Protein AF-0000000066930703 (afdb_homodimer)

Sequence (910 aa):
MTAQSYWTRPWAVVPHVNSLFLFLFLFRYLRFVVHLASFFLYRPSPTARFPSLTERDCTVVLPTCAPEDPAFSRCVESVVRASPSAIHIVAVGKAQEKQVWVTIFPLISRFPGVCFRVSSIAQANKRHQIAAALPVVGTPITVLCDDHVIWPSPRILRVAVAPFDADARVGGVGTNKRAIRHPHKGSWAKFWNVLGALYLERHNFEHTSSNAVDGGVAVISGRTCLYRTSILQDPALLARYVDERFLWGLCGPLNTDDDNFLTRAVVRRGFTVKFQNTPDALVLCDVGEYPKFLAQCLRWARTTFRSNMCSLFTDGAVVYRAQPWSVYSLQLSLMVNFALFYDAALVWTLMSGASAPPTMLHLVLLVAWILLSKLPKLLPHFVRHPADLVFLPGYYVFAYAHSLIKLWALLTFWDTRWSGRDLEGVNRVAAEGVTDTDTDTDTDTVPVTATGDTKMTAQSYWTRPWAVVPHVNSLFLFLFLFRYLRFVVHLASFFLYRPSPTARFPSLTERDCTVVLPTCAPEDPAFSRCVESVVRASPSAIHIVAVGKAQEKQVWVTIFPLISRFPGVCFRVSSIAQANKRHQIAAALPVVGTPITVLCDDHVIWPSPRILRVAVAPFDADARVGGVGTNKRAIRHPHKGSWAKFWNVLGALY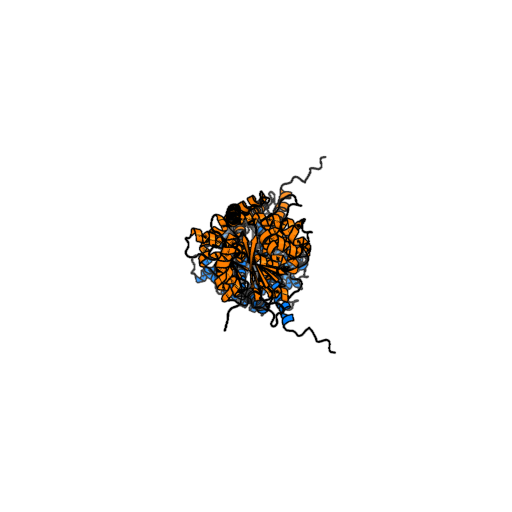LERHNFEHTSSNAVDGGVAVISGRTCLYRTSILQDPALLARYVDERFLWGLCGPLNTDDDNFLTRAVVRRGFTVKFQNTPDALVLCDVGEYPKFLAQCLRWARTTFRSNMCSLFTDGAVVYRAQPWSVYSLQLSLMVNFALFYDAALVWTLMSGASAPPTMLHLVLLVAWILLSKLPKLLPHFVRHPADLVFLPGYYVFAYAHSLIKLWALLTFWDTRWSGRDLEGVNRVAAEGVTDTDTDTDTDTVPVTATGDTK

Secondary structure (DSSP, 8-state):
-----TT--GGGHHHHHHHHHHHHHHHHHHHHHHHHHHHHH--PPPPPSS-S--GGGEEEEEE-S-TTSHHHHHHHHHHHHT--SEEEEEEEHHHHHHHHHHHHHHHHHH-TTSEEEEEEESS--HHHHHHHHGGG--SSEEEEE-TT-B---TTHHHHHTHHHHH-TTEEEEEEEEEEPP-TTS-HHHHHHHHHHHHHHHHHHHHHHHHHHHHS--S---TTEEEEEHHHHT-HHHHHHHHT--BTTTTB---SS-HHHHHHHHHHHTT-EEEEE-SGGGEEEEPPPPTTHHHHHHHHHHHHHHHHHHIIIIISTTTHHHH-HHHIIIIIIHHHH--HHHHHHHHHHHHHHH-SSPPPHHHHHHHHHHHHHTTSGGGHHHHHH-GGGGGGHHHHHHHHHHHHHHHHHHHHTTT----TT--HHHHHHHHHHHHHHHTT----------------/-----GGG-GGGHHHHHHHHHHHHHHHHHHHHHHHHHHHHH--PPPPPSS-S--GGGEEEEEE-S-TTSHHHHHHHHHHHTT--SEEEEEEEHHHHHHHHHHHHHHHHHH-TTSEEEEEEESS--HHHHHHHHGGG--SSEEEEE-TT-B---TTHHHHHTHHHHH-TTEEEEEEEEEEPP-TTS-HHHHHHHHHHHHHHHHHHHHHHHHHHHHS--S---TTEEEEEHHHHT-HHHHHHHHT--BTTTTB---SS-HHHHHHHHHHHTT-EEEEE--GGGEEEEPPPPTTHHHHHHHHHHHHHHHHHHIIIIISTTTHHHH-HHHIIIIIIHHHH--HHHHHHHHHHHHHHH-SSPPPHHHHHHHHHHHHHTTSGGGHHHHHH-GGGGGGHHHHHHHHHHHHHHHHHHHHTTT----TT--HHHHHHHHHHHHHHHTS----------------

InterPro domains:
  IPR029044 Nucleotide-diphospho-sugar transferases [SSF53448] (59-341)
  IPR052427 Glycosyltransferase family GT2 and GT47 [PTHR47844] (19-422)

Solvent-accessible surface area (backbone atoms only — not comparable to full-atom values): 48039 Å² total; per-residue (Å²): 137,81,85,76,73,81,80,72,52,74,71,67,49,27,61,47,28,42,47,47,29,49,48,56,51,47,63,55,48,50,47,50,52,52,35,53,53,25,45,71,67,43,74,58,57,65,68,59,93,77,59,88,54,48,25,64,34,25,31,37,39,32,43,39,88,49,64,82,41,69,50,27,55,51,15,52,54,28,51,57,59,27,46,28,36,26,40,39,36,26,24,34,16,69,65,40,35,52,44,40,51,64,69,44,50,72,52,50,74,75,37,71,78,42,43,79,41,78,44,58,40,73,60,70,40,66,50,56,36,51,59,67,51,46,79,74,60,81,40,62,28,34,30,40,32,43,42,56,31,35,40,81,35,49,48,20,42,45,50,55,40,16,45,48,61,74,34,83,54,40,35,34,32,21,52,29,57,42,50,59,80,57,84,86,52,54,71,70,56,36,49,34,40,48,52,40,32,48,53,40,35,38,48,43,45,51,31,41,9,36,26,50,70,51,31,27,62,87,52,37,47,52,59,43,28,37,30,40,28,73,64,64,53,31,66,71,52,45,58,41,56,63,49,31,53,42,80,92,63,76,41,69,64,42,68,56,59,60,32,46,53,52,41,50,49,36,48,58,72,71,29,41,43,43,58,35,67,46,86,42,25,34,34,35,31,74,52,49,41,85,63,48,34,58,40,42,50,34,49,52,39,16,43,50,56,51,53,35,46,34,45,64,62,69,51,75,34,43,43,62,75,65,18,48,62,32,40,52,63,40,46,47,40,65,72,62,66,30,51,44,61,50,53,47,48,45,52,48,25,50,53,64,24,39,93,60,68,59,51,72,61,53,52,52,51,51,51,49,48,59,58,56,70,59,42,68,52,46,41,68,56,39,71,78,38,56,79,58,57,79,46,47,67,57,47,55,54,45,51,36,52,46,26,56,44,43,51,52,16,70,77,44,44,82,63,54,73,63,63,88,58,70,51,68,61,51,32,51,53,29,56,55,55,56,61,62,60,70,66,71,74,68,82,76,77,75,79,82,75,83,67,92,78,87,128,136,81,83,74,74,80,83,77,52,72,72,69,51,25,62,48,27,43,47,48,29,50,49,55,51,47,63,53,49,49,47,49,53,51,36,53,54,25,45,70,67,42,74,56,58,66,67,59,94,77,57,90,52,48,25,64,33,26,29,37,39,32,44,39,88,48,63,81,40,67,49,26,55,52,15,52,55,27,50,56,59,28,46,29,35,27,40,38,37,24,24,35,15,69,64,40,36,52,45,40,49,65,70,45,50,72,50,50,73,74,38,72,78,40,44,79,43,79,44,58,40,72,59,69,41,65,47,56,37,49,58,66,51,44,79,74,61,83,41,63,27,34,30,41,32,42,42,57,32,35,40,81,36,48,49,22,41,45,52,55,39,15,44,48,61,75,33,83,54,39,34,35,33,21,51,29,58,40,50,58,80,59,85,87,52,54,71,68,55,37,49,34,39,48,51,40,30,48,53,37,35,37,49,44,44,52,30,43,9,34,26,52,70,51,32,25,62,88,52,37,47,52,59,45,27,36,32,39,30,72,65,64,53,32,66,71,52,46,57,42,55,64,48,30,53,43,79,93,63,75,39,71,63,43,68,55,60,59,31,47,52,50,41,50,49,36,48,58,71,72,28,41,46,42,61,36,66,46,85,41,25,34,33,35,33,74,54,49,39,85,63,47,34,59,41,43,50,34,49,50,38,16,43,48,57,51,51,36,48,33,44,62,63,70,51,74,35,43,43,63,76,66,17,48,63,33,41,51,62,40,46,47,39,65,70,63,66,30,52,44,60,50,52,48,47,47,53,48,24,50,54,62,24,39,94,59,68,61,49,72,61,54,51,51,52,50,52,49,47,58,58,57,71,59,42,68,51,45,40,68,58,39,72,77,38,57,80,58,56,78,47,47,68,58,48,53,53,44,51,37,52,45,28,56,44,42,50,52,15,69,77,44,45,83,64,54,72,63,63,89,58,70,50,68,62,52,32,51,54,28,56,56,56,58,64,66,65,71,70,72,83,74,86,80,83,78,83,83,78,90,76,81,81,80,137

Organism: NCBI:txid1442368

pLDDT: mean 87.96, std 18.01, range [16.72, 98.94]

Structure (mmCIF, N/CA/C/O backbone):
data_AF-0000000066930703-model_v1
#
loop_
_entity.id
_entity.type
_entity.pdbx_description
1 polymer 'Glycosyltransferase 2-like domain-containing protein'
#
loop_
_atom_site.group_PDB
_atom_site.id
_atom_site.type_symbol
_atom_site.label_atom_id
_atom_site.label_alt_id
_atom_site.label_comp_id
_atom_site.label_asym_id
_atom_site.label_entity_id
_atom_site.label_seq_id
_atom_site.pdbx_PDB_ins_code
_atom_site.Cartn_x
_atom_site.Cartn_y
_atom_site.Cartn_z
_atom_site.occupancy
_atom_site.B_iso_or_equiv
_atom_site.auth_seq_id
_atom_site.auth_comp_id
_atom_site.auth_asym_id
_atom_site.auth_atom_id
_atom_site.pdbx_PDB_model_num
ATOM 1 N N . MET A 1 1 ? 27.109 -0.921 -47.312 1 24.94 1 MET A N 1
ATOM 2 C CA . MET A 1 1 ? 26.125 -1.758 -46.625 1 24.94 1 MET A CA 1
ATOM 3 C C . MET A 1 1 ? 25.672 -1.121 -45.312 1 24.94 1 MET A C 1
ATOM 5 O O . MET A 1 1 ? 26.469 -0.93 -44.406 1 24.94 1 MET A O 1
ATO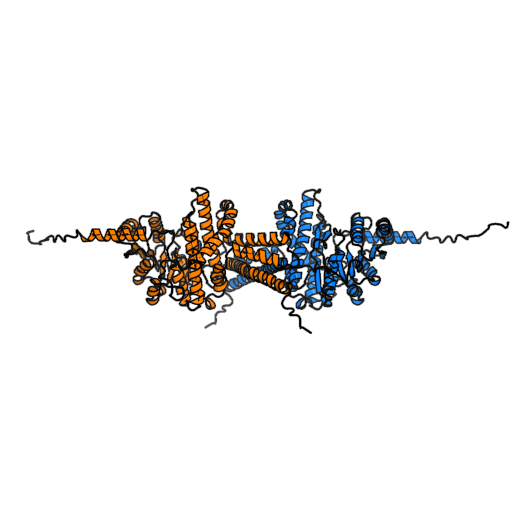M 9 N N . THR A 1 2 ? 24.531 -0.267 -45.25 1 25.11 2 THR A N 1
ATOM 10 C CA . THR A 1 2 ? 24.172 0.891 -44.438 1 25.11 2 THR A CA 1
ATOM 11 C C . THR A 1 2 ? 23.672 0.454 -43.062 1 25.11 2 THR A C 1
ATOM 13 O O . THR A 1 2 ? 22.891 -0.49 -42.969 1 25.11 2 THR A O 1
ATOM 16 N N . ALA A 1 3 ? 24.391 0.673 -41.969 1 29.72 3 ALA A N 1
ATOM 17 C CA . ALA A 1 3 ? 24.234 0.442 -40.531 1 29.72 3 ALA A CA 1
ATOM 18 C C . ALA A 1 3 ? 22.891 0.955 -40.031 1 29.72 3 ALA A C 1
ATOM 20 O O . ALA A 1 3 ? 22.672 2.166 -39.969 1 29.72 3 ALA A O 1
ATOM 21 N N . GLN A 1 4 ? 21.703 0.239 -40.406 1 29.05 4 GLN A N 1
ATOM 22 C CA . GLN A 1 4 ? 20.297 0.58 -40.281 1 29.05 4 GLN A CA 1
ATOM 23 C C . GLN A 1 4 ? 19.969 1.013 -38.844 1 29.05 4 GLN A C 1
ATOM 25 O O . GLN A 1 4 ? 20.375 0.355 -37.906 1 29.05 4 GLN A O 1
ATOM 30 N N . SER A 1 5 ? 19.609 2.248 -38.594 1 29.61 5 SER A N 1
ATOM 31 C CA . SER A 1 5 ? 19.391 3.148 -37.469 1 29.61 5 SER A CA 1
ATOM 32 C C . SER A 1 5 ? 18.375 2.576 -36.5 1 29.61 5 SER A C 1
ATOM 34 O O . SER A 1 5 ? 17.219 2.352 -36.844 1 29.61 5 SER A O 1
ATOM 36 N N . TYR A 1 6 ? 18.703 1.592 -35.688 1 3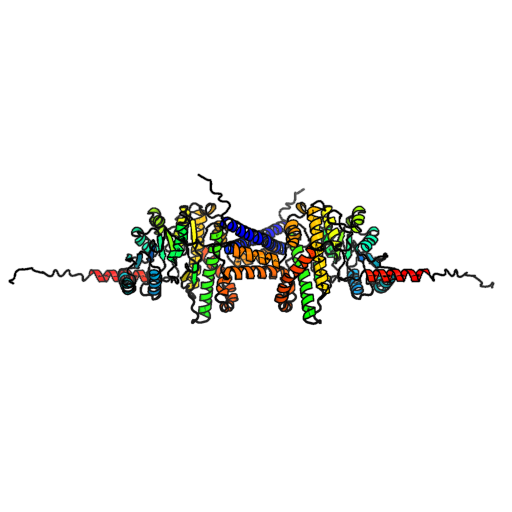0.62 6 TYR A N 1
ATOM 37 C CA . TYR A 1 6 ? 18.016 0.849 -34.656 1 30.62 6 TYR A CA 1
ATOM 38 C C . TYR A 1 6 ? 17.172 1.779 -33.781 1 30.62 6 TYR A C 1
ATOM 40 O O . TYR A 1 6 ? 16.547 1.342 -32.812 1 30.62 6 TYR A O 1
ATOM 48 N N . TRP A 1 7 ? 17.25 3.105 -33.844 1 30.81 7 TRP A N 1
ATOM 49 C CA . TRP A 1 7 ? 16.547 4.164 -33.125 1 30.81 7 TRP A CA 1
ATOM 50 C C . TRP A 1 7 ? 15.07 4.168 -33.469 1 30.81 7 TRP A C 1
ATOM 52 O O . TRP A 1 7 ? 14.289 4.926 -32.875 1 30.81 7 TRP A O 1
ATOM 62 N N . THR A 1 8 ? 14.648 3.828 -34.75 1 32 8 THR A N 1
ATOM 63 C CA . THR A 1 8 ? 13.367 4.254 -35.281 1 32 8 THR A CA 1
ATOM 64 C C . THR A 1 8 ? 12.227 3.406 -34.75 1 32 8 THR A C 1
ATOM 66 O O . THR A 1 8 ? 11.109 3.457 -35.25 1 32 8 THR A O 1
ATOM 69 N N . ARG A 1 9 ? 12.469 2.125 -34.25 1 33 9 ARG A N 1
ATOM 70 C CA . ARG A 1 9 ? 11.328 1.218 -34.188 1 33 9 ARG A CA 1
ATOM 71 C C . ARG A 1 9 ? 10.422 1.585 -33 1 33 9 ARG A C 1
ATOM 73 O O . ARG A 1 9 ? 10.898 1.784 -31.891 1 33 9 ARG A O 1
ATOM 80 N N . PRO A 1 10 ? 9.117 1.781 -33.156 1 36.62 10 PRO A N 1
ATOM 81 C CA . PRO A 1 10 ? 8.07 2.09 -32.188 1 36.62 10 PRO A CA 1
ATOM 82 C C . PRO A 1 10 ? 8.195 1.266 -30.906 1 36.62 10 PRO A C 1
ATOM 84 O O . PRO A 1 10 ? 7.656 1.654 -29.859 1 36.62 10 PRO A O 1
ATOM 87 N N . TRP A 1 11 ? 8.664 0.086 -30.938 1 39.59 11 TRP A N 1
ATOM 88 C CA . TRP A 1 11 ? 8.805 -0.854 -29.828 1 39.59 11 TRP A CA 1
ATOM 89 C C . TRP A 1 11 ? 9.797 -0.335 -28.797 1 39.59 11 TRP A C 1
ATOM 91 O O . TRP A 1 11 ? 9.906 -0.883 -27.688 1 39.59 11 TRP A O 1
ATOM 101 N N . ALA A 1 12 ? 10.758 0.551 -29.25 1 41.78 12 ALA A N 1
ATOM 102 C CA . ALA A 1 12 ? 11.719 1.253 -28.406 1 41.78 12 ALA A CA 1
ATOM 103 C C . ALA A 1 12 ? 11.016 2.186 -27.422 1 41.78 12 ALA A C 1
ATOM 105 O O . ALA A 1 12 ? 11.586 2.576 -26.406 1 41.78 12 ALA A O 1
ATOM 106 N N . VAL A 1 13 ? 9.719 2.561 -27.797 1 43.97 13 VAL A N 1
ATOM 107 C CA . VAL A 1 13 ? 8.875 3.451 -27.016 1 43.97 13 VAL A CA 1
ATOM 108 C C . VAL A 1 13 ? 8.289 2.686 -25.828 1 43.97 13 VAL A C 1
ATOM 110 O O . VAL A 1 13 ? 8.133 3.242 -24.734 1 43.97 13 VAL A O 1
ATOM 113 N N . VAL A 1 14 ? 8.102 1.37 -25.891 1 50.72 14 VAL A N 1
ATOM 114 C CA . VAL A 1 14 ? 7.441 0.541 -24.891 1 50.72 14 VAL A CA 1
ATOM 115 C C . VAL A 1 14 ? 8.297 0.472 -23.625 1 50.72 14 VAL A C 1
ATOM 117 O O . VAL A 1 14 ? 7.797 0.661 -22.516 1 50.72 14 VAL A O 1
ATOM 120 N N . PRO A 1 15 ? 9.57 0.274 -23.891 1 59.78 15 PRO A N 1
ATOM 121 C CA . PRO A 1 15 ? 10.383 0.275 -22.672 1 59.78 15 PRO A CA 1
ATOM 122 C C . PRO A 1 15 ? 10.336 1.612 -21.938 1 59.78 15 PRO A C 1
ATOM 124 O O . PRO A 1 15 ? 10.352 1.643 -20.703 1 59.78 15 PRO A O 1
ATOM 127 N N . HIS A 1 16 ? 9.945 2.494 -22.906 1 78.31 16 HIS A N 1
ATOM 128 C CA . HIS A 1 16 ? 9.961 3.818 -22.297 1 78.31 16 HIS A CA 1
ATOM 129 C C . HIS A 1 16 ? 8.672 4.09 -21.531 1 78.31 16 HIS A C 1
ATOM 131 O O . HIS A 1 16 ? 8.695 4.648 -20.438 1 78.31 16 HIS A O 1
ATOM 137 N N . VAL A 1 17 ? 7.574 3.461 -22.078 1 85 17 VAL A N 1
ATOM 138 C CA . VAL A 1 17 ? 6.293 3.732 -21.438 1 85 17 VAL A CA 1
ATOM 139 C C . VAL A 1 17 ? 6.176 2.918 -20.141 1 85 17 VAL A C 1
ATOM 141 O O . VAL A 1 17 ? 5.629 3.396 -19.141 1 85 17 VAL A O 1
ATOM 144 N N . ASN A 1 18 ? 6.711 1.806 -20.188 1 86.62 18 ASN A N 1
ATOM 145 C CA . ASN A 1 18 ? 6.73 0.99 -18.969 1 86.62 18 ASN A CA 1
ATOM 146 C C . ASN A 1 18 ? 7.602 1.616 -17.891 1 86.62 18 ASN A C 1
ATOM 148 O O . ASN A 1 18 ? 7.273 1.543 -16.703 1 86.62 18 ASN A O 1
ATOM 152 N N . SER A 1 19 ? 8.648 2.166 -18.469 1 89.62 19 SER A N 1
ATOM 153 C CA . SER A 1 19 ? 9.516 2.857 -17.516 1 89.62 19 SER A CA 1
ATOM 154 C C . SER A 1 19 ? 8.82 4.074 -16.922 1 89.62 19 SER A C 1
ATOM 156 O O . SER A 1 19 ? 9.008 4.379 -15.734 1 89.62 19 SER A O 1
ATOM 158 N N . LEU A 1 20 ? 8.047 4.691 -17.781 1 92.62 20 LEU A N 1
ATOM 159 C CA . LEU A 1 20 ? 7.285 5.832 -17.281 1 92.62 20 LEU A CA 1
ATOM 160 C C . LEU A 1 20 ? 6.242 5.391 -16.266 1 92.62 20 LEU A C 1
ATOM 162 O O . LEU A 1 20 ? 6.047 6.047 -15.234 1 92.62 20 LEU A O 1
ATOM 166 N N . PHE A 1 21 ? 5.539 4.293 -16.516 1 93.38 21 PHE A N 1
ATOM 167 C CA . PHE A 1 21 ? 4.586 3.742 -15.555 1 93.38 21 PHE A CA 1
ATOM 168 C C . PHE A 1 21 ? 5.27 3.439 -14.227 1 93.38 21 PHE A C 1
ATOM 170 O O . PHE A 1 21 ? 4.77 3.814 -13.164 1 93.38 21 PHE A O 1
ATOM 177 N N . LEU A 1 22 ? 6.418 2.807 -14.383 1 92.06 22 LEU A N 1
ATOM 178 C CA . LEU A 1 22 ? 7.152 2.436 -13.18 1 92.06 22 LEU A CA 1
ATOM 179 C C . LEU A 1 22 ? 7.574 3.674 -12.398 1 92.06 22 LEU A C 1
ATOM 181 O O . LEU A 1 22 ? 7.477 3.699 -11.172 1 92.06 22 LEU A O 1
ATOM 185 N N . PHE A 1 23 ? 8.023 4.668 -13.062 1 94 23 PHE A N 1
ATOM 186 C CA . PHE A 1 23 ? 8.43 5.91 -12.414 1 94 23 PHE A CA 1
ATOM 187 C C . PHE A 1 23 ? 7.254 6.555 -11.688 1 94 23 PHE A C 1
ATOM 189 O O . PHE A 1 23 ? 7.363 6.918 -10.516 1 94 23 PHE A O 1
ATOM 196 N N . LEU A 1 24 ? 6.133 6.672 -12.383 1 95.12 24 LEU A N 1
ATOM 197 C CA . LEU A 1 24 ? 4.949 7.301 -11.797 1 95.12 24 LEU A CA 1
ATOM 198 C C . LEU A 1 24 ? 4.465 6.512 -10.586 1 95.12 24 LEU A C 1
ATOM 200 O O . LEU A 1 24 ? 4.125 7.098 -9.555 1 95.12 24 LEU A O 1
ATOM 204 N N . PHE A 1 25 ? 4.488 5.199 -10.758 1 94.81 25 PHE A N 1
ATOM 205 C CA . PHE A 1 25 ? 4.016 4.32 -9.703 1 94.81 25 PHE A CA 1
ATOM 206 C C . PHE A 1 25 ? 4.902 4.43 -8.469 1 94.81 25 PHE A C 1
ATOM 208 O O . PHE A 1 25 ? 4.406 4.648 -7.359 1 94.81 25 PHE A O 1
ATOM 215 N N . LEU A 1 26 ? 6.18 4.391 -8.641 1 90.94 26 LEU A N 1
ATOM 216 C CA . LEU A 1 26 ? 7.117 4.426 -7.523 1 90.94 26 LEU A CA 1
ATOM 217 C C . LEU A 1 26 ? 7.164 5.816 -6.895 1 90.94 26 LEU A C 1
ATOM 219 O O . LEU A 1 26 ? 7.277 5.945 -5.676 1 90.94 26 LEU A O 1
ATOM 223 N N . PHE A 1 27 ? 7.113 6.836 -7.734 1 94.38 27 PHE A N 1
ATOM 224 C CA . PHE A 1 27 ? 7.152 8.203 -7.227 1 94.38 27 PHE A CA 1
ATOM 225 C C . PHE A 1 27 ? 6.008 8.453 -6.254 1 94.38 27 PHE A C 1
ATOM 227 O O . PHE A 1 27 ? 6.203 9.047 -5.191 1 94.38 27 PHE A O 1
ATOM 234 N N . ARG A 1 28 ? 4.914 7.969 -6.539 1 94.44 28 ARG A N 1
ATOM 235 C CA . ARG A 1 28 ? 3.732 8.219 -5.719 1 94.44 28 ARG A CA 1
ATOM 236 C C . ARG A 1 28 ? 3.67 7.258 -4.539 1 94.44 28 ARG A C 1
ATOM 238 O O . ARG A 1 28 ? 3.426 7.672 -3.404 1 94.44 28 ARG A O 1
ATOM 245 N N . TYR A 1 29 ? 3.916 6.062 -4.73 1 92.5 29 TYR A N 1
ATOM 246 C CA . TYR A 1 29 ? 3.539 5.086 -3.713 1 92.5 29 TYR A CA 1
ATOM 247 C C . TYR A 1 29 ? 4.715 4.766 -2.799 1 92.5 29 TYR A C 1
ATOM 249 O O . TYR A 1 29 ? 4.535 4.203 -1.718 1 92.5 29 TYR A O 1
ATOM 257 N N . LEU A 1 30 ? 5.957 5.168 -3.201 1 90.56 30 LEU A N 1
ATOM 258 C CA . LEU A 1 30 ? 7.039 5.188 -2.225 1 90.56 30 LEU A CA 1
ATOM 259 C C . LEU A 1 30 ? 6.734 6.164 -1.095 1 90.56 30 LEU A C 1
ATOM 261 O O . LEU A 1 30 ? 6.898 5.832 0.081 1 90.56 30 LEU A O 1
ATOM 265 N N . ARG A 1 31 ? 6.289 7.293 -1.496 1 94.38 31 ARG A N 1
ATOM 266 C CA . ARG A 1 31 ? 5.887 8.289 -0.506 1 94.38 31 ARG A CA 1
ATOM 267 C C . ARG A 1 31 ? 4.77 7.75 0.386 1 94.38 31 ARG A C 1
ATOM 269 O O . ARG A 1 31 ? 4.797 7.941 1.604 1 94.38 31 ARG A O 1
ATOM 2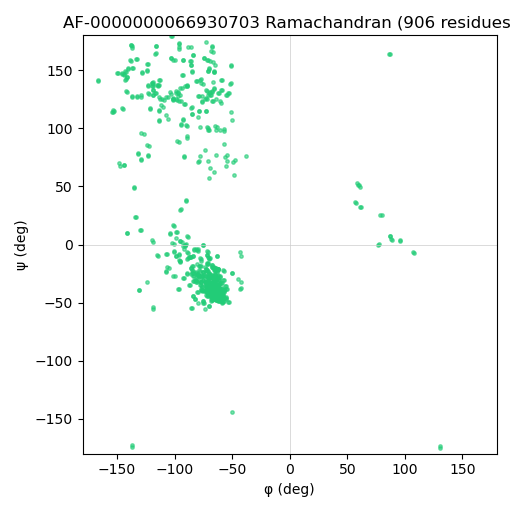76 N N . PHE A 1 32 ? 3.879 7.109 -0.22 1 92.38 32 PHE A N 1
ATOM 277 C CA . PHE A 1 32 ? 2.732 6.566 0.496 1 92.38 32 PHE A CA 1
ATOM 278 C C . PHE A 1 32 ? 3.178 5.566 1.556 1 92.38 32 PHE A C 1
ATOM 280 O O . PHE A 1 32 ? 2.787 5.672 2.721 1 92.38 32 PHE A O 1
ATOM 287 N N . VAL A 1 33 ? 4.02 4.68 1.28 1 88.88 33 VAL A N 1
ATOM 288 C CA . VAL A 1 33 ? 4.441 3.605 2.174 1 88.88 33 VAL A CA 1
ATOM 289 C C . VAL A 1 33 ? 5.305 4.176 3.295 1 88.88 33 VAL A C 1
ATOM 291 O O . VAL A 1 33 ? 5.141 3.812 4.461 1 88.88 33 VAL A O 1
ATOM 294 N N . VAL A 1 34 ? 6.207 5.035 2.939 1 92.94 34 VAL A N 1
ATOM 295 C CA . VAL A 1 34 ? 7.086 5.629 3.941 1 92.94 34 VAL A CA 1
ATOM 296 C C . VAL A 1 34 ? 6.266 6.453 4.926 1 92.94 34 VAL A C 1
ATOM 298 O O . VAL A 1 34 ? 6.488 6.387 6.137 1 92.94 34 VAL A O 1
ATOM 301 N N . HIS A 1 35 ? 5.293 7.16 4.391 1 95.12 35 HIS A N 1
ATOM 302 C CA . HIS A 1 35 ? 4.473 7.988 5.27 1 95.12 35 HIS A CA 1
ATOM 303 C C . HIS A 1 35 ? 3.576 7.129 6.156 1 95.12 35 HIS A C 1
ATOM 305 O O . HIS A 1 35 ? 3.283 7.5 7.297 1 95.12 35 HIS A O 1
ATOM 311 N N . LEU A 1 36 ? 3.182 6.039 5.629 1 91.75 36 LEU A N 1
ATOM 312 C CA . LEU A 1 36 ? 2.424 5.125 6.473 1 91.75 36 LEU A CA 1
ATOM 313 C C . LEU A 1 36 ? 3.287 4.605 7.621 1 91.75 36 LEU A C 1
ATOM 315 O O . LEU A 1 36 ? 2.873 4.641 8.781 1 91.75 36 LEU A O 1
ATOM 319 N N . ALA A 1 37 ? 4.488 4.195 7.312 1 90.25 37 ALA A N 1
ATOM 320 C CA . ALA A 1 37 ? 5.402 3.678 8.328 1 90.25 37 ALA A CA 1
ATOM 321 C C . ALA A 1 37 ? 5.758 4.758 9.344 1 90.25 37 ALA A C 1
ATOM 323 O O . ALA A 1 37 ? 5.73 4.516 10.555 1 90.25 37 ALA A O 1
ATOM 324 N N . SER A 1 38 ? 6.082 5.891 8.82 1 94.25 38 SER A N 1
ATOM 325 C CA . SER A 1 38 ? 6.539 6.965 9.703 1 94.25 38 SER A CA 1
ATOM 326 C C . SER A 1 38 ? 5.395 7.512 10.547 1 94.25 38 SER A C 1
ATOM 328 O O . SER A 1 38 ? 5.609 7.984 11.664 1 94.25 38 SER A O 1
ATOM 330 N N . PHE A 1 39 ? 4.207 7.441 10.023 1 93.62 39 PHE A N 1
ATOM 331 C CA . PHE A 1 39 ? 3.053 7.84 10.82 1 93.62 39 PHE A CA 1
ATOM 332 C C . PHE A 1 39 ? 2.959 7.004 12.094 1 93.62 39 PHE A C 1
ATOM 334 O O . PHE A 1 39 ? 2.709 7.539 13.172 1 93.62 39 PHE A O 1
ATOM 341 N N . PHE A 1 40 ? 3.229 5.746 11.992 1 89.06 40 PHE A N 1
ATOM 342 C CA . PHE A 1 40 ? 3.143 4.84 13.125 1 89.06 40 PHE A CA 1
ATOM 343 C C . PHE A 1 40 ? 4.324 5.039 14.07 1 89.06 40 PHE A C 1
ATOM 345 O O . PHE A 1 40 ? 4.207 4.812 15.273 1 89.06 40 PHE A O 1
ATOM 352 N N . LEU A 1 41 ? 5.391 5.551 13.57 1 88.88 41 LEU A N 1
ATOM 353 C CA . LEU A 1 41 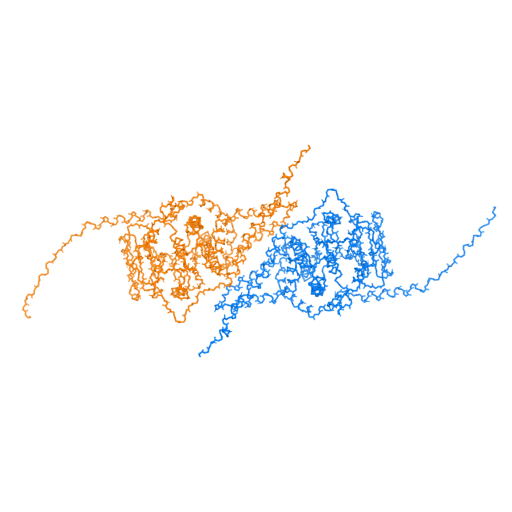? 6.609 5.668 14.359 1 88.88 41 LEU A CA 1
ATOM 354 C C . LEU A 1 41 ? 6.73 7.055 14.977 1 88.88 41 LEU A C 1
ATOM 356 O O . LEU A 1 41 ? 7.59 7.289 15.828 1 88.88 41 LEU A O 1
ATOM 360 N N . TYR A 1 42 ? 5.844 7.922 14.539 1 93 42 TYR A N 1
ATOM 361 C CA . TYR A 1 42 ? 5.859 9.289 15.055 1 93 42 TYR A CA 1
ATOM 362 C C . TYR A 1 42 ? 5.684 9.305 16.562 1 93 42 TYR A C 1
ATOM 364 O O . TYR A 1 42 ? 4.918 8.508 17.125 1 93 42 TYR A O 1
ATOM 372 N N . ARG A 1 43 ? 6.461 10.258 17.141 1 88.88 43 ARG A N 1
ATOM 373 C CA . ARG A 1 43 ? 6.297 10.531 18.562 1 88.88 43 ARG A CA 1
ATOM 374 C C . ARG A 1 43 ? 6.32 12.031 18.844 1 88.88 43 ARG A C 1
ATOM 376 O O . ARG A 1 43 ? 7.215 12.734 18.375 1 88.88 43 ARG A O 1
ATOM 383 N N . PRO A 1 44 ? 5.285 12.484 19.562 1 93.19 44 PRO A N 1
ATOM 384 C CA . PRO A 1 44 ? 5.352 13.883 19.984 1 93.19 44 PRO A CA 1
ATOM 385 C C . PRO A 1 44 ? 6.438 14.125 21.031 1 93.19 44 PRO A C 1
ATOM 387 O O . PRO A 1 44 ? 6.941 13.18 21.641 1 93.19 44 PRO A O 1
ATOM 390 N N . SER A 1 45 ? 6.875 15.375 21.125 1 94.12 45 SER A N 1
ATOM 391 C CA . SER A 1 45 ? 7.812 15.719 22.188 1 94.12 45 SER A CA 1
ATOM 392 C C . SER A 1 45 ? 7.156 15.625 23.562 1 94.12 45 SER A C 1
ATOM 394 O O . SER A 1 45 ? 6.102 16.219 23.797 1 94.12 45 SER A O 1
ATOM 396 N N . PRO A 1 46 ? 7.73 14.852 24.406 1 90.75 46 PRO A N 1
ATOM 397 C CA . PRO A 1 46 ? 7.137 14.719 25.734 1 90.75 46 PRO A CA 1
ATOM 398 C C . PRO A 1 46 ? 7.297 15.977 26.594 1 90.75 46 PRO A C 1
ATOM 400 O O . PRO A 1 46 ? 8.281 16.703 26.438 1 90.75 46 PRO A O 1
ATOM 403 N N . THR A 1 47 ? 6.344 16.141 27.422 1 91.5 47 THR A N 1
ATOM 404 C CA . THR A 1 47 ? 6.469 17.203 28.406 1 91.5 47 THR A CA 1
ATOM 405 C C . THR A 1 47 ? 7.363 16.766 29.562 1 91.5 47 THR A C 1
ATOM 407 O O . THR A 1 47 ? 7.105 15.742 30.203 1 91.5 47 THR A O 1
ATOM 410 N N . ALA A 1 48 ? 8.328 17.547 29.859 1 90.94 48 ALA A N 1
ATOM 411 C CA . ALA A 1 48 ? 9.266 17.219 30.922 1 90.94 48 ALA A CA 1
ATOM 412 C C . ALA A 1 48 ? 8.594 17.312 32.281 1 90.94 48 ALA A C 1
ATOM 414 O O . ALA A 1 48 ? 7.641 18.062 32.469 1 90.94 48 ALA A O 1
ATOM 415 N N . ARG A 1 49 ? 9.102 16.5 33.219 1 90.44 49 ARG A N 1
ATOM 416 C CA . ARG A 1 49 ? 8.617 16.547 34.594 1 90.44 49 ARG A CA 1
ATOM 417 C C . ARG A 1 49 ? 8.891 17.906 35.219 1 90.44 49 ARG A C 1
ATOM 419 O O . ARG A 1 49 ? 8.047 18.438 35.938 1 90.44 49 ARG A O 1
ATOM 426 N N . PHE A 1 50 ? 10.031 18.391 34.875 1 92.94 50 PHE A N 1
ATOM 427 C CA . PHE A 1 50 ? 10.422 19.734 35.312 1 92.94 50 PHE A CA 1
ATOM 428 C C . PHE A 1 50 ? 10.766 20.609 34.125 1 92.94 50 PHE A C 1
ATOM 430 O O . PHE A 1 50 ? 11.945 20.844 33.812 1 92.94 50 PHE A O 1
ATOM 437 N N . PRO A 1 51 ? 9.75 21.203 33.562 1 94.56 51 PRO A N 1
ATOM 438 C CA . PRO A 1 51 ? 9.961 21.938 32.312 1 94.56 51 PRO A CA 1
ATOM 439 C C . PRO A 1 51 ? 10.609 23.312 32.531 1 94.56 51 PRO A C 1
ATOM 441 O O . PRO A 1 51 ? 10.297 23.984 33.531 1 94.56 51 PRO A O 1
ATOM 444 N N . SER A 1 52 ? 11.484 23.672 31.641 1 95.81 52 SER A N 1
ATOM 445 C CA . SER A 1 52 ? 12.094 24.984 31.672 1 95.81 52 SER A CA 1
ATOM 446 C C . SER A 1 52 ? 11.211 26.016 30.984 1 95.81 52 SER A C 1
ATOM 448 O O . SER A 1 52 ? 11.344 27.219 31.219 1 95.81 52 SER A O 1
ATOM 450 N N . LEU A 1 53 ? 10.367 25.594 30.141 1 97.19 53 LEU A N 1
ATOM 451 C CA . LEU A 1 53 ? 9.391 26.438 29.469 1 97.19 53 LEU A CA 1
ATOM 452 C C . LEU A 1 53 ? 7.969 25.984 29.781 1 97.19 53 LEU A C 1
ATOM 454 O O . LEU A 1 53 ? 7.691 24.797 29.875 1 97.19 53 LEU A O 1
ATOM 458 N N . THR A 1 54 ? 7.145 26.938 30 1 97.25 54 THR A N 1
ATOM 459 C CA . THR A 1 54 ? 5.742 26.688 30.312 1 97.25 54 THR A CA 1
ATOM 460 C C . THR A 1 54 ? 4.844 27.656 29.547 1 97.25 54 THR A C 1
ATOM 462 O O . THR A 1 54 ? 5.32 28.422 28.703 1 97.25 54 THR A O 1
ATOM 465 N N . GLU A 1 55 ? 3.535 27.625 29.828 1 97.75 55 GLU A N 1
ATOM 466 C CA . GLU A 1 55 ? 2.582 28.531 29.203 1 97.75 55 GLU A CA 1
ATOM 467 C C . GLU A 1 55 ? 2.869 29.984 29.578 1 97.75 55 GLU A C 1
ATOM 469 O O . GLU A 1 55 ? 2.58 30.891 28.812 1 97.75 55 GLU A O 1
ATOM 474 N N . ARG A 1 56 ? 3.592 30.172 30.672 1 97.56 56 ARG A N 1
ATOM 475 C CA . ARG A 1 56 ? 3.893 31.516 31.156 1 97.56 56 ARG A CA 1
ATOM 476 C C . ARG A 1 56 ? 5.066 32.125 30.391 1 97.56 56 ARG A C 1
ATOM 478 O O . ARG A 1 56 ? 5.387 33.312 30.578 1 97.56 56 ARG A O 1
ATOM 485 N N . ASP A 1 57 ? 5.586 31.375 29.578 1 98.56 57 ASP A N 1
ATOM 486 C CA . ASP A 1 57 ? 6.68 31.859 28.75 1 98.56 57 ASP A CA 1
ATOM 487 C C . ASP A 1 57 ? 6.188 32.219 27.344 1 98.56 57 ASP A C 1
ATOM 489 O O . ASP A 1 57 ? 6.992 32.375 26.422 1 98.56 57 ASP A O 1
ATOM 493 N N . CYS A 1 58 ? 4.898 32.344 27.234 1 98.81 58 CYS A N 1
ATOM 494 C CA . CYS A 1 58 ? 4.312 32.562 25.922 1 98.81 58 CYS A CA 1
ATOM 495 C C . CYS A 1 58 ? 3.578 33.906 25.875 1 98.81 58 CYS A C 1
ATOM 497 O O . CYS A 1 58 ? 2.926 34.281 26.844 1 98.81 58 CYS A O 1
ATOM 499 N N . THR A 1 59 ? 3.709 34.594 24.797 1 98.88 59 THR A N 1
ATOM 500 C CA . THR A 1 59 ? 2.848 35.688 24.406 1 98.88 59 THR A CA 1
ATOM 501 C C . THR A 1 59 ? 2.049 35.344 23.156 1 98.88 59 THR A C 1
ATOM 503 O O . THR A 1 59 ? 2.621 34.969 22.141 1 98.88 59 THR A O 1
ATOM 506 N N . VAL A 1 60 ? 0.764 35.5 23.266 1 98.88 60 VAL A N 1
ATOM 507 C CA . VAL A 1 60 ? -0.098 35.219 22.125 1 98.88 60 VAL A CA 1
ATOM 508 C C . VAL A 1 60 ? -0.41 36.5 21.375 1 98.88 60 VAL A C 1
ATOM 510 O O . VAL A 1 60 ? -0.874 37.469 21.969 1 98.88 60 VAL A O 1
ATOM 513 N N . VAL A 1 61 ? -0.112 36.531 20.125 1 98.81 61 VAL A N 1
ATOM 514 C CA . VAL A 1 61 ? -0.459 37.656 19.25 1 98.81 61 VAL A CA 1
ATOM 515 C C . VAL A 1 61 ? -1.684 37.312 18.406 1 98.81 61 VAL A C 1
ATOM 517 O O . VAL A 1 61 ? -1.679 36.312 17.688 1 98.81 61 VAL A O 1
ATOM 520 N N . LEU A 1 62 ? -2.695 38.125 18.453 1 98.56 62 LEU A N 1
ATOM 521 C CA . LEU A 1 62 ? -3.98 37.875 17.812 1 98.56 62 LEU A CA 1
ATOM 522 C C . LEU A 1 62 ? -4.395 39.031 16.922 1 98.56 62 LEU A C 1
ATOM 524 O O . LEU A 1 62 ? -5.102 39.938 17.375 1 98.56 62 LEU A O 1
ATOM 528 N N . PRO A 1 63 ? -4.098 38.938 15.648 1 97.75 63 PRO A N 1
ATOM 529 C CA . PRO A 1 63 ? -4.625 39.969 14.727 1 97.75 63 PRO A CA 1
ATOM 530 C C . PRO A 1 63 ? -6.105 39.75 14.414 1 97.75 63 PRO A C 1
ATOM 532 O O . PRO A 1 63 ? -6.559 38.625 14.242 1 97.75 63 PRO A O 1
ATOM 535 N N . THR A 1 64 ? -6.859 40.844 14.375 1 97 64 THR A N 1
ATOM 536 C CA . THR A 1 64 ? -8.281 40.688 14.086 1 97 64 THR A CA 1
ATOM 537 C C . THR A 1 64 ? -8.766 41.812 13.188 1 97 64 THR A C 1
ATOM 539 O O . THR A 1 64 ? -8.266 42.938 13.281 1 97 64 THR A O 1
ATOM 542 N N . CYS A 1 65 ? -9.664 41.469 12.32 1 93.44 65 CYS A N 1
ATOM 543 C CA . CYS A 1 65 ? -10.336 42.438 11.477 1 93.44 65 CYS A CA 1
ATOM 544 C C . CYS A 1 65 ? -11.844 42.438 11.719 1 93.44 65 CYS A C 1
ATOM 546 O O . CYS A 1 65 ? -12.594 43.125 11.039 1 93.44 65 CYS A O 1
ATOM 548 N N . ALA A 1 66 ? -12.227 41.594 12.672 1 92.56 66 ALA A N 1
ATOM 549 C CA . ALA A 1 66 ? -13.656 41.5 12.961 1 92.56 66 ALA A CA 1
ATOM 550 C C . ALA A 1 66 ? -13.891 41.188 14.438 1 92.56 66 ALA A C 1
ATOM 552 O O . ALA A 1 66 ? -14.453 40.156 14.789 1 92.56 66 ALA A O 1
ATOM 553 N N . PRO A 1 67 ? -13.625 42.125 15.25 1 94.81 67 PRO A N 1
ATOM 554 C CA . PRO A 1 67 ? -13.75 41.875 16.688 1 94.81 67 PRO A CA 1
ATOM 555 C C . PRO A 1 67 ? -15.203 41.75 17.141 1 94.81 67 PRO A C 1
ATOM 557 O O . PRO A 1 67 ? -15.469 41.312 18.266 1 94.81 67 PRO A O 1
ATOM 560 N N . GLU A 1 68 ? -16.125 42.094 16.234 1 92.81 68 GLU A N 1
ATOM 561 C CA . GLU A 1 68 ? -17.547 42 16.578 1 92.81 68 GLU A CA 1
ATOM 562 C C . GLU A 1 68 ? -18.047 40.562 16.344 1 92.81 68 GLU A C 1
ATOM 564 O O . GLU A 1 68 ? -19.125 40.188 16.828 1 92.81 68 GLU A O 1
ATOM 569 N N . ASP A 1 69 ? -17.359 39.844 15.617 1 93.12 69 ASP A N 1
ATOM 570 C CA . ASP A 1 69 ? -17.766 38.469 15.289 1 93.12 69 ASP A CA 1
ATOM 571 C C . ASP A 1 69 ? -17.75 37.594 16.531 1 93.12 69 ASP A C 1
ATOM 573 O O . ASP A 1 69 ? -16.797 37.594 17.297 1 93.12 69 ASP A O 1
ATOM 577 N N . PRO A 1 70 ? -18.781 36.812 16.703 1 93.69 70 PRO A N 1
ATOM 578 C CA . PRO A 1 70 ? -18.828 35.906 17.844 1 93.69 70 PRO A CA 1
ATOM 579 C C . PRO A 1 70 ? -17.641 34.938 17.875 1 93.69 70 PRO A C 1
ATOM 581 O O . PRO A 1 70 ? -17.219 34.5 18.938 1 93.69 70 PRO A O 1
ATOM 584 N N . ALA A 1 71 ? -17.172 34.625 16.75 1 93.88 71 ALA A N 1
ATOM 585 C CA . ALA A 1 71 ? -16.031 33.719 16.672 1 93.88 71 ALA A CA 1
ATOM 586 C C . ALA A 1 71 ? -14.812 34.312 17.375 1 93.88 71 ALA A C 1
ATOM 588 O O . ALA A 1 71 ? -14.008 33.594 17.969 1 93.88 71 ALA A O 1
ATOM 589 N N . PHE A 1 72 ? -14.742 35.625 17.344 1 96.62 72 PHE A N 1
ATOM 590 C CA . PHE A 1 72 ? -13.633 36.312 17.984 1 96.62 72 PHE A CA 1
ATOM 591 C C . PHE A 1 72 ? -13.711 36.156 19.5 1 96.62 72 PHE A C 1
ATOM 593 O O . PHE A 1 72 ? -12.719 35.781 20.141 1 96.62 72 PHE A O 1
ATOM 600 N N . SER A 1 73 ? -14.836 36.375 20.031 1 96.5 73 SER A N 1
ATOM 601 C CA . SER A 1 73 ? -15.008 36.25 21.484 1 96.5 73 SER A CA 1
ATOM 602 C C . SER A 1 73 ? -14.711 34.844 21.969 1 96.5 73 SER A C 1
ATOM 604 O O . SER A 1 73 ? -14.055 34.656 22.984 1 96.5 73 SER A O 1
ATOM 606 N N . ARG A 1 74 ? -15.172 33.875 21.203 1 96.12 74 ARG A N 1
ATOM 607 C CA . ARG A 1 74 ? -14.922 32.469 21.562 1 96.12 74 ARG A CA 1
ATOM 608 C C . ARG A 1 74 ? -13.438 32.156 21.5 1 96.12 74 ARG A C 1
ATOM 610 O O . ARG A 1 74 ? -12.914 31.422 22.328 1 96.12 74 ARG A O 1
ATOM 617 N N . CYS A 1 75 ? -12.844 32.688 20.5 1 97.81 75 CYS A N 1
ATOM 618 C CA . CYS A 1 75 ? -11.414 32.5 20.328 1 97.81 75 CYS A CA 1
ATOM 619 C C . CYS A 1 75 ? -10.633 33.062 21.5 1 97.81 75 CYS A C 1
ATOM 621 O O . CYS A 1 75 ? -9.852 32.344 22.141 1 97.81 75 CYS A O 1
ATOM 623 N N . VAL A 1 76 ? -10.93 34.281 21.906 1 98.12 76 VAL A N 1
ATOM 624 C CA . VAL A 1 76 ? -10.203 34.969 22.969 1 98.12 76 VAL A CA 1
ATOM 625 C C . VAL A 1 76 ? -10.422 34.219 24.297 1 98.12 76 VAL A C 1
ATOM 627 O O . VAL A 1 76 ? -9.484 34.031 25.078 1 98.12 76 VAL A O 1
ATOM 630 N N . GLU A 1 77 ? -11.594 33.781 24.453 1 97.5 77 GLU A N 1
ATOM 631 C CA . GLU A 1 77 ? -11.906 33.031 25.672 1 97.5 77 GLU A CA 1
ATOM 632 C C . GLU A 1 77 ? -11.102 31.734 25.75 1 97.5 77 GLU A C 1
ATOM 634 O O . GLU A 1 77 ? -10.594 31.375 26.812 1 97.5 77 GLU A O 1
ATOM 639 N N . SER A 1 78 ? -11.023 31.031 24.656 1 98.12 78 SER A N 1
ATOM 640 C CA . SER A 1 78 ? -10.273 29.781 24.641 1 98.12 78 SER A CA 1
ATOM 641 C C . SER A 1 78 ? -8.781 30.031 24.844 1 98.12 78 SER A C 1
ATOM 643 O O . SER A 1 78 ? -8.102 29.234 25.516 1 98.12 78 SER A O 1
ATOM 645 N N . VAL A 1 79 ? -8.273 31.141 24.344 1 98.5 79 VAL A N 1
ATOM 646 C CA . VAL A 1 79 ? -6.855 31.484 24.438 1 98.5 79 VAL A CA 1
ATOM 647 C C . VAL A 1 79 ? -6.496 31.859 25.875 1 98.5 79 VAL A C 1
ATOM 649 O O . VAL A 1 79 ? -5.465 31.422 26.391 1 98.5 79 VAL A O 1
ATOM 652 N N . VAL A 1 80 ? -7.328 32.594 26.5 1 98.06 80 VAL A N 1
ATOM 653 C CA . VAL A 1 80 ? -7.039 33.062 27.859 1 98.06 80 VAL A CA 1
ATOM 654 C C . VAL A 1 80 ? -7.012 31.875 28.828 1 98.06 80 VAL A C 1
ATOM 656 O O . VAL A 1 80 ? -6.227 31.859 29.781 1 98.06 80 VAL A O 1
ATOM 659 N N . ARG A 1 81 ? -7.797 30.875 28.531 1 97.81 81 ARG A N 1
ATOM 660 C CA . ARG A 1 81 ? -7.875 29.688 29.391 1 97.81 81 ARG A CA 1
ATOM 661 C C . ARG A 1 81 ? -6.555 28.922 29.391 1 97.81 81 ARG A C 1
ATOM 663 O O . ARG A 1 81 ? -6.266 28.188 30.328 1 97.81 81 ARG A O 1
ATOM 670 N N . ALA A 1 82 ? -5.762 29.172 28.359 1 98.25 82 ALA A N 1
ATOM 671 C CA . ALA A 1 82 ? -4.465 28.5 28.281 1 98.25 82 ALA A CA 1
ATOM 672 C C . ALA A 1 82 ? -3.418 29.234 29.109 1 98.25 82 ALA A C 1
ATOM 674 O O . ALA A 1 82 ? -2.27 28.781 29.203 1 98.25 82 ALA A O 1
ATOM 675 N N . SER A 1 83 ? -3.717 30.359 29.703 1 97.31 83 SER A N 1
ATOM 676 C CA . SER A 1 83 ? -2.984 31.125 30.703 1 97.31 83 SER A CA 1
ATOM 677 C C . SER A 1 83 ? -1.609 31.547 30.188 1 97.31 83 SER A C 1
ATOM 679 O O . SER A 1 83 ? -0.598 31.328 30.859 1 97.31 83 SER A O 1
ATOM 681 N N . PRO A 1 84 ? -1.573 32.125 29.062 1 98.62 84 PRO A N 1
ATOM 682 C CA . PRO A 1 84 ? -0.298 32.719 28.656 1 98.62 84 PRO A CA 1
ATOM 683 C C . PRO A 1 84 ? 0.113 33.906 29.531 1 98.62 84 PRO A C 1
ATOM 685 O O . PRO A 1 84 ? -0.682 34.375 30.344 1 98.62 84 PRO A O 1
ATOM 688 N N . SER A 1 85 ? 1.384 34.281 29.391 1 98.44 85 SER A N 1
ATOM 689 C CA . SER A 1 85 ? 1.84 35.469 30.109 1 98.44 85 SER A CA 1
ATOM 690 C C . SER A 1 85 ? 1.15 36.719 29.609 1 98.44 85 SER A C 1
ATOM 692 O O . SER A 1 85 ? 0.791 37.594 30.391 1 98.44 85 SER A O 1
ATOM 694 N N . ALA A 1 86 ? 0.996 36.75 28.281 1 98.5 86 ALA A N 1
ATOM 695 C CA . ALA A 1 86 ? 0.401 37.938 27.688 1 98.5 86 ALA A CA 1
ATOM 696 C C . ALA A 1 86 ? -0.38 37.594 26.422 1 98.5 86 ALA A C 1
ATOM 698 O O . ALA A 1 86 ? -0.063 36.625 25.734 1 98.5 86 ALA A O 1
ATOM 699 N N . ILE A 1 87 ? -1.428 38.375 26.219 1 98.69 87 ILE A N 1
ATOM 700 C CA . ILE A 1 87 ? -2.188 38.344 24.969 1 98.69 87 ILE A CA 1
ATOM 701 C C . ILE A 1 87 ? -2.188 39.719 24.328 1 98.69 87 ILE A C 1
ATOM 703 O O . ILE A 1 87 ? -2.637 40.688 24.953 1 98.69 87 ILE A O 1
ATOM 707 N N . HIS A 1 88 ? -1.621 39.781 23.188 1 98.75 88 HIS A N 1
ATOM 708 C CA . HIS A 1 88 ? -1.602 41.062 22.453 1 98.75 88 HIS A CA 1
ATOM 709 C C . HIS A 1 88 ? -2.557 41 21.266 1 98.75 88 HIS A C 1
ATOM 711 O O . HIS A 1 88 ? -2.297 40.312 20.281 1 98.75 88 HIS A O 1
ATOM 717 N N . ILE A 1 89 ? -3.664 41.75 21.297 1 98.62 89 ILE A N 1
ATOM 718 C CA . ILE A 1 89 ? -4.656 41.812 20.234 1 98.62 89 ILE A CA 1
ATOM 719 C C . ILE A 1 89 ? -4.426 43.031 19.375 1 98.62 89 ILE A C 1
ATOM 721 O O . ILE A 1 89 ? -4.328 44.156 19.906 1 98.62 89 ILE A O 1
ATOM 725 N N . VAL A 1 90 ? -4.281 42.844 18.094 1 98.31 90 VAL A N 1
ATOM 726 C CA . VAL A 1 90 ? -4.027 43.938 17.188 1 98.31 90 VAL A CA 1
ATOM 727 C C . VAL A 1 90 ? -5.215 44.125 16.25 1 98.31 90 VAL A C 1
ATOM 729 O O . VAL A 1 90 ? -5.449 43.312 15.359 1 98.31 90 VAL A O 1
ATOM 732 N N . ALA A 1 91 ? -5.898 45.25 16.344 1 97.44 91 ALA A N 1
ATOM 733 C CA . ALA A 1 91 ? -7.094 45.531 15.562 1 97.44 91 ALA A CA 1
ATOM 734 C C . ALA A 1 91 ? -6.773 46.5 14.414 1 97.44 91 ALA A C 1
ATOM 736 O O . ALA A 1 91 ? -5.605 46.812 14.172 1 97.44 91 ALA A O 1
ATOM 737 N N . VAL A 1 92 ? -7.84 46.75 13.688 1 95.56 92 VAL A N 1
ATOM 738 C CA . VAL A 1 92 ? -7.707 47.688 12.578 1 95.56 92 VAL A CA 1
ATOM 739 C C . VAL A 1 92 ? -8.523 48.938 12.859 1 95.56 92 VAL A C 1
ATOM 741 O O . VAL A 1 92 ? -9.758 48.906 12.828 1 95.56 92 VAL A O 1
ATOM 744 N N . GLY A 1 93 ? -7.824 50 13.164 1 92.75 93 GLY A N 1
ATOM 745 C CA . GLY A 1 93 ? -8.5 51.25 13.445 1 92.75 93 GLY A CA 1
ATOM 746 C C . GLY A 1 93 ? -8.922 51.375 14.898 1 92.75 93 GLY A C 1
ATOM 747 O O . GLY A 1 93 ? -9.039 50.375 15.609 1 92.75 93 GLY A O 1
ATOM 748 N N . LYS A 1 94 ? -9.227 52.594 15.266 1 92.12 94 LYS A N 1
ATOM 749 C CA . LYS A 1 94 ? -9.539 52.906 16.656 1 92.12 94 LYS A CA 1
ATOM 750 C C . LYS A 1 94 ? -10.906 52.344 17.047 1 92.12 94 LYS A C 1
ATOM 752 O O . LYS A 1 94 ? -11.109 51.969 18.203 1 92.12 94 LYS A O 1
ATOM 757 N N . ALA A 1 95 ? -11.734 52.344 16.109 1 92.81 95 ALA A N 1
ATOM 758 C CA . ALA A 1 95 ? -13.07 51.844 16.391 1 92.81 95 ALA A CA 1
ATOM 759 C C . ALA A 1 95 ? -13.023 50.375 16.766 1 92.81 95 ALA A C 1
ATOM 761 O O . ALA A 1 95 ? -13.68 49.938 17.734 1 92.81 95 ALA A O 1
ATOM 762 N N . GLN A 1 96 ? -12.266 49.625 16.031 1 95.25 96 GLN A N 1
ATOM 763 C CA . GLN A 1 96 ? -12.133 48.188 16.344 1 95.25 96 GLN A CA 1
ATOM 764 C C . GLN A 1 96 ? -11.359 48 17.641 1 95.25 96 GLN A C 1
ATOM 766 O O . GLN A 1 96 ? -11.641 47.062 18.391 1 95.25 96 GLN A O 1
ATOM 771 N N . GLU A 1 97 ? -10.43 48.844 17.828 1 96.06 97 GLU A N 1
ATOM 772 C CA . GLU A 1 97 ? -9.695 48.781 19.094 1 96.06 97 GLU A CA 1
ATOM 773 C C . GLU A 1 97 ? -10.633 48.875 20.281 1 96.06 97 GLU A C 1
ATOM 775 O O . GLU A 1 97 ? -10.531 48.125 21.25 1 96.06 97 GLU A O 1
ATOM 780 N N . LYS A 1 98 ? -11.539 49.812 20.172 1 95.56 98 LYS A N 1
ATOM 781 C CA . LYS A 1 98 ? -12.516 50 21.234 1 95.56 98 LYS A CA 1
ATOM 782 C C . LYS A 1 98 ? -13.391 48.75 21.406 1 95.56 98 LYS A C 1
ATOM 784 O O . LYS A 1 98 ? -13.703 48.344 22.531 1 95.56 98 LYS A O 1
ATOM 789 N N . GLN A 1 99 ? -13.766 48.312 20.281 1 95.5 99 GLN A N 1
ATOM 790 C CA . GLN A 1 99 ? -14.602 47.125 20.312 1 95.5 99 GLN A CA 1
ATOM 791 C C . GLN A 1 99 ? -13.883 45.969 20.984 1 95.5 99 GLN A C 1
ATOM 793 O O . GLN A 1 99 ? -14.5 45.188 21.703 1 95.5 99 GLN A O 1
ATOM 798 N N . VAL A 1 100 ? -12.641 45.781 20.734 1 97.56 100 VAL A N 1
ATOM 799 C CA . VAL A 1 100 ? -11.844 44.719 21.344 1 97.56 100 VAL A CA 1
ATOM 800 C C . VAL A 1 100 ? -11.852 44.875 22.859 1 97.56 100 VAL A C 1
ATOM 802 O O . VAL A 1 100 ? -12.047 43.906 23.578 1 97.56 100 VAL A O 1
ATOM 805 N N . TRP A 1 101 ? -11.68 46.062 23.328 1 96.12 101 TRP A N 1
ATOM 806 C CA . TRP A 1 101 ? -11.68 46.281 24.766 1 96.12 101 TRP A CA 1
ATOM 807 C C . TRP A 1 101 ? -13.008 45.875 25.391 1 96.12 101 TRP A C 1
ATOM 809 O O . TRP A 1 101 ? -13.031 45.312 26.469 1 96.12 101 TRP A O 1
ATOM 819 N N . VAL A 1 102 ? -14.031 46.219 24.656 1 95.38 102 VAL A N 1
ATOM 820 C CA . VAL A 1 102 ? -15.352 45.844 25.156 1 95.38 102 VAL A CA 1
ATOM 821 C C . VAL A 1 102 ? -15.469 44.312 25.266 1 95.38 102 VAL A C 1
ATOM 823 O O . VAL A 1 102 ? -16.016 43.812 26.25 1 95.38 102 VAL A O 1
ATOM 826 N N . THR A 1 103 ? -14.969 43.656 24.297 1 95 103 THR A N 1
ATOM 827 C CA . THR A 1 103 ? -15.078 42.188 24.219 1 95 103 THR A CA 1
ATOM 828 C C . THR A 1 103 ? -14.242 41.531 25.312 1 95 103 THR A C 1
ATOM 830 O O . THR A 1 103 ? -14.664 40.562 25.906 1 95 103 THR A O 1
ATOM 833 N N . ILE A 1 104 ? -13.094 42.094 25.688 1 95.94 104 ILE A N 1
ATOM 834 C CA . ILE A 1 104 ? -12.172 41.375 26.562 1 95.94 104 ILE A CA 1
ATOM 835 C C . ILE A 1 104 ? -12.344 41.844 28 1 95.94 104 ILE A C 1
ATOM 837 O O . ILE A 1 104 ? -11.82 41.219 28.922 1 95.94 104 ILE A O 1
ATOM 841 N N . PHE A 1 105 ? -13.055 42.844 28.25 1 94.5 105 PHE A N 1
ATOM 842 C CA . PHE A 1 105 ? -13.172 43.469 29.562 1 94.5 105 PHE A CA 1
ATOM 843 C C . PHE A 1 105 ? -13.57 42.438 30.609 1 94.5 105 PHE A C 1
ATOM 845 O O . PHE A 1 105 ? -12.93 42.344 31.656 1 94.5 105 PHE A O 1
ATOM 852 N N . PRO A 1 106 ? -14.547 41.688 30.359 1 94.25 106 PRO A N 1
ATOM 853 C CA . PRO A 1 106 ? -14.93 40.688 31.359 1 94.25 106 PRO A CA 1
ATOM 854 C C . PRO A 1 106 ? -13.836 39.656 31.641 1 94.25 106 PRO A C 1
ATOM 856 O O . PRO A 1 106 ? -13.773 39.094 32.719 1 94.25 106 PRO A O 1
ATOM 859 N N . LEU A 1 107 ? -12.977 39.375 30.719 1 95.31 107 LEU A N 1
ATOM 860 C CA . LEU A 1 107 ? -11.945 38.344 30.828 1 95.31 107 LEU A CA 1
ATOM 861 C C . LEU A 1 107 ? -10.766 38.844 31.656 1 95.31 107 LEU A C 1
ATOM 863 O O . LEU A 1 107 ? -10.078 38.062 32.312 1 95.31 107 LEU A O 1
ATOM 867 N N . ILE A 1 108 ? -10.531 40.125 31.688 1 94.44 108 ILE A N 1
ATOM 868 C CA . ILE A 1 108 ? -9.406 40.719 32.406 1 94.44 108 ILE A CA 1
ATOM 869 C C . ILE A 1 108 ? -9.539 40.438 33.906 1 94.44 108 ILE A C 1
ATOM 871 O O . ILE A 1 108 ? -8.562 40.062 34.531 1 94.44 108 ILE A O 1
ATOM 875 N N . SER A 1 109 ? -10.719 40.562 34.344 1 93.25 109 SER A N 1
ATOM 876 C CA . SER A 1 109 ? -10.945 40.344 35.781 1 93.25 109 SER A CA 1
ATOM 877 C C . SER A 1 109 ? -10.914 38.844 36.125 1 93.25 109 SER A C 1
ATOM 879 O O . SER A 1 109 ? -10.469 38.469 37.188 1 93.25 109 SER A O 1
ATOM 881 N N . ARG A 1 110 ? -11.281 38.094 35.25 1 95.12 110 ARG A N 1
ATOM 882 C CA . ARG A 1 110 ? -11.398 36.688 35.469 1 95.12 110 ARG A CA 1
ATOM 883 C C . ARG A 1 110 ? -10.031 36 35.406 1 95.12 110 ARG A C 1
ATOM 885 O O . ARG A 1 110 ? -9.82 34.969 36.062 1 95.12 110 ARG A O 1
ATOM 892 N N . PHE A 1 111 ? -9.117 36.594 34.688 1 95.75 111 PHE A N 1
ATOM 893 C CA . PHE A 1 111 ? -7.797 36 34.531 1 95.75 111 PHE A CA 1
ATOM 894 C C . PHE A 1 111 ? -6.707 37.031 34.844 1 95.75 111 PHE A C 1
ATOM 896 O O . PHE A 1 111 ? -5.941 37.406 33.969 1 95.75 111 PHE A O 1
ATOM 903 N N . PRO A 1 112 ? -6.559 37.312 36.062 1 92.75 112 PRO A N 1
ATOM 904 C CA . PRO A 1 112 ? -5.633 38.375 36.438 1 92.75 112 PRO A CA 1
ATOM 905 C C . PRO A 1 112 ? -4.176 38.031 36.156 1 92.75 112 PRO A C 1
ATOM 907 O O . PRO A 1 112 ? -3.322 38.906 36.094 1 92.75 112 PRO A O 1
ATOM 910 N N . GLY A 1 113 ? -3.881 36.844 35.969 1 94 113 GLY A N 1
ATOM 911 C CA . GLY A 1 113 ? -2.512 36.438 35.688 1 94 113 GLY A CA 1
ATOM 912 C C . GLY A 1 113 ? -2.1 36.656 34.25 1 94 113 GLY A C 1
ATOM 913 O O . GLY A 1 113 ? -0.921 36.531 33.906 1 94 113 GLY A O 1
ATOM 914 N N . VAL A 1 114 ? -3.004 37.062 33.406 1 97.38 114 VAL A N 1
ATOM 915 C CA . VAL A 1 114 ? -2.73 37.281 31.969 1 97.38 114 VAL A CA 1
ATOM 916 C C . VAL A 1 114 ? -2.664 38.781 31.672 1 97.38 114 VAL A C 1
ATOM 918 O O . VAL A 1 114 ? -3.564 39.531 32.062 1 97.38 114 VAL A O 1
ATOM 921 N N . CYS A 1 115 ? -1.606 39.188 31.062 1 97.56 115 CYS A N 1
ATOM 922 C CA . CYS A 1 115 ? -1.467 40.594 30.656 1 97.56 115 CYS A CA 1
ATOM 923 C C . CYS A 1 115 ? -2.109 40.844 29.297 1 97.56 115 CYS A C 1
ATOM 925 O O . CYS A 1 115 ? -1.696 40.25 28.297 1 97.56 115 CYS A O 1
ATOM 927 N N . PHE A 1 116 ? -3.113 41.688 29.234 1 97.62 116 PHE A N 1
ATOM 928 C CA . PHE A 1 116 ? -3.771 42.031 27.969 1 97.62 116 PHE A CA 1
ATOM 929 C C . PHE A 1 116 ? -3.203 43.312 27.375 1 97.62 116 PHE A C 1
ATOM 931 O O . PHE A 1 116 ? -3.035 44.312 28.078 1 97.62 116 PHE A O 1
ATOM 938 N N . ARG A 1 117 ? -2.857 43.188 26.156 1 97.56 117 ARG A N 1
ATOM 939 C CA . ARG A 1 117 ? -2.461 44.344 25.375 1 97.56 117 ARG A CA 1
ATOM 940 C C . ARG A 1 117 ? -3.318 44.5 24.125 1 97.56 117 ARG A C 1
ATOM 942 O O . ARG A 1 117 ? -3.648 43.5 23.484 1 97.56 117 ARG A O 1
ATOM 949 N N . VAL A 1 118 ? -3.74 45.75 23.828 1 98 118 VAL A N 1
ATOM 950 C CA . VAL A 1 118 ? -4.527 46.031 22.625 1 98 118 VAL A CA 1
ATOM 951 C C . VAL A 1 118 ? -3.912 47.188 21.844 1 98 118 VAL A C 1
ATOM 953 O O . VAL A 1 118 ? -3.547 48.188 22.422 1 98 118 VAL A O 1
ATOM 956 N N . SER A 1 119 ? -3.684 46.938 20.594 1 97.19 119 SER A N 1
ATOM 957 C CA . SER A 1 119 ? -3.221 48 19.672 1 97.19 119 SER A CA 1
ATOM 958 C C . SER A 1 119 ? -3.949 47.938 18.344 1 97.19 119 SER A C 1
ATOM 960 O O . SER A 1 119 ? -4.785 47.031 18.125 1 97.19 119 SER A O 1
ATOM 962 N N . SER A 1 120 ? -3.764 48.938 17.516 1 95.62 120 SER A N 1
ATOM 963 C CA . SER A 1 120 ? -4.387 48.938 16.203 1 95.62 120 SER A CA 1
ATOM 964 C C . SER A 1 120 ? -3.461 49.562 15.156 1 95.62 120 SER A C 1
ATOM 966 O O . SER A 1 120 ? -2.549 50.312 15.492 1 95.62 120 SER A O 1
ATOM 968 N N . ILE A 1 121 ? -3.613 49.062 13.977 1 94.44 121 ILE A N 1
ATOM 969 C CA . ILE A 1 121 ? -2.963 49.688 12.828 1 94.44 121 ILE A CA 1
ATOM 970 C C . ILE A 1 121 ? -4.02 50.219 11.852 1 94.44 121 ILE A C 1
ATOM 972 O O . ILE A 1 121 ? -5.203 49.906 11.984 1 94.44 121 ILE A O 1
ATOM 976 N N . ALA A 1 122 ? -3.553 51 10.844 1 89.62 122 ALA A N 1
ATOM 977 C CA . ALA A 1 122 ? -4.484 51.688 9.969 1 89.62 122 ALA A CA 1
ATOM 978 C C . ALA A 1 122 ? -5.031 50.75 8.891 1 89.62 122 ALA A C 1
ATOM 980 O O . ALA A 1 122 ? -6.176 50.906 8.445 1 89.62 122 ALA A O 1
ATOM 981 N N . GLN A 1 123 ? -4.23 49.844 8.5 1 88.94 123 GLN A N 1
ATOM 982 C CA . GLN A 1 123 ? -4.605 49 7.355 1 88.94 123 GLN A CA 1
ATOM 983 C C . GLN A 1 123 ? -4.812 47.562 7.773 1 88.94 123 GLN A C 1
ATOM 985 O O . GLN A 1 123 ? -4.051 47.031 8.578 1 88.94 123 GLN A O 1
ATOM 990 N N . ALA A 1 124 ? -5.914 47.062 7.16 1 89.75 124 ALA A N 1
ATOM 991 C CA . ALA A 1 124 ? -6.18 45.656 7.402 1 89.75 124 ALA A CA 1
ATOM 992 C C . ALA A 1 124 ? -5.16 44.75 6.684 1 89.75 124 ALA A C 1
ATOM 994 O O . ALA A 1 124 ? -5.273 44.531 5.48 1 89.75 124 ALA A O 1
ATOM 995 N N . ASN A 1 125 ? -4.207 44.312 7.352 1 91.94 125 ASN A N 1
ATOM 996 C CA . ASN A 1 125 ? -3.137 43.469 6.871 1 91.94 125 ASN A CA 1
ATOM 997 C C . ASN A 1 125 ? -2.539 42.625 8 1 91.94 125 ASN A C 1
ATOM 999 O O . ASN A 1 125 ? -1.882 43.156 8.891 1 91.94 125 ASN A O 1
ATOM 1003 N N . LYS A 1 126 ? -2.734 41.375 7.871 1 93.81 126 LYS A N 1
ATOM 1004 C CA . LYS A 1 126 ? -2.316 40.469 8.938 1 93.81 126 LYS A CA 1
ATOM 1005 C C . LYS A 1 126 ? -0.817 40.594 9.195 1 93.81 126 LYS A C 1
ATOM 1007 O O . LYS A 1 126 ? -0.379 40.594 10.352 1 93.81 126 LYS A O 1
ATOM 1012 N N . ARG A 1 127 ? 0.003 40.625 8.188 1 95.5 127 ARG A N 1
ATOM 1013 C CA . ARG A 1 127 ? 1.452 40.719 8.328 1 95.5 127 ARG A CA 1
ATOM 1014 C C . ARG A 1 127 ? 1.848 42 9.094 1 95.5 127 ARG A C 1
ATOM 1016 O O . ARG A 1 127 ? 2.697 41.938 9.992 1 95.5 127 ARG A O 1
ATOM 1023 N N . HIS A 1 128 ? 1.193 43.062 8.766 1 95.19 128 HIS A N 1
ATOM 1024 C CA . HIS A 1 128 ? 1.519 44.312 9.414 1 95.19 128 HIS A CA 1
ATOM 1025 C C . HIS A 1 128 ? 1.033 44.344 10.859 1 95.19 128 HIS A C 1
ATOM 1027 O O . HIS A 1 128 ? 1.68 44.938 11.727 1 95.19 128 HIS A O 1
ATOM 1033 N N . GLN A 1 129 ? -0.08 43.781 11.047 1 96.5 129 GLN A N 1
ATOM 1034 C CA . GLN A 1 129 ? -0.585 43.656 12.414 1 96.5 129 GLN A CA 1
ATOM 1035 C C . GLN A 1 129 ? 0.375 42.875 13.297 1 96.5 129 GLN A C 1
ATOM 1037 O O . GLN A 1 129 ? 0.691 43.281 14.414 1 96.5 129 GLN A O 1
ATOM 1042 N N . ILE A 1 130 ? 0.84 41.781 12.797 1 97.69 130 ILE A N 1
ATOM 1043 C CA . ILE A 1 130 ? 1.756 40.906 13.539 1 97.69 130 ILE A CA 1
ATOM 1044 C C . ILE A 1 130 ? 3.088 41.625 13.742 1 97.69 130 ILE A C 1
ATOM 1046 O O . ILE A 1 130 ? 3.635 41.625 14.852 1 97.69 130 ILE A O 1
ATOM 1050 N N . ALA A 1 131 ? 3.559 42.25 12.695 1 97.19 131 ALA A N 1
ATOM 1051 C CA . ALA A 1 131 ? 4.836 42.969 12.758 1 97.19 131 ALA A CA 1
ATOM 1052 C C . ALA A 1 131 ? 4.797 44.062 13.797 1 97.19 131 ALA A C 1
ATOM 1054 O O . ALA A 1 131 ? 5.805 44.375 14.453 1 97.19 131 ALA A O 1
ATOM 1055 N N . ALA A 1 132 ? 3.68 44.656 13.992 1 96.5 132 ALA A N 1
ATOM 1056 C CA . ALA A 1 132 ? 3.531 45.75 14.945 1 96.5 132 ALA A CA 1
ATOM 1057 C C . ALA A 1 132 ? 3.598 45.25 16.375 1 96.5 132 ALA A C 1
ATOM 1059 O O . ALA A 1 132 ? 4.023 45.969 17.281 1 96.5 132 ALA A O 1
ATOM 1060 N N . ALA A 1 133 ? 3.23 44.062 16.562 1 97.94 133 ALA A N 1
ATOM 1061 C CA . ALA A 1 133 ? 3.154 43.5 17.922 1 97.94 133 ALA A CA 1
ATOM 1062 C C . ALA A 1 133 ? 4.48 42.875 18.328 1 97.94 133 ALA A C 1
ATOM 1064 O O . ALA A 1 133 ? 4.816 42.812 19.516 1 97.94 133 ALA A O 1
ATOM 1065 N N . LEU A 1 134 ? 5.305 42.438 17.438 1 97.94 134 LEU A N 1
ATOM 1066 C CA . LEU A 1 134 ? 6.449 41.562 17.688 1 97.94 134 LEU A CA 1
ATOM 1067 C C . LEU A 1 134 ? 7.523 42.281 18.484 1 97.94 134 LEU A C 1
ATOM 1069 O O . LEU A 1 134 ? 8.094 41.75 19.422 1 97.94 134 LEU A O 1
ATOM 1073 N N . PRO A 1 135 ? 7.773 43.594 18.25 1 95.75 135 PRO A N 1
ATOM 1074 C CA . PRO A 1 135 ? 8.859 44.281 18.953 1 95.75 135 PRO A CA 1
ATOM 1075 C C . PRO A 1 135 ? 8.609 44.375 20.453 1 95.75 135 PRO A C 1
ATOM 1077 O O . PRO A 1 135 ? 9.555 44.531 21.234 1 95.75 135 PRO A O 1
ATOM 1080 N N . VAL A 1 136 ? 7.395 44.281 20.891 1 96 136 VAL A N 1
ATOM 1081 C CA . VAL A 1 136 ? 7.09 44.5 22.297 1 96 136 VAL A CA 1
ATOM 1082 C C . VAL A 1 136 ? 6.918 43.188 23.031 1 96 136 VAL A C 1
ATOM 1084 O O . VAL A 1 136 ? 6.73 43.156 24.25 1 96 136 VAL A O 1
ATOM 1087 N N . VAL A 1 137 ? 7.082 42.125 22.312 1 98.19 137 VAL A N 1
ATOM 1088 C CA . VAL A 1 137 ? 6.977 40.812 22.953 1 98.19 137 VAL A CA 1
ATOM 1089 C C . VAL A 1 137 ? 8.195 40.562 23.844 1 98.19 137 VAL A C 1
ATOM 1091 O O . VAL A 1 137 ? 9.336 40.688 23.375 1 98.19 137 VAL A O 1
ATOM 1094 N N . GLY A 1 138 ? 7.953 40.125 25.078 1 97.56 138 GLY A N 1
ATOM 1095 C CA . GLY A 1 138 ? 9.055 39.969 26.016 1 97.56 138 GLY A CA 1
ATOM 1096 C C . GLY A 1 138 ? 9.281 38.531 26.422 1 97.56 138 GLY A C 1
ATOM 1097 O O . GLY A 1 138 ? 10.289 38.219 27.078 1 97.56 138 GLY A O 1
ATOM 1098 N N . THR A 1 139 ? 8.406 37.625 26.062 1 98.5 139 THR A N 1
ATOM 1099 C CA . THR A 1 139 ? 8.539 36.219 26.438 1 98.5 139 THR A CA 1
ATOM 1100 C C . THR A 1 139 ? 9.398 35.5 25.406 1 98.5 139 THR A C 1
ATOM 1102 O O . THR A 1 139 ? 9.523 35.906 24.266 1 98.5 139 THR A O 1
ATOM 1105 N N . PRO A 1 140 ? 9.984 34.406 25.766 1 98.44 140 PRO A N 1
ATOM 1106 C CA . PRO A 1 140 ? 10.867 33.656 24.859 1 98.44 140 PRO A CA 1
ATOM 1107 C C . PRO A 1 140 ? 10.117 33.031 23.688 1 98.44 140 PRO A C 1
ATOM 1109 O O . PRO A 1 140 ? 10.703 32.781 22.641 1 98.44 140 PRO A O 1
ATOM 1112 N N . ILE A 1 141 ? 8.805 32.75 23.906 1 98.81 141 ILE A N 1
ATOM 1113 C CA . ILE A 1 141 ? 8.023 32.094 22.859 1 98.81 141 ILE A CA 1
ATOM 1114 C C . ILE A 1 141 ? 6.875 33 22.438 1 98.81 141 ILE A C 1
ATOM 1116 O O . ILE A 1 141 ? 6.133 33.5 23.281 1 98.81 141 ILE A O 1
ATOM 1120 N N . THR A 1 142 ? 6.754 33.219 21.172 1 98.88 142 THR A N 1
ATOM 1121 C CA . THR A 1 142 ? 5.637 33.938 20.578 1 98.88 142 THR A CA 1
ATOM 1122 C C . THR A 1 142 ? 4.656 32.969 19.922 1 98.88 142 THR A C 1
ATOM 1124 O O . THR A 1 142 ? 5.059 32.094 19.156 1 98.88 142 THR A O 1
ATOM 1127 N N . VAL A 1 143 ? 3.43 33.094 20.219 1 98.94 143 VAL A N 1
ATOM 1128 C CA . VAL A 1 143 ? 2.365 32.312 19.625 1 98.94 143 VAL A CA 1
ATOM 1129 C C . VAL A 1 143 ? 1.499 33.188 18.719 1 98.94 143 VAL A C 1
ATOM 1131 O O . VAL A 1 143 ? 0.972 34.219 19.172 1 98.94 143 VAL A O 1
ATOM 1134 N N . LEU A 1 144 ? 1.449 32.875 17.5 1 98.75 144 LEU A N 1
ATOM 1135 C CA . LEU A 1 144 ? 0.533 33.531 16.578 1 98.75 144 LEU A CA 1
ATOM 1136 C C . LEU A 1 144 ? -0.77 32.75 16.453 1 98.75 144 LEU A C 1
ATOM 1138 O O . LEU A 1 144 ? -0.752 31.516 16.297 1 98.75 144 LEU A O 1
ATOM 1142 N N . CYS A 1 145 ? -1.868 33.438 16.5 1 98.31 145 CYS A N 1
ATOM 1143 C CA . CYS A 1 145 ? -3.174 32.781 16.531 1 98.31 145 CYS A CA 1
ATOM 1144 C C . CYS A 1 145 ? -4.188 33.562 15.695 1 98.31 145 CYS A C 1
ATOM 1146 O O . CYS A 1 145 ? -4.328 34.781 15.859 1 98.31 145 CYS A O 1
ATOM 1148 N N . ASP A 1 146 ? -4.891 32.875 14.867 1 96.56 146 ASP A N 1
ATOM 1149 C CA . ASP A 1 146 ? -5.977 33.5 14.133 1 96.56 146 ASP A CA 1
ATOM 1150 C C . ASP A 1 146 ? -7.148 33.812 15.055 1 96.56 146 ASP A C 1
ATOM 1152 O O . ASP A 1 146 ? -7.367 33.125 16.047 1 96.56 146 ASP A O 1
ATOM 1156 N N . ASP A 1 147 ? -7.973 34.719 14.656 1 96.5 147 ASP A N 1
ATOM 1157 C CA . ASP A 1 147 ? -8.977 35.281 15.562 1 96.5 147 ASP A CA 1
ATOM 1158 C C . ASP A 1 147 ? -10.258 34.469 15.539 1 96.5 147 ASP A C 1
ATOM 1160 O O . ASP A 1 147 ? -11.266 34.844 16.141 1 96.5 147 ASP A O 1
ATOM 1164 N N . HIS A 1 148 ? -10.227 33.344 14.828 1 94 148 HIS A N 1
ATOM 1165 C CA . HIS A 1 148 ? -11.461 32.562 14.742 1 94 148 HIS A CA 1
ATOM 1166 C C . HIS A 1 148 ? -11.219 31.094 15.094 1 94 148 HIS A C 1
ATOM 1168 O O . HIS A 1 148 ? -12.055 30.234 14.82 1 94 148 HIS A O 1
ATOM 1174 N N . VAL A 1 149 ? -10.062 30.797 15.648 1 97.25 149 VAL A N 1
ATOM 1175 C CA . VAL A 1 149 ? -9.758 29.422 16.031 1 97.25 149 VAL A CA 1
ATOM 1176 C C . VAL A 1 149 ? -10.156 29.188 17.484 1 97.25 149 VAL A C 1
ATOM 1178 O O . VAL A 1 149 ? -10.336 30.141 18.25 1 97.25 149 VAL A O 1
ATOM 1181 N N . ILE A 1 150 ? -10.344 27.953 17.844 1 97.94 150 ILE A N 1
ATOM 1182 C CA . ILE A 1 150 ? -10.672 27.578 19.219 1 97.94 150 ILE A CA 1
ATOM 1183 C C . ILE A 1 150 ? -9.633 26.594 19.734 1 97.94 150 ILE A C 1
ATOM 1185 O O . ILE A 1 150 ? -9.258 25.656 19.047 1 97.94 150 ILE A O 1
ATOM 1189 N N . TRP A 1 151 ? -9.156 26.922 20.906 1 98.5 151 TRP A N 1
ATOM 1190 C CA . TRP A 1 151 ? -8.297 25.984 21.641 1 98.5 151 TRP A CA 1
ATOM 1191 C C . TRP A 1 151 ? -9.117 25.156 22.625 1 98.5 151 TRP A C 1
ATOM 1193 O O . TRP A 1 151 ? -9.414 25.609 23.734 1 98.5 151 TRP A O 1
ATOM 1203 N N . PRO A 1 152 ? -9.391 23.922 22.297 1 97.5 152 PRO A N 1
ATOM 1204 C CA . PRO A 1 152 ? -10.25 23.141 23.188 1 97.5 152 PRO A CA 1
ATOM 1205 C C . PRO A 1 152 ? -9.586 22.828 24.531 1 97.5 152 PRO A C 1
ATOM 1207 O O . PRO A 1 152 ? -10.258 22.766 25.562 1 97.5 152 PRO A O 1
ATOM 1210 N N . SER A 1 153 ? -8.328 22.594 24.531 1 98.12 153 SER A N 1
ATOM 1211 C CA . SER A 1 153 ? -7.621 22.234 25.75 1 98.12 153 SER A CA 1
ATOM 1212 C C . SER A 1 153 ? -6.91 23.438 26.375 1 98.12 153 SER A C 1
ATOM 1214 O O . SER A 1 153 ? -6.148 24.125 25.688 1 98.12 153 SER A O 1
ATOM 1216 N N . PRO A 1 154 ? -7.098 23.609 27.656 1 97.88 154 PRO A N 1
ATOM 1217 C CA . PRO A 1 154 ? -6.344 24.672 28.312 1 97.88 154 PRO A CA 1
ATOM 1218 C C . PRO A 1 154 ? -4.859 24.344 28.453 1 97.88 154 PRO A C 1
ATOM 1220 O O . PRO A 1 154 ? -4.062 25.203 28.828 1 97.88 154 PRO A O 1
ATOM 1223 N N . ARG A 1 155 ? -4.488 23.109 28.078 1 97.69 155 ARG A N 1
ATOM 1224 C CA . ARG A 1 155 ? -3.1 22.688 28.219 1 97.69 155 ARG A CA 1
ATOM 1225 C C . ARG A 1 155 ? -2.342 22.812 26.906 1 97.69 155 ARG A C 1
ATOM 1227 O O . ARG A 1 155 ? -1.195 22.375 26.797 1 97.69 155 ARG A O 1
ATOM 1234 N N . ILE A 1 156 ? -2.924 23.438 25.953 1 98.38 156 ILE A N 1
ATOM 1235 C CA . ILE A 1 156 ? -2.363 23.469 24.609 1 98.38 156 ILE A CA 1
ATOM 1236 C C . ILE A 1 156 ? -0.976 24.109 24.641 1 98.38 156 ILE A C 1
ATOM 1238 O O . ILE A 1 156 ? -0.031 23.578 24.047 1 98.38 156 ILE A O 1
ATOM 1242 N N . LEU A 1 157 ? -0.802 25.203 25.359 1 98.56 157 LEU A N 1
ATOM 1243 C CA . LEU A 1 157 ? 0.493 25.875 25.375 1 98.56 157 LEU A CA 1
ATOM 1244 C C . LEU A 1 157 ? 1.525 25.031 26.125 1 98.56 157 LEU A C 1
ATOM 1246 O O . LEU A 1 157 ? 2.686 24.969 25.719 1 98.56 157 LEU A O 1
ATOM 1250 N N . ARG A 1 158 ? 1.078 24.391 27.172 1 97.12 158 ARG A N 1
ATOM 1251 C CA . ARG A 1 158 ? 1.973 23.562 27.969 1 97.12 158 ARG A CA 1
ATOM 1252 C C . ARG A 1 158 ? 2.58 22.453 27.109 1 97.12 158 ARG A C 1
ATOM 1254 O O . ARG A 1 158 ? 3.779 22.172 27.188 1 97.12 158 ARG A O 1
ATOM 1261 N N . VAL A 1 159 ? 1.754 21.859 26.297 1 97.25 159 VAL A N 1
ATOM 1262 C CA . VAL A 1 159 ? 2.221 20.734 25.5 1 97.25 159 VAL A CA 1
ATOM 1263 C C . VAL A 1 159 ? 2.953 21.25 24.266 1 97.25 159 VAL A C 1
ATOM 1265 O O . VAL A 1 159 ? 3.914 20.625 23.797 1 97.25 159 VAL A O 1
ATOM 1268 N N . ALA A 1 160 ? 2.551 22.422 23.766 1 98.25 160 ALA A N 1
ATOM 1269 C CA . ALA A 1 160 ? 3.104 22.922 22.5 1 98.25 160 ALA A CA 1
ATOM 1270 C C . ALA A 1 160 ? 4.496 23.516 22.719 1 98.25 160 ALA A C 1
ATOM 1272 O O . ALA A 1 160 ? 5.277 23.625 21.766 1 98.25 160 ALA A O 1
ATOM 1273 N N . VAL A 1 161 ? 4.883 23.859 23.938 1 98.38 161 VAL A N 1
ATOM 1274 C CA . VAL A 1 161 ? 6.195 24.422 24.188 1 98.38 161 VAL A CA 1
ATOM 1275 C C . VAL A 1 161 ? 7.207 23.312 24.453 1 98.38 161 VAL A C 1
ATOM 1277 O O . VAL A 1 161 ? 8.414 23.547 24.469 1 98.38 161 VAL A O 1
ATOM 1280 N N . ALA A 1 162 ? 6.762 22.094 24.656 1 97.75 162 ALA A N 1
ATOM 1281 C CA . ALA A 1 162 ? 7.598 20.969 25.047 1 97.75 162 ALA A CA 1
ATOM 1282 C C . ALA A 1 162 ? 8.727 20.75 24.031 1 97.75 162 ALA A C 1
ATOM 1284 O O . ALA A 1 162 ? 9.867 20.484 24.422 1 97.75 162 ALA A O 1
ATOM 1285 N N . PRO A 1 163 ? 8.461 20.875 22.703 1 98.06 163 PRO A N 1
ATOM 1286 C CA . PRO A 1 163 ? 9.555 20.656 21.75 1 98.06 163 PRO A CA 1
ATOM 1287 C C . PRO A 1 163 ? 10.688 21.656 21.922 1 98.06 163 PRO A C 1
ATOM 1289 O O . PRO A 1 163 ? 11.859 21.312 21.75 1 98.06 163 PRO A O 1
ATOM 1292 N N . PHE A 1 164 ? 10.344 22.875 22.281 1 98.44 164 PHE A N 1
ATOM 1293 C CA . PHE A 1 164 ? 11.367 23.891 22.5 1 98.44 164 PHE A CA 1
ATOM 1294 C C . PHE A 1 164 ? 12.242 23.516 23.688 1 98.44 164 PHE A C 1
ATOM 1296 O O . PHE A 1 164 ? 13.445 23.781 23.688 1 98.44 164 PHE A O 1
ATOM 1303 N N . ASP A 1 165 ? 11.602 22.953 24.641 1 96.5 165 ASP A N 1
ATOM 1304 C CA . ASP A 1 165 ? 12.273 22.562 25.875 1 96.5 165 ASP A CA 1
ATOM 1305 C C . ASP A 1 165 ? 13.18 21.359 25.641 1 96.5 165 ASP A C 1
ATOM 1307 O O . ASP A 1 165 ? 14.273 21.281 26.188 1 96.5 165 ASP A O 1
ATOM 1311 N N . ALA A 1 166 ? 12.773 20.5 24.844 1 94.75 166 ALA A N 1
ATOM 1312 C CA . ALA A 1 166 ? 13.453 19.219 24.625 1 94.75 166 ALA A CA 1
ATOM 1313 C C . ALA A 1 166 ? 14.664 19.406 23.703 1 94.75 166 ALA A C 1
ATOM 1315 O O . ALA A 1 166 ? 15.641 18.656 23.812 1 94.75 166 ALA A O 1
ATOM 1316 N N . ASP A 1 167 ? 14.578 20.328 22.812 1 95.94 167 ASP A N 1
ATOM 1317 C CA . ASP A 1 167 ? 15.625 20.516 21.812 1 95.94 167 ASP A CA 1
ATOM 1318 C C . ASP A 1 167 ? 15.805 21.984 21.469 1 95.94 167 ASP A C 1
ATOM 1320 O O . ASP A 1 167 ? 14.914 22.609 20.891 1 95.94 167 ASP A O 1
ATOM 1324 N N . ALA A 1 168 ? 16.938 22.547 21.734 1 95.81 168 ALA A N 1
ATOM 1325 C CA . ALA A 1 168 ? 17.234 23.953 21.516 1 95.81 168 ALA A CA 1
ATOM 1326 C C . ALA A 1 168 ? 17.219 24.297 20.031 1 95.81 168 ALA A C 1
ATOM 1328 O O . ALA A 1 168 ? 17.109 25.469 19.656 1 95.81 168 ALA A O 1
ATOM 1329 N N . ARG A 1 169 ? 17.344 23.297 19.172 1 96.5 169 ARG A N 1
ATOM 1330 C CA . ARG A 1 169 ? 17.391 23.516 17.719 1 96.5 169 ARG A CA 1
ATOM 1331 C C . ARG A 1 169 ? 15.992 23.797 17.172 1 96.5 169 ARG A C 1
ATOM 1333 O O . ARG A 1 169 ? 15.844 24.281 16.047 1 96.5 169 ARG A O 1
ATOM 1340 N N . VAL A 1 170 ? 14.992 23.562 17.953 1 98.69 170 VAL A N 1
ATOM 1341 C CA . VAL A 1 170 ? 13.625 23.781 17.484 1 98.69 170 VAL A CA 1
ATOM 1342 C C . VAL A 1 170 ? 13.305 25.266 17.484 1 98.69 170 VAL A C 1
ATOM 1344 O O . VAL A 1 170 ? 13.375 25.922 18.531 1 98.69 170 VAL A O 1
ATOM 1347 N N . GLY A 1 171 ? 12.922 25.766 16.312 1 98.75 171 GLY A N 1
ATOM 1348 C CA . GLY A 1 171 ? 12.617 27.172 16.156 1 98.75 171 GLY A CA 1
ATOM 1349 C C . GLY A 1 171 ? 11.133 27.453 15.992 1 98.75 171 GLY A C 1
ATOM 1350 O O . GLY A 1 171 ? 10.672 28.562 16.219 1 98.75 171 GLY A O 1
ATOM 1351 N N . GLY A 1 172 ? 10.414 26.453 15.555 1 98.81 172 GLY A N 1
ATOM 1352 C CA . GLY A 1 172 ? 8.984 26.562 15.336 1 98.81 172 GLY A CA 1
ATOM 1353 C C . GLY A 1 172 ? 8.227 25.297 15.633 1 98.81 172 GLY A C 1
ATOM 1354 O O . GLY A 1 172 ? 8.742 24.188 15.43 1 98.81 172 GLY A O 1
ATOM 1355 N N . VAL A 1 173 ? 7.027 25.438 16.109 1 98.88 173 VAL A N 1
ATOM 1356 C CA . VAL A 1 173 ? 6.191 24.297 16.453 1 98.88 173 VAL A CA 1
ATOM 1357 C C . VAL A 1 173 ? 4.793 24.484 15.867 1 98.88 173 VAL A C 1
ATOM 1359 O O . VAL A 1 173 ? 4.207 25.562 15.977 1 98.88 173 VAL A O 1
ATOM 1362 N N . GLY A 1 174 ? 4.359 23.469 15.125 1 98.56 174 GLY A N 1
ATOM 1363 C CA . GLY A 1 174 ? 2.992 23.422 14.633 1 98.56 174 GLY A CA 1
ATOM 1364 C C . GLY A 1 174 ? 2.086 22.531 15.453 1 98.56 174 GLY A C 1
ATOM 1365 O O . GLY A 1 174 ? 2.561 21.625 16.141 1 98.56 174 GLY A O 1
ATOM 1366 N N . THR A 1 175 ? 0.779 22.797 15.336 1 97.62 175 THR A N 1
ATOM 1367 C CA . THR A 1 175 ? -0.23 22.031 16.062 1 97.62 175 THR A CA 1
ATOM 1368 C C . THR A 1 175 ? -1.142 21.281 15.094 1 97.62 175 THR A C 1
ATOM 1370 O O . THR A 1 175 ? -1.104 21.516 13.883 1 97.62 175 THR A O 1
ATOM 1373 N N . ASN A 1 176 ? -1.861 20.328 15.641 1 95.81 176 ASN A N 1
ATOM 1374 C CA . ASN A 1 176 ? -2.818 19.625 14.781 1 95.81 176 ASN A CA 1
ATOM 1375 C C . ASN A 1 176 ? -4.152 20.359 14.719 1 95.81 176 ASN A C 1
ATOM 1377 O O . ASN A 1 176 ? -4.477 21.141 15.609 1 95.81 176 ASN A O 1
ATOM 1381 N N . LYS A 1 177 ? -4.887 20.156 13.641 1 96.81 177 LYS A N 1
ATOM 1382 C CA . LYS A 1 177 ? -6.086 20.938 13.344 1 96.81 177 LYS A CA 1
ATOM 1383 C C . LYS A 1 177 ? -7.273 20.016 13.055 1 96.81 177 LYS A C 1
ATOM 1385 O O . LYS A 1 177 ? -7.105 18.938 12.484 1 96.81 177 LYS A O 1
ATOM 1390 N N . ARG A 1 178 ? -8.383 20.516 13.422 1 96.94 178 ARG A N 1
ATOM 1391 C CA . ARG A 1 178 ? -9.641 19.828 13.133 1 96.94 178 ARG A CA 1
ATOM 1392 C C . ARG A 1 178 ? -10.742 20.844 12.812 1 96.94 178 ARG A C 1
ATOM 1394 O O . ARG A 1 178 ? -10.797 21.922 13.414 1 96.94 178 ARG A O 1
ATOM 1401 N N . ALA A 1 179 ? -11.625 20.453 11.938 1 95.69 179 ALA A N 1
ATOM 1402 C CA . ALA A 1 179 ? -12.711 21.359 11.547 1 95.69 179 ALA A CA 1
ATOM 1403 C C . ALA A 1 179 ? -13.836 21.328 12.578 1 95.69 179 ALA A C 1
ATOM 1405 O O . ALA A 1 179 ? -14.18 20.266 13.109 1 95.69 179 ALA A O 1
ATOM 1406 N N . ILE A 1 180 ? -14.344 22.5 12.797 1 94.19 180 ILE A N 1
ATOM 1407 C CA . ILE A 1 180 ? -15.586 22.578 13.562 1 94.19 180 ILE A CA 1
ATOM 1408 C C . ILE A 1 180 ? -16.734 21.969 12.758 1 94.19 180 ILE A C 1
ATOM 1410 O O . ILE A 1 180 ? -16.938 22.328 11.594 1 94.19 180 ILE A O 1
ATOM 1414 N N . ARG A 1 181 ? -17.453 21.109 13.438 1 90.5 181 ARG A N 1
ATOM 1415 C CA . ARG A 1 181 ? -18.531 20.406 12.75 1 90.5 181 ARG A CA 1
ATOM 1416 C C . ARG A 1 181 ? -19.844 21.156 12.914 1 90.5 181 ARG A C 1
ATOM 1418 O O . ARG A 1 181 ? -20.109 21.766 13.953 1 90.5 181 ARG A O 1
ATOM 1425 N N . HIS A 1 182 ? -20.562 21.031 11.836 1 86.06 182 HIS A N 1
ATOM 1426 C CA . HIS A 1 182 ? -21.906 21.609 11.852 1 86.06 182 HIS A CA 1
ATOM 1427 C C . HIS A 1 182 ? -22.969 20.547 11.547 1 86.06 182 HIS A C 1
ATOM 1429 O O . HIS A 1 182 ? -23.578 20.562 10.477 1 86.06 182 HIS A O 1
ATOM 1435 N N . PRO A 1 183 ? -23.297 19.719 12.469 1 77.69 183 PRO A N 1
ATOM 1436 C CA . PRO A 1 183 ? -24.188 18.578 12.211 1 77.69 183 PRO A CA 1
ATOM 1437 C C . PRO A 1 183 ? -25.641 19.016 11.992 1 77.69 183 PRO A C 1
ATOM 1439 O O . PRO A 1 183 ? -26.422 18.25 11.422 1 77.69 183 PRO A O 1
ATOM 1442 N N . HIS A 1 184 ? -25.969 20.172 12.336 1 83.69 184 HIS A N 1
ATOM 1443 C CA . HIS A 1 184 ? -27.375 20.594 12.281 1 83.69 184 HIS A CA 1
ATOM 1444 C C . HIS A 1 184 ? -27.688 21.266 10.945 1 83.69 184 HIS A C 1
ATOM 1446 O O . HIS A 1 184 ? -28.844 21.547 10.656 1 83.69 184 HIS A O 1
ATOM 1452 N N . LYS A 1 185 ? -26.719 21.359 10.18 1 83.31 185 LYS A N 1
ATOM 1453 C CA . LYS A 1 185 ? -26.953 22 8.883 1 83.31 185 LYS A CA 1
ATOM 1454 C C . LYS A 1 185 ? -27.406 20.969 7.852 1 83.31 185 LYS A C 1
ATOM 1456 O O . LYS A 1 185 ? -27.438 19.766 8.133 1 83.31 185 LYS A O 1
ATOM 1461 N N . GLY A 1 186 ? -27.844 21.312 6.727 1 86.25 186 GLY A N 1
ATOM 1462 C CA . GLY A 1 186 ? -28.344 20.438 5.668 1 86.25 186 GLY A CA 1
ATOM 1463 C C . GLY A 1 186 ? -27.266 19.578 5.055 1 86.25 186 GLY A C 1
ATOM 1464 O O . GLY A 1 186 ? -26.078 19.766 5.316 1 86.25 186 GLY A O 1
ATOM 1465 N N . SER A 1 187 ? -27.672 18.641 4.23 1 87.12 187 SER A N 1
ATOM 1466 C CA . SER A 1 187 ? -26.766 17.641 3.662 1 87.12 187 SER A CA 1
ATOM 1467 C C . SER A 1 187 ? -25.703 18.281 2.779 1 87.12 187 SER A C 1
ATOM 1469 O O . SER A 1 187 ? -24.562 17.828 2.758 1 87.12 187 SER A O 1
ATOM 1471 N N . TRP A 1 188 ? -26.109 19.297 2.07 1 90.94 188 TRP A N 1
ATOM 1472 C CA . TRP A 1 188 ? -25.172 19.984 1.188 1 90.94 188 TRP A CA 1
ATOM 1473 C C . TRP A 1 188 ? -24.094 20.688 1.992 1 90.94 188 TRP A C 1
ATOM 1475 O O . TRP A 1 188 ? -22.906 20.578 1.675 1 90.94 188 TRP A O 1
ATOM 1485 N N . ALA A 1 189 ? -24.5 21.391 3.016 1 90.56 189 ALA A N 1
ATOM 1486 C CA . ALA A 1 189 ? -23.562 22.062 3.902 1 90.56 189 ALA A CA 1
ATOM 1487 C C . ALA A 1 189 ? -22.672 21.062 4.633 1 90.56 189 ALA A C 1
ATOM 1489 O O . ALA A 1 189 ? -21.484 21.297 4.824 1 90.56 189 ALA A O 1
ATOM 1490 N N . LYS A 1 190 ? -23.297 20.016 4.949 1 92.06 190 LYS A N 1
ATOM 1491 C CA . LYS A 1 190 ? -22.562 18.953 5.629 1 92.06 190 LYS A CA 1
ATOM 1492 C C . LYS A 1 190 ? -21.484 18.359 4.719 1 92.06 190 LYS A C 1
ATOM 1494 O O . LYS A 1 190 ? -20.375 18.047 5.176 1 92.06 190 LYS A O 1
ATOM 1499 N N . PHE A 1 191 ? -21.844 18.234 3.533 1 94.25 191 PHE A N 1
ATOM 1500 C CA . PHE A 1 191 ? -20.906 17.688 2.561 1 94.25 191 PHE A CA 1
ATOM 1501 C C . PHE A 1 191 ? -19.641 18.547 2.504 1 94.25 191 PHE A C 1
ATOM 1503 O O . PHE A 1 191 ? -18.531 18.031 2.635 1 94.25 191 PHE A O 1
ATOM 1510 N N . TRP A 1 192 ? -19.828 19.781 2.373 1 94.06 192 TRP A N 1
ATOM 1511 C CA . TRP A 1 192 ? -18.688 20.688 2.242 1 94.06 192 TRP A CA 1
ATOM 1512 C C . TRP A 1 192 ? -17.906 20.766 3.551 1 94.06 192 TRP A C 1
ATOM 1514 O O . TRP A 1 192 ? -16.688 20.922 3.543 1 94.06 192 TRP A O 1
ATOM 1524 N N . ASN A 1 193 ? -18.594 20.703 4.641 1 94.25 193 ASN A N 1
ATOM 1525 C CA . ASN A 1 193 ? -17.922 20.656 5.941 1 94.25 193 ASN A CA 1
ATOM 1526 C C . ASN A 1 193 ? -17.031 19.422 6.066 1 94.25 193 ASN A C 1
ATOM 1528 O O . ASN A 1 193 ? -15.906 19.516 6.566 1 94.25 193 ASN A O 1
ATOM 1532 N N . VAL A 1 194 ? -17.578 18.359 5.57 1 94.69 194 VAL A N 1
ATOM 1533 C CA . VAL A 1 194 ? -16.812 17.109 5.629 1 94.69 194 VAL A CA 1
ATOM 1534 C C . VAL A 1 194 ? -15.586 17.219 4.719 1 94.69 194 VAL A C 1
ATOM 1536 O O . VAL A 1 194 ? -14.5 16.75 5.078 1 94.69 194 VAL A O 1
ATOM 1539 N N . LEU A 1 195 ? -15.734 17.844 3.598 1 95.81 195 LEU A N 1
ATOM 1540 C CA . LEU A 1 195 ? -14.602 18.031 2.697 1 95.81 195 LEU A CA 1
ATOM 1541 C C . LEU A 1 195 ? -13.516 18.859 3.363 1 95.81 195 LEU A C 1
ATOM 1543 O O . LEU A 1 195 ? -12.328 18.547 3.232 1 95.81 195 LEU A O 1
ATOM 1547 N N . GLY A 1 196 ? -13.945 19.906 4.059 1 94.81 196 GLY A N 1
ATOM 1548 C CA . GLY A 1 196 ? -13 20.719 4.805 1 94.81 196 GLY A CA 1
ATOM 1549 C C . GLY A 1 196 ? -12.312 19.953 5.918 1 94.81 196 GLY A C 1
ATOM 1550 O O . GLY A 1 196 ? -11.102 20.094 6.129 1 94.81 196 GLY A O 1
ATOM 1551 N N . ALA A 1 197 ? -13.078 19.141 6.562 1 96 197 ALA A N 1
ATOM 1552 C CA . ALA A 1 197 ? -12.531 18.312 7.637 1 96 197 ALA A CA 1
ATOM 1553 C C . ALA A 1 197 ? -11.492 17.344 7.102 1 96 197 ALA A C 1
ATOM 1555 O O . ALA A 1 197 ? -10.414 17.172 7.688 1 96 197 ALA A O 1
ATOM 1556 N N . LEU A 1 198 ? -11.836 16.766 6.008 1 96.69 198 LEU A N 1
ATOM 1557 C CA . LEU A 1 198 ? -10.93 15.789 5.406 1 96.69 198 LEU A CA 1
ATOM 1558 C C . LEU A 1 198 ? -9.664 16.469 4.895 1 96.69 198 LEU A C 1
ATOM 1560 O O . LEU A 1 198 ? -8.578 15.875 4.934 1 96.69 198 LEU A O 1
ATOM 1564 N N . TYR A 1 199 ? -9.836 17.672 4.445 1 95.81 199 TYR A N 1
ATOM 1565 C CA . TYR A 1 199 ? -8.68 18.453 4.004 1 95.81 199 TYR A CA 1
ATOM 1566 C C . TYR A 1 199 ? -7.684 18.641 5.141 1 95.81 199 TYR A C 1
ATOM 1568 O O . TYR A 1 199 ? -6.484 18.422 4.965 1 95.81 199 TYR A O 1
ATOM 1576 N N . LEU A 1 200 ? -8.133 18.969 6.254 1 96.12 200 LEU A N 1
ATOM 1577 C CA . LEU A 1 200 ? -7.277 19.203 7.41 1 96.12 200 LEU A CA 1
ATOM 1578 C C . LEU A 1 200 ? -6.668 17.891 7.91 1 96.12 200 LEU A C 1
ATOM 1580 O O . LEU A 1 200 ? -5.5 17.859 8.312 1 96.12 200 LEU A O 1
ATOM 1584 N N . GLU A 1 201 ? -7.473 16.875 7.848 1 95.69 201 GLU A N 1
ATOM 1585 C CA . GLU A 1 201 ? -6.992 15.57 8.297 1 95.69 201 GLU A CA 1
ATOM 1586 C C . GLU A 1 201 ? -5.828 15.078 7.438 1 95.69 201 GLU A C 1
ATOM 1588 O O . GLU A 1 201 ? -4.875 14.492 7.949 1 95.69 201 GLU A O 1
ATOM 1593 N N . ARG A 1 202 ? -5.977 15.281 6.211 1 96.25 202 ARG A N 1
ATOM 1594 C CA . ARG A 1 202 ? -4.906 14.891 5.301 1 96.25 202 ARG A CA 1
ATOM 1595 C C . ARG A 1 202 ? -3.613 15.633 5.629 1 96.25 202 ARG A C 1
ATOM 1597 O O . ARG A 1 202 ? -2.529 15.047 5.602 1 96.25 202 ARG A O 1
ATOM 1604 N N . HIS A 1 203 ? -3.732 16.844 5.961 1 96.19 203 HIS A N 1
ATOM 1605 C CA . HIS A 1 203 ? -2.568 17.656 6.309 1 96.19 203 HIS A CA 1
ATOM 1606 C C . HIS A 1 203 ? -1.937 17.172 7.609 1 96.19 203 HIS A C 1
ATOM 1608 O O . HIS A 1 203 ? -0.71 17.141 7.734 1 96.19 203 HIS A O 1
ATOM 1614 N N . ASN A 1 204 ? -2.801 16.828 8.555 1 96.75 204 ASN A N 1
ATOM 1615 C CA . ASN A 1 204 ? -2.287 16.297 9.805 1 96.75 204 ASN A CA 1
ATOM 1616 C C . ASN A 1 204 ? -1.468 15.023 9.578 1 96.75 204 ASN A C 1
ATOM 1618 O O . ASN A 1 204 ? -0.398 14.859 10.172 1 96.75 204 ASN A O 1
ATOM 1622 N N . PHE A 1 205 ? -2.014 14.234 8.758 1 95.88 205 PHE A N 1
ATOM 1623 C CA . PHE A 1 205 ? -1.336 12.977 8.453 1 95.88 205 PHE A CA 1
ATOM 1624 C C . PHE A 1 205 ? 0.014 13.242 7.797 1 95.88 205 PHE A C 1
ATOM 1626 O O . PHE A 1 205 ? 1.027 12.664 8.203 1 95.88 205 PHE A O 1
ATOM 1633 N N . GLU A 1 206 ? 0.051 14.102 6.805 1 96.56 206 GLU A N 1
ATOM 1634 C CA . GLU A 1 206 ? 1.269 14.391 6.055 1 96.56 206 GLU A CA 1
ATOM 1635 C C . GLU A 1 206 ? 2.334 15.016 6.949 1 96.56 206 GLU A C 1
ATOM 1637 O O . GLU A 1 206 ? 3.502 14.617 6.898 1 96.56 206 GLU A O 1
ATOM 1642 N N . HIS A 1 207 ? 1.915 15.914 7.766 1 97.81 207 HIS A N 1
ATOM 1643 C CA . HIS A 1 207 ? 2.863 16.594 8.633 1 97.81 207 HIS A CA 1
ATOM 1644 C C . HIS A 1 207 ? 3.389 15.664 9.719 1 97.81 207 HIS A C 1
ATOM 1646 O O . HIS A 1 207 ? 4.566 15.734 10.086 1 97.81 207 HIS A O 1
ATOM 1652 N N . THR A 1 208 ? 2.525 14.805 10.219 1 96.69 208 THR A N 1
ATOM 1653 C CA . THR A 1 208 ? 2.959 13.828 11.211 1 96.69 208 THR A CA 1
ATOM 1654 C C . THR A 1 208 ? 4.016 12.891 10.625 1 96.69 208 THR A C 1
ATOM 1656 O O . THR A 1 208 ? 5.059 12.664 11.242 1 96.69 208 THR A O 1
ATOM 1659 N N . SER A 1 209 ? 3.756 12.523 9.438 1 96.94 209 SER A N 1
ATOM 1660 C CA . SER A 1 209 ? 4.613 11.531 8.797 1 96.94 209 SER A CA 1
ATOM 1661 C C . SER A 1 209 ? 5.941 12.148 8.367 1 96.94 209 SER A C 1
ATOM 1663 O O . SER A 1 209 ? 7.008 11.594 8.648 1 96.94 209 SER A O 1
ATOM 1665 N N . SER A 1 210 ? 5.883 13.289 7.695 1 98.19 210 SER A N 1
ATOM 1666 C CA . SER A 1 210 ? 7.109 13.922 7.227 1 98.19 210 SER A CA 1
ATOM 1667 C C . SER A 1 210 ? 7.973 14.391 8.391 1 98.19 210 SER A C 1
ATOM 1669 O O . SER A 1 210 ? 9.195 14.266 8.359 1 98.19 210 SER A O 1
ATOM 1671 N N . ASN A 1 211 ? 7.293 14.867 9.414 1 98.31 211 ASN A N 1
ATOM 1672 C CA . ASN A 1 211 ? 8.031 15.328 10.586 1 98.31 211 ASN A CA 1
ATOM 1673 C C . ASN A 1 211 ? 8.758 14.18 11.273 1 98.31 211 ASN A C 1
ATOM 1675 O O . ASN A 1 211 ? 9.844 14.367 11.828 1 98.31 211 ASN A O 1
ATOM 1679 N N . ALA A 1 212 ? 8.188 13.023 11.219 1 95.5 212 ALA A N 1
ATOM 1680 C CA . ALA A 1 212 ? 8.797 11.844 11.82 1 95.5 212 ALA A CA 1
ATOM 1681 C C . ALA A 1 212 ? 10.047 11.422 11.062 1 95.5 212 ALA A C 1
ATOM 1683 O O . ALA A 1 212 ? 10.969 10.852 11.641 1 95.5 212 ALA A O 1
ATOM 1684 N N . VAL A 1 213 ? 10.086 11.742 9.797 1 96.56 213 VAL A N 1
ATOM 1685 C CA . VAL A 1 213 ? 11.195 11.273 8.969 1 96.56 213 VAL A CA 1
ATOM 1686 C C . VAL A 1 213 ? 12.375 12.234 9.094 1 96.56 213 VAL A C 1
ATOM 1688 O O . VAL A 1 213 ? 13.484 11.828 9.461 1 96.56 213 VAL A O 1
ATOM 1691 N N . ASP A 1 214 ? 12.102 13.531 8.812 1 97.44 214 ASP A N 1
ATOM 1692 C CA . ASP A 1 214 ? 13.266 14.414 8.789 1 97.44 214 ASP A CA 1
ATOM 1693 C C . ASP A 1 214 ? 12.93 15.773 9.406 1 97.44 214 ASP A C 1
ATOM 1695 O O . ASP A 1 214 ? 13.641 16.75 9.18 1 97.44 214 ASP A O 1
ATOM 1699 N N . GLY A 1 215 ? 11.742 15.883 10.047 1 97.5 215 GLY A N 1
ATOM 1700 C CA . GLY A 1 215 ? 11.367 17.125 10.711 1 97.5 215 GLY A CA 1
ATOM 1701 C C . GLY A 1 215 ? 10.68 18.109 9.797 1 97.5 215 GLY A C 1
ATOM 1702 O O . GLY A 1 215 ? 10.391 19.25 10.195 1 97.5 215 GLY A O 1
ATOM 1703 N N . GLY A 1 216 ? 10.375 17.688 8.602 1 97.5 216 GLY A N 1
ATOM 1704 C CA . GLY A 1 216 ? 9.805 18.594 7.629 1 97.5 216 GLY A CA 1
ATOM 1705 C C . GLY A 1 216 ? 8.297 18.734 7.754 1 97.5 216 GLY A C 1
ATOM 1706 O O . GLY A 1 216 ? 7.625 17.812 8.242 1 97.5 216 GLY A O 1
ATOM 1707 N N . VAL A 1 217 ? 7.812 19.891 7.406 1 97.62 217 VAL A N 1
ATOM 1708 C CA . VAL A 1 217 ? 6.395 20.188 7.238 1 97.62 217 VAL A CA 1
ATOM 1709 C C . VAL A 1 217 ? 6.191 21.062 5.996 1 97.62 217 VAL A C 1
ATOM 1711 O O . VAL A 1 217 ? 7.125 21.703 5.527 1 97.62 217 VAL A O 1
ATOM 1714 N N . ALA A 1 218 ? 4.961 21 5.52 1 96.5 218 ALA A N 1
ATOM 1715 C CA . ALA A 1 218 ? 4.656 21.906 4.422 1 96.5 218 ALA A CA 1
ATOM 1716 C C . ALA A 1 218 ? 4.566 23.344 4.922 1 96.5 218 ALA A C 1
ATOM 1718 O O . ALA A 1 218 ? 5.051 24.266 4.266 1 96.5 218 ALA A O 1
ATOM 1719 N N . VAL A 1 219 ? 3.98 23.422 6.039 1 97.81 219 VAL A N 1
ATOM 1720 C CA . VAL A 1 219 ? 3.809 24.719 6.664 1 97.81 219 VAL A CA 1
ATOM 1721 C C . VAL A 1 219 ? 3.389 24.547 8.125 1 97.81 219 VAL A C 1
ATOM 1723 O O . VAL A 1 219 ? 2.693 23.578 8.461 1 97.81 219 VAL A O 1
ATOM 1726 N N . ILE A 1 220 ? 3.924 25.391 8.938 1 98.25 220 ILE A N 1
ATOM 1727 C CA . ILE A 1 220 ? 3.312 25.547 10.25 1 98.25 220 ILE A CA 1
ATOM 1728 C C . ILE A 1 220 ? 2.072 26.422 10.141 1 98.25 220 ILE A C 1
ATOM 1730 O O . ILE A 1 220 ? 2.174 27.625 9.844 1 98.25 220 ILE A O 1
ATOM 1734 N N . SER A 1 221 ? 0.97 25.844 10.398 1 97 221 SER A N 1
ATOM 1735 C CA . SER A 1 221 ? -0.291 26.531 10.164 1 97 221 SER A CA 1
ATOM 1736 C C . SER A 1 221 ? -0.375 27.828 10.977 1 97 221 SER A C 1
ATOM 1738 O O . SER A 1 221 ? -0.137 27.812 12.188 1 97 221 SER A O 1
ATOM 1740 N N . GLY A 1 222 ? -0.758 28.859 10.344 1 96.44 222 GLY A N 1
ATOM 1741 C CA . GLY A 1 222 ? -0.896 30.156 10.984 1 96.44 222 GLY A CA 1
ATOM 1742 C C . GLY A 1 222 ? -2.084 30.234 11.922 1 96.44 222 GLY A C 1
ATOM 1743 O O . GLY A 1 222 ? -2.213 31.188 12.695 1 96.44 222 GLY A O 1
ATOM 1744 N N . ARG A 1 223 ? -2.9 29.188 11.852 1 96.38 223 ARG A N 1
ATOM 1745 C CA . ARG A 1 223 ? -4.023 29.156 12.781 1 96.38 223 ARG A CA 1
ATOM 1746 C C . ARG A 1 223 ? -3.541 29.188 14.227 1 96.38 223 ARG A C 1
ATOM 1748 O O . ARG A 1 223 ? -4.129 29.875 15.07 1 96.38 223 ARG A O 1
ATOM 1755 N N . THR A 1 224 ? -2.584 28.422 14.461 1 98.31 224 THR A N 1
ATOM 1756 C CA . THR A 1 224 ? -1.825 28.469 15.711 1 98.31 224 THR A CA 1
ATOM 1757 C C . THR A 1 224 ? -0.402 27.953 15.492 1 98.31 224 THR A C 1
ATOM 1759 O O . THR A 1 224 ? -0.196 26.781 15.172 1 98.31 224 THR A O 1
ATOM 1762 N N . CYS A 1 225 ? 0.512 28.781 15.664 1 98.31 225 CYS A N 1
ATOM 1763 C CA . CYS A 1 225 ? 1.912 28.422 15.469 1 98.31 225 CYS A CA 1
ATOM 1764 C C . CYS A 1 225 ? 2.797 29.094 16.516 1 98.31 225 CYS A C 1
ATOM 1766 O O . CYS A 1 225 ? 2.5 30.203 16.953 1 98.31 225 CYS A O 1
ATOM 1768 N N . LEU A 1 226 ? 3.758 28.438 16.969 1 98.88 226 LEU A N 1
ATOM 1769 C CA . LEU A 1 226 ? 4.688 28.938 17.984 1 98.88 226 LEU A CA 1
ATOM 1770 C C . LEU A 1 226 ? 6.086 29.094 17.391 1 98.88 226 LEU A C 1
ATOM 1772 O O . LEU A 1 226 ? 6.547 28.25 16.625 1 98.88 226 LEU A O 1
ATOM 1776 N N . TYR A 1 227 ? 6.719 30.156 17.828 1 98.88 227 TYR A N 1
ATOM 1777 C CA . TYR A 1 227 ? 8.086 30.422 17.391 1 98.88 227 TYR A CA 1
ATOM 1778 C C . TYR A 1 227 ? 8.93 30.953 18.547 1 98.88 227 TYR A C 1
ATOM 1780 O O . TYR A 1 227 ? 8.398 31.562 19.484 1 98.88 227 TYR A O 1
ATOM 1788 N N . ARG A 1 228 ? 10.188 30.688 18.469 1 98.75 228 ARG A N 1
ATOM 1789 C CA . ARG A 1 228 ? 11.078 31.453 19.344 1 98.75 228 ARG A CA 1
ATOM 1790 C C . ARG A 1 228 ? 11.016 32.938 19.016 1 98.75 228 ARG A C 1
ATOM 1792 O O . ARG A 1 228 ? 11.195 33.344 17.875 1 98.75 228 ARG A O 1
ATOM 1799 N N . THR A 1 229 ? 10.836 33.719 20.062 1 98.69 229 THR A N 1
ATOM 1800 C CA . THR A 1 229 ? 10.648 35.156 19.891 1 98.69 229 THR A CA 1
ATOM 1801 C C . THR A 1 229 ? 11.859 35.781 19.234 1 98.69 229 THR A C 1
ATOM 1803 O O . THR A 1 229 ? 11.719 36.688 18.391 1 98.69 229 THR A O 1
ATOM 1806 N N . SER A 1 230 ? 13 35.281 19.516 1 97.75 230 SER A N 1
ATOM 1807 C CA . SER A 1 230 ? 14.25 35.844 19 1 97.75 230 SER A CA 1
ATOM 1808 C C . SER A 1 230 ? 14.312 35.719 17.484 1 97.75 230 SER A C 1
ATOM 1810 O O . SER A 1 230 ? 14.906 36.562 16.812 1 97.75 230 SER A O 1
ATOM 1812 N N . ILE A 1 231 ? 13.68 34.719 16.906 1 97.94 231 ILE A N 1
ATOM 1813 C CA . ILE A 1 231 ? 13.672 34.562 15.461 1 97.94 231 ILE A CA 1
ATOM 1814 C C . ILE A 1 231 ? 12.773 35.594 14.812 1 97.94 231 ILE A C 1
ATOM 1816 O O . ILE A 1 231 ? 13.172 36.25 13.844 1 97.94 231 ILE A O 1
ATOM 1820 N N . LEU A 1 232 ? 11.625 35.875 15.414 1 98.31 232 LEU A N 1
ATOM 1821 C CA . LEU A 1 232 ? 10.617 36.75 14.828 1 98.31 232 LEU A CA 1
ATOM 1822 C C . LEU A 1 232 ? 11.016 38.219 14.984 1 98.31 232 LEU A C 1
ATOM 1824 O O . LEU A 1 232 ? 10.602 39.062 14.188 1 98.31 232 LEU A O 1
ATOM 1828 N N . GLN A 1 233 ? 11.836 38.469 15.938 1 97.94 233 GLN A N 1
ATOM 1829 C CA . GLN A 1 233 ? 12.172 39.844 16.234 1 97.94 233 GLN A CA 1
ATOM 1830 C C . GLN A 1 233 ? 13.406 40.281 15.453 1 97.94 233 GLN A C 1
ATOM 1832 O O . GLN A 1 233 ? 13.82 41.438 15.547 1 97.94 233 GLN A O 1
ATOM 1837 N N . ASP A 1 234 ? 13.906 39.438 14.727 1 97.12 234 ASP A N 1
ATOM 1838 C CA . ASP A 1 234 ? 15.016 39.812 13.859 1 97.12 234 ASP A CA 1
ATOM 1839 C C . ASP A 1 234 ? 14.586 40.906 12.867 1 97.12 234 ASP A C 1
ATOM 1841 O O . ASP A 1 234 ? 13.695 40.656 12.047 1 97.12 234 ASP A O 1
ATOM 1845 N N . PRO A 1 235 ? 15.297 42 12.891 1 95.75 235 PRO A N 1
ATOM 1846 C CA . PRO A 1 235 ? 14.891 43.125 12.031 1 95.75 235 PRO A CA 1
ATOM 1847 C C . PRO A 1 235 ? 14.922 42.75 10.547 1 95.75 235 PRO A C 1
ATOM 1849 O O . PRO A 1 235 ? 14.062 43.219 9.781 1 95.75 235 PRO A O 1
ATOM 1852 N N . ALA A 1 236 ? 15.875 42.031 10.172 1 95.31 236 ALA A N 1
ATOM 1853 C CA . ALA A 1 236 ? 15.969 41.625 8.766 1 95.31 236 ALA A CA 1
ATOM 1854 C C . ALA A 1 236 ? 14.781 40.75 8.375 1 95.31 236 ALA A C 1
ATOM 1856 O O . ALA A 1 236 ? 14.273 40.844 7.258 1 95.31 236 ALA A O 1
ATOM 1857 N N . LEU A 1 237 ? 14.391 39.875 9.219 1 96.44 237 LEU A N 1
ATOM 1858 C CA . LEU A 1 237 ? 13.234 39.031 8.953 1 96.44 237 LEU A CA 1
ATOM 1859 C C . LEU A 1 237 ? 11.961 39.875 8.859 1 96.44 237 LEU A C 1
ATOM 1861 O O . LEU A 1 237 ? 11.148 39.656 7.957 1 96.44 237 LEU A O 1
ATOM 1865 N N . LEU A 1 238 ? 11.781 40.75 9.766 1 96.06 238 LEU A N 1
ATOM 1866 C CA . LEU A 1 238 ? 10.578 41.562 9.805 1 96.06 238 LEU A CA 1
ATOM 1867 C C . LEU A 1 238 ? 10.453 42.406 8.547 1 96.06 238 LEU A C 1
ATOM 1869 O O . LEU A 1 238 ? 9.359 42.594 8.016 1 96.06 238 LEU A O 1
ATOM 1873 N N . ALA A 1 239 ? 11.562 42.938 8.125 1 95.12 239 ALA A N 1
ATOM 1874 C CA . ALA A 1 239 ? 11.555 43.75 6.906 1 95.12 239 ALA A CA 1
ATOM 1875 C C . ALA A 1 239 ? 11.086 42.938 5.711 1 95.12 239 ALA A C 1
ATOM 1877 O O . ALA A 1 239 ? 10.297 43.406 4.891 1 95.12 239 ALA A O 1
ATOM 1878 N N . ARG A 1 240 ? 11.547 41.719 5.586 1 94.38 240 ARG A N 1
ATOM 1879 C CA . ARG A 1 240 ? 11.148 40.844 4.492 1 94.38 240 ARG A CA 1
ATOM 1880 C C . ARG A 1 240 ? 9.727 40.344 4.691 1 94.38 240 ARG A C 1
ATOM 1882 O O . ARG A 1 240 ? 9.008 40.094 3.719 1 94.38 240 ARG A O 1
ATOM 1889 N N . TYR A 1 241 ? 9.375 40.188 5.922 1 96.5 241 TYR A N 1
ATOM 1890 C CA . TYR A 1 241 ? 8.055 39.688 6.277 1 96.5 241 TYR A CA 1
ATOM 1891 C C . TYR A 1 241 ? 6.961 40.594 5.758 1 96.5 241 TYR A C 1
ATOM 1893 O O . TYR A 1 241 ? 5.973 40.125 5.184 1 96.5 241 TYR A O 1
ATOM 1901 N N . VAL A 1 242 ? 7.082 41.875 5.867 1 94.88 242 VAL A N 1
ATOM 1902 C CA . VAL A 1 242 ? 6.047 42.844 5.484 1 94.88 242 VAL A CA 1
ATOM 1903 C C . VAL A 1 242 ? 6.164 43.156 3.998 1 94.88 242 VAL A C 1
ATOM 1905 O O . VAL A 1 242 ? 5.242 43.719 3.408 1 94.88 242 VAL A O 1
ATOM 1908 N N . ASP A 1 243 ? 7.246 42.719 3.385 1 94.06 243 ASP A N 1
ATOM 1909 C CA . ASP A 1 243 ? 7.461 42.969 1.959 1 94.06 243 ASP A CA 1
ATOM 1910 C C . ASP A 1 243 ? 7.945 41.688 1.268 1 94.06 243 ASP A C 1
ATOM 1912 O O . ASP A 1 243 ? 8.938 41.719 0.533 1 94.06 243 ASP A O 1
ATOM 1916 N N . GLU A 1 244 ? 7.25 40.656 1.543 1 93.19 244 GLU A N 1
ATOM 1917 C CA . GLU A 1 244 ? 7.672 39.406 0.907 1 93.19 244 GLU A CA 1
ATOM 1918 C C . GLU A 1 244 ? 7.402 39.438 -0.595 1 93.19 244 GLU A C 1
ATOM 1920 O O . GLU A 1 244 ? 6.293 39.75 -1.025 1 93.19 244 GLU A O 1
ATOM 1925 N N . ARG A 1 245 ? 8.43 39.062 -1.289 1 90.69 245 ARG A N 1
ATOM 1926 C CA . ARG A 1 245 ? 8.352 38.938 -2.74 1 90.69 245 ARG A CA 1
ATOM 1927 C C . ARG A 1 245 ? 8.75 37.531 -3.189 1 90.69 245 ARG A C 1
ATOM 1929 O O . ARG A 1 245 ? 9.406 36.812 -2.447 1 90.69 245 ARG A O 1
ATOM 1936 N N . PHE A 1 246 ? 8.258 37.156 -4.352 1 89.12 246 PHE A N 1
ATOM 1937 C CA . PHE A 1 246 ? 8.547 35.812 -4.852 1 89.12 246 PHE A CA 1
ATOM 1938 C C . PHE A 1 246 ? 8.867 35.875 -6.34 1 89.12 246 PHE A C 1
ATOM 1940 O O . PHE A 1 246 ? 8.836 36.938 -6.961 1 89.12 246 PHE A O 1
ATOM 1947 N N . LEU A 1 247 ? 9.289 34.844 -6.906 1 88.06 247 LEU A N 1
ATOM 1948 C CA . LEU A 1 247 ? 9.75 34.781 -8.289 1 88.06 247 LEU A CA 1
ATOM 1949 C C . LEU A 1 247 ? 10.945 35.688 -8.5 1 88.06 247 LEU A C 1
ATOM 1951 O O . LEU A 1 247 ? 10.906 36.562 -9.375 1 88.06 247 LEU A O 1
ATOM 1955 N N . TRP A 1 248 ? 11.898 35.562 -7.629 1 88.25 248 TRP A N 1
ATOM 1956 C CA . TRP A 1 248 ? 13.141 36.344 -7.676 1 88.25 248 TRP A CA 1
ATOM 1957 C C . TRP A 1 248 ? 12.867 37.844 -7.555 1 88.25 248 TRP A C 1
ATOM 1959 O O . TRP A 1 248 ? 13.484 38.656 -8.25 1 88.25 248 TRP A O 1
ATOM 1969 N N . GLY A 1 249 ? 11.859 38.125 -6.828 1 87.06 249 GLY A N 1
ATOM 1970 C CA . GLY A 1 249 ? 11.57 39.531 -6.523 1 87.06 249 GLY A CA 1
ATOM 1971 C C . GLY A 1 249 ? 10.68 40.188 -7.555 1 87.06 249 GLY A C 1
ATOM 1972 O O . GLY A 1 249 ? 10.305 41.344 -7.406 1 87.06 249 GLY A O 1
ATOM 1973 N N . LEU A 1 250 ? 10.203 39.5 -8.523 1 88.12 250 LEU A N 1
ATOM 1974 C CA . LEU A 1 250 ? 9.438 40.062 -9.625 1 88.12 250 LEU A CA 1
ATOM 1975 C C . LEU A 1 250 ? 7.98 40.281 -9.227 1 88.12 250 LEU A C 1
ATOM 1977 O O . LEU A 1 250 ? 7.297 41.125 -9.797 1 88.12 250 LEU A O 1
ATOM 1981 N N . CYS A 1 251 ? 7.551 39.5 -8.234 1 89.62 251 CYS A N 1
ATOM 1982 C CA . CYS A 1 251 ? 6.156 39.594 -7.809 1 89.62 251 CYS A CA 1
ATOM 1983 C C . CYS A 1 251 ? 6.062 39.906 -6.32 1 89.62 251 CYS A C 1
ATOM 1985 O O . CYS A 1 251 ? 6.945 39.531 -5.547 1 89.62 251 CYS A O 1
ATOM 1987 N N . GLY A 1 252 ? 4.938 40.656 -5.914 1 85.56 252 GLY A N 1
ATOM 1988 C CA . GLY A 1 252 ? 4.727 41.062 -4.531 1 85.56 252 GLY A CA 1
ATOM 1989 C C . GLY A 1 252 ? 4.402 42.531 -4.379 1 85.56 252 GLY A C 1
ATOM 1990 O O . GLY A 1 252 ? 4.199 43.219 -5.375 1 85.56 252 GLY A O 1
ATOM 1991 N N . PRO A 1 253 ? 4.344 42.906 -3.182 1 88.88 253 PRO A N 1
ATOM 1992 C CA . PRO A 1 253 ? 4.402 42.219 -1.896 1 88.88 253 PRO A CA 1
ATOM 1993 C C . PRO A 1 253 ? 3.203 41.281 -1.666 1 88.88 253 PRO A C 1
ATOM 1995 O O . PRO A 1 253 ? 2.092 41.594 -2.105 1 88.88 253 PRO A O 1
ATOM 1998 N N . LEU A 1 254 ? 3.492 40.25 -0.949 1 88.88 254 LEU A N 1
ATOM 1999 C CA . LEU A 1 254 ? 2.471 39.25 -0.633 1 88.88 254 LEU A CA 1
ATOM 2000 C C . LEU A 1 254 ? 1.744 39.625 0.658 1 88.88 254 LEU A C 1
ATOM 2002 O O . LEU A 1 254 ? 2.377 40 1.646 1 88.88 254 LEU A O 1
ATOM 2006 N N . ASN A 1 255 ? 0.41 39.469 0.667 1 83.88 255 ASN A N 1
ATOM 2007 C CA . ASN A 1 255 ? -0.389 39.688 1.873 1 83.88 255 ASN A CA 1
ATOM 2008 C C . ASN A 1 255 ? -0.757 38.344 2.521 1 83.88 255 ASN A C 1
ATOM 2010 O O . ASN A 1 255 ? -0.983 38.281 3.73 1 83.88 255 ASN A O 1
ATOM 2014 N N . THR A 1 256 ? -0.812 37.344 1.7 1 86.88 256 THR A N 1
ATOM 2015 C CA . THR A 1 256 ? -1.178 36 2.17 1 86.88 256 THR A CA 1
ATOM 2016 C C . THR A 1 256 ? 0.068 35.188 2.445 1 86.88 256 THR A C 1
ATOM 2018 O O . THR A 1 256 ? 1.192 35.656 2.297 1 86.88 256 THR A O 1
ATOM 2021 N N . ASP A 1 257 ? -0.024 34.094 3.025 1 91.75 257 ASP A N 1
ATOM 2022 C CA . ASP A 1 257 ? 1.035 33.094 3.162 1 91.75 257 ASP A CA 1
ATOM 2023 C C . ASP A 1 257 ? 2.018 33.5 4.262 1 91.75 257 ASP A C 1
ATOM 2025 O O . ASP A 1 257 ? 3.217 33.219 4.156 1 91.75 257 ASP A O 1
ATOM 2029 N N . ASP A 1 258 ? 1.558 34.281 5.184 1 94.69 258 ASP A N 1
ATOM 2030 C CA . ASP A 1 258 ? 2.453 34.719 6.246 1 94.69 258 ASP A CA 1
ATOM 2031 C C . ASP A 1 258 ? 3.066 33.531 6.984 1 94.69 258 ASP A C 1
ATOM 2033 O O . ASP A 1 258 ? 4.254 33.562 7.309 1 94.69 258 ASP A O 1
ATOM 2037 N N . ASP A 1 259 ? 2.279 32.531 7.215 1 96.62 259 ASP A N 1
ATOM 2038 C CA . ASP A 1 259 ? 2.756 31.359 7.945 1 96.62 259 ASP A CA 1
ATOM 2039 C C . ASP A 1 259 ? 3.771 30.562 7.117 1 96.62 259 ASP A C 1
ATOM 2041 O O . ASP A 1 259 ? 4.75 30.047 7.66 1 96.62 259 ASP A O 1
ATOM 2045 N N . ASN A 1 260 ? 3.58 30.5 5.816 1 97.19 260 ASN A N 1
ATOM 2046 C CA . ASN A 1 260 ? 4.559 29.844 4.957 1 97.19 260 ASN A CA 1
ATOM 2047 C C . ASN A 1 260 ? 5.91 30.562 5.004 1 97.19 260 ASN A C 1
ATOM 2049 O O . ASN A 1 260 ? 6.957 29.906 5.055 1 97.19 260 ASN A O 1
ATOM 2053 N N . PHE A 1 261 ? 5.84 31.844 4.949 1 97 261 PHE A N 1
ATOM 2054 C CA . PHE A 1 261 ? 7.059 32.656 5.023 1 97 261 PHE A CA 1
ATOM 2055 C C . PHE A 1 261 ? 7.82 32.344 6.312 1 97 261 PHE A C 1
ATOM 2057 O O . PHE A 1 261 ? 9.031 32.125 6.285 1 97 261 PHE A O 1
ATOM 2064 N N . LEU A 1 262 ? 7.121 32.344 7.367 1 98.06 262 LEU A N 1
ATOM 2065 C CA . LEU A 1 262 ? 7.762 32.156 8.664 1 98.06 262 LEU A CA 1
ATOM 2066 C C . LEU A 1 262 ? 8.305 30.734 8.789 1 98.06 262 LEU A C 1
ATOM 2068 O O . LEU A 1 262 ? 9.375 30.516 9.367 1 98.06 262 LEU A O 1
ATOM 2072 N N . THR A 1 263 ? 7.562 29.766 8.297 1 98.19 263 THR A N 1
ATOM 2073 C CA . THR A 1 263 ? 8.039 28.391 8.297 1 98.19 263 THR A CA 1
ATOM 2074 C C . THR A 1 263 ? 9.352 28.266 7.535 1 98.19 263 THR A C 1
ATOM 2076 O O . THR A 1 263 ? 10.305 27.672 8.031 1 98.19 263 THR A O 1
ATOM 2079 N N . ARG A 1 264 ? 9.414 28.875 6.383 1 97.12 264 ARG A N 1
ATOM 2080 C CA . ARG A 1 264 ? 10.625 28.828 5.574 1 97.12 264 ARG A CA 1
ATOM 2081 C C . ARG A 1 264 ? 11.766 29.578 6.254 1 97.12 264 ARG A C 1
ATOM 2083 O O . ARG A 1 264 ? 12.93 29.172 6.168 1 97.12 264 ARG A O 1
ATOM 2090 N N . ALA A 1 265 ? 11.445 30.641 6.945 1 96.88 265 ALA A N 1
ATOM 2091 C CA . ALA A 1 265 ? 12.461 31.438 7.625 1 96.88 265 ALA A CA 1
ATOM 2092 C C . ALA A 1 265 ? 13.133 30.656 8.742 1 96.88 265 ALA A C 1
ATOM 2094 O O . ALA A 1 265 ? 14.344 30.766 8.953 1 96.88 265 ALA A O 1
ATOM 2095 N N . VAL A 1 266 ? 12.344 29.891 9.445 1 97.56 266 VAL A N 1
ATOM 2096 C CA . VAL A 1 266 ? 12.867 29.062 10.523 1 97.56 266 VAL A CA 1
ATOM 2097 C C . VAL A 1 266 ? 13.875 28.062 9.961 1 97.56 266 VAL A C 1
ATOM 2099 O O . VAL A 1 266 ? 14.977 27.922 10.492 1 97.56 266 VAL A O 1
ATOM 2102 N N . VAL A 1 267 ? 13.539 27.422 8.875 1 96.94 267 VAL A N 1
ATOM 2103 C CA . VAL A 1 267 ? 14.391 26.406 8.266 1 96.94 267 VAL A CA 1
ATOM 2104 C C . VAL A 1 267 ? 15.625 27.062 7.652 1 96.94 267 VAL A C 1
ATOM 2106 O O . VAL A 1 267 ? 16.734 26.562 7.785 1 96.94 267 VAL A O 1
ATOM 2109 N N . ARG A 1 268 ? 15.422 28.219 7.051 1 95.25 268 ARG A N 1
ATOM 2110 C CA . ARG A 1 268 ? 16.516 28.938 6.402 1 95.25 268 ARG A CA 1
ATOM 2111 C C . ARG A 1 268 ? 17.578 29.359 7.418 1 95.25 268 ARG A C 1
ATOM 2113 O O . ARG A 1 268 ? 18.766 29.438 7.098 1 95.25 268 ARG A O 1
ATOM 2120 N N . ARG A 1 269 ? 17.203 29.547 8.578 1 95.25 269 ARG A N 1
ATOM 2121 C CA . ARG A 1 269 ? 18.094 30.031 9.625 1 95.25 269 ARG A CA 1
ATOM 2122 C C . ARG A 1 269 ? 18.75 28.875 10.367 1 95.25 269 ARG A C 1
ATOM 2124 O O . ARG A 1 269 ? 19.469 29.078 11.344 1 95.25 269 ARG A O 1
ATOM 2131 N N . GLY A 1 270 ? 18.406 27.656 9.945 1 95.5 270 GLY A N 1
ATOM 2132 C CA . GLY A 1 270 ? 19.094 26.484 10.469 1 95.5 270 GLY A CA 1
ATOM 2133 C C . GLY A 1 270 ? 18.375 25.828 11.633 1 95.5 270 GLY A C 1
ATOM 2134 O O . GLY A 1 270 ? 18.875 24.875 12.227 1 95.5 270 GLY A O 1
ATOM 2135 N N . PHE A 1 271 ? 17.188 26.359 11.961 1 97.88 271 PHE A N 1
ATOM 2136 C CA . PHE A 1 271 ? 16.406 25.75 13.031 1 97.88 271 PHE A CA 1
ATOM 2137 C C . PHE A 1 271 ? 15.578 24.578 12.492 1 97.88 271 PHE A C 1
ATOM 2139 O O . PHE A 1 271 ? 15.438 24.422 11.281 1 97.88 271 PHE A O 1
ATOM 2146 N N . THR A 1 272 ? 15.102 23.734 13.398 1 98.25 272 THR A N 1
ATOM 2147 C CA . THR A 1 272 ? 14.219 22.625 13.047 1 98.25 272 THR A CA 1
ATOM 2148 C C . THR A 1 272 ? 12.773 22.953 13.422 1 98.25 272 THR A C 1
ATOM 2150 O O . THR A 1 272 ? 12.516 23.891 14.172 1 98.25 272 THR A O 1
ATOM 2153 N N . VAL A 1 273 ? 11.859 22.25 12.82 1 98.56 273 VAL A N 1
ATOM 2154 C CA . VAL A 1 273 ? 10.43 22.391 13.062 1 98.56 273 VAL A CA 1
ATOM 2155 C C . VAL A 1 273 ? 9.875 21.125 13.695 1 98.56 273 VAL A C 1
ATOM 2157 O O . VAL A 1 273 ? 10.289 20.016 13.336 1 98.56 273 VAL A O 1
ATOM 2160 N N . LYS A 1 274 ? 9.062 21.281 14.656 1 98.69 274 LYS A N 1
ATOM 2161 C CA . LYS A 1 274 ? 8.359 20.141 15.227 1 98.69 274 LYS A CA 1
ATOM 2162 C C . LYS A 1 274 ? 6.852 20.266 15.047 1 98.69 274 LYS A C 1
ATOM 2164 O O . LYS A 1 274 ? 6.285 21.344 15.25 1 98.69 274 LYS A O 1
ATOM 2169 N N . PHE A 1 275 ? 6.246 19.234 14.555 1 98.38 275 PHE A N 1
ATOM 2170 C CA . PHE A 1 275 ? 4.793 19.109 14.523 1 98.38 275 PHE A CA 1
ATOM 2171 C C . PHE A 1 275 ? 4.289 18.375 15.758 1 98.38 275 PHE A C 1
ATOM 2173 O O . PHE A 1 275 ? 4.535 17.172 15.906 1 98.38 275 PHE A O 1
ATOM 2180 N N . GLN A 1 276 ? 3.688 19.109 16.609 1 97.38 276 GLN A N 1
ATOM 2181 C CA . GLN A 1 276 ? 3.225 18.547 17.875 1 97.38 276 GLN A CA 1
ATOM 2182 C C . GLN A 1 276 ? 1.803 18 17.734 1 97.38 276 GLN A C 1
ATOM 2184 O O . GLN A 1 276 ? 0.836 18.703 18.047 1 97.38 276 GLN A O 1
ATOM 2189 N N . ASN A 1 277 ? 1.732 16.734 17.406 1 94.75 277 ASN A N 1
ATOM 2190 C CA . ASN A 1 277 ? 0.438 16.078 17.234 1 94.75 277 ASN A CA 1
ATOM 2191 C C . ASN A 1 277 ? 0.003 15.336 18.484 1 94.75 277 ASN A C 1
ATOM 2193 O O . ASN A 1 277 ? 0.307 14.148 18.641 1 94.75 277 ASN A O 1
ATOM 2197 N N . THR A 1 278 ? -0.679 16 19.391 1 93.19 278 THR A N 1
ATOM 2198 C CA . THR A 1 278 ? -1.267 15.461 20.609 1 93.19 278 THR A CA 1
ATOM 2199 C C . THR A 1 278 ? -2.705 15.945 20.766 1 93.19 278 THR A C 1
ATOM 2201 O O . THR A 1 278 ? -3.102 16.953 20.188 1 93.19 278 THR A O 1
ATOM 2204 N N . PRO A 1 279 ? -3.488 15.25 21.562 1 92.38 279 PRO A N 1
ATOM 2205 C CA . PRO A 1 279 ? -4.871 15.688 21.781 1 92.38 279 PRO A CA 1
ATOM 2206 C C . PRO A 1 279 ? -4.961 17.078 22.391 1 92.38 279 PRO A C 1
ATOM 2208 O O . PRO A 1 279 ? -5.891 17.828 22.094 1 92.38 279 PRO A O 1
ATOM 2211 N N . ASP A 1 280 ? -3.936 17.406 23.125 1 96.38 280 ASP A N 1
ATOM 2212 C CA . ASP A 1 280 ? -3.977 18.703 23.812 1 96.38 280 ASP A CA 1
ATOM 2213 C C . ASP A 1 280 ? -3.48 19.828 22.906 1 96.38 280 ASP A C 1
ATOM 2215 O O . ASP A 1 280 ? -3.742 21 23.156 1 96.38 280 ASP A O 1
ATOM 2219 N N . ALA A 1 281 ? -2.752 19.516 21.891 1 97.25 281 ALA A N 1
ATOM 2220 C CA . ALA A 1 281 ? -2.26 20.531 20.969 1 97.25 281 ALA A CA 1
ATOM 2221 C C . ALA A 1 281 ? -3.193 20.672 19.766 1 97.25 281 ALA A C 1
ATOM 2223 O O . ALA A 1 281 ? -2.752 21.016 18.672 1 97.25 281 ALA A O 1
ATOM 2224 N N . LEU A 1 282 ? -4.434 20.438 19.969 1 97.38 282 LEU A N 1
ATOM 2225 C CA . LEU A 1 282 ? -5.449 20.484 18.922 1 97.38 282 LEU A CA 1
ATOM 2226 C C . LEU A 1 282 ? -6.066 21.875 18.828 1 97.38 282 LEU A C 1
ATOM 2228 O O . LEU A 1 282 ? -6.359 22.5 19.844 1 97.38 282 LEU A O 1
ATOM 2232 N N . VAL A 1 283 ? -6.23 22.328 17.578 1 98.19 283 VAL A N 1
ATOM 2233 C CA . VAL A 1 283 ? -6.918 23.578 17.297 1 98.19 283 VAL A CA 1
ATOM 2234 C C . VAL A 1 283 ? -8.148 23.312 16.438 1 98.19 283 VAL A C 1
ATOM 2236 O O . VAL A 1 283 ? -8.086 22.531 15.477 1 98.19 283 VAL A O 1
ATOM 2239 N N . LEU A 1 284 ? -9.266 23.875 16.781 1 97.69 284 LEU A N 1
ATOM 2240 C CA . LEU A 1 284 ? -10.484 23.797 15.984 1 97.69 284 LEU A CA 1
ATOM 2241 C C . LEU A 1 284 ? -10.656 25.031 15.117 1 97.69 284 LEU A C 1
ATOM 2243 O O . LEU A 1 284 ? -10.43 26.156 15.586 1 97.69 284 LEU A O 1
ATOM 2247 N N . CYS A 1 285 ? -10.914 24.734 13.898 1 94.12 285 CYS A N 1
ATOM 2248 C CA . CYS A 1 285 ? -11.102 25.875 13.008 1 94.12 285 CYS A CA 1
ATOM 2249 C C . CYS A 1 285 ? -12.305 25.656 12.086 1 94.12 285 CYS A C 1
ATOM 2251 O O . CYS A 1 285 ? -12.695 24.516 11.836 1 94.12 285 CYS A O 1
ATOM 2253 N N . ASP A 1 286 ? -12.875 26.672 11.711 1 88.69 286 ASP A N 1
ATOM 2254 C CA . ASP A 1 286 ? -13.992 26.625 10.766 1 88.69 286 ASP A CA 1
ATOM 2255 C C . ASP A 1 286 ? -13.5 26.75 9.328 1 88.69 286 ASP A C 1
ATOM 2257 O O . ASP A 1 286 ? -12.812 27.719 8.992 1 88.69 286 ASP A O 1
ATOM 2261 N N . VAL A 1 287 ? -13.883 25.672 8.648 1 84.19 287 VAL A N 1
ATOM 2262 C CA . VAL A 1 287 ? -13.539 25.734 7.23 1 84.19 287 VAL A CA 1
ATOM 2263 C C . VAL A 1 287 ? -14.773 26.109 6.414 1 84.19 287 VAL A C 1
ATOM 2265 O O . VAL A 1 287 ? -15.875 25.625 6.688 1 84.19 287 VAL A O 1
ATOM 2268 N N . GLY A 1 288 ? -14.703 27.078 5.68 1 77.94 288 GLY A N 1
ATOM 2269 C CA . GLY A 1 288 ? -15.828 27.625 4.922 1 77.94 288 GLY A CA 1
ATOM 2270 C C . GLY A 1 288 ? -16.562 26.562 4.121 1 77.94 288 GLY A C 1
ATOM 2271 O O . GLY A 1 288 ? -16.031 25.5 3.842 1 77.94 288 GLY A O 1
ATOM 2272 N N . GLU A 1 289 ? -17.859 26.859 3.869 1 82.06 289 GLU A N 1
ATOM 2273 C CA . GLU A 1 289 ? -18.688 26.047 2.98 1 82.06 289 GLU A CA 1
ATOM 2274 C C . GLU A 1 289 ? -18.719 26.641 1.571 1 82.06 289 GLU A C 1
ATOM 2276 O O . GLU A 1 289 ? -18.109 27.672 1.312 1 82.06 289 GLU A O 1
ATOM 2281 N N . TYR A 1 290 ? -19.312 25.891 0.705 1 85.19 290 TYR A N 1
ATOM 2282 C CA . TYR A 1 290 ? -19.438 26.422 -0.648 1 85.19 290 TYR A CA 1
ATOM 2283 C C . TYR A 1 290 ? -20.094 27.797 -0.635 1 85.19 290 TYR A C 1
ATOM 2285 O O . TYR A 1 290 ? -21.078 28.016 0.077 1 85.19 290 TYR A O 1
ATOM 2293 N N . PRO A 1 291 ? -19.438 28.656 -1.314 1 88.94 291 PRO A N 1
ATOM 2294 C CA . PRO A 1 291 ? -18.297 28.578 -2.242 1 88.94 291 PRO A CA 1
ATOM 2295 C C . PRO A 1 291 ? -16.984 28.969 -1.596 1 88.94 291 PRO A C 1
ATOM 2297 O O . PRO A 1 291 ? -15.93 28.891 -2.234 1 88.94 291 PRO A O 1
ATOM 2300 N N . LYS A 1 292 ? -17.078 29.422 -0.413 1 86.31 292 LYS A N 1
ATOM 2301 C CA . LYS A 1 292 ? -15.898 29.906 0.304 1 86.31 292 LYS A CA 1
ATOM 2302 C C . LYS A 1 292 ? -14.805 28.844 0.354 1 86.31 292 LYS A C 1
ATOM 2304 O O . LYS A 1 292 ? -13.617 29.172 0.214 1 86.31 292 LYS A O 1
ATOM 2309 N N . PHE A 1 293 ? -15.242 27.672 0.462 1 90.56 293 PHE A N 1
ATOM 2310 C CA . PHE A 1 293 ? -14.273 26.594 0.554 1 90.56 293 PHE A CA 1
ATOM 2311 C C . PHE A 1 293 ? -13.469 26.469 -0.734 1 90.56 293 PHE A C 1
ATOM 2313 O O . PHE A 1 293 ? -12.258 26.25 -0.696 1 90.56 293 PHE A O 1
ATOM 2320 N N . LEU A 1 294 ? -14.086 26.625 -1.867 1 92.25 294 LEU A N 1
ATOM 2321 C CA . LEU A 1 294 ? -13.398 26.531 -3.15 1 92.25 294 LEU A CA 1
ATOM 2322 C C . LEU A 1 294 ? -12.391 27.672 -3.312 1 92.25 294 LEU A C 1
ATOM 2324 O O . LEU A 1 294 ? -11.289 27.453 -3.828 1 92.25 294 LEU A O 1
ATOM 2328 N N . ALA A 1 295 ? -12.805 28.828 -2.871 1 90.56 295 ALA A N 1
ATOM 2329 C CA . ALA A 1 295 ? -11.906 29.969 -2.922 1 90.56 295 ALA A CA 1
ATOM 2330 C C . ALA A 1 295 ? -10.688 29.75 -2.033 1 90.56 295 ALA A C 1
ATOM 2332 O O . ALA A 1 295 ? -9.57 30.141 -2.395 1 90.56 295 ALA A O 1
ATOM 2333 N N . GLN A 1 296 ? -10.906 29.172 -0.946 1 91.12 296 GLN A N 1
ATOM 2334 C CA . GLN A 1 296 ? -9.812 28.859 -0.038 1 91.12 296 GLN A CA 1
ATOM 2335 C C . GLN A 1 296 ? -8.867 27.828 -0.649 1 91.12 296 GLN A C 1
ATOM 2337 O O . GLN A 1 296 ? -7.648 27.969 -0.565 1 91.12 296 GLN A O 1
ATOM 2342 N N . CYS A 1 297 ? -9.469 26.859 -1.252 1 93.75 297 CYS A N 1
ATOM 2343 C CA . CYS A 1 297 ? -8.664 25.828 -1.907 1 93.75 297 CYS A CA 1
ATOM 2344 C C . CYS A 1 297 ? -7.766 26.453 -2.975 1 93.75 297 CYS A C 1
ATOM 2346 O O . CYS A 1 297 ? -6.594 26.078 -3.096 1 93.75 297 CYS A O 1
ATOM 2348 N N . LEU A 1 298 ? -8.344 27.328 -3.707 1 94.06 298 LEU A N 1
ATOM 2349 C CA . LEU A 1 298 ? -7.582 28 -4.758 1 94.06 298 LEU A CA 1
ATOM 2350 C C . LEU A 1 298 ? -6.422 28.797 -4.164 1 94.06 298 LEU A C 1
ATOM 2352 O O . LEU A 1 298 ? -5.293 28.719 -4.656 1 94.06 298 LEU A O 1
ATOM 2356 N N . ARG A 1 299 ? -6.691 29.469 -3.143 1 91.94 299 ARG A N 1
ATOM 2357 C CA . ARG A 1 299 ? -5.656 30.25 -2.475 1 91.94 299 ARG A CA 1
ATOM 2358 C C . ARG A 1 299 ? -4.551 29.344 -1.934 1 91.94 299 ARG A C 1
ATOM 2360 O O . ARG A 1 299 ? -3.365 29.656 -2.092 1 91.94 299 ARG A O 1
ATOM 2367 N N . TRP A 1 300 ? -4.926 28.328 -1.305 1 93.5 300 TRP A N 1
ATOM 2368 C CA . TRP A 1 300 ? -3.955 27.406 -0.737 1 93.5 300 TRP A CA 1
ATOM 2369 C C . TRP A 1 300 ? -3.107 26.766 -1.833 1 93.5 300 TRP A C 1
ATOM 2371 O O . TRP A 1 300 ? -1.907 26.547 -1.651 1 93.5 300 TRP A O 1
ATOM 2381 N N . ALA A 1 301 ? -3.783 26.453 -2.893 1 95.38 301 ALA A N 1
ATOM 2382 C CA . ALA A 1 301 ? -3.045 25.875 -4.012 1 95.38 301 ALA A CA 1
ATOM 2383 C C . ALA A 1 301 ? -2.021 26.875 -4.566 1 95.38 301 ALA A C 1
ATOM 2385 O O . ALA A 1 301 ? -0.887 26.5 -4.871 1 95.38 301 ALA A O 1
ATOM 2386 N N . ARG A 1 302 ? -2.416 28.094 -4.703 1 95.12 302 ARG A N 1
ATOM 2387 C CA . ARG A 1 302 ? -1.495 29.141 -5.164 1 95.12 302 ARG A CA 1
ATOM 2388 C C . ARG A 1 302 ? -0.304 29.266 -4.223 1 95.12 302 ARG A C 1
ATOM 2390 O O . ARG A 1 302 ? 0.839 29.391 -4.668 1 95.12 302 ARG A O 1
ATOM 2397 N N . THR A 1 303 ? -0.643 29.188 -2.967 1 95 303 THR A N 1
ATOM 2398 C CA . THR A 1 303 ? 0.394 29.281 -1.945 1 95 303 THR A CA 1
ATOM 2399 C C . THR A 1 303 ? 1.399 28.156 -2.088 1 95 303 THR A C 1
ATOM 2401 O O . THR A 1 303 ? 2.607 28.359 -1.962 1 95 303 THR A O 1
ATOM 2404 N N . THR A 1 304 ? 0.927 26.984 -2.332 1 95.38 304 THR A N 1
ATOM 2405 C CA . THR A 1 304 ? 1.796 25.828 -2.475 1 95.38 304 THR A CA 1
ATOM 2406 C C . THR A 1 304 ? 2.803 26.031 -3.602 1 95.38 304 THR A C 1
ATOM 2408 O O . THR A 1 304 ? 3.998 25.797 -3.426 1 95.38 304 THR A O 1
ATOM 2411 N N . PHE A 1 305 ? 2.365 26.547 -4.684 1 95.44 305 PHE A N 1
ATOM 2412 C CA . PHE A 1 305 ? 3.252 26.766 -5.82 1 95.44 305 PHE A CA 1
ATOM 2413 C C . PHE A 1 305 ? 4.27 27.859 -5.52 1 95.44 305 PHE A C 1
ATOM 2415 O O . PHE A 1 305 ? 5.457 27.703 -5.805 1 95.44 305 PHE A O 1
ATOM 2422 N N . ARG A 1 306 ? 3.84 28.891 -4.902 1 94.38 306 ARG A N 1
ATOM 2423 C CA . ARG A 1 306 ? 4.719 30.016 -4.605 1 94.38 306 ARG A CA 1
ATOM 2424 C C . ARG A 1 306 ? 5.746 29.641 -3.541 1 94.38 306 ARG A C 1
ATOM 2426 O O . ARG A 1 306 ? 6.949 29.812 -3.746 1 94.38 306 ARG A O 1
ATOM 2433 N N . SER A 1 307 ? 5.203 29.141 -2.465 1 94.81 307 SER A N 1
ATOM 2434 C CA . SER A 1 307 ? 6.043 28.891 -1.296 1 94.81 307 SER A CA 1
ATOM 2435 C C . SER A 1 307 ? 7.027 27.75 -1.558 1 94.81 307 SER A C 1
ATOM 2437 O O . SER A 1 307 ? 8.188 27.828 -1.159 1 94.81 307 SER A O 1
ATOM 2439 N N . ASN A 1 308 ? 6.574 26.672 -2.199 1 96 308 ASN A N 1
ATOM 2440 C CA . ASN A 1 308 ? 7.461 25.531 -2.463 1 96 308 ASN A CA 1
ATOM 2441 C C . ASN A 1 308 ? 8.578 25.922 -3.428 1 96 308 ASN A C 1
ATOM 2443 O O . ASN A 1 308 ? 9.711 25.453 -3.293 1 96 308 ASN A O 1
ATOM 2447 N N . MET A 1 309 ? 8.281 26.781 -4.34 1 94.12 309 MET A N 1
ATOM 2448 C CA . MET A 1 309 ? 9.312 27.25 -5.266 1 94.12 309 MET A CA 1
ATOM 2449 C C . MET A 1 309 ? 10.359 28.078 -4.535 1 94.12 309 MET A C 1
ATOM 2451 O O . MET A 1 309 ? 11.555 28 -4.836 1 94.12 309 MET A O 1
ATOM 2455 N N . CYS A 1 310 ? 9.914 28.859 -3.576 1 94.12 310 CYS A N 1
ATOM 2456 C CA . CYS A 1 310 ? 10.852 29.625 -2.764 1 94.12 310 CYS A CA 1
ATOM 2457 C C . CYS A 1 310 ? 11.766 28.703 -1.965 1 94.12 310 CYS A C 1
ATOM 2459 O O . CYS A 1 310 ? 12.984 28.891 -1.946 1 94.12 310 CYS A O 1
ATOM 2461 N N . SER A 1 311 ? 11.18 27.703 -1.368 1 94.75 311 SER A N 1
ATOM 2462 C CA . SER A 1 311 ? 11.945 26.75 -0.569 1 94.75 311 SER A CA 1
ATOM 2463 C C . SER A 1 311 ? 12.977 26.016 -1.42 1 94.75 311 SER A C 1
ATOM 2465 O O . SER A 1 311 ? 14.109 25.797 -0.983 1 94.75 311 SER A O 1
ATOM 2467 N N . LEU A 1 312 ? 12.594 25.719 -2.629 1 95.25 312 LEU A N 1
ATOM 2468 C CA . LEU A 1 312 ? 13.43 24.859 -3.477 1 95.25 312 LEU A CA 1
ATOM 2469 C C . LEU A 1 312 ? 14.508 25.688 -4.168 1 95.25 312 LEU A C 1
ATOM 2471 O O . LEU A 1 312 ? 15.594 25.172 -4.449 1 95.25 312 LEU A O 1
ATOM 2475 N N . PHE A 1 313 ? 14.25 27 -4.402 1 93 313 PHE A N 1
ATOM 2476 C CA . PHE A 1 313 ? 15.164 27.672 -5.324 1 93 313 PHE A CA 1
ATOM 2477 C C . PHE A 1 313 ? 15.664 28.984 -4.73 1 93 313 PHE A C 1
ATOM 2479 O O . PHE A 1 313 ? 16.844 29.312 -4.875 1 93 313 PHE A O 1
ATOM 2486 N N . THR A 1 314 ? 14.805 29.734 -4.035 1 89.62 314 THR A N 1
ATOM 2487 C CA . THR A 1 314 ? 15.195 31.109 -3.768 1 89.62 314 THR A CA 1
ATOM 2488 C C . THR A 1 314 ? 15.594 31.281 -2.305 1 89.62 314 THR A C 1
ATOM 2490 O O . THR A 1 314 ? 16.234 32.281 -1.947 1 89.62 314 THR A O 1
ATOM 2493 N N . ASP A 1 315 ? 15.188 30.375 -1.413 1 90 315 ASP A N 1
ATOM 2494 C CA . ASP A 1 315 ? 15.523 30.5 0.001 1 90 315 ASP A CA 1
ATOM 2495 C C . ASP A 1 315 ? 16.844 29.781 0.311 1 90 315 ASP A C 1
ATOM 2497 O O . ASP A 1 315 ? 16.969 29.109 1.331 1 90 315 ASP A O 1
ATOM 2501 N N . GLY A 1 316 ? 17.828 29.859 -0.622 1 85.38 316 GLY A N 1
ATOM 2502 C CA . GLY A 1 316 ? 19.141 29.266 -0.415 1 85.38 316 GLY A CA 1
ATOM 2503 C C . GLY A 1 316 ? 19.156 27.75 -0.594 1 85.38 316 GLY A C 1
ATOM 2504 O O . GLY A 1 316 ? 20.172 27.109 -0.369 1 85.38 316 GLY A O 1
ATOM 2505 N N . ALA A 1 317 ? 18.078 27.141 -0.896 1 86.81 317 ALA A N 1
ATOM 2506 C CA . ALA A 1 317 ? 17.922 25.719 -1.159 1 86.81 317 ALA A CA 1
ATOM 2507 C C . ALA A 1 317 ? 18.391 24.891 0.029 1 86.81 317 ALA A C 1
ATOM 2509 O O . ALA A 1 317 ? 18.984 23.828 -0.15 1 86.81 317 ALA A O 1
ATOM 2510 N N . VAL A 1 318 ? 18.141 25.422 1.21 1 93.31 318 VAL A N 1
ATOM 2511 C CA . VAL A 1 318 ? 18.641 24.797 2.43 1 93.31 318 VAL A CA 1
ATOM 2512 C C . VAL A 1 318 ? 17.844 23.531 2.719 1 93.31 318 VAL A C 1
ATOM 2514 O O . VAL A 1 318 ? 18.312 22.625 3.408 1 93.31 318 VAL A O 1
ATOM 2517 N N . VAL A 1 319 ? 16.656 23.484 2.139 1 94.62 319 VAL A N 1
ATOM 2518 C CA . VAL A 1 319 ? 15.734 22.391 2.436 1 94.62 319 VAL A CA 1
ATOM 2519 C C . VAL A 1 319 ? 16.328 21.062 1.938 1 94.62 319 VAL A C 1
ATOM 2521 O O . VAL A 1 319 ? 16.031 20 2.48 1 94.62 319 VAL A O 1
ATOM 2524 N N . TYR A 1 320 ? 17.203 21.125 0.91 1 96 320 TYR A N 1
ATOM 2525 C CA . TYR A 1 320 ? 17.781 19.906 0.352 1 96 320 TYR A CA 1
ATOM 2526 C C . TYR A 1 320 ? 18.672 19.203 1.375 1 96 320 TYR A C 1
ATOM 2528 O O . TYR A 1 320 ? 18.766 17.984 1.382 1 96 320 TYR A O 1
ATOM 2536 N N . ARG A 1 321 ? 19.266 19.922 2.213 1 95.56 321 ARG A N 1
ATOM 2537 C CA . ARG A 1 321 ? 20.109 19.359 3.256 1 95.56 321 ARG A CA 1
ATOM 2538 C C . ARG A 1 321 ? 19.344 19.203 4.566 1 95.56 321 ARG A C 1
ATOM 2540 O O . ARG A 1 321 ? 19.5 18.203 5.262 1 95.56 321 ARG A O 1
ATOM 2547 N N . ALA A 1 322 ? 18.5 20.125 4.891 1 96.56 322 ALA A N 1
ATOM 2548 C CA . ALA A 1 322 ? 17.797 20.156 6.176 1 96.56 322 ALA A CA 1
ATOM 2549 C C . ALA A 1 322 ? 16.688 19.109 6.223 1 96.56 322 ALA A C 1
ATOM 2551 O O . ALA A 1 322 ? 16.453 18.484 7.262 1 96.56 322 ALA A O 1
ATOM 2552 N N . GLN A 1 323 ? 16.016 18.969 5.125 1 97.75 323 GLN A N 1
ATOM 2553 C CA . GLN A 1 323 ? 14.852 18.094 5.066 1 97.75 323 GLN A CA 1
ATOM 2554 C C . GLN A 1 323 ? 14.758 17.391 3.713 1 97.75 323 GLN A C 1
ATOM 2556 O O . GLN A 1 323 ? 13.797 17.594 2.969 1 97.75 323 GLN A O 1
ATOM 2561 N N . PRO A 1 324 ? 15.656 16.5 3.404 1 97.69 324 PRO A N 1
ATOM 2562 C CA . PRO A 1 324 ? 15.727 15.891 2.072 1 97.69 324 PRO A CA 1
ATOM 2563 C C . PRO A 1 324 ? 14.477 15.086 1.723 1 97.69 324 PRO A C 1
ATOM 2565 O O . PRO A 1 324 ? 14.016 15.117 0.578 1 97.69 324 PRO A O 1
ATOM 2568 N N . TRP A 1 325 ? 13.938 14.352 2.648 1 97.88 325 TRP A N 1
ATOM 2569 C CA . TRP A 1 325 ? 12.727 13.586 2.365 1 97.88 325 TRP A CA 1
ATOM 2570 C C . TRP A 1 325 ? 11.555 14.516 2.066 1 97.88 325 TRP A C 1
ATOM 2572 O O . TRP A 1 325 ? 10.758 14.25 1.163 1 97.88 325 TRP A O 1
ATOM 2582 N N . SER A 1 326 ? 11.484 15.609 2.797 1 98 326 SER A N 1
ATOM 2583 C CA . SER A 1 326 ? 10.383 16.547 2.637 1 98 326 SER A CA 1
ATOM 2584 C C . SER A 1 326 ? 10.461 17.281 1.299 1 98 326 SER A C 1
ATOM 2586 O O . SER A 1 326 ? 9.445 17.703 0.75 1 98 326 SER A O 1
ATOM 2588 N N . VAL A 1 327 ? 11.703 17.375 0.761 1 97.75 327 VAL A N 1
ATOM 2589 C CA . VAL A 1 327 ? 11.836 17.938 -0.58 1 97.75 327 VAL A CA 1
ATOM 2590 C C . VAL A 1 327 ? 11.039 17.094 -1.572 1 97.75 327 VAL A C 1
ATOM 2592 O O . VAL A 1 327 ? 10.242 17.625 -2.35 1 97.75 327 VAL A O 1
ATOM 2595 N N . TYR A 1 328 ? 11.25 15.836 -1.414 1 97.5 328 TYR A N 1
ATOM 2596 C CA . TYR A 1 328 ? 10.555 14.898 -2.295 1 97.5 328 TYR A CA 1
ATOM 2597 C C . TYR A 1 328 ? 9.086 14.773 -1.902 1 97.5 328 TYR A C 1
ATOM 2599 O O . TYR A 1 328 ? 8.195 14.953 -2.736 1 97.5 328 TYR A O 1
ATOM 2607 N N . SER A 1 329 ? 8.797 14.539 -0.663 1 97.69 329 SER A N 1
ATOM 2608 C CA . SER A 1 329 ? 7.477 14.094 -0.227 1 97.69 329 SER A CA 1
ATOM 2609 C C . SER A 1 329 ? 6.508 15.266 -0.119 1 97.69 329 SER A C 1
ATOM 2611 O O . SER A 1 329 ? 5.293 15.094 -0.25 1 97.69 329 SER A O 1
ATOM 2613 N N . LEU A 1 330 ? 7.023 16.484 0.097 1 97.25 330 LEU A N 1
ATOM 2614 C CA . LEU A 1 330 ? 6.152 17.641 0.286 1 97.25 330 LEU A CA 1
ATOM 2615 C C . LEU A 1 330 ? 6.383 18.688 -0.802 1 97.25 330 LEU A C 1
ATOM 2617 O O . LEU A 1 330 ? 5.488 18.969 -1.598 1 97.25 330 LEU A O 1
ATOM 2621 N N . GLN A 1 331 ? 7.574 19.109 -0.984 1 96.81 331 GLN A N 1
ATOM 2622 C CA . GLN A 1 331 ? 7.836 20.234 -1.879 1 96.81 331 GLN A CA 1
ATOM 2623 C C . GLN A 1 331 ? 7.566 19.859 -3.332 1 96.81 331 GLN A C 1
ATOM 2625 O O . GLN A 1 331 ? 6.836 20.562 -4.039 1 96.81 331 GLN A O 1
ATOM 2630 N N . LEU A 1 332 ? 8.086 18.766 -3.744 1 96.88 332 LEU A N 1
ATOM 2631 C CA . LEU A 1 332 ? 7.918 18.344 -5.133 1 96.88 332 LEU A CA 1
ATOM 2632 C C . LEU A 1 332 ? 6.57 17.656 -5.336 1 96.88 332 LEU A C 1
ATOM 2634 O O . LEU A 1 332 ? 5.84 17.984 -6.27 1 96.88 332 LEU A O 1
ATOM 2638 N N . SER A 1 333 ? 6.242 16.75 -4.465 1 96.81 333 SER A N 1
ATOM 2639 C CA . SER A 1 333 ? 5.059 15.914 -4.633 1 96.81 333 SER A CA 1
ATOM 2640 C C . SER A 1 333 ? 3.783 16.75 -4.605 1 96.81 333 SER A C 1
ATOM 2642 O O . SER A 1 333 ? 2.846 16.484 -5.363 1 96.81 333 SER A O 1
ATOM 2644 N N . LEU A 1 334 ? 3.725 17.797 -3.773 1 95.38 334 LEU A N 1
ATOM 2645 C CA . LEU A 1 334 ? 2.518 18.609 -3.664 1 95.38 334 LEU A CA 1
ATOM 2646 C C . LEU A 1 334 ? 2.318 19.453 -4.91 1 95.38 334 LEU A C 1
ATOM 2648 O O . LEU A 1 334 ? 1.193 19.844 -5.227 1 95.38 334 LEU A O 1
ATOM 2652 N N . MET A 1 335 ? 3.354 19.688 -5.586 1 95.56 335 MET A N 1
ATOM 2653 C CA . MET A 1 335 ? 3.244 20.5 -6.789 1 95.56 335 MET A CA 1
ATOM 2654 C C . MET A 1 335 ? 2.828 19.656 -7.988 1 95.56 335 MET A C 1
ATOM 2656 O O . MET A 1 335 ? 2.184 20.156 -8.914 1 95.56 335 MET A O 1
ATOM 2660 N N . VAL A 1 336 ? 3.113 18.359 -7.91 1 94.38 336 VAL A N 1
ATOM 2661 C CA . VAL A 1 336 ? 2.854 17.531 -9.094 1 94.38 336 VAL A CA 1
ATOM 2662 C C . VAL A 1 336 ? 1.632 16.656 -8.852 1 94.38 336 VAL A C 1
ATOM 2664 O O . VAL A 1 336 ? 1.115 16.031 -9.789 1 94.38 336 VAL A O 1
ATOM 2667 N N . ASN A 1 337 ? 1.141 16.641 -7.66 1 91.94 337 ASN A N 1
ATOM 2668 C CA . ASN A 1 337 ? 0.056 15.727 -7.32 1 91.94 337 ASN A CA 1
ATOM 2669 C C . ASN A 1 337 ? -1.294 16.25 -7.793 1 91.94 337 ASN A C 1
ATOM 2671 O O . ASN A 1 337 ? -2.145 16.609 -6.98 1 91.94 337 ASN A O 1
ATOM 2675 N N . PHE A 1 338 ? -1.538 16.25 -9.117 1 95.94 338 PHE A N 1
ATOM 2676 C CA . PHE A 1 338 ? -2.848 16.406 -9.734 1 95.94 338 PHE A CA 1
ATOM 2677 C C . PHE A 1 338 ? -3.537 15.07 -9.914 1 95.94 338 PHE A C 1
ATOM 2679 O O . PHE A 1 338 ? -3.258 14.344 -10.875 1 95.94 338 PHE A O 1
ATOM 2686 N N . ALA A 1 339 ? -4.473 14.805 -9.031 1 95.88 339 ALA A N 1
ATOM 2687 C CA . ALA A 1 339 ? -5.059 13.461 -9.016 1 95.88 339 ALA A CA 1
ATOM 2688 C C . ALA A 1 339 ? -5.613 13.094 -10.391 1 95.88 339 ALA A C 1
ATOM 2690 O O . ALA A 1 339 ? -5.375 11.992 -10.883 1 95.88 339 ALA A O 1
ATOM 2691 N N . LEU A 1 340 ? -6.355 14.039 -10.977 1 96.69 340 LEU 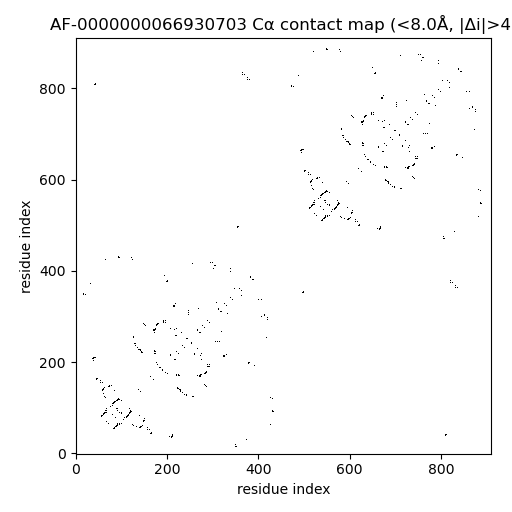A N 1
ATOM 2692 C CA . LEU A 1 340 ? -6.988 13.773 -12.266 1 96.69 340 LEU A CA 1
ATOM 2693 C C . LEU A 1 340 ? -5.949 13.422 -13.32 1 96.69 340 LEU A C 1
ATOM 2695 O O . LEU A 1 340 ? -6.055 12.391 -13.984 1 96.69 340 LEU A O 1
ATOM 2699 N N . PHE A 1 341 ? -4.934 14.203 -13.422 1 96.81 341 PHE A N 1
ATOM 2700 C CA . PHE A 1 341 ? -3.943 14.039 -14.477 1 96.81 341 PHE A CA 1
ATOM 2701 C C . PHE A 1 341 ? -2.957 12.93 -14.133 1 96.81 341 PHE A C 1
ATOM 2703 O O . PHE A 1 341 ? -2.553 12.156 -15 1 96.81 341 PHE A O 1
ATOM 2710 N N . TYR A 1 342 ? -2.545 12.859 -12.875 1 97.38 342 TYR A N 1
ATOM 2711 C CA . TYR A 1 342 ? -1.585 11.844 -12.453 1 97.38 342 TYR A CA 1
ATOM 2712 C C . TYR A 1 342 ? -2.172 10.445 -12.602 1 97.38 342 TYR A C 1
ATOM 2714 O O . TYR A 1 342 ? -1.527 9.547 -13.148 1 97.38 342 TYR A O 1
ATOM 2722 N N . ASP A 1 343 ? -3.41 10.258 -12.109 1 97.19 343 ASP A N 1
ATOM 2723 C CA . ASP A 1 343 ? -4.059 8.953 -12.195 1 97.19 343 ASP A CA 1
ATOM 2724 C C . ASP A 1 343 ? -4.348 8.578 -13.641 1 97.19 343 ASP A C 1
ATOM 2726 O O . ASP A 1 343 ? -4.211 7.414 -14.031 1 97.19 343 ASP A O 1
ATOM 2730 N N . ALA A 1 344 ? -4.754 9.57 -14.422 1 96.19 344 ALA A N 1
ATOM 2731 C CA . ALA A 1 344 ? -4.953 9.32 -15.844 1 96.19 344 ALA A CA 1
ATOM 2732 C C . ALA A 1 344 ? -3.652 8.883 -16.516 1 96.19 344 ALA A C 1
ATOM 2734 O O . ALA A 1 344 ? -3.65 7.992 -17.359 1 96.19 344 ALA A O 1
ATOM 2735 N N . ALA A 1 345 ? -2.561 9.531 -16.141 1 95.94 345 ALA A N 1
ATOM 2736 C CA . ALA A 1 345 ? -1.257 9.18 -16.703 1 95.94 345 ALA A CA 1
ATOM 2737 C C . ALA A 1 345 ? -0.86 7.758 -16.312 1 95.94 345 ALA A C 1
ATOM 2739 O O . ALA A 1 345 ? -0.295 7.02 -17.125 1 95.94 345 ALA A O 1
ATOM 2740 N N . LEU A 1 346 ? -1.148 7.367 -15.117 1 94.56 346 LEU A N 1
ATOM 2741 C CA . LEU A 1 346 ? -0.865 6.008 -14.664 1 94.56 346 LEU A CA 1
ATOM 2742 C C . LEU A 1 346 ? -1.635 4.988 -15.5 1 94.56 346 LEU A C 1
ATOM 2744 O O . LEU A 1 346 ? -1.06 4.004 -15.969 1 94.56 346 LEU A O 1
ATOM 2748 N N . VAL A 1 347 ? -2.908 5.285 -15.688 1 93.31 347 VAL A N 1
ATOM 2749 C CA . VAL A 1 347 ? -3.752 4.383 -16.469 1 93.31 347 VAL A CA 1
ATOM 2750 C C . VAL A 1 347 ? -3.275 4.355 -17.922 1 93.31 347 VAL A C 1
ATOM 2752 O O . VAL A 1 347 ? -3.137 3.281 -18.516 1 93.31 347 VAL A O 1
ATOM 2755 N N . TRP A 1 348 ? -2.979 5.523 -18.406 1 92.94 348 TRP A N 1
ATOM 2756 C CA . TRP A 1 348 ? -2.559 5.629 -19.797 1 92.94 348 TRP A CA 1
ATOM 2757 C C . TRP A 1 348 ? -1.251 4.883 -20.031 1 92.94 348 TRP A C 1
ATOM 2759 O O . TRP A 1 348 ? -1.118 4.145 -21.016 1 92.94 348 TRP A O 1
ATOM 2769 N N . THR A 1 349 ? -0.289 5.043 -19.188 1 91.62 349 THR A N 1
ATOM 2770 C CA . THR A 1 349 ? 1.01 4.402 -19.375 1 91.62 349 THR A CA 1
ATOM 2771 C C . THR A 1 349 ? 0.894 2.891 -19.219 1 91.62 349 THR A C 1
ATOM 2773 O O . THR A 1 349 ? 1.604 2.135 -19.875 1 91.62 349 THR A O 1
ATOM 2776 N N . LEU A 1 350 ? 0.007 2.453 -18.359 1 88.62 350 LEU A N 1
ATOM 2777 C CA . LEU A 1 350 ? -0.216 1.017 -18.234 1 88.62 350 LEU A CA 1
ATOM 2778 C C . LEU A 1 350 ? -0.816 0.446 -19.516 1 88.62 350 LEU A C 1
ATOM 2780 O O . LEU A 1 350 ? -0.385 -0.606 -19.984 1 88.62 350 LEU A O 1
ATOM 2784 N N . MET A 1 351 ? -1.747 1.127 -20.047 1 86.56 351 MET A N 1
ATOM 2785 C CA . MET A 1 351 ? -2.48 0.653 -21.219 1 86.56 351 MET A CA 1
ATOM 2786 C C . MET A 1 351 ? -1.624 0.756 -22.484 1 86.56 351 MET A C 1
ATOM 2788 O O . MET A 1 351 ? -1.789 -0.029 -23.422 1 86.56 351 MET A O 1
ATOM 2792 N N . SER A 1 352 ? -0.696 1.686 -22.484 1 82.69 352 SER A N 1
ATOM 2793 C CA . SER A 1 352 ? 0.095 1.942 -23.688 1 82.69 352 SER A CA 1
ATOM 2794 C C . SER A 1 352 ? 1.376 1.114 -23.688 1 82.69 352 SER A C 1
ATOM 2796 O O . SER A 1 352 ? 2.029 0.978 -24.719 1 82.69 352 SER A O 1
ATOM 2798 N N . GLY A 1 353 ? 1.928 0.768 -22.578 1 69 353 GLY A N 1
ATOM 2799 C CA . GLY A 1 353 ? 3.191 0.053 -22.5 1 69 353 GLY A CA 1
ATOM 2800 C C . GLY A 1 353 ? 3.104 -1.371 -23.016 1 69 353 GLY A C 1
ATOM 2801 O O . GLY A 1 353 ? 4.125 -2.01 -23.266 1 69 353 GLY A O 1
ATOM 2802 N N . ALA A 1 354 ? 2.02 -2.066 -22.984 1 59.25 354 ALA A N 1
ATOM 2803 C CA . ALA A 1 354 ? 1.932 -3.516 -23.141 1 59.25 354 ALA A CA 1
ATOM 2804 C C . ALA A 1 354 ? 1.871 -3.902 -24.625 1 59.25 354 ALA A C 1
ATOM 2806 O O . ALA A 1 354 ? 1.217 -3.227 -25.422 1 59.25 354 ALA A O 1
ATOM 2807 N N . SER A 1 355 ? 2.979 -4.551 -25.047 1 57.16 355 SER A N 1
ATOM 2808 C CA . SER A 1 355 ? 2.822 -5.25 -26.312 1 57.16 355 SER A CA 1
ATOM 2809 C C . SER A 1 355 ? 1.488 -5.988 -26.391 1 57.16 355 SER A C 1
ATOM 2811 O O . SER A 1 355 ? 0.896 -6.117 -27.453 1 57.16 355 SER A O 1
ATOM 2813 N N . ALA A 1 356 ? 1.126 -6.531 -25.219 1 59.34 356 ALA A N 1
ATOM 2814 C CA . ALA A 1 356 ? -0.215 -7.094 -25.094 1 59.34 356 ALA A CA 1
ATOM 2815 C C . ALA A 1 356 ? -1.077 -6.246 -24.156 1 59.34 356 ALA A C 1
ATOM 2817 O O . ALA A 1 356 ? -0.624 -5.836 -23.094 1 59.34 356 ALA A O 1
ATOM 2818 N N . PRO A 1 357 ? -2.166 -5.887 -24.734 1 60.88 357 PRO A N 1
ATOM 2819 C CA . PRO A 1 357 ? -3 -4.965 -23.953 1 60.88 357 PRO A CA 1
ATOM 2820 C C . PRO A 1 357 ? -3.346 -5.508 -22.578 1 60.88 357 PRO A C 1
ATOM 2822 O O . PRO A 1 357 ? -3.652 -6.691 -22.438 1 60.88 357 PRO A O 1
ATOM 2825 N N . PRO A 1 358 ? -3.068 -4.656 -21.625 1 66.69 358 PRO A N 1
ATOM 2826 C CA . PRO A 1 358 ? -3.561 -5.047 -20.297 1 66.69 358 PRO A CA 1
ATOM 2827 C C . PRO A 1 358 ? -5.043 -5.41 -20.312 1 66.69 358 PRO A C 1
ATOM 2829 O O . PRO A 1 358 ? -5.812 -4.871 -21.109 1 66.69 358 PRO A O 1
ATOM 2832 N N . THR A 1 359 ? -5.305 -6.461 -19.562 1 77.62 359 THR A N 1
ATOM 2833 C CA . THR A 1 359 ? -6.68 -6.945 -19.469 1 77.62 359 THR A CA 1
ATOM 2834 C C . THR A 1 359 ? -7.52 -6.023 -18.594 1 77.62 359 THR A C 1
ATOM 2836 O O . THR A 1 359 ? -6.992 -5.09 -17.984 1 77.62 359 THR A O 1
ATOM 2839 N N . MET A 1 360 ? -8.781 -6.109 -18.75 1 81.19 360 MET A N 1
ATOM 2840 C CA . MET A 1 360 ? -9.727 -5.398 -17.891 1 81.19 360 MET A CA 1
ATOM 2841 C C . MET A 1 360 ? -9.406 -5.625 -16.422 1 81.19 360 MET A C 1
ATOM 2843 O O . MET A 1 360 ? -9.609 -4.734 -15.586 1 81.19 360 MET A O 1
ATOM 2847 N N . LEU A 1 361 ? -8.773 -6.703 -16.188 1 81.62 361 LEU A N 1
ATOM 2848 C CA . LEU A 1 361 ? -8.422 -7.027 -14.812 1 81.62 361 LEU A CA 1
ATOM 2849 C C . LEU A 1 361 ? -7.316 -6.105 -14.305 1 81.62 361 LEU A C 1
ATOM 2851 O O . LEU A 1 361 ? -7.383 -5.621 -13.172 1 81.62 361 LEU A O 1
ATOM 2855 N N . HIS A 1 362 ? -6.34 -5.863 -15.148 1 85.44 362 HIS A N 1
ATOM 2856 C CA . HIS A 1 362 ? -5.266 -4.953 -14.766 1 85.44 362 HIS A CA 1
ATOM 2857 C C . HIS A 1 362 ? -5.805 -3.559 -14.469 1 85.44 362 HIS A C 1
ATOM 2859 O O . HIS A 1 362 ? -5.375 -2.918 -13.5 1 85.44 362 HIS A O 1
ATOM 2865 N N . LEU A 1 363 ? -6.742 -3.197 -15.289 1 87.5 363 LEU A N 1
ATOM 2866 C CA . LEU A 1 363 ? -7.324 -1.871 -15.117 1 87.5 363 LEU A CA 1
ATOM 2867 C C . LEU A 1 363 ? -8.109 -1.787 -13.82 1 87.5 363 LEU A C 1
ATOM 2869 O O . LEU A 1 363 ? -7.961 -0.829 -13.055 1 87.5 363 LEU A O 1
ATOM 2873 N N . VAL A 1 364 ? -8.891 -2.785 -13.562 1 88.31 364 VAL A N 1
ATOM 2874 C CA . VAL A 1 364 ? -9.711 -2.809 -12.352 1 88.31 364 VAL A CA 1
ATOM 2875 C C . VAL A 1 364 ? -8.82 -2.828 -11.117 1 88.31 364 VAL A C 1
ATOM 2877 O O . VAL A 1 364 ? -9.078 -2.121 -10.141 1 88.31 364 VAL A O 1
ATOM 2880 N N . LEU A 1 365 ? -7.789 -3.555 -11.18 1 87.69 365 LEU A N 1
ATOM 2881 C CA . LEU A 1 365 ? -6.879 -3.658 -10.039 1 87.69 365 LEU A CA 1
ATOM 2882 C C . LEU A 1 365 ? -6.148 -2.342 -9.805 1 87.69 365 LEU A C 1
ATOM 2884 O O . LEU A 1 365 ? -5.961 -1.926 -8.664 1 87.69 365 LEU A O 1
ATOM 2888 N N . LEU A 1 366 ? -5.734 -1.76 -10.906 1 92.5 366 LEU A N 1
ATOM 2889 C CA . LEU A 1 366 ? -5.031 -0.489 -10.773 1 92.5 366 LEU A CA 1
ATOM 2890 C C . LEU A 1 366 ? -5.953 0.584 -10.203 1 92.5 366 LEU A C 1
ATOM 2892 O O . LEU A 1 366 ? -5.562 1.324 -9.297 1 92.5 366 LEU A O 1
ATOM 2896 N N . VAL A 1 367 ? -7.148 0.616 -10.695 1 92.69 367 VAL A N 1
ATOM 2897 C CA . VAL A 1 367 ? -8.117 1.604 -10.227 1 92.69 367 VAL A CA 1
ATOM 2898 C C . VAL A 1 367 ? -8.438 1.355 -8.758 1 92.69 367 VAL A C 1
ATOM 2900 O O . VAL A 1 367 ? -8.492 2.295 -7.957 1 92.69 367 VAL A O 1
ATOM 2903 N N . ALA A 1 368 ? -8.617 0.154 -8.383 1 89.75 368 ALA A N 1
ATOM 2904 C CA . ALA A 1 368 ? -8.875 -0.194 -6.988 1 89.75 368 ALA A CA 1
ATOM 2905 C C . ALA A 1 368 ? -7.707 0.23 -6.098 1 89.75 368 ALA A C 1
ATOM 2907 O O . ALA A 1 368 ? -7.914 0.787 -5.016 1 89.75 368 ALA A O 1
ATOM 2908 N N . TRP A 1 369 ? -6.531 0.011 -6.602 1 90.75 369 TRP A N 1
ATOM 2909 C CA . TRP A 1 369 ? -5.344 0.396 -5.844 1 90.75 369 TRP A CA 1
ATOM 2910 C C . TRP A 1 369 ? -5.285 1.907 -5.652 1 90.75 369 TRP A C 1
ATOM 2912 O O . TRP A 1 369 ? -5.004 2.391 -4.555 1 90.75 369 TRP A O 1
ATOM 2922 N N . ILE A 1 370 ? -5.551 2.598 -6.715 1 94.12 370 ILE A N 1
ATOM 2923 C CA . ILE A 1 370 ? -5.508 4.055 -6.676 1 94.12 370 ILE A CA 1
ATOM 2924 C C . ILE A 1 370 ? -6.508 4.574 -5.645 1 94.12 370 ILE A C 1
ATOM 2926 O O . ILE A 1 370 ? -6.168 5.422 -4.816 1 94.12 370 ILE A O 1
ATOM 2930 N N . LEU A 1 371 ? -7.656 4.047 -5.586 1 91.69 371 LEU A N 1
ATOM 2931 C CA . LEU A 1 371 ? -8.711 4.527 -4.703 1 91.69 371 LEU A CA 1
ATOM 2932 C C . LEU A 1 371 ? -8.461 4.086 -3.264 1 91.69 371 LEU A C 1
ATOM 2934 O O . LEU A 1 371 ? -8.617 4.879 -2.33 1 91.69 371 LEU A O 1
ATOM 2938 N N . LEU A 1 372 ? -8 2.9 -3.057 1 88 372 LEU A N 1
ATOM 2939 C CA . LEU A 1 372 ? -7.801 2.369 -1.713 1 88 372 LEU A CA 1
ATOM 2940 C C . LEU A 1 372 ? -6.598 3.029 -1.043 1 88 372 LEU A C 1
ATOM 2942 O O . LEU A 1 372 ? -6.594 3.23 0.174 1 88 372 LEU A O 1
ATOM 2946 N N . SER A 1 373 ? -5.605 3.375 -1.819 1 90.62 373 SER A N 1
ATOM 2947 C CA . SER A 1 373 ? -4.395 3.975 -1.268 1 90.62 373 SER A CA 1
ATOM 2948 C C . SER A 1 373 ? -4.66 5.391 -0.767 1 90.62 373 SER A C 1
ATOM 2950 O O . SER A 1 373 ? -3.844 5.957 -0.035 1 90.62 373 SER A O 1
ATOM 2952 N N . LYS A 1 374 ? -5.789 5.922 -1.116 1 92.56 374 LYS A N 1
ATOM 2953 C CA . LYS A 1 374 ? -6.141 7.273 -0.682 1 92.56 374 LYS A CA 1
ATOM 2954 C C . LYS A 1 374 ? -6.852 7.246 0.668 1 92.56 374 LYS A C 1
ATOM 2956 O O . LYS A 1 374 ? -7 8.289 1.316 1 92.56 374 LYS A O 1
ATOM 2961 N N . LEU A 1 375 ? -7.188 6.156 1.209 1 89.94 375 LEU A N 1
ATOM 2962 C CA . LEU A 1 375 ? -8.109 6.043 2.332 1 89.94 375 LEU A CA 1
ATOM 2963 C C . LEU A 1 375 ? -7.375 6.188 3.66 1 89.94 375 LEU A C 1
ATOM 2965 O O . LEU A 1 375 ? -7.891 6.809 4.594 1 89.94 375 LEU A O 1
ATOM 2969 N N . PRO A 1 376 ? -6.133 5.703 3.75 1 88.19 376 PRO A N 1
ATOM 2970 C CA . PRO A 1 376 ? -5.508 5.711 5.074 1 88.19 376 PRO A CA 1
ATOM 2971 C C . PRO A 1 376 ? -5.41 7.113 5.672 1 88.19 376 PRO A C 1
ATOM 2973 O O . PRO A 1 376 ? -5.637 7.293 6.871 1 88.19 376 PRO A O 1
ATOM 2976 N N . LYS A 1 377 ? -5.145 8.094 4.941 1 92.44 377 LYS A N 1
ATOM 2977 C CA . LYS A 1 377 ? -4.988 9.445 5.477 1 92.44 377 LYS A CA 1
ATOM 2978 C C . LYS A 1 377 ? -6.332 10.016 5.926 1 92.44 377 LYS A C 1
ATOM 2980 O O . LYS A 1 377 ? -6.375 11.008 6.66 1 92.44 377 LYS A O 1
ATOM 2985 N N . LEU A 1 378 ? -7.43 9.414 5.48 1 94.06 378 LEU A N 1
ATOM 2986 C CA . LEU A 1 378 ? -8.773 9.883 5.805 1 94.06 378 LEU A CA 1
ATOM 2987 C C . LEU A 1 378 ? -9.344 9.125 7 1 94.06 378 LEU A C 1
ATOM 2989 O O . LEU A 1 378 ? -10.32 9.562 7.609 1 94.06 378 LEU A O 1
ATOM 2993 N N . LEU A 1 379 ? -8.727 8.047 7.336 1 89.5 379 LEU A N 1
ATOM 2994 C CA . LEU A 1 379 ? -9.305 7.074 8.258 1 89.5 379 LEU A CA 1
ATOM 2995 C C . LEU A 1 379 ? -9.484 7.684 9.641 1 89.5 379 LEU A C 1
ATOM 2997 O O . LEU A 1 379 ? -10.484 7.418 10.312 1 89.5 379 LEU A O 1
ATOM 3001 N N . PRO A 1 380 ? -8.555 8.547 10.094 1 90.94 380 PRO A N 1
ATOM 3002 C CA . PRO A 1 380 ? -8.781 9.133 11.414 1 90.94 380 PRO A CA 1
ATOM 3003 C C . PRO A 1 380 ? -10.117 9.867 11.508 1 90.94 380 PRO A C 1
ATOM 3005 O O . PRO A 1 380 ? -10.789 9.797 12.539 1 90.94 380 PRO A O 1
ATOM 3008 N N . HIS A 1 381 ? -10.492 10.555 10.492 1 94.31 381 HIS A N 1
ATOM 3009 C CA . HIS A 1 381 ? -11.781 11.242 10.492 1 94.31 381 HIS A CA 1
ATOM 3010 C C . HIS A 1 381 ? -12.938 10.25 10.523 1 94.31 381 HIS A C 1
ATOM 3012 O O . HIS A 1 381 ? -13.875 10.414 11.312 1 94.31 381 HIS A O 1
ATOM 3018 N N . PHE A 1 382 ? -12.867 9.211 9.781 1 93.62 382 PHE A N 1
ATOM 3019 C CA . PHE A 1 382 ? -13.984 8.289 9.641 1 93.62 382 PHE A CA 1
ATOM 3020 C C . PHE A 1 382 ? -14.109 7.395 10.867 1 93.62 382 PHE A C 1
ATOM 3022 O O . PHE A 1 382 ? -15.188 6.883 11.164 1 93.62 382 PHE A O 1
ATOM 3029 N N . VAL A 1 383 ? -13 7.172 11.531 1 90.19 383 VAL A N 1
ATOM 3030 C CA . VAL A 1 383 ? -13.062 6.438 12.789 1 90.19 383 VAL A CA 1
ATOM 3031 C C . VAL A 1 383 ? -13.828 7.254 13.828 1 90.19 383 VAL A C 1
ATOM 3033 O O . VAL A 1 383 ? -14.641 6.711 14.578 1 90.19 383 VAL A O 1
ATOM 3036 N N . ARG A 1 384 ? -13.625 8.547 13.828 1 91.62 384 ARG A N 1
ATOM 3037 C CA . ARG A 1 384 ? -14.312 9.438 14.758 1 91.62 384 ARG A CA 1
ATOM 3038 C C . ARG A 1 384 ? -15.758 9.664 14.328 1 91.62 384 ARG A C 1
ATOM 3040 O O . ARG A 1 384 ? -16.641 9.805 15.164 1 91.62 384 ARG A O 1
ATOM 3047 N N . HIS A 1 385 ? -15.945 9.734 12.992 1 93.69 385 HIS A N 1
ATOM 3048 C CA . HIS A 1 385 ? -17.266 10.008 12.438 1 93.69 385 HIS A CA 1
ATOM 3049 C C . HIS A 1 385 ? -17.609 9.016 11.328 1 93.69 385 HIS A C 1
ATOM 3051 O O . HIS A 1 385 ? -17.703 9.391 10.156 1 93.69 385 HIS A O 1
ATOM 3057 N N . PRO A 1 386 ? -18 7.828 11.688 1 93 386 PRO A N 1
ATOM 3058 C CA . PRO A 1 386 ? -18.234 6.781 10.688 1 93 386 PRO A CA 1
ATOM 3059 C C . PRO A 1 386 ? -19.422 7.098 9.773 1 93 386 PRO A C 1
ATOM 3061 O O . PRO A 1 386 ? -19.438 6.68 8.609 1 93 386 PRO A O 1
ATOM 3064 N N . ALA A 1 387 ? -20.406 7.875 10.25 1 93.44 387 ALA A N 1
ATOM 3065 C CA . ALA A 1 387 ? -21.562 8.227 9.445 1 93.44 387 ALA A CA 1
ATOM 3066 C C . ALA A 1 387 ? -21.172 9.055 8.227 1 93.44 387 ALA A C 1
ATOM 3068 O O . ALA A 1 387 ? -21.891 9.086 7.227 1 93.44 387 ALA A O 1
ATOM 3069 N N . ASP A 1 388 ? -20.031 9.688 8.305 1 94.94 388 ASP A N 1
ATOM 3070 C CA . ASP A 1 388 ? -19.578 10.562 7.223 1 94.94 388 ASP A CA 1
ATOM 3071 C C . ASP A 1 388 ? -19.078 9.75 6.027 1 94.94 388 ASP A C 1
ATOM 3073 O O . ASP A 1 388 ? -18.797 10.305 4.969 1 94.94 388 ASP A O 1
ATOM 3077 N N . LEU A 1 389 ? -19.109 8.414 6.117 1 94.75 389 LEU A N 1
ATOM 3078 C CA . LEU A 1 389 ? -18.672 7.551 5.02 1 94.75 389 LEU A CA 1
ATOM 3079 C C . LEU A 1 389 ? -19.594 7.707 3.814 1 94.75 389 LEU A C 1
ATOM 3081 O O . LEU A 1 389 ? -19.188 7.438 2.68 1 94.75 389 LEU A O 1
ATOM 3085 N N . VAL A 1 390 ? -20.812 8.172 4.043 1 95.25 390 VAL A N 1
ATOM 3086 C CA . VAL A 1 390 ? -21.766 8.367 2.969 1 95.25 390 VAL A CA 1
ATOM 3087 C C . VAL A 1 390 ? -21.25 9.398 1.98 1 95.25 390 VAL A C 1
ATOM 3089 O O . VAL A 1 390 ? -21.594 9.375 0.799 1 95.25 390 VAL A O 1
ATOM 3092 N N . PHE A 1 391 ? -20.312 10.227 2.432 1 95.25 391 PHE A N 1
ATOM 3093 C CA . PHE A 1 391 ? -19.828 11.32 1.597 1 95.25 391 PHE A CA 1
ATOM 3094 C C . PHE A 1 391 ? -18.562 10.922 0.855 1 95.25 391 PHE A C 1
ATOM 3096 O O . PHE A 1 391 ? -18 11.711 0.092 1 95.25 391 PHE A O 1
ATOM 3103 N N . LEU A 1 392 ? -18.094 9.688 0.986 1 96.31 392 LEU A N 1
ATOM 3104 C CA . LEU A 1 392 ? -16.828 9.234 0.421 1 96.31 392 LEU A CA 1
ATOM 3105 C C . LEU A 1 392 ? -16.859 9.297 -1.103 1 96.31 392 LEU A C 1
ATOM 3107 O O . LEU A 1 392 ? -15.914 9.781 -1.727 1 96.31 392 LEU A O 1
ATOM 3111 N N . PRO A 1 393 ? -17.984 8.852 -1.785 1 96.12 393 PRO A N 1
ATOM 3112 C CA . PRO A 1 393 ? -18.016 8.992 -3.244 1 96.12 393 PRO A CA 1
ATOM 3113 C C . PRO A 1 393 ? -17.891 10.438 -3.707 1 96.12 393 PRO A C 1
ATOM 3115 O O . PRO A 1 393 ? -17.188 10.727 -4.676 1 96.12 393 PRO A O 1
ATOM 3118 N N . GLY A 1 394 ? -18.562 11.258 -2.979 1 96.56 394 GLY A N 1
ATOM 3119 C CA . GLY A 1 394 ? -18.453 12.68 -3.295 1 96.56 394 GLY A CA 1
ATOM 3120 C C . GLY A 1 394 ? -17.047 13.227 -3.098 1 96.56 394 GLY A C 1
ATOM 3121 O O . GLY A 1 394 ? -16.594 14.078 -3.863 1 96.56 394 GLY A O 1
ATOM 3122 N N . TYR A 1 395 ? -16.406 12.734 -2.1 1 96.94 395 TYR A N 1
ATOM 3123 C CA . TYR A 1 395 ? -15.023 13.133 -1.842 1 96.94 395 TYR A CA 1
ATOM 3124 C C . TYR A 1 395 ? -14.125 12.766 -3.018 1 96.94 395 TYR A C 1
ATOM 3126 O O . TYR A 1 395 ? -13.289 13.57 -3.436 1 96.94 395 TYR A O 1
ATOM 3134 N N . TYR A 1 396 ? -14.281 11.586 -3.574 1 96.5 396 TYR A N 1
ATOM 3135 C CA . TYR A 1 396 ? -13.461 11.164 -4.703 1 96.5 396 TYR A CA 1
ATOM 3136 C C . TYR A 1 396 ? -13.695 12.055 -5.914 1 96.5 396 TYR A C 1
ATOM 3138 O O . TYR A 1 396 ? -12.742 12.469 -6.582 1 96.5 396 TYR A O 1
ATOM 3146 N N . VAL A 1 397 ? -14.938 12.336 -6.148 1 96.94 397 VAL A N 1
ATOM 3147 C CA . VAL A 1 397 ? -15.266 13.203 -7.277 1 96.94 397 VAL A CA 1
ATOM 3148 C C . VAL A 1 397 ? -14.609 14.57 -7.082 1 96.94 397 VAL A C 1
ATOM 3150 O O . VAL A 1 397 ? -14.008 15.109 -8.016 1 96.94 397 VAL A O 1
ATOM 3153 N N . PHE A 1 398 ? -14.695 15.055 -5.879 1 96.31 398 PHE A N 1
ATOM 3154 C CA . PHE A 1 398 ? -14.109 16.359 -5.594 1 96.31 398 PHE A CA 1
ATOM 3155 C C . PHE A 1 398 ? -12.586 16.312 -5.73 1 96.31 398 PHE A C 1
ATOM 3157 O O . PHE A 1 398 ? -11.977 17.266 -6.215 1 96.31 398 PHE A O 1
ATOM 3164 N N . ALA A 1 399 ? -12.023 15.258 -5.242 1 95.31 399 ALA A N 1
ATOM 3165 C CA . ALA A 1 399 ? -10.578 15.125 -5.324 1 95.31 399 ALA A CA 1
ATOM 3166 C C . ALA A 1 399 ? -10.094 15.25 -6.766 1 95.31 399 ALA A C 1
ATOM 3168 O O . ALA A 1 399 ? -9.062 15.867 -7.027 1 95.31 399 ALA A O 1
ATOM 3169 N N . TYR A 1 400 ? -10.797 14.734 -7.691 1 96.88 400 TYR A N 1
ATOM 3170 C CA . TYR A 1 400 ? -10.422 14.828 -9.102 1 96.88 400 TYR A CA 1
ATOM 3171 C C . TYR A 1 400 ? -10.734 16.203 -9.656 1 96.88 400 TYR A C 1
ATOM 3173 O O . TYR A 1 400 ? -9.945 16.781 -10.414 1 96.88 400 TYR A O 1
ATOM 3181 N N . ALA A 1 401 ? -11.844 16.734 -9.234 1 96.5 401 ALA A N 1
ATOM 3182 C CA . ALA A 1 401 ? -12.195 18.078 -9.672 1 96.5 401 ALA A CA 1
ATOM 3183 C C . ALA A 1 401 ? -11.211 19.109 -9.133 1 96.5 401 ALA A C 1
ATOM 3185 O O . ALA A 1 401 ? -10.914 20.109 -9.797 1 96.5 401 ALA A O 1
ATOM 3186 N N . HIS A 1 402 ? -10.734 18.844 -7.934 1 96.56 402 HIS A N 1
ATOM 3187 C CA . HIS A 1 402 ? -9.773 19.734 -7.289 1 96.56 402 HIS A CA 1
ATOM 3188 C C . HIS A 1 402 ? -8.523 19.906 -8.148 1 96.56 402 HIS A C 1
ATOM 3190 O O . HIS A 1 402 ? -7.828 20.922 -8.047 1 96.56 402 HIS A O 1
ATOM 3196 N N . SER A 1 403 ? -8.234 18.984 -9.047 1 97.31 403 SER A N 1
ATOM 3197 C CA . SER A 1 403 ? -7.098 19.094 -9.953 1 97.31 403 SER A CA 1
ATOM 3198 C C . SER A 1 403 ? -7.254 20.266 -10.906 1 97.31 403 SER A C 1
ATOM 3200 O O . SER A 1 403 ? -6.266 20.891 -11.297 1 97.31 403 SER A O 1
ATOM 3202 N N . LEU A 1 404 ? -8.469 20.547 -11.227 1 96.88 404 LEU A N 1
ATOM 3203 C CA . LEU A 1 404 ? -8.719 21.688 -12.102 1 96.88 404 LEU A CA 1
ATOM 3204 C C . LEU A 1 404 ? -8.484 23 -11.367 1 96.88 404 LEU A C 1
ATOM 3206 O O . LEU A 1 404 ? -7.992 23.969 -11.953 1 96.88 404 LEU A O 1
ATOM 3210 N N . ILE A 1 405 ? -8.828 22.984 -10.062 1 95.5 405 ILE A N 1
ATOM 3211 C CA . ILE A 1 405 ? -8.547 24.141 -9.227 1 95.5 405 ILE A CA 1
ATOM 3212 C C . ILE A 1 405 ? -7.035 24.344 -9.117 1 95.5 405 ILE A C 1
ATOM 3214 O O . ILE A 1 405 ? -6.543 25.469 -9.258 1 95.5 405 ILE A O 1
ATOM 3218 N N . LYS A 1 406 ? -6.398 23.312 -8.906 1 96.88 406 LYS A N 1
ATOM 3219 C CA . LYS A 1 406 ? -4.945 23.359 -8.781 1 96.88 406 LYS A CA 1
ATOM 3220 C C . LYS A 1 406 ? -4.301 23.812 -10.094 1 96.88 406 LYS A C 1
ATOM 3222 O O . LYS A 1 406 ? -3.314 24.562 -10.086 1 96.88 406 LYS A O 1
ATOM 3227 N N . LEU A 1 407 ? -4.844 23.359 -11.211 1 97 407 LEU A N 1
ATOM 3228 C CA . LEU A 1 407 ? -4.336 23.781 -12.508 1 97 407 LEU A CA 1
ATOM 3229 C C . LEU A 1 407 ? -4.508 25.297 -12.68 1 97 407 LEU A C 1
ATOM 3231 O O . LEU A 1 407 ? -3.588 25.984 -13.141 1 97 407 LEU A O 1
ATOM 3235 N N . TRP A 1 408 ? -5.637 25.75 -12.305 1 95.88 408 TRP A N 1
ATOM 3236 C CA . TRP A 1 408 ? -5.895 27.172 -12.383 1 95.88 408 TRP A CA 1
ATOM 3237 C C . TRP A 1 408 ? -4.957 27.953 -11.461 1 95.88 408 TRP A C 1
ATOM 3239 O O . TRP A 1 408 ? -4.496 29.047 -11.805 1 95.88 408 TRP A O 1
ATOM 3249 N N . ALA A 1 409 ? -4.742 27.391 -10.305 1 96 409 ALA A N 1
ATOM 3250 C CA . ALA A 1 409 ? -3.811 28.016 -9.367 1 96 409 ALA A CA 1
ATOM 3251 C C . ALA A 1 409 ? -2.408 28.094 -9.961 1 96 409 ALA A C 1
ATOM 3253 O O . ALA A 1 409 ? -1.722 29.109 -9.797 1 96 409 ALA A O 1
ATOM 3254 N N . LEU A 1 410 ? -1.969 27.094 -10.641 1 95.44 410 LEU A N 1
ATOM 3255 C CA . LEU A 1 410 ? -0.658 27.062 -11.273 1 95.44 410 LEU A CA 1
ATOM 3256 C C . LEU A 1 410 ? -0.545 28.156 -12.336 1 95.44 410 LEU A C 1
ATOM 3258 O O . LEU A 1 410 ? 0.497 28.797 -12.453 1 95.44 410 LEU A O 1
ATOM 3262 N N . LEU A 1 411 ? -1.64 28.391 -13 1 94.38 411 LEU A N 1
ATOM 3263 C CA . LEU A 1 411 ? -1.639 29.359 -14.102 1 94.38 411 LEU A CA 1
ATOM 3264 C C . LEU A 1 411 ? -1.82 30.781 -13.578 1 94.38 411 LEU A C 1
ATOM 3266 O O . LEU A 1 411 ? -1.633 31.734 -14.32 1 94.38 411 LEU A O 1
ATOM 3270 N N . THR A 1 412 ? -2.164 30.922 -12.227 1 92.69 412 THR A N 1
ATOM 3271 C CA . THR A 1 412 ? -2.449 32.25 -11.688 1 92.69 412 THR A CA 1
ATOM 3272 C C . THR A 1 412 ? -1.732 32.438 -10.359 1 92.69 412 THR A C 1
ATOM 3274 O O . THR A 1 412 ? -2.211 33.188 -9.492 1 92.69 412 THR A O 1
ATOM 3277 N N . PHE A 1 413 ? -0.715 31.781 -10.078 1 87.81 413 PHE A N 1
ATOM 3278 C CA . PHE A 1 413 ? -0.074 31.766 -8.773 1 87.81 413 PHE A CA 1
ATOM 3279 C C . PHE A 1 413 ? 0.451 33.156 -8.406 1 87.81 413 PHE A C 1
ATOM 3281 O O . PHE A 1 413 ? 0.755 33.406 -7.242 1 87.81 413 PHE A O 1
ATOM 3288 N N . TRP A 1 414 ? 0.465 34.125 -9.305 1 85.19 414 TRP A N 1
ATOM 3289 C CA . TRP A 1 414 ? 0.978 35.469 -9.039 1 85.19 414 TRP A CA 1
ATOM 3290 C C . TRP A 1 414 ? -0.109 36.375 -8.445 1 85.19 414 TRP A C 1
ATOM 3292 O O . TRP A 1 414 ? 0.178 37.438 -7.941 1 85.19 414 TRP A O 1
ATOM 3302 N N . ASP A 1 415 ? -1.312 35.844 -8.5 1 82.62 415 ASP A N 1
ATOM 3303 C CA . ASP A 1 415 ? -2.412 36.594 -7.879 1 82.62 415 ASP A CA 1
ATOM 3304 C C . ASP A 1 415 ? -2.324 36.531 -6.355 1 82.62 415 ASP A C 1
ATOM 3306 O O . ASP A 1 415 ? -2.441 35.438 -5.77 1 82.62 415 ASP A O 1
ATOM 3310 N N . THR A 1 416 ? -2.104 37.656 -5.711 1 75.31 416 THR A N 1
ATOM 3311 C CA . THR A 1 416 ? -1.82 37.688 -4.281 1 75.31 416 THR A CA 1
ATOM 3312 C C . THR A 1 416 ? -3.047 38.156 -3.498 1 75.31 416 THR A C 1
ATOM 3314 O O . THR A 1 416 ? -2.961 38.406 -2.295 1 75.31 416 THR A O 1
ATOM 3317 N N . ARG A 1 417 ? -4.148 38.25 -4.203 1 67.62 417 ARG A N 1
ATOM 3318 C CA . ARG A 1 417 ? -5.375 38.656 -3.543 1 67.62 417 ARG A CA 1
ATOM 3319 C C . ARG A 1 417 ? -5.879 37.594 -2.576 1 67.62 417 ARG A C 1
ATOM 3321 O O . ARG A 1 417 ? -5.781 36.406 -2.859 1 67.62 417 ARG A O 1
ATOM 3328 N N . TRP A 1 418 ? -6.16 38.062 -1.309 1 71.44 418 TRP A N 1
ATOM 3329 C CA . TRP A 1 418 ? -6.738 37.125 -0.346 1 71.44 418 TRP A CA 1
ATOM 3330 C C . TRP A 1 418 ? -8.18 36.812 -0.712 1 71.44 418 TRP A C 1
ATOM 3332 O O . TRP A 1 418 ? -9.109 37.5 -0.306 1 71.44 418 TRP A O 1
ATOM 3342 N N . SER A 1 419 ? -8.391 35.719 -1.291 1 59.59 419 SER A N 1
ATOM 3343 C CA . SER A 1 419 ? -9.719 35.312 -1.74 1 59.59 419 SER A CA 1
ATOM 3344 C C . SER A 1 419 ? -10.602 34.906 -0.565 1 59.59 419 SER A C 1
ATOM 3346 O O . SER A 1 419 ? -10.133 34.25 0.37 1 59.59 419 SER A O 1
ATOM 3348 N N . GLY A 1 420 ? -11.789 35.5 -0.397 1 56.81 420 GLY A N 1
ATOM 3349 C CA . GLY A 1 420 ? -12.758 35.156 0.625 1 56.81 420 GLY A CA 1
ATOM 3350 C C . GLY A 1 420 ? -12.875 36.188 1.729 1 56.81 420 GLY A C 1
ATOM 3351 O O . GLY A 1 420 ? -13.695 36.031 2.639 1 56.81 420 GLY A O 1
ATOM 3352 N N . ARG A 1 421 ? -11.938 37.188 1.655 1 66.94 421 ARG A N 1
ATOM 3353 C CA . ARG A 1 421 ? -11.992 38.219 2.674 1 66.94 421 ARG A CA 1
ATOM 3354 C C . ARG A 1 421 ? -12.234 39.594 2.045 1 66.94 421 ARG A C 1
ATOM 3356 O O . ARG A 1 421 ? -11.695 39.906 0.982 1 66.94 421 ARG A O 1
ATOM 3363 N N . ASP A 1 422 ? -13.117 40.375 2.662 1 66.31 422 ASP A N 1
ATOM 3364 C CA . ASP A 1 422 ? -13.398 41.719 2.201 1 66.31 422 ASP A CA 1
ATOM 3365 C C . ASP A 1 422 ? -12.5 42.75 2.908 1 66.31 422 ASP A C 1
ATOM 3367 O O . ASP A 1 422 ? -12.984 43.562 3.686 1 66.31 422 ASP A O 1
ATOM 3371 N N . LEU A 1 423 ? -11.266 42.875 2.58 1 72.81 423 LEU A N 1
ATOM 3372 C CA . LEU A 1 423 ? -10.297 43.719 3.258 1 72.81 423 LEU A CA 1
ATOM 3373 C C . LEU A 1 423 ? -10.5 45.188 2.865 1 72.81 423 LEU A C 1
ATOM 3375 O O . LEU A 1 423 ? -10.297 46.094 3.682 1 72.81 423 LEU A O 1
ATOM 3379 N N . GLU A 1 424 ? -10.922 45.438 1.686 1 67.31 424 GLU A N 1
ATOM 3380 C CA . GLU A 1 424 ? -11.188 46.781 1.238 1 67.31 424 GLU A CA 1
ATOM 3381 C C . GLU A 1 424 ? -12.32 47.406 2.039 1 67.31 424 GLU A C 1
ATOM 3383 O O . GLU A 1 424 ? -12.258 48.594 2.391 1 67.31 424 GLU A O 1
ATOM 3388 N N . GLY A 1 425 ? -13.305 46.562 2.281 1 68.62 425 GLY A N 1
ATOM 3389 C CA . GLY A 1 425 ? -14.406 47.062 3.105 1 68.62 425 GLY A CA 1
ATOM 3390 C C . GLY A 1 425 ? -13.977 47.406 4.52 1 68.62 425 GLY A C 1
ATOM 3391 O O . GLY A 1 425 ? -14.391 48.438 5.059 1 68.62 425 GLY A O 1
ATOM 3392 N N . VAL A 1 426 ? -13.102 46.719 5.066 1 76.06 426 VAL A N 1
ATOM 3393 C CA . VAL A 1 426 ? -12.594 46.938 6.414 1 76.06 426 VAL A CA 1
ATOM 3394 C C . VAL A 1 426 ? -11.781 48.219 6.438 1 76.06 426 VAL A C 1
ATOM 3396 O O . VAL A 1 426 ? -11.914 49.031 7.355 1 76.06 426 VAL A O 1
ATOM 3399 N N . ASN A 1 427 ? -11 48.438 5.441 1 76.75 427 ASN A N 1
ATOM 3400 C CA . ASN A 1 427 ? -10.164 49.625 5.363 1 76.75 427 ASN A CA 1
ATOM 3401 C C . ASN A 1 427 ? -11 50.906 5.215 1 76.75 427 ASN A C 1
ATOM 3403 O O . ASN A 1 427 ? -10.656 51.938 5.766 1 76.75 427 ASN A O 1
ATOM 3407 N N . ARG A 1 428 ? -12.07 50.719 4.559 1 67.56 428 ARG A N 1
ATOM 3408 C CA . ARG A 1 428 ? -12.961 51.844 4.371 1 67.56 428 ARG A CA 1
ATOM 3409 C C . ARG A 1 428 ? -13.594 52.281 5.695 1 67.56 428 ARG A C 1
ATOM 3411 O O . ARG A 1 428 ? -13.641 53.469 6.012 1 67.56 428 ARG A O 1
ATOM 3418 N N . VAL A 1 429 ? -13.984 51.375 6.402 1 69.06 429 VAL A N 1
ATOM 3419 C CA . VAL A 1 429 ? -14.625 51.656 7.688 1 69.06 429 VAL A CA 1
ATOM 3420 C C . VAL A 1 429 ? -13.594 52.219 8.664 1 69.06 429 VAL A C 1
ATOM 3422 O O . VAL A 1 429 ? -13.898 53.156 9.422 1 69.06 429 VAL A O 1
ATOM 3425 N N . ALA A 1 430 ? -12.438 51.812 8.664 1 72.44 430 ALA A N 1
ATOM 3426 C CA . ALA A 1 430 ? -11.367 52.281 9.539 1 72.44 430 ALA A CA 1
ATOM 3427 C C . ALA A 1 430 ? -10.984 53.719 9.211 1 72.44 430 ALA A C 1
ATOM 3429 O O . ALA A 1 430 ? -10.688 54.5 10.109 1 72.44 430 ALA A O 1
ATOM 3430 N N . ALA A 1 431 ? -11.008 54.062 8.016 1 67.75 431 ALA A N 1
ATOM 3431 C CA . ALA A 1 431 ? -10.656 55.406 7.566 1 67.75 431 ALA A CA 1
ATOM 3432 C C . ALA A 1 431 ? -11.742 56.406 7.934 1 67.75 431 ALA A C 1
ATOM 3434 O O . ALA A 1 431 ? -11.445 57.562 8.273 1 67.75 431 ALA A O 1
ATOM 3435 N N . GLU A 1 432 ? -12.93 55.938 7.875 1 62.66 432 GLU A N 1
ATOM 3436 C CA . GLU A 1 432 ? -14.062 56.812 8.195 1 62.66 432 GLU A CA 1
ATOM 3437 C C . GLU A 1 432 ? -14.125 57.094 9.695 1 62.66 432 GLU A C 1
ATOM 3439 O O . GLU A 1 432 ? -14.5 58.188 10.102 1 62.66 432 GLU A O 1
ATOM 3444 N N . GLY A 1 433 ? -13.773 56.125 10.531 1 54.31 433 GLY A N 1
ATOM 3445 C CA . GLY A 1 433 ? -13.75 56.344 11.969 1 54.31 433 GLY A CA 1
ATOM 3446 C C . GLY A 1 433 ? -12.688 57.344 12.406 1 54.31 433 GLY A C 1
ATOM 3447 O O . GLY A 1 433 ? -12.805 57.969 13.469 1 54.31 433 GLY A O 1
ATOM 3448 N N . VAL A 1 434 ? -11.57 57.531 11.734 1 54.03 434 VAL A N 1
ATOM 3449 C CA . VAL A 1 434 ? -10.531 58.5 12.023 1 54.03 434 VAL A CA 1
ATOM 3450 C C . VAL A 1 434 ? -11.047 59.906 11.727 1 54.03 434 VAL A C 1
ATOM 3452 O O . VAL A 1 434 ? -10.727 60.844 12.453 1 54.03 434 VAL A O 1
ATOM 3455 N N . THR A 1 435 ? -11.875 60.062 10.734 1 47.12 435 THR A N 1
ATOM 3456 C CA . THR A 1 435 ? -12.344 61.406 10.383 1 47.12 435 THR A CA 1
ATOM 3457 C C . THR A 1 435 ? -13.281 61.938 11.453 1 47.12 435 THR A C 1
ATOM 3459 O O . THR A 1 435 ? -13.336 63.156 11.68 1 47.12 435 THR A O 1
ATOM 3462 N N . ASP A 1 436 ? -13.93 61.094 12.148 1 41.5 436 ASP A N 1
ATOM 3463 C CA . ASP A 1 436 ? -14.906 61.625 13.102 1 41.5 436 ASP A CA 1
ATOM 3464 C C . ASP A 1 436 ? -14.219 62.094 14.383 1 41.5 436 ASP A C 1
ATOM 3466 O O . ASP A 1 436 ? -14.805 62.844 15.156 1 41.5 436 ASP A O 1
ATOM 3470 N N . THR A 1 437 ? -13.062 61.5 14.711 1 40.88 437 THR A N 1
ATOM 3471 C CA . THR A 1 437 ? -12.461 61.906 15.984 1 40.88 437 THR A CA 1
ATOM 3472 C C . THR A 1 437 ? -11.742 63.219 15.852 1 40.88 437 THR A C 1
ATOM 3474 O O . THR A 1 437 ? -11.328 63.812 16.844 1 40.88 437 THR A O 1
ATOM 3477 N N . ASP A 1 438 ? -11.391 63.688 14.656 1 38.28 438 ASP A N 1
ATOM 3478 C CA . ASP A 1 438 ? -10.641 64.938 14.641 1 38.28 438 ASP A CA 1
ATOM 3479 C C . ASP A 1 438 ? -11.531 66.125 14.992 1 38.28 438 ASP A C 1
ATOM 3481 O O . ASP A 1 438 ? -11.055 67.25 15.117 1 38.28 438 ASP A O 1
ATOM 3485 N N . THR A 1 439 ? -12.836 65.938 14.742 1 36.16 439 THR A N 1
ATOM 3486 C CA . THR A 1 439 ? -13.484 67.25 14.859 1 36.16 439 THR A CA 1
ATOM 3487 C C . THR A 1 439 ? -13.602 67.688 16.328 1 36.16 439 THR A C 1
ATOM 3489 O O . THR A 1 439 ? -13.43 68.875 16.672 1 36.16 439 THR A O 1
ATOM 3492 N N . ASP A 1 440 ? -14.234 66.875 17.219 1 33.5 440 ASP A N 1
ATOM 3493 C CA . ASP A 1 440 ? -14.891 67.5 18.328 1 33.5 440 ASP A CA 1
ATOM 3494 C C . ASP A 1 440 ? -13.961 67.562 19.547 1 33.5 440 ASP A C 1
ATOM 3496 O O . ASP A 1 440 ? -14.422 67.812 20.672 1 33.5 440 ASP A O 1
ATOM 3500 N N . THR A 1 441 ? -12.711 67.125 19.484 1 32.38 441 THR A N 1
ATOM 3501 C CA . THR A 1 441 ? -12 67.25 20.75 1 32.38 441 THR A CA 1
ATOM 3502 C C . THR A 1 441 ? -11.711 68.688 21.109 1 32.38 441 THR A C 1
ATOM 3504 O O . THR A 1 441 ? -10.742 69.25 20.609 1 32.38 441 THR A O 1
ATOM 3507 N N . ASP A 1 442 ? -12.773 69.562 21.203 1 30.06 442 ASP A N 1
ATOM 3508 C CA . ASP A 1 442 ? -12.602 70.875 21.859 1 30.06 442 ASP A CA 1
ATOM 3509 C C . ASP A 1 442 ? -12.102 70.688 23.297 1 30.06 442 ASP A C 1
ATOM 3511 O O . ASP A 1 442 ? -12.688 69.938 24.078 1 30.06 442 ASP A O 1
ATOM 3515 N N . THR A 1 443 ? -10.836 70.812 23.547 1 30.55 443 THR A N 1
ATOM 3516 C CA . THR A 1 443 ? -10.117 70.875 24.812 1 30.55 443 THR A CA 1
ATOM 3517 C C . THR A 1 443 ? -10.758 71.875 25.766 1 30.55 443 THR A C 1
ATOM 3519 O O . THR A 1 443 ? -10.68 73.125 25.531 1 30.55 443 THR A O 1
ATOM 3522 N N . ASP A 1 444 ? -12.047 71.75 26.188 1 28.64 444 ASP A N 1
ATOM 3523 C CA . ASP A 1 444 ? -12.625 72.625 27.203 1 28.64 444 ASP A CA 1
ATOM 3524 C C . ASP A 1 444 ? -11.812 72.562 28.484 1 28.64 444 ASP A C 1
ATOM 3526 O O . ASP A 1 444 ? -11.656 71.5 29.094 1 28.64 444 ASP A O 1
ATOM 3530 N N . THR A 1 445 ? -10.766 73.375 28.594 1 28.75 445 THR A N 1
ATOM 3531 C CA . THR A 1 445 ? -9.992 73.688 29.781 1 28.75 445 THR A CA 1
ATOM 3532 C C . THR A 1 445 ? -10.898 74.188 30.906 1 28.75 445 THR A C 1
ATOM 3534 O O . THR A 1 445 ? -11.516 75.25 30.766 1 28.75 445 THR A O 1
ATOM 3537 N N . VAL A 1 446 ? -11.625 73.438 31.625 1 30.16 446 VAL A N 1
ATOM 3538 C CA . VAL A 1 446 ? -12.484 73.812 32.75 1 30.16 446 VAL A CA 1
ATOM 3539 C C . VAL A 1 446 ? -11.648 74.438 33.844 1 30.16 446 VAL A C 1
ATOM 3541 O O . VAL A 1 446 ? -10.703 73.812 34.344 1 30.16 446 VAL A O 1
ATOM 3544 N N . PRO A 1 447 ? -11.57 75.75 33.969 1 32.03 447 PRO A N 1
ATOM 3545 C CA . PRO A 1 447 ? -10.898 76.5 35.031 1 32.03 447 PRO A CA 1
ATOM 3546 C C . PRO A 1 447 ? -11.445 76.125 36.406 1 32.03 447 PRO A C 1
ATOM 3548 O O . PRO A 1 447 ? -12.664 76.125 36.625 1 32.03 447 PRO A O 1
ATOM 3551 N N . VAL A 1 448 ? -10.781 75.25 37.188 1 27.8 448 VAL A N 1
ATOM 3552 C CA . VAL A 1 448 ? -11.148 74.812 38.531 1 27.8 448 VAL A CA 1
ATOM 3553 C C . VAL A 1 448 ? -11.047 76 39.5 1 27.8 448 VAL A C 1
ATOM 3555 O O . VAL A 1 448 ? -9.953 76.5 39.75 1 27.8 448 VAL A O 1
ATOM 3558 N N . THR A 1 449 ? -11.773 77 39.344 1 25.64 449 THR A N 1
ATOM 3559 C CA . THR A 1 449 ? -11.781 78.125 40.281 1 25.64 449 THR A CA 1
ATOM 3560 C C . THR A 1 449 ? -12.273 77.688 41.656 1 25.64 449 THR A C 1
ATOM 3562 O O . THR A 1 449 ? -13.359 77.125 41.781 1 25.64 449 THR A O 1
ATOM 3565 N N . ALA A 1 450 ? -11.258 77.375 42.719 1 33.34 450 ALA A N 1
ATOM 3566 C CA . ALA A 1 450 ? -11.492 77 44.094 1 33.34 450 ALA A CA 1
ATOM 3567 C C . ALA A 1 450 ? -12.18 78.188 44.844 1 33.34 450 ALA A C 1
ATOM 3569 O O . ALA A 1 450 ? -11.586 79.25 45.031 1 33.34 450 ALA A O 1
ATOM 3570 N N . THR A 1 451 ? -13.398 78.5 44.75 1 24.64 451 THR A N 1
ATOM 3571 C CA . THR A 1 451 ? -13.969 79.625 45.469 1 24.64 451 THR A CA 1
ATOM 3572 C C . THR A 1 451 ? -14.039 79.312 46.969 1 24.64 451 THR A C 1
ATOM 3574 O O . THR A 1 451 ? -14.133 80.25 47.781 1 24.64 451 THR A O 1
ATOM 3577 N N . GLY A 1 452 ? -14.195 78.125 47.562 1 26.42 452 GLY A N 1
ATOM 3578 C CA . GLY A 1 452 ? -14.938 78.312 48.812 1 26.42 452 GLY A CA 1
ATOM 3579 C C . GLY A 1 452 ? -14.164 79.125 49.844 1 26.42 452 GLY A C 1
ATOM 3580 O O . GLY A 1 452 ? -12.93 79.125 49.844 1 26.42 452 GLY A O 1
ATOM 3581 N N . ASP A 1 453 ? -14.898 79.875 50.688 1 23.7 453 ASP A N 1
ATOM 3582 C CA . ASP A 1 453 ? -15.086 80.875 51.75 1 23.7 453 ASP A CA 1
ATOM 3583 C C . ASP A 1 453 ? -14.539 80.375 53.062 1 23.7 453 ASP A C 1
ATOM 3585 O O . ASP A 1 453 ? -14.578 79.188 53.344 1 23.7 453 ASP A O 1
ATOM 3589 N N . THR A 1 454 ? -13.852 81.312 53.844 1 20.78 454 THR A N 1
ATOM 3590 C CA . THR A 1 454 ? -13.414 81.812 55.156 1 20.78 454 THR A CA 1
ATOM 3591 C C . THR A 1 454 ? -14.531 81.625 56.188 1 20.78 454 THR A C 1
ATOM 3593 O O . THR A 1 454 ? -15.578 82.25 56.094 1 20.78 454 THR A O 1
ATOM 3596 N N . LYS A 1 455 ? -14.844 80.438 56.75 1 16.72 455 LYS A N 1
ATOM 3597 C CA . LYS A 1 455 ? -14.977 80.562 58.188 1 16.72 455 LYS A CA 1
ATOM 3598 C C . LYS A 1 455 ? -13.617 80.625 58.875 1 16.72 455 LYS A C 1
ATOM 3600 O O . LYS A 1 455 ? -12.672 79.938 58.469 1 16.72 455 LYS A O 1
ATOM 3605 N N . MET B 1 1 ? 35.344 5.363 42.531 1 24.92 1 MET B N 1
ATOM 3606 C CA . MET B 1 1 ? 34.25 6.152 41.969 1 24.92 1 MET B CA 1
ATOM 3607 C C . MET B 1 1 ? 33.656 5.492 40.719 1 24.92 1 MET B C 1
ATOM 3609 O O . MET B 1 1 ? 34.344 5.375 39.688 1 24.92 1 MET B O 1
ATOM 3613 N N . THR B 1 2 ? 32.688 4.523 40.812 1 25.34 2 THR B N 1
ATOM 3614 C CA . THR B 1 2 ? 32.312 3.355 40 1 25.34 2 THR B CA 1
ATOM 3615 C C . THR B 1 2 ? 31.531 3.77 38.781 1 25.34 2 THR B C 1
ATOM 3617 O O . THR B 1 2 ? 30.578 4.539 38.875 1 25.34 2 THR B O 1
ATOM 3620 N N . ALA B 1 3 ? 32.125 3.84 37.594 1 30.77 3 ALA B N 1
ATOM 3621 C CA . ALA B 1 3 ? 31.688 4.16 36.25 1 30.77 3 ALA B CA 1
ATOM 3622 C C . ALA B 1 3 ? 30.406 3.41 35.875 1 30.77 3 ALA B C 1
ATOM 3624 O O . ALA B 1 3 ? 30.422 2.189 35.719 1 30.77 3 ALA B O 1
ATOM 3625 N N . GLN B 1 4 ? 29.188 3.867 36.5 1 29.7 4 GLN B N 1
ATOM 3626 C CA . GLN B 1 4 ? 27.859 3.264 36.469 1 29.7 4 GLN B CA 1
ATOM 3627 C C . GLN B 1 4 ? 27.406 2.928 35.062 1 29.7 4 GLN B C 1
ATOM 3629 O O . GLN B 1 4 ? 27.484 3.768 34.156 1 29.7 4 GLN B O 1
ATOM 3634 N N . SER B 1 5 ? 27.359 1.687 34.656 1 30.25 5 SER B N 1
ATOM 3635 C CA . SER B 1 5 ? 27.188 0.93 33.438 1 30.25 5 SER B CA 1
ATOM 3636 C C . SER B 1 5 ? 25.906 1.338 32.719 1 30.25 5 SER B C 1
ATOM 3638 O O . SER B 1 5 ? 24.812 1.164 33.219 1 30.25 5 SER B O 1
ATOM 3640 N N . TYR B 1 6 ? 25.828 2.535 32.094 1 30.17 6 TYR B N 1
ATOM 3641 C CA . TYR B 1 6 ? 24.781 3.225 31.344 1 30.17 6 TYR B CA 1
ATOM 3642 C C . TYR B 1 6 ? 24.078 2.275 30.391 1 30.17 6 TYR B C 1
ATOM 3644 O O . TYR B 1 6 ? 23.266 2.703 29.547 1 30.17 6 TYR B O 1
ATOM 3652 N N . TRP B 1 7 ? 24.453 1.005 30.172 1 30.91 7 TRP B N 1
ATOM 3653 C CA . TRP B 1 7 ? 23.922 -0.051 29.328 1 30.91 7 TRP B CA 1
ATOM 3654 C C . TRP B 1 7 ? 22.484 -0.383 29.719 1 30.91 7 TRP B C 1
ATOM 3656 O O . TRP B 1 7 ? 21.812 -1.158 29.031 1 30.91 7 TRP B O 1
ATOM 3666 N N . THR B 1 8 ? 22.078 -0.284 31.016 1 32.91 8 THR B N 1
ATOM 3667 C CA . THR B 1 8 ? 20.922 -0.973 31.547 1 32.91 8 THR B CA 1
ATOM 3668 C C . THR B 1 8 ? 19.625 -0.266 31.125 1 32.91 8 THR B C 1
ATOM 3670 O O . THR B 1 8 ? 18.562 -0.494 31.719 1 32.91 8 THR B O 1
ATOM 3673 N N . ARG B 1 9 ? 19.625 0.988 30.609 1 33.75 9 ARG B N 1
ATOM 3674 C CA . ARG B 1 9 ? 18.422 1.814 30.672 1 33.75 9 ARG B CA 1
ATOM 3675 C C . ARG B 1 9 ? 17.359 1.329 29.688 1 33.75 9 ARG B C 1
ATOM 3677 O O . ARG B 1 9 ? 17.656 1.134 28.5 1 33.75 9 ARG B O 1
ATOM 3684 N N . PRO B 1 10 ? 16.125 1.026 30.016 1 37.28 10 PRO B N 1
ATOM 3685 C CA . PRO B 1 10 ? 14.969 0.581 29.234 1 37.28 10 PRO B CA 1
ATOM 3686 C C . PRO B 1 10 ? 14.781 1.383 27.953 1 37.28 10 PRO B C 1
ATOM 3688 O O . PRO B 1 10 ? 14.141 0.906 27.016 1 37.28 10 PRO B O 1
ATOM 3691 N N . TRP B 1 11 ? 15.141 2.596 27.859 1 40.62 11 TRP B N 1
ATOM 3692 C CA . TRP B 1 11 ? 14.992 3.494 26.719 1 40.62 11 TRP B CA 1
ATOM 3693 C C . TRP B 1 11 ? 15.828 3.023 25.547 1 40.62 11 TRP B C 1
ATOM 3695 O O . TRP B 1 11 ? 15.617 3.457 24.406 1 40.62 11 TRP B O 1
ATOM 3705 N N . ALA B 1 12 ? 17 2.299 25.812 1 42.19 12 ALA B N 1
ATOM 3706 C CA . ALA B 1 12 ? 17.875 1.703 24.812 1 42.19 12 ALA B CA 1
ATOM 3707 C C . ALA B 1 12 ? 17.141 0.625 24.016 1 42.19 12 ALA B C 1
ATOM 3709 O O . ALA B 1 12 ? 17.5 0.328 22.875 1 42.19 12 ALA B O 1
ATOM 3710 N N . VAL B 1 13 ? 16.031 0.044 24.688 1 44.09 13 VAL B N 1
ATOM 3711 C CA . VAL B 1 13 ? 15.227 -1.015 24.094 1 44.09 13 VAL B CA 1
ATOM 3712 C C . VAL B 1 13 ? 14.258 -0.414 23.078 1 44.09 13 VAL B C 1
ATOM 3714 O O . VAL B 1 13 ? 13.992 -1.015 22.031 1 44.09 13 VAL B O 1
ATOM 3717 N N . VAL B 1 14 ? 13.82 0.846 23.219 1 51.09 14 VAL B N 1
ATOM 3718 C CA . VAL B 1 14 ? 12.789 1.492 22.406 1 51.09 14 VAL B CA 1
ATOM 3719 C C . VAL B 1 14 ? 13.312 1.721 20.984 1 51.09 14 VAL B C 1
ATOM 3721 O O . VAL B 1 14 ? 12.633 1.4 20.016 1 51.09 14 VAL B O 1
ATOM 3724 N N . PRO B 1 15 ? 14.539 2.191 20.953 1 59.94 15 PRO B N 1
ATOM 3725 C CA . PRO B 1 15 ? 15.047 2.34 19.594 1 59.94 15 PRO B CA 1
ATOM 3726 C C . PRO B 1 15 ? 15.133 1.008 18.844 1 59.94 15 PRO B C 1
ATOM 3728 O O . PRO B 1 15 ? 14.891 0.954 17.641 1 59.94 15 PRO B O 1
ATOM 3731 N N . HIS B 1 16 ? 15.164 0.075 19.828 1 78.5 16 HIS B N 1
ATOM 3732 C CA . HIS B 1 16 ? 15.336 -1.226 19.188 1 78.5 16 HIS B CA 1
ATOM 3733 C C . HIS B 1 16 ? 14 -1.794 18.719 1 78.5 16 HIS B C 1
ATOM 3735 O O . HIS B 1 16 ? 13.906 -2.355 17.625 1 78.5 16 HIS B O 1
ATOM 3741 N N . VAL B 1 17 ? 12.945 -1.412 19.516 1 85.19 17 VAL B N 1
ATOM 3742 C CA . VAL B 1 17 ? 11.641 -1.975 19.172 1 85.19 17 VAL B CA 1
ATOM 3743 C C . VAL B 1 17 ? 11.062 -1.236 17.953 1 85.19 17 VAL B C 1
ATOM 3745 O O . VAL B 1 17 ? 10.422 -1.846 17.094 1 85.19 17 VAL B O 1
ATOM 3748 N N . ASN B 1 18 ? 11.344 -0.029 17.906 1 86.69 18 ASN B N 1
ATOM 3749 C CA . ASN B 1 18 ? 10.906 0.741 16.734 1 86.69 18 ASN B CA 1
ATOM 3750 C C . ASN B 1 18 ? 11.625 0.293 15.477 1 86.69 18 ASN B C 1
ATOM 3752 O O . ASN B 1 18 ? 11.031 0.263 14.391 1 86.69 18 ASN B O 1
ATOM 3756 N N . SER B 1 19 ? 12.867 0.003 15.789 1 89.81 19 SER B N 1
ATOM 3757 C CA . SER B 1 19 ? 13.633 -0.504 14.656 1 89.81 19 SER B CA 1
ATOM 3758 C C . SER B 1 19 ? 13.102 -1.855 14.188 1 89.81 19 SER B C 1
ATOM 3760 O O . SER B 1 19 ? 13.078 -2.143 12.992 1 89.81 19 SER B O 1
ATOM 3762 N N . LEU B 1 20 ? 12.703 -2.617 15.18 1 92.75 20 LEU B N 1
ATOM 3763 C CA . LEU B 1 20 ? 12.117 -3.91 14.836 1 92.75 20 LEU B CA 1
ATOM 3764 C C . LEU B 1 20 ? 10.797 -3.729 14.094 1 92.75 20 LEU B C 1
ATOM 3766 O O . LEU B 1 20 ? 10.531 -4.434 13.117 1 92.75 20 LEU B O 1
ATOM 3770 N N . PHE B 1 21 ? 9.938 -2.797 14.523 1 93.38 21 PHE B N 1
ATOM 3771 C CA . PHE B 1 21 ? 8.703 -2.492 13.82 1 93.38 21 PHE B CA 1
ATOM 3772 C C . PHE B 1 21 ? 8.984 -2.078 12.383 1 93.38 21 PHE B C 1
ATOM 3774 O O . PHE B 1 21 ? 8.344 -2.576 11.445 1 93.38 21 PHE B O 1
ATOM 3781 N N . LEU B 1 22 ? 9.969 -1.206 12.297 1 92.06 22 LEU B N 1
ATOM 3782 C CA . LEU B 1 22 ? 10.32 -0.712 10.969 1 92.06 22 LEU B CA 1
ATOM 3783 C C . LEU B 1 22 ? 10.812 -1.847 10.078 1 92.06 22 LEU B C 1
ATOM 3785 O O . LEU B 1 22 ? 10.445 -1.922 8.898 1 92.06 22 LEU B O 1
ATOM 3789 N N . PHE B 1 23 ? 11.609 -2.715 10.609 1 94.25 23 PHE B N 1
ATOM 3790 C CA . PHE B 1 23 ? 12.125 -3.85 9.852 1 94.25 23 PHE B CA 1
ATOM 3791 C C . PHE B 1 23 ? 10.984 -4.754 9.391 1 94.25 23 PHE B C 1
ATOM 3793 O O . PHE B 1 23 ? 10.898 -5.105 8.211 1 94.25 23 PHE B O 1
ATOM 3800 N N . LEU B 1 24 ? 10.094 -5.098 10.305 1 95.19 24 LEU B N 1
ATOM 3801 C CA . LEU B 1 24 ? 8.984 -5.977 9.984 1 95.19 24 LEU B CA 1
ATOM 3802 C C . LEU B 1 24 ? 8.078 -5.344 8.938 1 95.19 24 LEU B C 1
ATOM 3804 O O . LEU B 1 24 ? 7.648 -6.016 7.988 1 95.19 24 LEU B O 1
ATOM 3808 N N . PHE B 1 25 ? 7.848 -4.055 9.133 1 94.75 25 PHE B N 1
ATOM 3809 C CA . PHE B 1 25 ? 6.965 -3.32 8.227 1 94.75 25 PHE B CA 1
ATOM 3810 C C . PHE B 1 25 ? 7.555 -3.264 6.824 1 94.75 25 PHE B C 1
ATOM 3812 O O . PHE B 1 25 ? 6.879 -3.604 5.852 1 94.75 25 PHE B O 1
ATOM 3819 N N . LEU B 1 26 ? 8.805 -2.947 6.715 1 90.94 26 LEU B N 1
ATOM 3820 C CA . LEU B 1 26 ? 9.445 -2.803 5.414 1 90.94 26 LEU B CA 1
ATOM 3821 C C . LEU B 1 26 ? 9.648 -4.16 4.754 1 90.94 26 LEU B C 1
ATOM 3823 O O . LEU B 1 26 ? 9.508 -4.289 3.535 1 90.94 26 LEU B O 1
ATOM 3827 N N . PHE B 1 27 ? 10.008 -5.152 5.547 1 94.38 27 PHE B N 1
ATOM 3828 C CA . PHE B 1 27 ? 10.227 -6.488 5.008 1 94.38 27 PHE B CA 1
ATOM 3829 C C . PHE B 1 27 ? 8.969 -7.004 4.312 1 94.38 27 PHE B C 1
ATOM 3831 O O . PHE B 1 27 ? 9.047 -7.562 3.217 1 94.38 27 PHE B O 1
ATOM 3838 N N . ARG B 1 28 ? 7.895 -6.762 4.844 1 94.5 28 ARG B N 1
ATOM 3839 C CA . ARG B 1 28 ? 6.641 -7.281 4.305 1 94.5 28 ARG B CA 1
ATOM 3840 C C . ARG B 1 28 ? 6.109 -6.383 3.193 1 94.5 28 ARG B C 1
ATOM 3842 O O . ARG B 1 28 ? 5.715 -6.867 2.131 1 94.5 28 ARG B O 1
ATOM 3849 N N . TYR B 1 29 ? 6.121 -5.156 3.357 1 92.56 29 TYR B N 1
ATOM 3850 C CA . TYR B 1 29 ? 5.324 -4.305 2.479 1 92.56 29 TYR B CA 1
ATOM 3851 C C . TYR B 1 29 ? 6.168 -3.768 1.329 1 92.56 29 TYR B C 1
ATOM 3853 O O . TYR B 1 29 ? 5.629 -3.285 0.33 1 92.56 29 TYR B O 1
ATOM 3861 N N . LEU B 1 30 ? 7.531 -3.883 1.427 1 90.75 30 LEU B N 1
ATOM 3862 C CA . LEU B 1 30 ? 8.344 -3.693 0.229 1 90.75 30 LEU B CA 1
ATOM 3863 C C . LEU B 1 30 ? 8.008 -4.742 -0.826 1 90.75 30 LEU B C 1
ATOM 3865 O O . LEU B 1 30 ? 7.82 -4.414 -2 1 90.75 30 LEU B O 1
ATOM 3869 N N . ARG B 1 31 ? 7.91 -5.934 -0.365 1 94.38 31 ARG B N 1
ATOM 3870 C CA . ARG B 1 31 ? 7.512 -7.012 -1.261 1 94.38 31 ARG B CA 1
ATOM 3871 C C . ARG B 1 31 ? 6.137 -6.75 -1.86 1 94.38 31 ARG B C 1
ATOM 3873 O O . ARG B 1 31 ? 5.922 -6.961 -3.057 1 94.38 31 ARG B O 1
ATOM 3880 N N . PHE B 1 32 ? 5.297 -6.293 -1.052 1 92.44 32 PHE B N 1
ATOM 3881 C CA . PHE B 1 32 ? 3.926 -6.027 -1.471 1 92.44 32 PHE B CA 1
ATOM 3882 C C . PHE B 1 32 ? 3.893 -4.984 -2.58 1 92.44 32 PHE B C 1
ATOM 3884 O O . PHE B 1 32 ? 3.273 -5.199 -3.623 1 92.44 32 PHE B O 1
ATOM 3891 N N . VAL B 1 33 ? 4.562 -3.93 -2.475 1 88.94 33 VAL B N 1
ATOM 3892 C CA . VAL B 1 33 ? 4.527 -2.814 -3.414 1 88.94 33 VAL B CA 1
ATOM 3893 C C . VAL B 1 33 ? 5.215 -3.217 -4.719 1 88.94 33 VAL B C 1
ATOM 3895 O O . VAL B 1 33 ? 4.711 -2.932 -5.805 1 88.94 33 VAL B O 1
ATOM 3898 N N . VAL B 1 34 ? 6.332 -3.861 -4.598 1 92.94 34 VAL B N 1
ATOM 3899 C CA . VAL B 1 34 ? 7.07 -4.277 -5.789 1 92.94 34 VAL B CA 1
ATOM 3900 C C . VAL B 1 34 ? 6.242 -5.285 -6.582 1 92.94 34 VAL B C 1
ATOM 3902 O O . VAL B 1 34 ? 6.164 -5.207 -7.812 1 92.94 34 VAL B O 1
ATOM 3905 N N . HIS B 1 35 ? 5.59 -6.168 -5.852 1 95.19 35 HIS B N 1
ATOM 3906 C CA . HIS B 1 35 ? 4.789 -7.172 -6.539 1 95.19 35 HIS B CA 1
ATOM 3907 C C . HIS B 1 35 ? 3.551 -6.547 -7.18 1 95.19 35 HIS B C 1
ATOM 3909 O O . HIS B 1 35 ? 3.094 -7 -8.227 1 95.19 35 HIS B O 1
ATOM 3915 N N . LEU B 1 36 ? 3.059 -5.555 -6.555 1 92 36 LEU B N 1
ATOM 3916 C CA . LEU B 1 36 ? 1.951 -4.848 -7.184 1 92 36 LEU B CA 1
ATOM 3917 C C . LEU B 1 36 ? 2.398 -4.18 -8.484 1 92 36 LEU B C 1
ATOM 3919 O O . LEU B 1 36 ? 1.755 -4.34 -9.523 1 92 36 LEU B O 1
ATOM 3923 N N . ALA B 1 37 ? 3.521 -3.514 -8.438 1 90.38 37 ALA B N 1
ATOM 3924 C CA . ALA B 1 37 ? 4.051 -2.838 -9.617 1 90.38 37 ALA B CA 1
ATOM 3925 C C . ALA B 1 37 ? 4.391 -3.84 -10.719 1 90.38 37 ALA B C 1
ATOM 3927 O O . ALA B 1 37 ? 4.035 -3.641 -11.883 1 90.38 37 ALA B O 1
ATOM 3928 N N . SER B 1 38 ? 5.066 -4.859 -10.312 1 94.38 38 SER B N 1
ATOM 3929 C CA . SER B 1 38 ? 5.527 -5.828 -11.297 1 94.38 38 SER B CA 1
ATOM 3930 C C . SER B 1 38 ? 4.367 -6.633 -11.875 1 94.38 38 SER B C 1
ATOM 3932 O O . SER B 1 38 ? 4.422 -7.074 -13.023 1 94.38 38 SER B O 1
ATOM 3934 N N . PHE B 1 39 ? 3.344 -6.809 -11.102 1 93.75 39 PHE B N 1
ATOM 3935 C CA . PHE B 1 39 ? 2.15 -7.465 -11.625 1 93.75 39 PHE B CA 1
ATOM 3936 C C . PHE B 1 39 ? 1.592 -6.703 -12.82 1 93.75 39 PHE B C 1
ATOM 3938 O O . PHE B 1 39 ? 1.229 -7.309 -13.828 1 93.75 39 PHE B O 1
ATOM 3945 N N . PHE B 1 40 ? 1.603 -5.414 -12.742 1 89.12 40 PHE B N 1
ATOM 3946 C CA . PHE B 1 40 ? 1.064 -4.574 -13.805 1 89.12 40 PHE B CA 1
ATOM 3947 C C . PHE B 1 40 ? 2.014 -4.539 -15 1 89.12 40 PHE B C 1
ATOM 3949 O O . PHE B 1 40 ? 1.579 -4.367 -16.141 1 89.12 40 PHE B O 1
ATOM 3956 N N . LEU B 1 41 ? 3.248 -4.793 -14.758 1 89 41 LEU B N 1
ATOM 3957 C CA . LEU B 1 41 ? 4.254 -4.66 -15.812 1 89 41 LEU B CA 1
ATOM 3958 C C . LEU B 1 41 ? 4.527 -6.004 -16.469 1 89 41 LEU B C 1
ATOM 3960 O O . LEU B 1 41 ? 5.207 -6.066 -17.5 1 89 41 LEU B O 1
ATOM 3964 N N . TYR B 1 42 ? 3.961 -7.039 -15.883 1 93 42 TYR B N 1
ATOM 3965 C CA . TYR B 1 42 ? 4.152 -8.383 -16.422 1 93 42 TYR B CA 1
ATOM 3966 C C . TYR B 1 42 ? 3.645 -8.469 -17.859 1 93 42 TYR B C 1
ATOM 3968 O O . TYR B 1 42 ? 2.617 -7.875 -18.203 1 93 42 TYR B O 1
ATOM 3976 N N . ARG B 1 43 ? 4.457 -9.242 -18.625 1 88.94 43 ARG B N 1
ATOM 3977 C CA . ARG B 1 43 ? 4.043 -9.578 -19.969 1 88.94 43 ARG B CA 1
ATOM 3978 C C . ARG B 1 43 ? 4.324 -11.039 -20.297 1 88.94 43 ARG B C 1
ATOM 3980 O O . ARG B 1 43 ? 5.434 -11.523 -20.062 1 88.94 43 ARG B O 1
ATOM 3987 N N . PRO B 1 44 ? 3.268 -11.727 -20.75 1 93.31 44 PRO B N 1
ATOM 3988 C CA . PRO B 1 44 ? 3.529 -13.086 -21.234 1 93.31 44 PRO B CA 1
ATOM 3989 C C . PRO B 1 44 ? 4.375 -13.117 -22.5 1 93.31 44 PRO B C 1
ATOM 3991 O O . PRO B 1 44 ? 4.508 -12.102 -23.188 1 93.31 44 PRO B O 1
ATOM 3994 N N . SER B 1 45 ? 5.047 -14.242 -22.734 1 94.19 45 SER B N 1
ATOM 3995 C CA . SER B 1 45 ? 5.77 -14.406 -23.984 1 94.19 45 SER B CA 1
ATOM 3996 C C . SER B 1 45 ? 4.812 -14.484 -25.172 1 94.19 45 SER B C 1
ATOM 3998 O O . SER B 1 45 ? 3.881 -15.297 -25.172 1 94.19 45 SER B O 1
ATOM 4000 N N . PRO B 1 46 ? 5 -13.633 -26.094 1 90.75 46 PRO B N 1
ATOM 4001 C CA . PRO B 1 46 ? 4.105 -13.656 -27.25 1 90.75 46 PRO B CA 1
ATOM 4002 C C . PRO B 1 46 ? 4.336 -14.867 -28.156 1 90.75 46 PRO B C 1
ATOM 4004 O O . PRO B 1 46 ? 5.461 -15.359 -28.25 1 90.75 46 PRO B O 1
ATOM 4007 N N . THR B 1 47 ? 3.273 -15.258 -28.75 1 91.44 47 THR B N 1
ATOM 4008 C CA . THR B 1 47 ? 3.395 -16.297 -29.781 1 91.44 47 THR B CA 1
ATOM 4009 C C . THR B 1 47 ? 3.885 -15.695 -31.094 1 91.44 47 THR B C 1
ATOM 4011 O O . THR B 1 47 ? 3.281 -14.766 -31.625 1 91.44 47 THR B O 1
ATOM 4014 N N . ALA B 1 48 ? 4.902 -16.266 -31.609 1 90.88 48 ALA B N 1
ATOM 4015 C CA . ALA B 1 48 ? 5.477 -15.758 -32.875 1 90.88 48 ALA B CA 1
ATOM 4016 C C . ALA B 1 48 ? 4.547 -16.031 -34.031 1 90.88 48 ALA B C 1
ATOM 4018 O O . ALA B 1 48 ? 3.762 -16.969 -34.031 1 90.88 48 ALA B O 1
ATOM 4019 N N . ARG B 1 49 ? 4.648 -15.156 -35.031 1 90.25 49 ARG B N 1
ATOM 4020 C CA . ARG B 1 49 ? 3.889 -15.328 -36.25 1 90.25 49 ARG B CA 1
ATOM 4021 C C . ARG B 1 49 ? 4.293 -16.609 -36.969 1 90.25 49 ARG B C 1
ATOM 4023 O O . ARG B 1 49 ? 3.443 -17.328 -37.5 1 90.25 49 ARG B O 1
ATOM 4030 N N . PHE B 1 50 ? 5.559 -16.844 -36.938 1 92.81 50 PHE B N 1
ATOM 4031 C CA . PHE B 1 50 ? 6.117 -18.062 -37.469 1 92.81 50 PHE B CA 1
ATOM 4032 C C . PHE B 1 50 ? 6.906 -18.828 -36.406 1 92.81 50 PHE B C 1
ATOM 4034 O O . PHE B 1 50 ? 8.141 -18.781 -36.375 1 92.81 50 PHE B O 1
ATOM 4041 N N . PRO B 1 51 ? 6.188 -19.609 -35.656 1 94.38 51 PRO B N 1
ATOM 4042 C CA . PRO B 1 51 ? 6.84 -20.266 -34.531 1 94.38 51 PRO B CA 1
ATOM 4043 C C . PRO B 1 51 ? 7.691 -21.453 -34.938 1 94.38 51 PRO B C 1
ATOM 4045 O O . PRO B 1 51 ? 7.32 -22.203 -35.844 1 94.38 51 PRO B O 1
ATOM 4048 N N . SER B 1 52 ? 8.812 -21.594 -34.25 1 95.69 52 SER B N 1
ATOM 4049 C CA . SER B 1 52 ? 9.672 -22.75 -34.469 1 95.69 52 SER B CA 1
ATOM 4050 C C . SER B 1 52 ? 9.211 -23.938 -33.625 1 95.69 52 SER B C 1
ATOM 4052 O O . SER B 1 52 ? 9.555 -25.094 -33.906 1 95.69 52 SER B O 1
ATOM 4054 N N . LEU B 1 53 ? 8.508 -23.688 -32.594 1 97.19 53 LEU B N 1
ATOM 4055 C CA . LEU B 1 53 ? 7.918 -24.703 -31.734 1 97.19 53 LEU B CA 1
ATOM 4056 C C . LEU B 1 53 ? 6.398 -24.594 -31.703 1 97.19 53 LEU B C 1
ATOM 4058 O O . LEU B 1 53 ? 5.855 -23.484 -31.688 1 97.19 53 LEU B O 1
ATOM 4062 N N . THR B 1 54 ? 5.777 -25.688 -31.75 1 97.19 54 THR B N 1
ATOM 4063 C CA . THR B 1 54 ? 4.32 -25.75 -31.719 1 97.19 54 THR B CA 1
ATOM 4064 C C . THR B 1 54 ? 3.854 -26.875 -30.797 1 97.19 54 THR B C 1
ATOM 4066 O O . THR B 1 54 ? 4.66 -27.484 -30.109 1 97.19 54 THR B O 1
ATOM 4069 N N . GLU B 1 55 ? 2.539 -27.141 -30.797 1 97.69 55 GLU B N 1
ATOM 4070 C CA . GLU B 1 55 ? 1.971 -28.219 -30 1 97.69 55 GLU B CA 1
ATOM 4071 C C . GLU B 1 55 ? 2.471 -29.578 -30.469 1 97.69 55 GLU B C 1
ATOM 4073 O O . GLU B 1 55 ? 2.564 -30.516 -29.672 1 97.69 55 GLU B O 1
ATOM 4078 N N . ARG B 1 56 ? 2.951 -29.641 -31.688 1 97.56 56 ARG B N 1
ATOM 4079 C CA . ARG B 1 56 ? 3.416 -30.891 -32.281 1 97.56 56 ARG B CA 1
ATOM 4080 C C . ARG B 1 56 ? 4.836 -31.219 -31.812 1 97.56 56 ARG B C 1
ATOM 4082 O O . ARG B 1 56 ? 5.352 -32.312 -32.094 1 97.56 56 ARG B O 1
ATOM 4089 N N . ASP B 1 57 ? 5.344 -30.359 -31.125 1 98.5 57 ASP B N 1
ATOM 4090 C CA . ASP B 1 57 ? 6.68 -30.562 -30.562 1 98.5 57 ASP B CA 1
ATOM 4091 C C . ASP B 1 57 ? 6.605 -30.969 -29.094 1 98.5 57 ASP B C 1
ATOM 4093 O O . ASP B 1 57 ? 7.609 -30.922 -28.391 1 98.5 57 ASP B O 1
ATOM 4097 N N . CYS B 1 58 ? 5.434 -31.391 -28.703 1 98.81 58 CYS B N 1
ATOM 4098 C CA . CYS B 1 58 ? 5.227 -31.703 -27.297 1 98.81 58 CYS B CA 1
ATOM 4099 C C . CYS B 1 58 ? 4.828 -33.156 -27.109 1 98.81 58 CYS B C 1
ATOM 4101 O O . CYS B 1 58 ? 4.066 -33.719 -27.906 1 98.81 58 CYS B O 1
ATOM 4103 N N . THR B 1 59 ? 5.355 -33.781 -26.125 1 98.88 59 THR B N 1
ATOM 4104 C CA . THR B 1 59 ? 4.867 -35.031 -25.578 1 98.88 59 THR B CA 1
ATOM 4105 C C . THR B 1 59 ? 4.32 -34.844 -24.172 1 98.88 59 THR B C 1
ATOM 4107 O O . THR B 1 59 ? 5.004 -34.312 -23.297 1 98.88 59 THR B O 1
ATOM 4110 N N . VAL B 1 60 ? 3.105 -35.25 -23.984 1 98.88 60 VAL B N 1
ATOM 4111 C CA . VAL B 1 60 ? 2.484 -35.156 -22.672 1 98.88 60 VAL B CA 1
ATOM 4112 C C . VAL B 1 60 ? 2.637 -36.469 -21.906 1 98.88 60 VAL B C 1
ATOM 4114 O O . VAL B 1 60 ? 2.273 -37.531 -22.406 1 98.88 60 VAL B O 1
ATOM 4117 N N . VAL B 1 61 ? 3.215 -36.375 -20.766 1 98.81 61 VAL B N 1
ATOM 4118 C CA . VAL B 1 61 ? 3.326 -37.531 -19.859 1 98.81 61 VAL B CA 1
ATOM 4119 C C . VAL B 1 61 ? 2.275 -37.438 -18.766 1 98.81 61 VAL B C 1
ATOM 4121 O O . VAL B 1 61 ? 2.229 -36.438 -18.031 1 98.81 61 VAL B O 1
ATOM 4124 N N . LEU B 1 62 ? 1.488 -38.469 -18.594 1 98.56 62 LEU B N 1
ATOM 4125 C CA . LEU B 1 62 ? 0.357 -38.469 -17.672 1 98.56 62 LEU B CA 1
ATOM 4126 C C . LEU B 1 62 ? 0.414 -39.688 -16.75 1 98.56 62 LEU B C 1
ATOM 4128 O O . LEU B 1 62 ? -0.16 -40.75 -17.047 1 98.56 62 LEU B O 1
ATOM 4132 N N . PRO B 1 63 ? 0.968 -39.5 -15.57 1 97.69 63 PRO B N 1
ATOM 4133 C CA . PRO B 1 63 ? 0.896 -40.562 -14.586 1 97.69 63 PRO B CA 1
ATOM 4134 C C . PRO B 1 63 ? -0.483 -40.688 -13.945 1 97.69 63 PRO B C 1
ATOM 4136 O O . PRO B 1 63 ? -1.116 -39.688 -13.633 1 97.69 63 PRO B O 1
ATOM 4139 N N . THR B 1 64 ? -0.96 -41.906 -13.758 1 96.94 64 THR B N 1
ATOM 4140 C CA . THR B 1 64 ? -2.273 -42.062 -13.141 1 96.94 64 THR B CA 1
ATOM 4141 C C . THR B 1 64 ? -2.281 -43.25 -12.195 1 96.94 64 THR B C 1
ATOM 4143 O O . THR B 1 64 ? -1.593 -44.25 -12.43 1 96.94 64 THR B O 1
ATOM 4146 N N . CYS B 1 65 ? -3.021 -43.062 -11.141 1 93.31 65 CYS B N 1
ATOM 4147 C CA . CYS B 1 65 ? -3.26 -44.156 -10.188 1 93.31 65 CYS B CA 1
ATOM 4148 C C . CYS B 1 65 ? -4.746 -44.469 -10.086 1 93.31 65 CYS B C 1
ATOM 4150 O O . CYS B 1 65 ? -5.152 -45.312 -9.281 1 93.31 65 CYS B O 1
ATOM 4152 N N . ALA B 1 66 ? -5.5 -43.781 -10.898 1 92.5 66 ALA B N 1
ATOM 4153 C CA . ALA B 1 66 ? -6.945 -43.969 -10.852 1 92.5 66 ALA B CA 1
ATOM 4154 C C . ALA B 1 66 ? -7.574 -43.781 -12.227 1 92.5 66 ALA B C 1
ATOM 4156 O O . ALA B 1 66 ? -8.414 -42.906 -12.414 1 92.5 66 ALA B O 1
ATOM 4157 N N . PRO B 1 67 ? -7.293 -44.656 -13.102 1 94.75 67 PRO B N 1
ATOM 4158 C CA . PRO B 1 67 ? -7.797 -44.5 -14.469 1 94.75 67 PRO B CA 1
ATOM 4159 C C . PRO B 1 67 ? -9.312 -44.688 -14.57 1 94.75 67 PRO B C 1
ATOM 4161 O O . PRO B 1 67 ? -9.906 -44.344 -15.594 1 94.75 67 PRO B O 1
ATOM 4164 N N . GLU B 1 68 ? -9.906 -45.188 -13.492 1 92.75 68 GLU B N 1
ATOM 4165 C CA . GLU B 1 68 ? -11.352 -45.406 -13.5 1 92.75 68 GLU B CA 1
ATOM 4166 C C . GLU B 1 68 ? -12.086 -44.125 -13.117 1 92.75 68 GLU B C 1
ATOM 4168 O O . GLU B 1 68 ? -13.297 -44 -13.32 1 92.75 68 GLU B O 1
ATOM 4173 N N . ASP B 1 69 ? -11.422 -43.25 -12.539 1 93.19 69 ASP B N 1
ATOM 4174 C CA . ASP B 1 69 ? -12.016 -42 -12.094 1 93.19 69 ASP B CA 1
ATOM 4175 C C . ASP B 1 69 ? -12.484 -41.156 -13.273 1 93.19 69 ASP B C 1
ATOM 4177 O O . ASP B 1 69 ? -11.75 -40.969 -14.25 1 93.19 69 ASP B O 1
ATOM 4181 N N . PRO B 1 70 ? -13.672 -40.625 -13.203 1 93.75 70 PRO B N 1
ATOM 4182 C CA . PRO B 1 70 ? -14.172 -39.75 -14.273 1 93.75 70 PRO B CA 1
ATOM 4183 C C . PRO B 1 70 ? -13.273 -38.562 -14.539 1 93.75 70 PRO B C 1
ATOM 4185 O O . PRO B 1 70 ? -13.211 -38.062 -15.672 1 93.75 70 PRO B O 1
ATOM 4188 N N . ALA B 1 71 ? -12.633 -38.125 -13.547 1 93.94 71 ALA B N 1
ATOM 4189 C CA . ALA B 1 71 ? -11.719 -37 -13.719 1 93.94 71 ALA B CA 1
ATOM 4190 C C . ALA B 1 71 ? -10.594 -37.344 -14.688 1 93.94 71 ALA B C 1
ATOM 4192 O O . ALA B 1 71 ? -10.117 -36.469 -15.43 1 93.94 71 ALA B O 1
ATOM 4193 N N . PHE B 1 72 ? -10.25 -38.594 -14.703 1 96.62 72 PHE B N 1
ATOM 4194 C CA . PHE B 1 72 ? -9.188 -39.031 -15.602 1 96.62 72 PHE B CA 1
ATOM 4195 C C . PHE B 1 72 ? -9.641 -38.938 -17.062 1 96.62 72 PHE B C 1
ATOM 4197 O O . PHE B 1 72 ? -8.922 -38.375 -17.891 1 96.62 72 PHE B O 1
ATOM 4204 N N . SER B 1 73 ? -10.773 -39.406 -17.312 1 96.44 73 SER B N 1
ATOM 4205 C CA . SER B 1 73 ? -11.297 -39.375 -18.688 1 96.44 73 SER B CA 1
ATOM 4206 C C . SER B 1 73 ? -11.43 -37.938 -19.188 1 96.44 73 SER B C 1
ATOM 4208 O O . SER B 1 73 ? -11.078 -37.625 -20.328 1 96.44 73 SER B O 1
ATOM 4210 N N . ARG B 1 74 ? -11.898 -37.062 -18.312 1 96.06 74 ARG B N 1
ATOM 4211 C CA . ARG B 1 74 ? -12.047 -35.656 -18.688 1 96.06 74 ARG B CA 1
ATOM 4212 C C . ARG B 1 74 ? -10.688 -35.031 -18.953 1 96.06 74 ARG B C 1
ATOM 4214 O O . ARG B 1 74 ? -10.547 -34.219 -19.875 1 96.06 74 ARG B O 1
ATOM 4221 N N . CYS B 1 75 ? -9.789 -35.406 -18.125 1 97.81 75 CYS B N 1
ATOM 4222 C CA . CYS B 1 75 ? -8.43 -34.875 -18.281 1 97.81 75 CYS B CA 1
ATOM 4223 C C . CYS B 1 75 ? -7.84 -35.312 -19.625 1 97.81 75 CYS B C 1
ATOM 4225 O O . CYS B 1 75 ? -7.398 -34.469 -20.406 1 97.81 75 CYS B O 1
ATOM 4227 N N . VAL B 1 76 ? -7.941 -36.562 -19.984 1 98.06 76 VAL B N 1
ATOM 4228 C CA . VAL B 1 76 ? -7.355 -37.094 -21.203 1 98.06 76 VAL B CA 1
ATOM 4229 C C . VAL B 1 76 ? -8.023 -36.438 -22.422 1 98.06 76 VAL B C 1
ATOM 4231 O O . VAL B 1 76 ? -7.352 -36.094 -23.391 1 98.06 76 VAL B O 1
ATOM 4234 N N . GLU B 1 77 ? -9.266 -36.281 -22.297 1 97.44 77 GLU B N 1
ATOM 4235 C CA . GLU B 1 77 ? -10 -35.656 -23.391 1 97.44 77 GLU B CA 1
ATOM 4236 C C . GLU B 1 77 ? -9.531 -34.219 -23.609 1 97.44 77 GLU B C 1
ATOM 4238 O O . GLU B 1 77 ? -9.359 -33.781 -24.75 1 97.44 77 GLU B O 1
ATOM 4243 N N . SER B 1 78 ? -9.359 -33.469 -22.547 1 98.06 78 SER B N 1
ATOM 4244 C CA . SER B 1 78 ? -8.914 -32.094 -22.672 1 98.06 78 SER B CA 1
ATOM 4245 C C . SER B 1 78 ? -7.492 -32.031 -23.219 1 98.06 78 SER B C 1
ATOM 4247 O O . SER B 1 78 ? -7.172 -31.125 -24 1 98.06 78 SER B O 1
ATOM 4249 N N . VAL B 1 79 ? -6.656 -33 -22.859 1 98.5 79 VAL B N 1
ATOM 4250 C CA . VAL B 1 79 ? -5.258 -33 -23.281 1 98.5 79 VAL B CA 1
ATOM 4251 C C . VAL B 1 79 ? -5.164 -33.344 -24.766 1 98.5 79 VAL B C 1
ATOM 4253 O O . VAL B 1 79 ? -4.398 -32.719 -25.5 1 98.5 79 VAL B O 1
ATOM 4256 N N . VAL B 1 80 ? -5.945 -34.25 -25.219 1 98.06 80 VAL B N 1
ATOM 4257 C CA . VAL B 1 80 ? -5.879 -34.688 -26.609 1 98.06 80 VAL B CA 1
ATOM 4258 C C . VAL B 1 80 ? -6.328 -33.531 -27.531 1 98.06 80 VAL B C 1
ATOM 4260 O O . VAL B 1 80 ? -5.805 -33.375 -28.625 1 98.06 80 VAL B O 1
ATOM 4263 N N . ARG B 1 81 ? -7.219 -32.719 -27.031 1 97.75 81 ARG B N 1
ATOM 4264 C CA . ARG B 1 81 ? -7.742 -31.609 -27.812 1 97.75 81 ARG B CA 1
ATOM 4265 C C . ARG B 1 81 ? -6.656 -30.578 -28.094 1 97.75 81 ARG B C 1
ATOM 4267 O O . ARG B 1 81 ? -6.762 -29.812 -29.047 1 97.75 81 ARG B O 1
ATOM 4274 N N . ALA B 1 82 ? -5.613 -30.625 -27.297 1 98.25 82 ALA B N 1
ATOM 4275 C CA . ALA B 1 82 ? -4.512 -29.688 -27.484 1 98.25 82 ALA B CA 1
ATOM 4276 C C . ALA B 1 82 ? -3.549 -30.188 -28.562 1 98.25 82 ALA B C 1
ATOM 4278 O O . ALA B 1 82 ? -2.574 -29.516 -28.891 1 98.25 82 ALA B O 1
ATOM 4279 N N . SER B 1 83 ? -3.723 -31.359 -29.109 1 97.25 83 SER B N 1
ATOM 4280 C CA . SER B 1 83 ? -3.09 -31.969 -30.266 1 97.25 83 SER B CA 1
ATOM 4281 C C . SER B 1 83 ? -1.578 -32.062 -30.094 1 97.25 83 SER B C 1
ATOM 4283 O O . SER B 1 83 ? -0.817 -31.656 -30.969 1 97.25 83 SER B O 1
ATOM 4285 N N . PRO B 1 84 ? -1.168 -32.625 -29.016 1 98.62 84 PRO B N 1
ATOM 4286 C CA . PRO B 1 84 ? 0.265 -32.906 -28.922 1 98.62 84 PRO B CA 1
ATOM 4287 C C . PRO B 1 84 ? 0.714 -34 -29.891 1 98.62 84 PRO B C 1
ATOM 4289 O O . PRO B 1 84 ? -0.122 -34.656 -30.516 1 98.62 84 PRO B O 1
ATOM 4292 N N . SER B 1 85 ? 2.037 -34.094 -30.047 1 98.38 85 SER B N 1
ATOM 4293 C CA . SER B 1 85 ? 2.562 -35.156 -30.891 1 98.38 85 SER B CA 1
ATOM 4294 C C . SER B 1 85 ? 2.295 -36.531 -30.281 1 98.38 85 SER B C 1
ATOM 4296 O O . SER B 1 85 ? 1.951 -37.469 -30.984 1 98.38 85 SER B O 1
ATOM 4298 N N . ALA B 1 86 ? 2.455 -36.531 -28.953 1 98.5 86 ALA B N 1
ATOM 4299 C CA . ALA B 1 86 ? 2.285 -37.812 -28.281 1 98.5 86 ALA B CA 1
ATOM 4300 C C . ALA B 1 86 ? 1.756 -37.625 -26.859 1 98.5 86 ALA B C 1
ATOM 4302 O O . ALA B 1 86 ? 2.002 -36.594 -26.234 1 98.5 86 ALA B O 1
ATOM 4303 N N . ILE B 1 87 ? 0.97 -38.594 -26.438 1 98.69 87 ILE B N 1
ATOM 4304 C CA . ILE B 1 87 ? 0.528 -38.719 -25.047 1 98.69 87 ILE B CA 1
ATOM 4305 C C . ILE B 1 87 ? 0.973 -40.062 -24.469 1 98.69 87 ILE B C 1
ATOM 4307 O O . ILE B 1 87 ? 0.616 -41.125 -25 1 98.69 87 ILE B O 1
ATOM 4311 N N . HIS B 1 88 ? 1.787 -39.969 -23.5 1 98.69 88 HIS B N 1
ATOM 4312 C CA . HIS B 1 88 ? 2.246 -41.156 -22.812 1 98.69 88 HIS B CA 1
ATOM 4313 C C . HIS B 1 88 ? 1.598 -41.312 -21.438 1 98.69 88 HIS B C 1
ATOM 4315 O O . HIS B 1 88 ? 1.918 -40.531 -20.516 1 98.69 88 HIS B O 1
ATOM 4321 N N . ILE B 1 89 ? 0.695 -42.25 -21.25 1 98.62 89 ILE B N 1
ATOM 4322 C CA . ILE B 1 89 ? 0.009 -42.5 -19.984 1 98.62 89 ILE B CA 1
ATOM 4323 C C . ILE B 1 89 ? 0.692 -43.656 -19.234 1 98.62 89 ILE B C 1
ATOM 4325 O O . ILE B 1 89 ? 0.905 -44.719 -19.797 1 98.62 89 ILE B O 1
ATOM 4329 N N . VAL B 1 90 ? 1.08 -43.375 -18.016 1 98.25 90 VAL B N 1
ATOM 4330 C CA . VAL B 1 90 ? 1.771 -44.406 -17.219 1 98.25 90 VAL B CA 1
ATOM 4331 C C . VAL B 1 90 ? 0.895 -44.812 -16.047 1 98.25 90 VAL B C 1
ATOM 4333 O O . VAL B 1 90 ? 0.694 -44.031 -15.102 1 98.25 90 VAL B O 1
ATOM 4336 N N . ALA B 1 91 ? 0.464 -46.031 -16.016 1 97.44 91 ALA B N 1
ATOM 4337 C CA . ALA B 1 91 ? -0.428 -46.562 -14.984 1 97.44 91 ALA B CA 1
ATOM 4338 C C . ALA B 1 91 ? 0.342 -47.406 -13.969 1 97.44 91 ALA B C 1
ATOM 4340 O O . ALA B 1 91 ? 1.573 -47.469 -14.008 1 97.44 91 ALA B O 1
ATOM 4341 N N . VAL B 1 92 ? -0.456 -47.875 -13.016 1 95.44 92 VAL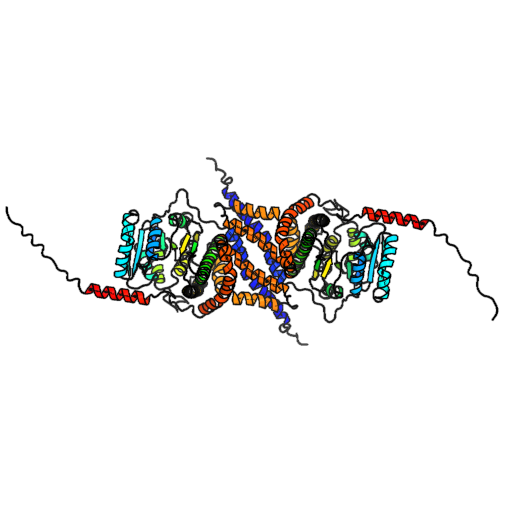 B N 1
ATOM 4342 C CA . VAL B 1 92 ? 0.126 -48.75 -11.992 1 95.44 92 VAL B CA 1
ATOM 4343 C C . VAL B 1 92 ? -0.442 -50.156 -12.125 1 95.44 92 VAL B C 1
ATOM 4345 O O . VAL B 1 92 ? -1.607 -50.406 -11.805 1 95.44 92 VAL B O 1
ATOM 4348 N N . GLY B 1 93 ? 0.38 -51.031 -12.617 1 92.62 93 GLY B N 1
ATOM 4349 C CA . GLY B 1 93 ? -0.059 -52.406 -12.773 1 92.62 93 GLY B CA 1
ATOM 4350 C C . GLY B 1 93 ? -0.759 -52.656 -14.094 1 92.62 93 GLY B C 1
ATOM 4351 O O . GLY B 1 93 ? -1.251 -51.719 -14.734 1 92.62 93 GLY B O 1
ATOM 4352 N N . LYS B 1 94 ? -0.866 -53.906 -14.422 1 92 94 LYS B N 1
ATOM 4353 C CA . LYS B 1 94 ? -1.409 -54.312 -15.711 1 92 94 LYS B CA 1
ATOM 4354 C C . LYS B 1 94 ? -2.916 -54.094 -15.773 1 92 94 LYS B C 1
ATOM 4356 O O . LYS B 1 94 ? -3.461 -53.781 -16.828 1 92 94 LYS B O 1
ATOM 4361 N N . ALA B 1 95 ? -3.494 -54.25 -14.656 1 92.69 95 ALA B N 1
ATOM 4362 C CA . ALA B 1 95 ? -4.941 -54.031 -14.617 1 92.69 95 ALA B CA 1
ATOM 4363 C C . ALA B 1 95 ? -5.305 -52.594 -14.961 1 92.69 95 ALA B C 1
ATOM 4365 O O . ALA B 1 95 ? -6.234 -52.344 -15.734 1 92.69 95 ALA B O 1
ATOM 4366 N N . GLN B 1 96 ? -4.578 -51.688 -14.391 1 95.19 96 GLN B N 1
ATOM 4367 C CA . GLN B 1 96 ? -4.832 -50.281 -14.68 1 95.19 96 GLN B CA 1
ATOM 4368 C C . GLN B 1 96 ? -4.438 -49.938 -16.109 1 95.19 96 GLN B C 1
ATOM 4370 O O . GLN B 1 96 ? -5.074 -49.094 -16.75 1 95.19 96 GLN B O 1
ATOM 4375 N N . GLU B 1 97 ? -3.408 -50.594 -16.531 1 96 97 GLU B N 1
ATOM 4376 C CA . GLU B 1 97 ? -3.014 -50.375 -17.922 1 96 97 GLU B CA 1
ATOM 4377 C C . GLU B 1 97 ? -4.152 -50.719 -18.875 1 96 97 GLU B C 1
ATOM 4379 O O . GLU B 1 97 ? -4.434 -49.969 -19.812 1 96 97 GLU B O 1
ATOM 4384 N N . LYS B 1 98 ? -4.789 -51.812 -18.594 1 95.5 98 LYS B N 1
ATOM 4385 C CA . LYS B 1 98 ? -5.926 -52.25 -19.422 1 95.5 98 LYS B CA 1
ATOM 4386 C C . LYS B 1 98 ? -7.059 -51.219 -19.344 1 95.5 98 LYS B C 1
ATOM 4388 O O . LYS B 1 98 ? -7.691 -50.906 -20.344 1 95.5 98 LYS B O 1
ATOM 4393 N N . GLN B 1 99 ? -7.242 -50.844 -18.141 1 95.38 99 GLN B N 1
ATOM 4394 C CA . GLN B 1 99 ? -8.305 -49.875 -17.953 1 95.38 99 GLN B CA 1
ATOM 4395 C C . GLN B 1 99 ? -8.023 -48.594 -18.719 1 95.38 99 GLN B C 1
ATOM 4397 O O . GLN B 1 99 ? -8.938 -47.969 -19.266 1 95.38 99 GLN B O 1
ATOM 4402 N N . VAL B 1 100 ? -6.816 -48.156 -18.75 1 97.5 100 VAL B N 1
ATOM 4403 C CA . VAL B 1 100 ? -6.426 -46.969 -19.5 1 97.5 100 VAL B CA 1
ATOM 4404 C C . VAL B 1 100 ? -6.754 -47.125 -20.984 1 97.5 100 VAL B C 1
ATOM 4406 O O . VAL B 1 100 ? -7.316 -46.25 -21.609 1 97.5 100 VAL B O 1
ATOM 4409 N N . TRP B 1 101 ? -6.449 -48.25 -21.516 1 96.06 101 TRP B N 1
ATOM 4410 C CA . TRP B 1 101 ? -6.719 -48.531 -22.922 1 96.06 101 TRP B CA 1
ATOM 4411 C C . TRP B 1 101 ? -8.211 -48.406 -23.219 1 96.06 101 TRP B C 1
ATOM 4413 O O . TRP B 1 101 ? -8.609 -47.875 -24.25 1 96.06 101 TRP B O 1
ATOM 4423 N N . VAL B 1 102 ? -8.945 -48.938 -22.281 1 95.25 102 VAL B N 1
ATOM 4424 C CA . VAL B 1 102 ? -10.398 -48.875 -22.438 1 95.25 102 VAL B CA 1
ATOM 4425 C C . VAL B 1 102 ? -10.859 -47.438 -22.484 1 95.25 102 VAL B C 1
ATOM 4427 O O . VAL B 1 102 ? -11.703 -47.062 -23.312 1 95.25 102 VAL B O 1
ATOM 4430 N N . THR B 1 103 ? -10.32 -46.656 -21.641 1 94.88 103 THR B N 1
ATOM 4431 C CA . THR B 1 103 ? -10.719 -45.25 -21.516 1 94.88 103 THR B CA 1
ATOM 4432 C C . THR B 1 103 ? -10.312 -44.438 -22.75 1 94.88 103 THR B C 1
ATOM 4434 O O . THR B 1 103 ? -11.07 -43.594 -23.203 1 94.88 103 THR B O 1
ATOM 4437 N N . ILE B 1 104 ? -9.18 -44.75 -23.375 1 95.88 104 ILE B N 1
ATOM 4438 C CA . ILE B 1 104 ? -8.656 -43.844 -24.406 1 95.88 104 ILE B CA 1
ATOM 4439 C C . ILE B 1 104 ? -9.047 -44.375 -25.781 1 95.88 104 ILE B C 1
ATOM 4441 O O . ILE B 1 104 ? -8.898 -43.688 -26.781 1 95.88 104 ILE B O 1
ATOM 4445 N N . PHE B 1 105 ? -9.562 -45.562 -25.906 1 94.5 105 PHE B N 1
ATOM 4446 C CA . PHE B 1 105 ? -9.836 -46.219 -27.172 1 94.5 105 PHE B CA 1
ATOM 4447 C C . PHE B 1 105 ? -10.672 -45.312 -28.078 1 94.5 105 PHE B C 1
ATOM 4449 O O . PHE B 1 105 ? -10.328 -45.094 -29.25 1 94.5 105 PHE B O 1
ATOM 4456 N N . PRO B 1 106 ? -11.711 -44.781 -27.562 1 94.25 106 PRO B N 1
ATOM 4457 C CA . PRO B 1 106 ? -12.523 -43.906 -28.438 1 94.25 106 PRO B CA 1
ATOM 4458 C C . PRO B 1 106 ? -11.766 -42.688 -28.922 1 94.25 106 PRO B C 1
ATOM 4460 O O . PRO B 1 106 ? -12.086 -42.125 -29.969 1 94.25 106 PRO B O 1
ATOM 4463 N N . LEU B 1 107 ? -10.805 -42.219 -28.234 1 95.25 107 LEU B N 1
ATOM 4464 C CA . LEU B 1 107 ? -10.07 -41 -28.547 1 95.25 107 LEU B CA 1
ATOM 4465 C C . LEU B 1 107 ? -9.031 -41.219 -29.625 1 95.25 107 LEU B C 1
ATOM 4467 O O . LEU B 1 107 ? -8.695 -40.312 -30.391 1 95.25 107 LEU B O 1
ATOM 4471 N N . ILE B 1 108 ? -8.539 -42.438 -29.75 1 94.44 108 ILE B N 1
ATOM 4472 C CA . ILE B 1 108 ? -7.5 -42.781 -30.703 1 94.44 108 ILE B CA 1
ATOM 4473 C C . ILE B 1 108 ? -8.023 -42.562 -32.125 1 94.44 108 ILE B C 1
ATOM 4475 O O . ILE B 1 108 ? -7.34 -42 -32.969 1 94.44 108 ILE B O 1
ATOM 4479 N N . SER B 1 109 ? -9.234 -42.938 -32.312 1 93.25 109 SER B N 1
ATOM 4480 C CA . SER B 1 109 ? -9.82 -42.812 -33.625 1 93.25 109 SER B CA 1
ATOM 4481 C C . SER B 1 109 ? -10.188 -41.375 -33.938 1 93.25 109 SER B C 1
ATOM 4483 O O . SER B 1 109 ? -10.094 -40.906 -35.062 1 93.25 109 SER B O 1
ATOM 4485 N N . ARG B 1 110 ? -10.5 -40.688 -32.969 1 95 110 ARG B N 1
ATOM 4486 C CA . ARG B 1 110 ? -10.984 -39.312 -33.125 1 95 110 ARG B CA 1
ATOM 4487 C C . ARG B 1 110 ? -9.82 -38.375 -33.375 1 95 110 ARG B C 1
ATOM 4489 O O . ARG B 1 110 ? -9.984 -37.344 -34.031 1 95 110 ARG B O 1
ATOM 4496 N N . PHE B 1 111 ? -8.664 -38.719 -32.906 1 95.69 111 PHE B N 1
ATOM 4497 C CA . PHE B 1 111 ? -7.496 -37.875 -33.031 1 95.69 111 PHE B CA 1
ATOM 4498 C C . PHE B 1 111 ? -6.312 -38.625 -33.594 1 95.69 111 PHE B C 1
ATOM 4500 O O . PHE B 1 111 ? -5.301 -38.844 -32.938 1 95.69 111 PHE B O 1
ATOM 4507 N N . PRO B 1 112 ? -6.375 -38.906 -34.812 1 92.56 112 PRO B N 1
ATOM 4508 C CA . PRO B 1 112 ? -5.352 -39.781 -35.438 1 92.56 112 PRO B CA 1
ATOM 4509 C C . PRO B 1 112 ? -3.979 -39.094 -35.469 1 92.56 112 PRO B C 1
ATOM 4511 O O . PRO B 1 112 ? -2.963 -39.781 -35.625 1 92.56 112 PRO B O 1
ATOM 4514 N N . GLY B 1 113 ? -3.93 -37.875 -35.344 1 93.94 113 GLY B N 1
ATOM 4515 C CA . GLY B 1 113 ? -2.656 -37.188 -35.375 1 93.94 113 GLY B CA 1
ATOM 4516 C C . GLY B 1 113 ? -1.885 -37.25 -34.062 1 93.94 113 GLY B C 1
ATOM 4517 O O . GLY B 1 113 ? -0.717 -36.875 -34 1 93.94 113 GLY B O 1
ATOM 4518 N N . VAL B 1 114 ? -2.443 -37.844 -33 1 97.31 114 VAL B N 1
ATOM 4519 C CA . VAL B 1 114 ? -1.812 -37.938 -31.703 1 97.31 114 VAL B CA 1
ATOM 4520 C C . VAL B 1 114 ? -1.358 -39.406 -31.469 1 97.31 114 VAL B C 1
ATOM 4522 O O . VAL B 1 114 ? -2.137 -40.344 -31.641 1 97.31 114 VAL B O 1
ATOM 4525 N N . CYS B 1 115 ? -0.122 -39.562 -31.141 1 97.5 115 CYS B N 1
ATOM 4526 C CA . CYS B 1 115 ? 0.405 -40.875 -30.812 1 97.5 115 CYS B CA 1
ATOM 4527 C C . CYS B 1 115 ? 0.153 -41.219 -29.359 1 97.5 115 CYS B C 1
ATOM 4529 O O . CYS B 1 115 ? 0.636 -40.531 -28.453 1 97.5 115 CYS B O 1
ATOM 4531 N N . PHE B 1 116 ? -0.593 -42.281 -29.078 1 97.62 116 PHE B N 1
ATOM 4532 C CA . PHE B 1 116 ? -0.864 -42.719 -27.719 1 97.62 116 PHE B CA 1
ATOM 4533 C C . PHE B 1 116 ? 0.088 -43.844 -27.297 1 97.62 116 PHE B C 1
ATOM 4535 O O . PHE B 1 116 ? 0.298 -44.781 -28.047 1 97.62 116 PHE B O 1
ATOM 4542 N N . ARG B 1 117 ? 0.672 -43.625 -26.203 1 97.5 117 ARG B N 1
ATOM 4543 C CA . ARG B 1 117 ? 1.479 -44.656 -25.562 1 97.5 117 ARG B CA 1
ATOM 4544 C C . ARG B 1 117 ? 0.979 -44.938 -24.156 1 97.5 117 ARG B C 1
ATOM 4546 O O . ARG B 1 117 ? 0.597 -44.031 -23.422 1 97.5 117 ARG B O 1
ATOM 4553 N N . VAL B 1 118 ? 0.919 -46.281 -23.797 1 98 118 VAL B N 1
ATOM 4554 C CA . VAL B 1 118 ? 0.501 -46.656 -22.453 1 98 118 VAL B CA 1
ATOM 4555 C C . VAL B 1 118 ? 1.514 -47.625 -21.859 1 98 118 VAL B C 1
ATOM 4557 O O . VAL B 1 118 ? 1.95 -48.562 -22.531 1 98 118 VAL B O 1
ATOM 4560 N N . SER B 1 119 ? 1.968 -47.344 -20.703 1 97.12 119 SER B N 1
ATOM 4561 C CA . SER B 1 119 ? 2.842 -48.219 -19.953 1 97.12 119 SER B CA 1
ATOM 4562 C C . SER B 1 119 ? 2.438 -48.281 -18.484 1 97.12 119 SER B C 1
ATOM 4564 O O . SER B 1 119 ? 1.499 -47.625 -18.062 1 97.12 119 SER B O 1
ATOM 4566 N N . SER B 1 120 ? 3.018 -49.219 -17.734 1 95.62 120 SER B N 1
ATOM 4567 C CA . SER B 1 120 ? 2.727 -49.344 -16.312 1 95.62 120 SER B CA 1
ATOM 4568 C C . SER B 1 120 ? 3.977 -49.719 -15.523 1 95.62 120 SER B C 1
ATOM 4570 O O . SER B 1 120 ? 4.93 -50.25 -16.078 1 95.62 120 SER B O 1
ATOM 4572 N N . ILE B 1 121 ? 3.998 -49.25 -14.336 1 94.31 121 ILE B N 1
ATOM 4573 C CA . ILE B 1 121 ? 5.008 -49.688 -13.375 1 94.31 121 ILE B CA 1
ATOM 4574 C C . ILE B 1 121 ? 4.336 -50.406 -12.203 1 94.31 121 ILE B C 1
ATOM 4576 O O . ILE B 1 121 ? 3.113 -50.344 -12.055 1 94.31 121 ILE B O 1
ATOM 4580 N N . ALA B 1 122 ? 5.172 -51.031 -11.344 1 89.38 122 ALA B N 1
ATOM 4581 C CA . ALA B 1 122 ? 4.637 -51.906 -10.297 1 89.38 122 ALA B CA 1
ATOM 4582 C C . ALA B 1 122 ? 4.16 -51.094 -9.102 1 89.38 122 ALA B C 1
ATOM 4584 O O . ALA B 1 122 ? 3.211 -51.469 -8.414 1 89.38 122 ALA B O 1
ATOM 4585 N N . GLN B 1 123 ? 4.82 -50 -8.859 1 88.75 123 GLN B N 1
ATOM 4586 C CA . GLN B 1 123 ? 4.547 -49.25 -7.645 1 88.75 123 GLN B CA 1
ATOM 4587 C C . GLN B 1 123 ? 3.938 -47.875 -7.965 1 88.75 123 GLN B C 1
ATOM 4589 O O . GLN B 1 123 ? 4.363 -47.219 -8.914 1 88.75 123 GLN B O 1
ATOM 4594 N N . ALA B 1 124 ? 2.922 -47.625 -7.113 1 89.69 124 ALA B N 1
ATOM 4595 C CA . ALA B 1 124 ? 2.311 -46.312 -7.246 1 89.69 124 ALA B CA 1
ATOM 4596 C C . ALA B 1 124 ? 3.252 -45.219 -6.758 1 89.69 124 ALA B C 1
ATOM 4598 O O . ALA B 1 124 ? 3.361 -44.969 -5.551 1 89.69 124 ALA B O 1
ATOM 4599 N N . ASN B 1 125 ? 3.918 -44.594 -7.609 1 91.81 125 ASN B N 1
ATOM 4600 C CA . ASN B 1 125 ? 4.859 -43.5 -7.359 1 91.81 125 ASN B CA 1
ATOM 4601 C C . ASN B 1 125 ? 4.992 -42.594 -8.57 1 91.81 125 ASN B C 1
ATOM 4603 O O . ASN B 1 125 ? 5.531 -42.969 -9.602 1 91.81 125 ASN B O 1
ATOM 4607 N N . LYS B 1 126 ? 4.551 -41.406 -8.375 1 93.75 126 LYS B N 1
ATOM 4608 C CA . LYS B 1 126 ? 4.508 -40.438 -9.484 1 93.75 126 LYS B CA 1
ATOM 4609 C C . LYS B 1 126 ? 5.898 -40.219 -10.07 1 93.75 126 LYS B C 1
ATOM 4611 O O . LYS B 1 126 ? 6.059 -40.188 -11.297 1 93.75 126 LYS B O 1
ATOM 4616 N N . ARG B 1 127 ? 6.922 -40.094 -9.273 1 95.44 127 ARG B N 1
ATOM 4617 C CA . ARG B 1 127 ? 8.289 -39.875 -9.734 1 95.44 127 ARG B CA 1
ATOM 4618 C C . ARG B 1 127 ? 8.758 -41.031 -10.609 1 95.44 127 ARG B C 1
ATOM 4620 O O . ARG B 1 127 ? 9.352 -40.812 -11.672 1 95.44 127 ARG B O 1
ATOM 4627 N N . HIS B 1 128 ? 8.438 -42.188 -10.172 1 95.06 128 HIS B N 1
ATOM 4628 C CA . HIS B 1 128 ? 8.875 -43.375 -10.914 1 95.06 128 HIS B CA 1
ATOM 4629 C C . HIS B 1 128 ? 8.086 -43.531 -12.211 1 95.06 128 HIS B C 1
ATOM 4631 O O . HIS B 1 128 ? 8.633 -44 -13.227 1 95.06 128 HIS B O 1
ATOM 4637 N N . GLN B 1 129 ? 6.875 -43.219 -12.133 1 96.5 129 GLN B N 1
ATOM 4638 C CA . GLN B 1 129 ? 6.059 -43.25 -13.336 1 96.5 129 GLN B CA 1
ATOM 4639 C C . GLN B 1 129 ? 6.598 -42.312 -14.398 1 96.5 129 GLN B C 1
ATOM 4641 O O . GLN B 1 129 ? 6.738 -42.656 -15.562 1 96.5 129 GLN B O 1
ATOM 4646 N N . ILE B 1 130 ? 6.918 -41.125 -13.977 1 97.69 130 ILE B N 1
ATOM 4647 C CA . ILE B 1 130 ? 7.434 -40.094 -14.883 1 97.69 130 ILE B CA 1
ATOM 4648 C C . ILE B 1 130 ? 8.805 -40.531 -15.406 1 97.69 130 ILE B C 1
ATOM 4650 O O . ILE B 1 130 ? 9.078 -40.438 -16.609 1 97.69 130 ILE B O 1
ATOM 4654 N N . ALA B 1 131 ? 9.625 -41 -14.508 1 97.12 131 ALA B N 1
ATOM 4655 C CA . ALA B 1 131 ? 10.977 -41.438 -14.875 1 97.12 131 ALA B CA 1
ATOM 4656 C C . ALA B 1 131 ? 10.945 -42.531 -15.914 1 97.12 131 ALA B C 1
ATOM 4658 O O . ALA B 1 131 ? 11.82 -42.625 -16.781 1 97.12 131 ALA B O 1
ATOM 4659 N N . ALA B 1 132 ? 9.953 -43.344 -15.867 1 96.38 132 ALA B N 1
ATOM 4660 C CA . ALA B 1 132 ? 9.836 -44.469 -16.797 1 96.38 132 ALA B CA 1
ATOM 4661 C C . ALA B 1 132 ? 9.461 -44 -18.188 1 96.38 132 ALA B C 1
ATOM 4663 O O . ALA B 1 132 ? 9.82 -44.656 -19.188 1 96.38 132 ALA B O 1
ATOM 4664 N N . ALA B 1 133 ? 8.82 -42.938 -18.266 1 97.88 133 ALA B N 1
ATOM 4665 C CA . ALA B 1 133 ? 8.32 -42.438 -19.531 1 97.88 133 ALA B CA 1
ATOM 4666 C C . ALA B 1 133 ? 9.352 -41.531 -20.219 1 97.88 133 ALA B C 1
ATOM 4668 O O . ALA B 1 133 ? 9.391 -41.438 -21.453 1 97.88 133 ALA B O 1
ATOM 4669 N N . LEU B 1 134 ? 10.258 -40.906 -19.531 1 97.94 134 LEU B N 1
ATOM 4670 C CA . LEU B 1 134 ? 11.094 -39.812 -20 1 97.94 134 LEU B CA 1
ATOM 4671 C C . LEU B 1 134 ? 12.094 -40.312 -21.047 1 97.94 134 LEU B C 1
ATOM 4673 O O . LEU B 1 134 ? 12.305 -39.688 -22.078 1 97.94 134 LEU B O 1
ATOM 4677 N N . PRO B 1 135 ? 12.648 -41.531 -20.922 1 95.69 135 PRO B N 1
ATOM 4678 C CA . PRO B 1 135 ? 13.664 -41.969 -21.875 1 95.69 135 PRO B CA 1
ATOM 4679 C C . PRO B 1 135 ? 13.109 -42.188 -23.281 1 95.69 135 PRO B C 1
ATOM 4681 O O . PRO B 1 135 ? 13.859 -42.125 -24.25 1 95.69 135 PRO B O 1
ATOM 4684 N N . VAL B 1 136 ? 11.836 -42.344 -23.422 1 96 136 VAL B N 1
ATOM 4685 C CA . VAL B 1 136 ? 11.281 -42.656 -24.734 1 96 136 VAL B CA 1
ATOM 4686 C C . VAL B 1 136 ? 10.664 -41.406 -25.359 1 96 136 VAL B C 1
ATOM 4688 O O . VAL B 1 136 ? 10.188 -41.469 -26.5 1 96 136 VAL B O 1
ATOM 4691 N N . VAL B 1 137 ? 10.766 -40.312 -24.656 1 98.19 137 VAL B N 1
ATOM 4692 C CA . VAL B 1 137 ? 10.227 -39.094 -25.234 1 98.19 137 VAL B CA 1
ATOM 4693 C C . VAL B 1 137 ? 11.133 -38.625 -26.359 1 98.19 137 VAL B C 1
ATOM 4695 O O . VAL B 1 137 ? 12.344 -38.5 -26.188 1 98.19 137 VAL B O 1
ATOM 4698 N N . GLY B 1 138 ? 10.508 -38.281 -27.5 1 97.56 138 GLY B N 1
ATOM 4699 C CA . GLY B 1 138 ? 11.297 -37.906 -28.672 1 97.56 138 GLY B CA 1
ATOM 4700 C C . GLY B 1 138 ? 11.117 -36.469 -29.078 1 97.56 138 GLY B C 1
ATOM 4701 O O . GLY B 1 138 ? 11.852 -35.969 -29.938 1 97.56 138 GLY B O 1
ATOM 4702 N N . THR B 1 139 ? 10.172 -35.781 -28.516 1 98.5 139 THR B N 1
ATOM 4703 C CA . THR B 1 139 ? 9.914 -34.375 -28.859 1 98.5 139 THR B CA 1
ATOM 4704 C C . THR B 1 139 ? 10.805 -33.438 -28.047 1 98.5 139 THR B C 1
ATOM 4706 O O . THR B 1 139 ? 11.281 -33.812 -26.969 1 98.5 139 THR B O 1
ATOM 4709 N N . PRO B 1 140 ? 11.039 -32.25 -28.5 1 98.44 140 PRO B N 1
ATOM 4710 C CA . PRO B 1 140 ? 11.93 -31.328 -27.781 1 98.44 140 PRO B CA 1
ATOM 4711 C C . PRO B 1 140 ? 11.336 -30.828 -26.469 1 98.44 140 PRO B C 1
ATOM 4713 O O . PRO B 1 140 ? 12.078 -30.438 -25.562 1 98.44 140 PRO B O 1
ATOM 4716 N N . ILE B 1 141 ? 9.992 -30.844 -26.375 1 98.81 141 ILE B N 1
ATOM 4717 C CA . ILE B 1 141 ? 9.344 -30.359 -25.156 1 98.81 141 ILE B CA 1
ATOM 4718 C C . ILE B 1 141 ? 8.547 -31.469 -24.5 1 98.81 141 ILE B C 1
ATOM 4720 O O . ILE B 1 141 ? 7.766 -32.156 -25.172 1 98.81 141 ILE B O 1
ATOM 4724 N N . THR B 1 142 ? 8.773 -31.672 -23.25 1 98.88 142 THR B N 1
ATOM 4725 C CA . THR B 1 142 ? 8 -32.625 -22.438 1 98.88 142 THR B CA 1
ATOM 4726 C C . THR B 1 142 ? 7.016 -31.859 -21.547 1 98.88 142 THR B C 1
ATOM 4728 O O . THR B 1 142 ? 7.383 -30.906 -20.875 1 98.88 142 THR B O 1
ATOM 4731 N N . VAL B 1 143 ? 5.812 -32.281 -21.562 1 98.94 143 VAL B N 1
ATOM 4732 C CA . VAL B 1 143 ? 4.766 -31.719 -20.719 1 98.94 143 VAL B CA 1
ATOM 4733 C C . VAL B 1 143 ? 4.34 -32.75 -19.672 1 98.94 143 VAL B C 1
ATOM 4735 O O . VAL B 1 143 ? 3.967 -33.875 -20.016 1 98.94 143 VAL B O 1
ATOM 4738 N N . LEU B 1 144 ? 4.5 -32.406 -18.453 1 98.75 144 LEU B N 1
ATOM 4739 C CA . LEU B 1 144 ? 3.982 -33.219 -17.375 1 98.75 144 LEU B CA 1
ATOM 4740 C C . LEU B 1 144 ? 2.605 -32.719 -16.922 1 98.75 144 LEU B C 1
ATOM 4742 O O . LEU B 1 144 ? 2.391 -31.531 -16.75 1 98.75 144 LEU B O 1
ATOM 4746 N N . CYS B 1 145 ? 1.706 -33.656 -16.75 1 98.25 145 CYS B N 1
ATOM 4747 C CA . CYS B 1 145 ? 0.319 -33.312 -16.469 1 98.25 145 CYS B CA 1
ATOM 4748 C C . CYS B 1 145 ? -0.29 -34.281 -15.445 1 98.25 145 CYS B C 1
ATOM 4750 O O . CYS B 1 145 ? -0.2 -35.5 -15.609 1 98.25 145 CYS B O 1
ATOM 4752 N N . ASP B 1 146 ? -0.925 -33.719 -14.453 1 96.5 146 ASP B N 1
ATOM 4753 C CA . ASP B 1 146 ? -1.655 -34.562 -13.508 1 96.5 146 ASP B CA 1
ATOM 4754 C C . ASP B 1 146 ? -2.91 -35.125 -14.148 1 96.5 146 ASP B C 1
ATOM 4756 O O . ASP B 1 146 ? -3.494 -34.531 -15.047 1 96.5 146 ASP B O 1
ATOM 4760 N N . ASP B 1 147 ? -3.406 -36.188 -13.602 1 96.5 147 ASP B N 1
ATOM 4761 C CA . ASP B 1 147 ? -4.441 -36.969 -14.273 1 96.5 147 ASP B CA 1
ATOM 4762 C C . ASP B 1 147 ? -5.832 -36.469 -13.93 1 96.5 147 ASP B C 1
ATOM 4764 O O . ASP B 1 147 ? -6.84 -37.062 -14.289 1 96.5 147 ASP B O 1
ATOM 4768 N N . HIS B 1 148 ? -5.883 -35.312 -13.203 1 93.94 148 HIS B N 1
ATOM 4769 C CA . HIS B 1 148 ? -7.199 -34.844 -12.82 1 93.94 148 HIS B CA 1
ATOM 4770 C C . HIS B 1 148 ? -7.363 -33.375 -13.18 1 93.94 148 HIS B C 1
ATOM 4772 O O . HIS B 1 148 ? -8.281 -32.688 -12.688 1 93.94 148 HIS B O 1
ATOM 4778 N N . VAL B 1 149 ? -6.461 -32.844 -13.977 1 97.25 149 VAL B N 1
ATOM 4779 C CA . VAL B 1 149 ? -6.559 -31.438 -14.391 1 97.25 149 VAL B CA 1
ATOM 4780 C C . VAL B 1 149 ? -7.316 -31.328 -15.711 1 97.25 149 VAL B C 1
ATOM 4782 O O . VAL B 1 149 ? -7.461 -32.312 -16.422 1 97.25 149 VAL B O 1
ATOM 4785 N N . ILE B 1 150 ? -7.844 -30.172 -15.977 1 98 150 ILE B N 1
ATOM 4786 C CA . ILE B 1 150 ? -8.547 -29.906 -17.219 1 98 150 ILE B CA 1
ATOM 4787 C C . ILE B 1 150 ? -7.891 -28.734 -17.953 1 98 150 ILE B C 1
ATOM 4789 O O . ILE B 1 150 ? -7.582 -27.719 -17.344 1 98 150 ILE B O 1
ATOM 4793 N N . TRP B 1 151 ? -7.625 -28.984 -19.219 1 98.5 151 TRP B N 1
ATOM 4794 C CA . TRP B 1 151 ? -7.176 -27.906 -20.094 1 98.5 151 TRP B CA 1
ATOM 4795 C C . TRP B 1 151 ? -8.352 -27.297 -20.844 1 98.5 151 TRP B C 1
ATOM 4797 O O . TRP B 1 151 ? -8.789 -27.812 -21.875 1 98.5 151 TRP B O 1
ATOM 4807 N N . PRO B 1 152 ? -8.812 -26.141 -20.422 1 97.56 152 PRO B N 1
ATOM 4808 C CA . PRO B 1 152 ? -10 -25.578 -21.062 1 97.56 152 PRO B CA 1
ATOM 4809 C C . PRO B 1 152 ? -9.742 -25.156 -22.516 1 97.56 152 PRO B C 1
ATOM 4811 O O . PRO B 1 152 ? -10.625 -25.266 -23.359 1 97.56 152 PRO B O 1
ATOM 4814 N N . SER B 1 153 ? -8.609 -24.656 -22.812 1 98.12 153 SER B N 1
ATOM 4815 C CA . SER B 1 153 ? -8.289 -24.172 -24.141 1 98.12 153 SER B CA 1
ATOM 4816 C C . SER B 1 153 ? -7.496 -25.203 -24.938 1 98.12 153 SER B C 1
ATOM 4818 O O . SER B 1 153 ? -6.469 -25.703 -24.469 1 98.12 153 SER B O 1
ATOM 4820 N N . PRO B 1 154 ? -7.926 -25.469 -26.141 1 97.88 154 PRO B N 1
ATOM 4821 C CA . PRO B 1 154 ? -7.129 -26.359 -26.984 1 97.88 154 PRO B CA 1
ATOM 4822 C C . PRO B 1 154 ? -5.82 -25.719 -27.453 1 97.88 154 PRO B C 1
ATOM 4824 O O . PRO B 1 154 ? -4.965 -26.391 -28.031 1 97.88 154 PRO B O 1
ATOM 4827 N N . ARG B 1 155 ? -5.652 -24.406 -27.141 1 97.69 155 ARG B N 1
ATOM 4828 C CA . ARG B 1 155 ? -4.461 -23.703 -27.594 1 97.69 155 ARG B CA 1
ATOM 4829 C C . ARG B 1 155 ? -3.412 -23.641 -26.484 1 97.69 155 ARG B C 1
ATOM 4831 O O . ARG B 1 155 ? -2.395 -22.953 -26.625 1 97.69 155 ARG B O 1
ATOM 4838 N N . ILE B 1 156 ? -3.613 -24.359 -25.438 1 98.44 156 ILE B N 1
ATOM 4839 C CA . ILE B 1 156 ? -2.77 -24.234 -24.25 1 98.44 156 ILE B CA 1
ATOM 4840 C C . ILE B 1 156 ? -1.32 -24.562 -24.625 1 98.44 156 ILE B C 1
ATOM 4842 O O . ILE B 1 156 ? -0.404 -23.828 -24.25 1 98.44 156 ILE B O 1
ATOM 4846 N N . LEU B 1 157 ? -1.086 -25.594 -25.391 1 98.56 157 LEU B N 1
ATOM 4847 C CA . LEU B 1 157 ? 0.283 -25.969 -25.719 1 98.56 157 LEU B CA 1
ATOM 4848 C C . LEU B 1 157 ? 0.912 -24.953 -26.656 1 98.56 157 LEU B C 1
ATOM 4850 O O . LEU B 1 157 ? 2.088 -24.609 -26.516 1 98.56 157 LEU B O 1
ATOM 4854 N N . ARG B 1 158 ? 0.121 -24.453 -27.562 1 97.06 158 ARG B N 1
ATOM 4855 C CA . ARG B 1 158 ? 0.608 -23.453 -28.5 1 97.06 158 ARG B CA 1
ATOM 4856 C C . ARG B 1 158 ? 1.138 -22.219 -27.781 1 97.06 158 ARG B C 1
ATOM 4858 O O . ARG B 1 158 ? 2.203 -21.703 -28.125 1 97.06 158 ARG B O 1
ATOM 4865 N N . VAL B 1 159 ? 0.407 -21.812 -26.797 1 97.25 159 VAL B N 1
ATOM 4866 C CA . VAL B 1 159 ? 0.788 -20.594 -26.094 1 97.25 159 VAL B CA 1
ATOM 4867 C C . VAL B 1 159 ? 1.874 -20.906 -25.062 1 97.25 159 VAL B C 1
ATOM 4869 O O . VAL B 1 159 ? 2.756 -20.078 -24.812 1 97.25 159 VAL B O 1
ATOM 4872 N N . ALA B 1 160 ? 1.861 -22.109 -24.516 1 98.25 160 ALA B N 1
ATOM 4873 C CA . ALA B 1 160 ? 2.777 -22.469 -23.438 1 98.25 160 ALA B CA 1
ATOM 4874 C C . ALA B 1 160 ? 4.18 -22.75 -23.969 1 98.25 160 ALA B C 1
ATOM 4876 O O . ALA B 1 160 ? 5.16 -22.672 -23.234 1 98.25 160 ALA B O 1
ATOM 4877 N N . VAL B 1 161 ? 4.34 -23.016 -25.25 1 98.38 161 VAL B N 1
ATOM 4878 C CA . VAL B 1 161 ? 5.656 -23.312 -25.812 1 98.38 161 VAL B CA 1
ATOM 4879 C C . VAL B 1 161 ? 6.316 -22 -26.266 1 98.38 161 VAL B C 1
ATOM 4881 O O . VAL B 1 161 ? 7.512 -21.984 -26.562 1 98.38 161 VAL B O 1
ATOM 4884 N N . ALA B 1 162 ? 5.59 -20.922 -26.328 1 97.75 162 ALA B N 1
ATOM 4885 C CA . ALA B 1 162 ? 6.051 -19.641 -26.875 1 97.75 162 ALA B CA 1
ATOM 4886 C C . ALA B 1 162 ? 7.301 -19.156 -26.141 1 97.75 162 ALA B C 1
ATOM 4888 O O . ALA B 1 162 ? 8.25 -18.688 -26.766 1 97.75 162 ALA B O 1
ATOM 4889 N N . PRO B 1 163 ? 7.383 -19.328 -24.797 1 98 163 PRO B N 1
ATOM 4890 C CA . PRO B 1 163 ? 8.586 -18.859 -24.109 1 98 163 PRO B CA 1
ATOM 4891 C C . PRO B 1 163 ? 9.844 -19.594 -24.547 1 98 163 PRO B C 1
ATOM 4893 O O . PRO B 1 163 ? 10.922 -19 -24.656 1 98 163 PRO B O 1
ATOM 4896 N N . PHE B 1 164 ? 9.695 -20.844 -24.844 1 98.44 164 PHE B N 1
ATOM 4897 C CA . PHE B 1 164 ? 10.836 -21.609 -25.328 1 98.44 164 PHE B CA 1
ATOM 4898 C C . PHE B 1 164 ? 11.312 -21.094 -26.672 1 98.44 164 PHE B C 1
ATOM 4900 O O . PHE B 1 164 ? 12.516 -21.094 -26.953 1 98.44 164 PHE B O 1
ATOM 4907 N N . ASP B 1 165 ? 10.367 -20.719 -27.438 1 96.5 165 ASP B N 1
ATOM 4908 C CA . ASP B 1 165 ? 10.641 -20.219 -28.781 1 96.5 165 ASP B CA 1
ATOM 4909 C C . ASP B 1 165 ? 11.289 -18.844 -28.719 1 96.5 165 ASP B C 1
ATOM 4911 O O . ASP B 1 165 ? 12.195 -18.547 -29.5 1 96.5 165 ASP B O 1
ATOM 4915 N N . ALA B 1 166 ? 10.898 -18.062 -27.844 1 94.75 166 ALA B N 1
ATOM 4916 C CA . ALA B 1 166 ? 11.32 -16.672 -27.734 1 94.75 166 ALA B CA 1
ATOM 4917 C C . ALA B 1 166 ? 12.719 -16.562 -27.125 1 94.75 166 ALA B C 1
ATOM 4919 O O . ALA B 1 166 ? 13.461 -15.633 -27.438 1 94.75 166 ALA B O 1
ATOM 4920 N N . ASP B 1 167 ? 13.047 -17.469 -26.266 1 96 167 ASP B N 1
ATOM 4921 C CA . ASP B 1 167 ? 14.312 -17.391 -25.531 1 96 167 ASP B CA 1
ATOM 4922 C C . ASP B 1 167 ? 14.875 -18.797 -25.281 1 96 167 ASP B C 1
ATOM 4924 O O . ASP B 1 167 ? 14.297 -19.578 -24.531 1 96 167 ASP B O 1
ATOM 4928 N N . ALA B 1 168 ? 16.016 -19.078 -25.812 1 95.81 168 ALA B N 1
ATOM 4929 C CA . ALA B 1 168 ? 16.641 -20.406 -25.703 1 95.81 168 ALA B CA 1
ATOM 4930 C C . ALA B 1 168 ? 17.047 -20.703 -24.266 1 95.81 168 ALA B C 1
ATOM 4932 O O . ALA B 1 168 ? 17.266 -21.859 -23.906 1 95.81 168 ALA B O 1
ATOM 4933 N N . ARG B 1 169 ? 17.141 -19.672 -23.422 1 96.5 169 ARG B N 1
ATOM 4934 C CA . ARG B 1 169 ? 17.562 -19.859 -22.031 1 96.5 169 ARG B CA 1
ATOM 4935 C C . ARG B 1 169 ? 16.422 -20.406 -21.188 1 96.5 169 ARG B C 1
ATOM 4937 O O . ARG B 1 169 ? 16.641 -20.875 -20.062 1 96.5 169 ARG B O 1
ATOM 4944 N N . VAL B 1 170 ? 15.25 -20.406 -21.719 1 98.62 170 VAL B N 1
ATOM 4945 C CA . VAL B 1 170 ? 14.102 -20.906 -20.953 1 98.62 170 VAL B CA 1
ATOM 4946 C C . VAL B 1 170 ? 14.125 -22.422 -20.922 1 98.62 170 VAL B C 1
ATOM 4948 O O . VAL B 1 170 ? 14.086 -23.078 -21.969 1 98.62 170 VAL B O 1
ATOM 4951 N N . GLY B 1 171 ? 14.133 -22.953 -19.703 1 98.69 171 GLY B N 1
ATOM 4952 C CA . GLY B 1 171 ? 14.18 -24.391 -19.516 1 98.69 171 GLY B CA 1
ATOM 4953 C C . GLY B 1 171 ? 12.867 -24.984 -19.031 1 98.69 171 GLY B C 1
ATOM 4954 O O . GLY B 1 171 ? 12.617 -26.172 -19.172 1 98.69 171 GLY B O 1
ATOM 4955 N N . GLY B 1 172 ? 12.078 -24.156 -18.406 1 98.75 172 GLY B N 1
ATOM 4956 C CA . GLY B 1 172 ? 10.797 -24.578 -17.875 1 98.75 172 GLY B CA 1
ATOM 4957 C C . GLY B 1 172 ? 9.734 -23.5 -17.953 1 98.75 172 GLY B C 1
ATOM 4958 O O . GLY B 1 172 ? 10.031 -22.312 -17.844 1 98.75 172 GLY B O 1
ATOM 4959 N N . VAL B 1 173 ? 8.516 -23.922 -18.141 1 98.88 173 VAL B N 1
ATOM 4960 C CA . VAL B 1 173 ? 7.391 -22.984 -18.266 1 98.88 173 VAL B CA 1
ATOM 4961 C C . VAL B 1 173 ? 6.238 -23.469 -17.375 1 98.88 173 VAL B C 1
ATOM 4963 O O . VAL B 1 173 ? 5.887 -24.641 -17.391 1 98.88 173 VAL B O 1
ATOM 4966 N N . GLY B 1 174 ? 5.773 -22.547 -16.547 1 98.56 174 GLY B N 1
ATOM 4967 C CA . GLY B 1 174 ? 4.578 -22.781 -15.75 1 98.56 174 GLY B CA 1
ATOM 4968 C C . GLY B 1 174 ? 3.34 -22.125 -16.312 1 98.56 174 GLY B C 1
ATOM 4969 O O . GLY B 1 174 ? 3.439 -21.156 -17.078 1 98.56 174 GLY B O 1
ATOM 4970 N N . THR B 1 175 ? 2.176 -22.656 -15.906 1 97.62 175 THR B N 1
ATOM 4971 C CA . THR B 1 175 ? 0.891 -22.156 -16.359 1 97.62 175 THR B CA 1
ATOM 4972 C C . THR B 1 175 ? 0.08 -21.594 -15.195 1 97.62 175 THR B C 1
ATOM 4974 O O . THR B 1 175 ? 0.437 -21.797 -14.031 1 97.62 175 THR B O 1
ATOM 4977 N N . ASN B 1 176 ? -0.928 -20.828 -15.547 1 95.81 176 ASN B N 1
ATOM 4978 C CA . ASN B 1 176 ? -1.795 -20.344 -14.477 1 95.81 176 ASN B CA 1
ATOM 4979 C C . ASN B 1 176 ? -2.895 -21.344 -14.141 1 95.81 176 ASN B C 1
ATOM 4981 O O . ASN B 1 176 ? -3.24 -22.188 -14.969 1 95.81 176 ASN B O 1
ATOM 4985 N N . LYS B 1 177 ? -3.387 -21.281 -12.914 1 96.81 177 LYS B N 1
ATOM 4986 C CA . LYS B 1 177 ? -4.293 -22.297 -12.375 1 96.81 177 LYS B CA 1
ATOM 4987 C C . LYS B 1 177 ? -5.551 -21.641 -11.797 1 96.81 177 LYS B C 1
ATOM 4989 O O . LYS B 1 177 ? -5.496 -20.547 -11.258 1 96.81 177 LYS B O 1
ATOM 4994 N N . ARG B 1 178 ? -6.586 -22.375 -11.914 1 96.94 178 ARG B N 1
ATOM 4995 C CA . ARG B 1 178 ? -7.859 -21.984 -11.32 1 96.94 178 ARG B CA 1
ATOM 4996 C C . ARG B 1 178 ? -8.617 -23.188 -10.797 1 96.94 178 ARG B C 1
ATOM 4998 O O . ARG B 1 178 ? -8.578 -24.266 -11.391 1 96.94 178 ARG B O 1
ATOM 5005 N N . ALA B 1 179 ? -9.328 -22.984 -9.719 1 95.75 179 ALA B N 1
ATOM 5006 C CA . ALA B 1 179 ? -10.078 -24.094 -9.125 1 95.75 179 ALA B CA 1
ATOM 5007 C C . ALA B 1 179 ? -11.391 -24.328 -9.867 1 95.75 179 ALA B C 1
ATOM 5009 O O . ALA B 1 179 ? -12.062 -23.375 -10.281 1 95.75 179 ALA B O 1
ATOM 5010 N N . ILE B 1 180 ? -11.664 -25.578 -9.992 1 94.25 180 ILE B N 1
ATOM 5011 C CA . ILE B 1 180 ? -13 -25.938 -10.453 1 94.25 180 ILE B CA 1
ATOM 5012 C C . ILE B 1 180 ? -14.031 -25.578 -9.398 1 94.25 180 ILE B C 1
ATOM 5014 O O . ILE B 1 180 ? -13.891 -25.938 -8.227 1 94.25 180 ILE B O 1
ATOM 5018 N N . ARG B 1 181 ? -15.062 -24.922 -9.875 1 90.5 181 ARG B N 1
ATOM 5019 C CA . ARG B 1 181 ? -16.078 -24.453 -8.945 1 90.5 181 ARG B CA 1
ATOM 5020 C C . ARG B 1 181 ? -17.219 -25.469 -8.812 1 90.5 181 ARG B C 1
ATOM 5022 O O . ARG B 1 181 ? -17.562 -26.141 -9.789 1 90.5 181 ARG B O 1
ATOM 5029 N N . HIS B 1 182 ? -17.688 -25.469 -7.598 1 86.06 182 HIS B N 1
ATOM 5030 C CA . HIS B 1 182 ? -18.828 -26.328 -7.32 1 86.06 182 HIS B CA 1
ATOM 5031 C C . HIS B 1 182 ? -20 -25.516 -6.766 1 86.06 182 HIS B C 1
ATOM 5033 O O . HIS B 1 182 ? -20.328 -25.625 -5.582 1 86.06 182 HIS B O 1
ATOM 5039 N N . PRO B 1 183 ? -20.688 -24.797 -7.586 1 77.69 183 PRO B N 1
ATOM 5040 C CA . PRO B 1 183 ? -21.719 -23.875 -7.105 1 77.69 183 PRO B CA 1
ATOM 5041 C C . PRO B 1 183 ? -22.953 -24.609 -6.566 1 77.69 183 PRO B C 1
ATOM 5043 O O . PRO B 1 183 ? -23.734 -24.031 -5.816 1 77.69 183 PRO B O 1
ATOM 5046 N N . HIS B 1 184 ? -23.109 -25.828 -6.852 1 83.56 184 HIS B N 1
ATOM 5047 C CA . HIS B 1 184 ? -24.328 -26.547 -6.488 1 83.56 184 HIS B CA 1
ATOM 5048 C C . HIS B 1 184 ? -24.172 -27.219 -5.125 1 83.56 184 HIS B C 1
ATOM 5050 O O . HIS B 1 184 ? -25.156 -27.75 -4.586 1 83.56 184 HIS B O 1
ATOM 5056 N N . LYS B 1 185 ? -23.047 -27.109 -4.621 1 83.25 185 LYS B N 1
ATOM 5057 C CA . LYS B 1 185 ? -22.844 -27.734 -3.318 1 83.25 185 LYS B CA 1
ATOM 5058 C C . LYS B 1 185 ? -23.266 -26.797 -2.186 1 83.25 185 LYS B C 1
ATOM 5060 O O . LYS B 1 185 ? -23.625 -25.641 -2.424 1 83.25 185 LYS B O 1
ATOM 5065 N N . GLY B 1 186 ? -23.359 -27.188 -0.992 1 86 186 GLY B N 1
ATOM 5066 C CA . GLY B 1 186 ? -23.781 -26.438 0.173 1 86 186 GLY B CA 1
ATOM 5067 C C . GLY B 1 186 ? -22.797 -25.328 0.549 1 86 186 GLY B C 1
ATOM 5068 O O . GLY B 1 186 ? -21.688 -25.281 0.02 1 86 186 GLY B O 1
ATOM 5069 N N . SER B 1 187 ? -23.203 -24.484 1.462 1 86.94 187 SER B N 1
ATOM 5070 C CA . SER B 1 187 ? -22.438 -23.312 1.839 1 86.94 187 SER B CA 1
ATOM 5071 C C . SER B 1 187 ? -21.094 -23.688 2.443 1 86.94 187 SER B C 1
ATOM 5073 O O . SER B 1 187 ? -20.094 -23 2.217 1 86.94 187 SER B O 1
ATOM 5075 N N . TRP B 1 188 ? -21.094 -24.75 3.195 1 90.88 188 TRP B N 1
ATOM 5076 C CA . TRP B 1 188 ? -19.859 -25.188 3.824 1 90.88 188 TRP B CA 1
ATOM 5077 C C . TRP B 1 188 ? -18.859 -25.672 2.777 1 90.88 188 TRP B C 1
ATOM 5079 O O . TRP B 1 188 ? -17.688 -25.281 2.816 1 90.88 188 TRP B O 1
ATOM 5089 N N . ALA B 1 189 ? -19.328 -26.469 1.854 1 90.44 189 ALA B N 1
ATOM 5090 C CA . ALA B 1 189 ? -18.484 -26.938 0.759 1 90.44 189 ALA B CA 1
ATOM 5091 C C . ALA B 1 189 ? -18.031 -25.781 -0.123 1 90.44 189 ALA B C 1
ATOM 5093 O O . ALA B 1 189 ? -16.891 -25.75 -0.576 1 90.44 189 ALA B O 1
ATOM 5094 N N . LYS B 1 190 ? -18.922 -24.891 -0.258 1 92.06 190 LYS B N 1
ATOM 5095 C CA . LYS B 1 190 ? -18.609 -23.719 -1.059 1 92.06 190 LYS B CA 1
ATOM 5096 C C . LYS B 1 190 ? -17.5 -22.891 -0.403 1 92.06 190 LYS B C 1
ATOM 5098 O O . LYS B 1 190 ? -16.625 -22.359 -1.088 1 92.06 190 LYS B O 1
ATOM 5103 N N . PHE B 1 191 ? -17.609 -22.812 0.84 1 94.31 191 PHE B N 1
ATOM 5104 C CA . PHE B 1 191 ? -16.609 -22.062 1.585 1 94.31 191 PHE B CA 1
ATOM 5105 C C . PHE B 1 191 ? -15.211 -22.625 1.33 1 94.31 191 PHE B C 1
ATOM 5107 O O . PHE B 1 191 ? -14.289 -21.875 0.965 1 94.31 191 PHE B O 1
ATOM 5114 N N . TRP B 1 192 ? -15.094 -23.859 1.459 1 94.12 192 TRP B N 1
ATOM 5115 C CA . TRP B 1 192 ? -13.781 -24.5 1.301 1 94.12 192 TRP B CA 1
ATOM 5116 C C . TRP B 1 192 ? -13.328 -24.438 -0.152 1 94.12 192 TRP B C 1
ATOM 5118 O O . TRP B 1 192 ? -12.125 -24.328 -0.427 1 94.12 192 TRP B O 1
ATOM 5128 N N . ASN B 1 193 ? -14.227 -24.562 -1.051 1 94.31 193 ASN B N 1
ATOM 5129 C CA . ASN B 1 193 ? -13.906 -24.391 -2.465 1 94.31 193 ASN B CA 1
ATOM 5130 C C . ASN B 1 193 ? -13.352 -23 -2.758 1 94.31 193 ASN B C 1
ATOM 5132 O O . ASN B 1 193 ? -12.367 -22.875 -3.496 1 94.31 193 ASN B O 1
ATOM 5136 N N . VAL B 1 194 ? -13.977 -22.062 -2.121 1 94.69 194 VAL B N 1
ATOM 5137 C CA . VAL B 1 194 ? -13.531 -20.688 -2.318 1 94.69 194 VAL B CA 1
ATOM 5138 C C . VAL B 1 194 ? -12.141 -20.5 -1.715 1 94.69 194 VAL B C 1
ATOM 5140 O O . VAL B 1 194 ? -11.289 -19.828 -2.303 1 94.69 194 VAL B O 1
ATOM 5143 N N . LEU B 1 195 ? -11.898 -21.125 -0.606 1 95.81 195 LEU B N 1
ATOM 5144 C CA . LEU B 1 195 ? -10.578 -21.031 0.008 1 95.81 195 LEU B CA 1
ATOM 5145 C C . LEU B 1 195 ? -9.516 -21.625 -0.908 1 95.81 195 LEU B C 1
ATOM 5147 O O . LEU B 1 195 ? -8.43 -21.062 -1.045 1 95.81 195 LEU B O 1
ATOM 5151 N N . GLY B 1 196 ? -9.867 -22.766 -1.523 1 94.88 196 GLY B N 1
ATOM 5152 C CA . GLY B 1 196 ? -8.961 -23.359 -2.488 1 94.88 196 GLY B CA 1
ATOM 5153 C C . GLY B 1 196 ? -8.727 -22.484 -3.709 1 94.88 196 GLY B C 1
ATOM 5154 O O . GLY B 1 196 ? -7.594 -22.375 -4.191 1 94.88 196 GLY B O 1
ATOM 5155 N N . ALA B 1 197 ? -9.773 -21.891 -4.137 1 96.06 197 ALA B N 1
ATOM 5156 C CA . ALA B 1 197 ? -9.672 -20.984 -5.285 1 96.06 197 ALA B CA 1
ATOM 5157 C C . ALA B 1 197 ? -8.773 -19.797 -4.973 1 96.06 197 ALA B C 1
ATOM 5159 O O . ALA B 1 197 ? -7.926 -19.422 -5.785 1 96.06 197 ALA B O 1
ATOM 5160 N N . LEU B 1 198 ? -8.977 -19.281 -3.809 1 96.69 198 LEU B N 1
ATOM 5161 C CA . LEU B 1 198 ? -8.188 -18.125 -3.406 1 96.69 198 LEU B CA 1
ATOM 5162 C C . LEU B 1 198 ? -6.723 -18.5 -3.215 1 96.69 198 LEU B C 1
ATOM 5164 O O . LEU B 1 198 ? -5.828 -17.688 -3.484 1 96.69 198 LEU B O 1
ATOM 5168 N N . TYR B 1 199 ? -6.527 -19.703 -2.77 1 95.81 199 TYR B N 1
ATOM 5169 C CA . TYR B 1 199 ? -5.164 -20.203 -2.623 1 95.81 199 TYR B CA 1
ATOM 5170 C C . TYR B 1 199 ? -4.434 -20.188 -3.961 1 95.81 199 TYR B C 1
ATOM 5172 O O . TYR B 1 199 ? -3.303 -19.719 -4.055 1 95.81 199 TYR B O 1
ATOM 5180 N N . LEU B 1 200 ? -5.043 -20.641 -4.945 1 96.12 200 LEU B N 1
ATOM 5181 C CA . LEU B 1 200 ? -4.441 -20.703 -6.273 1 96.12 200 LEU B CA 1
ATOM 5182 C C . LEU B 1 200 ? -4.258 -19.312 -6.859 1 96.12 200 LEU B C 1
ATOM 5184 O O . LEU B 1 200 ? -3.246 -19.047 -7.508 1 96.12 200 LEU B O 1
ATOM 5188 N N . GLU B 1 201 ? -5.227 -18.484 -6.59 1 95.62 201 GLU B N 1
ATOM 5189 C CA . GLU B 1 201 ? -5.152 -17.125 -7.102 1 95.62 201 GLU B CA 1
ATOM 5190 C C . GLU B 1 201 ? -3.957 -16.375 -6.516 1 95.62 201 GLU B C 1
ATOM 5192 O O . GLU B 1 201 ? -3.287 -15.617 -7.219 1 95.62 201 GLU B O 1
ATOM 5197 N N . ARG B 1 202 ? -3.771 -16.578 -5.297 1 96.25 202 ARG B N 1
ATOM 5198 C CA . ARG B 1 202 ? -2.631 -15.945 -4.645 1 96.25 202 ARG B CA 1
ATOM 5199 C C . ARG B 1 202 ? -1.317 -16.406 -5.273 1 96.25 202 ARG B C 1
ATOM 5201 O O . ARG B 1 202 ? -0.408 -15.594 -5.477 1 96.25 202 ARG B O 1
ATOM 5208 N N . HIS B 1 203 ? -1.253 -17.609 -5.602 1 96.19 203 HIS B N 1
ATOM 5209 C CA . HIS B 1 203 ? -0.053 -18.156 -6.227 1 96.19 203 HIS B CA 1
ATOM 5210 C C . HIS B 1 203 ? 0.149 -17.578 -7.625 1 96.19 203 HIS B C 1
ATOM 5212 O O . HIS B 1 203 ? 1.277 -17.281 -8.023 1 96.19 203 HIS B O 1
ATOM 5218 N N . ASN B 1 204 ? -0.953 -17.469 -8.344 1 96.69 204 ASN B N 1
ATOM 5219 C CA . ASN B 1 204 ? -0.867 -16.859 -9.664 1 96.69 204 ASN B CA 1
ATOM 5220 C C . ASN B 1 204 ? -0.311 -15.438 -9.594 1 96.69 204 ASN B C 1
ATOM 5222 O O . ASN B 1 204 ? 0.538 -15.055 -10.406 1 96.69 204 ASN B O 1
ATOM 5226 N N . PHE B 1 205 ? -0.81 -14.766 -8.648 1 95.94 205 PHE B N 1
ATOM 5227 C CA . PHE B 1 205 ? -0.37 -13.383 -8.469 1 95.94 205 PHE B CA 1
ATOM 5228 C C . PHE B 1 205 ? 1.117 -13.328 -8.141 1 95.94 205 PHE B C 1
ATOM 5230 O O . PHE B 1 205 ? 1.864 -12.562 -8.758 1 95.94 205 PHE B O 1
ATOM 5237 N N . GLU B 1 206 ? 1.559 -14.141 -7.207 1 96.56 206 GLU B N 1
ATOM 5238 C CA . GLU B 1 206 ? 2.947 -14.141 -6.762 1 96.56 206 GLU B CA 1
ATOM 5239 C C . GLU B 1 206 ? 3.891 -14.539 -7.895 1 96.56 206 GLU B C 1
ATOM 5241 O O . GLU B 1 206 ? 4.926 -13.906 -8.102 1 96.56 206 GLU B O 1
ATOM 5246 N N . HIS B 1 207 ? 3.504 -15.523 -8.617 1 97.75 207 HIS B N 1
ATOM 5247 C CA . HIS B 1 207 ? 4.352 -16.016 -9.695 1 97.75 207 HIS B CA 1
ATOM 5248 C C . HIS B 1 207 ? 4.406 -15.016 -10.852 1 97.75 207 HIS B C 1
ATOM 5250 O O . HIS B 1 207 ? 5.453 -14.828 -11.469 1 97.75 207 HIS B O 1
ATOM 5256 N N . THR B 1 208 ? 3.289 -14.367 -11.109 1 96.69 208 THR B N 1
ATOM 5257 C CA . THR B 1 208 ? 3.262 -13.336 -12.148 1 96.69 208 THR B CA 1
ATOM 5258 C C . THR B 1 208 ? 4.195 -12.188 -11.789 1 96.69 208 THR B C 1
ATOM 5260 O O . THR B 1 208 ? 5 -11.75 -12.617 1 96.69 208 THR B O 1
ATOM 5263 N N . SER B 1 209 ? 4.137 -11.859 -10.57 1 96.94 209 SER B N 1
ATOM 5264 C CA . SER B 1 209 ? 4.887 -10.695 -10.109 1 96.94 209 SER B CA 1
ATOM 5265 C C . SER B 1 209 ? 6.379 -11 -10.008 1 96.94 209 SER B C 1
ATOM 5267 O O . SER B 1 209 ? 7.207 -10.234 -10.516 1 96.94 209 SER B O 1
ATOM 5269 N N . SER B 1 210 ? 6.723 -12.102 -9.375 1 98.19 210 SER B N 1
ATOM 5270 C CA . SER B 1 210 ? 8.133 -12.445 -9.219 1 98.19 210 SER B CA 1
ATOM 5271 C C . SER B 1 210 ? 8.781 -12.742 -10.562 1 98.19 210 SER B C 1
ATOM 5273 O O . SER B 1 210 ? 9.93 -12.359 -10.805 1 98.19 210 SER B O 1
ATOM 5275 N N . ASN B 1 211 ? 8.008 -13.383 -11.414 1 98.31 211 ASN B N 1
ATOM 5276 C CA . ASN B 1 211 ? 8.539 -13.703 -12.734 1 98.31 211 ASN B CA 1
ATOM 5277 C C . ASN B 1 211 ? 8.828 -12.438 -13.547 1 98.31 211 ASN B C 1
ATOM 5279 O O . ASN B 1 211 ? 9.766 -12.406 -14.336 1 98.31 211 ASN B O 1
ATOM 5283 N N . ALA B 1 212 ? 8.047 -11.438 -13.328 1 95.44 212 ALA B N 1
ATOM 5284 C CA . ALA B 1 212 ? 8.234 -10.164 -14.016 1 95.44 212 ALA B CA 1
ATOM 5285 C C . ALA B 1 212 ? 9.508 -9.469 -13.555 1 95.44 212 ALA B C 1
ATOM 5287 O O . ALA B 1 212 ? 10.133 -8.734 -14.32 1 95.44 212 ALA B O 1
ATOM 5288 N N . VAL B 1 213 ? 9.898 -9.75 -12.336 1 96.5 213 VAL B N 1
ATOM 5289 C CA . VAL B 1 213 ? 11.039 -9.031 -11.781 1 96.5 213 VAL B CA 1
ATOM 5290 C C . VAL B 1 213 ? 12.336 -9.727 -12.188 1 96.5 213 VAL B C 1
ATOM 5292 O O . VAL B 1 213 ? 13.219 -9.094 -12.781 1 96.5 213 VAL B O 1
ATOM 5295 N N . ASP B 1 214 ? 12.422 -11.031 -11.883 1 97.44 214 ASP B N 1
ATOM 5296 C CA . ASP B 1 214 ? 13.719 -11.648 -12.148 1 97.44 214 ASP B CA 1
ATOM 5297 C C . ASP B 1 214 ? 13.555 -13.062 -12.703 1 97.44 214 ASP B C 1
ATOM 5299 O O . ASP B 1 214 ? 14.492 -13.859 -12.672 1 97.44 214 ASP B O 1
ATOM 5303 N N . GLY B 1 215 ? 12.305 -13.445 -13.062 1 97.5 215 GLY B N 1
ATOM 5304 C CA . GLY B 1 215 ? 12.062 -14.75 -13.656 1 97.5 215 GLY B CA 1
ATOM 5305 C C . GLY B 1 215 ? 11.836 -15.844 -12.633 1 97.5 215 GLY B C 1
ATOM 5306 O O . GLY B 1 215 ? 11.727 -17.016 -12.984 1 97.5 215 GLY B O 1
ATOM 5307 N N . GLY B 1 216 ? 11.734 -15.445 -11.398 1 97.5 216 GLY B N 1
ATOM 5308 C CA . GLY B 1 216 ? 11.602 -16.438 -10.336 1 97.5 216 GLY B CA 1
ATOM 5309 C C . GLY B 1 216 ? 10.172 -16.891 -10.125 1 97.5 216 GLY B C 1
ATOM 5310 O O . GLY B 1 216 ? 9.227 -16.172 -10.43 1 97.5 216 GLY B O 1
ATOM 5311 N N . VAL B 1 217 ? 10.039 -18.141 -9.711 1 97.62 217 VAL B N 1
ATOM 5312 C CA . VAL B 1 217 ? 8.797 -18.734 -9.234 1 97.62 217 VAL B CA 1
ATOM 5313 C C . VAL B 1 217 ? 9.07 -19.594 -8 1 97.62 217 VAL B C 1
ATOM 5315 O O . VAL B 1 217 ? 10.203 -20.016 -7.777 1 97.62 217 VAL B O 1
ATOM 5318 N N . ALA B 1 218 ? 7.988 -19.781 -7.258 1 96.56 218 ALA B N 1
ATOM 5319 C CA . ALA B 1 218 ? 8.148 -20.719 -6.145 1 96.56 218 ALA B CA 1
ATOM 5320 C C . ALA B 1 218 ? 8.258 -22.156 -6.648 1 96.56 218 ALA B C 1
ATOM 5322 O O . ALA B 1 218 ? 9.062 -22.938 -6.145 1 96.56 218 ALA B O 1
ATOM 5323 N N . VAL B 1 219 ? 7.461 -22.375 -7.605 1 97.75 219 VAL B N 1
ATOM 5324 C CA . VAL B 1 219 ? 7.438 -23.703 -8.211 1 97.75 219 VAL B CA 1
ATOM 5325 C C . VAL B 1 219 ? 6.672 -23.656 -9.531 1 97.75 219 VAL B C 1
ATOM 5327 O O . VAL B 1 219 ? 5.727 -22.875 -9.68 1 97.75 219 VAL B O 1
ATOM 5330 N N . ILE B 1 220 ? 7.188 -24.375 -10.461 1 98.25 220 ILE B N 1
ATOM 5331 C CA . ILE B 1 220 ? 6.344 -24.688 -11.609 1 98.25 220 ILE B CA 1
ATOM 5332 C C . ILE B 1 220 ? 5.379 -25.828 -11.242 1 98.25 220 ILE B C 1
ATOM 5334 O O . ILE B 1 220 ? 5.797 -26.953 -11.016 1 98.25 220 ILE B O 1
ATOM 5338 N N . SER B 1 221 ? 4.148 -25.5 -11.234 1 96.94 221 SER B N 1
ATOM 5339 C CA . SER B 1 221 ? 3.152 -26.438 -10.734 1 96.94 221 SER B CA 1
ATOM 5340 C C . SER B 1 221 ? 3.162 -27.734 -11.547 1 96.94 221 SER B C 1
ATOM 5342 O O . SER B 1 221 ? 3.119 -27.703 -12.773 1 96.94 221 SER B O 1
ATOM 5344 N N . GLY B 1 222 ? 3.166 -28.812 -10.867 1 96.38 222 GLY B N 1
ATOM 5345 C CA . GLY B 1 222 ? 3.168 -30.125 -11.5 1 96.38 222 GLY B CA 1
ATOM 5346 C C . GLY B 1 222 ? 1.842 -30.484 -12.148 1 96.38 222 GLY B C 1
ATOM 5347 O O . GLY B 1 222 ? 1.749 -31.469 -12.891 1 96.38 222 GLY B O 1
ATOM 5348 N N . ARG B 1 223 ? 0.86 -29.625 -11.867 1 96.31 223 ARG B N 1
ATOM 5349 C CA . ARG B 1 223 ? -0.427 -29.859 -12.516 1 96.31 223 ARG B CA 1
ATOM 5350 C C . ARG B 1 223 ? -0.289 -29.812 -14.031 1 96.31 223 ARG B C 1
ATOM 5352 O O . ARG B 1 223 ? -0.879 -30.641 -14.734 1 96.31 223 ARG B O 1
ATOM 5359 N N . THR B 1 224 ? 0.395 -28.875 -14.461 1 98.31 224 THR B N 1
ATOM 5360 C CA . THR B 1 224 ? 0.839 -28.766 -15.844 1 98.31 224 THR B CA 1
ATOM 5361 C C . THR B 1 224 ? 2.131 -27.969 -15.945 1 98.31 224 THR B C 1
ATOM 5363 O O . THR B 1 224 ? 2.145 -26.766 -15.648 1 98.31 224 THR B O 1
ATOM 5366 N N . CYS B 1 225 ? 3.137 -28.578 -16.344 1 98.31 225 CYS B N 1
ATOM 5367 C CA . CYS B 1 225 ? 4.43 -27.922 -16.469 1 98.31 225 CYS B CA 1
ATOM 5368 C C . CYS B 1 225 ? 5.184 -28.422 -17.688 1 98.31 225 CYS B C 1
ATOM 5370 O O . CYS B 1 225 ? 5.035 -29.578 -18.094 1 98.31 225 CYS B O 1
ATOM 5372 N N . LEU B 1 226 ? 5.844 -27.562 -18.344 1 98.88 226 LEU B N 1
ATOM 5373 C CA . LEU B 1 226 ? 6.605 -27.875 -19.547 1 98.88 226 LEU B CA 1
ATOM 5374 C C . LEU B 1 226 ? 8.102 -27.719 -19.297 1 98.88 226 LEU B C 1
ATOM 5376 O O . LEU B 1 226 ? 8.531 -26.766 -18.641 1 98.88 226 LEU B O 1
ATOM 5380 N N . TYR B 1 227 ? 8.844 -28.625 -19.891 1 98.88 227 TYR B N 1
ATOM 5381 C CA . TYR B 1 227 ? 10.297 -28.578 -19.797 1 98.88 227 TYR B CA 1
ATOM 5382 C C . TYR B 1 227 ? 10.945 -28.953 -21.125 1 98.88 227 TYR B C 1
ATOM 5384 O O . TYR B 1 227 ? 10.359 -29.688 -21.922 1 98.88 227 TYR B O 1
ATOM 5392 N N . ARG B 1 228 ? 12.094 -28.406 -21.328 1 98.69 228 ARG B N 1
ATOM 5393 C CA . ARG B 1 228 ? 12.906 -28.969 -22.391 1 98.69 228 ARG B CA 1
ATOM 5394 C C . ARG B 1 228 ? 13.242 -30.438 -22.109 1 98.69 228 ARG B C 1
ATOM 5396 O O . ARG B 1 228 ? 13.766 -30.75 -21.031 1 98.69 228 ARG B O 1
ATOM 5403 N N . THR B 1 229 ? 13.008 -31.266 -23.094 1 98.69 229 THR B N 1
ATOM 5404 C CA . THR B 1 229 ? 13.172 -32.688 -22.922 1 98.69 229 THR B CA 1
ATOM 5405 C C . THR B 1 229 ? 14.617 -33.031 -22.578 1 98.69 229 THR B C 1
ATOM 5407 O O . THR B 1 229 ? 14.867 -33.906 -21.734 1 98.69 229 THR B O 1
ATOM 5410 N N . SER B 1 230 ? 15.523 -32.312 -23.109 1 97.69 230 SER B N 1
ATOM 5411 C CA . SER B 1 230 ? 16.953 -32.562 -22.891 1 97.69 230 SER B CA 1
ATOM 5412 C C . SER B 1 230 ? 17.328 -32.406 -21.422 1 97.69 230 SER B C 1
ATOM 5414 O O . SER B 1 230 ? 18.234 -33.094 -20.938 1 97.69 230 SER B O 1
ATOM 5416 N N . ILE B 1 231 ? 16.641 -31.562 -20.703 1 97.88 231 ILE B N 1
ATOM 5417 C CA . ILE B 1 231 ? 16.922 -31.344 -19.281 1 97.88 231 ILE B CA 1
ATOM 5418 C C . ILE B 1 231 ? 16.453 -32.562 -18.484 1 97.88 231 ILE B C 1
ATOM 5420 O O . ILE B 1 231 ? 17.188 -33.094 -17.641 1 97.88 231 ILE B O 1
ATOM 5424 N N . LEU B 1 232 ? 15.281 -33.062 -18.812 1 98.31 232 LEU B N 1
ATOM 5425 C CA . LEU B 1 232 ? 14.641 -34.125 -18.047 1 98.31 232 LEU B CA 1
ATOM 5426 C C . LEU B 1 232 ? 15.305 -35.5 -18.328 1 98.31 232 LEU B C 1
ATOM 5428 O O . LEU B 1 232 ? 15.281 -36.375 -17.469 1 98.31 232 LEU B O 1
ATOM 5432 N N . GLN B 1 233 ? 15.914 -35.594 -19.438 1 97.94 233 GLN B N 1
ATOM 5433 C CA . GLN B 1 233 ? 16.469 -36.875 -19.844 1 97.94 233 GLN B CA 1
ATOM 5434 C C . GLN B 1 233 ? 17.906 -37.031 -19.375 1 97.94 233 GLN B C 1
ATOM 5436 O O . GLN B 1 233 ? 18.531 -38.062 -19.594 1 97.94 233 GLN B O 1
ATOM 5441 N N . ASP B 1 234 ? 18.375 -36.062 -18.766 1 97.06 234 ASP B N 1
ATOM 5442 C CA . ASP B 1 234 ? 19.703 -36.156 -18.172 1 97.06 234 ASP B CA 1
ATOM 5443 C C . ASP B 1 234 ? 19.766 -37.281 -17.141 1 97.06 234 ASP B C 1
ATOM 5445 O O . ASP B 1 234 ? 19.047 -37.25 -16.141 1 97.06 234 ASP B O 1
ATOM 5449 N N . PRO B 1 235 ? 20.672 -38.219 -17.375 1 95.56 235 PRO B N 1
ATOM 5450 C CA . PRO B 1 235 ? 20.719 -39.375 -16.469 1 95.56 235 PRO B CA 1
ATOM 5451 C C . PRO B 1 235 ? 21.016 -39 -15.023 1 95.56 235 PRO B C 1
ATOM 5453 O O . PRO B 1 235 ? 20.469 -39.594 -14.094 1 95.56 235 PRO B O 1
ATOM 5456 N N . ALA B 1 236 ? 21.844 -38.062 -14.844 1 95.12 236 ALA B N 1
ATOM 5457 C CA . ALA B 1 236 ? 22.172 -37.625 -13.492 1 95.12 236 ALA B CA 1
ATOM 5458 C C . ALA B 1 236 ? 20.953 -37 -12.812 1 95.12 236 ALA B C 1
ATOM 5460 O O . ALA B 1 236 ? 20.734 -37.188 -11.617 1 95.12 236 ALA B O 1
ATOM 5461 N N . LEU B 1 237 ? 20.188 -36.281 -13.516 1 96.38 237 LEU B N 1
ATOM 5462 C CA . LEU B 1 237 ? 18.969 -35.688 -12.977 1 96.38 237 LEU B CA 1
ATOM 5463 C C . LEU B 1 237 ? 17.953 -36.75 -12.625 1 96.38 237 LEU B C 1
ATOM 5465 O O . LEU B 1 237 ? 17.359 -36.719 -11.547 1 96.38 237 LEU B O 1
ATOM 5469 N N . LEU B 1 238 ? 17.781 -37.688 -13.477 1 95.94 238 LEU B N 1
ATOM 5470 C CA . LEU B 1 238 ? 16.797 -38.75 -13.273 1 95.94 238 LEU B CA 1
ATOM 5471 C C . LEU B 1 238 ? 17.156 -39.562 -12.047 1 95.94 238 LEU B C 1
ATOM 5473 O O . LEU B 1 238 ? 16.266 -39.969 -11.273 1 95.94 238 LEU B O 1
ATOM 5477 N N . ALA B 1 239 ? 18.422 -39.844 -11.898 1 95.06 239 ALA B N 1
ATOM 5478 C CA . ALA B 1 239 ? 18.859 -40.594 -10.734 1 95.06 239 ALA B CA 1
ATOM 5479 C C . ALA B 1 239 ? 18.5 -39.875 -9.438 1 95.06 239 ALA B C 1
ATOM 5481 O O . ALA B 1 239 ? 18.047 -40.5 -8.477 1 95.06 239 ALA B O 1
ATOM 5482 N N . ARG B 1 240 ? 18.703 -38.594 -9.383 1 94.25 240 ARG B N 1
ATOM 5483 C CA . ARG B 1 240 ? 18.391 -37.781 -8.203 1 94.25 240 ARG B CA 1
ATOM 5484 C C . ARG B 1 240 ? 16.875 -37.594 -8.062 1 94.25 240 ARG B C 1
ATOM 5486 O O . ARG B 1 240 ? 16.359 -37.5 -6.945 1 94.25 240 ARG B O 1
ATOM 5493 N N . TYR B 1 241 ? 16.2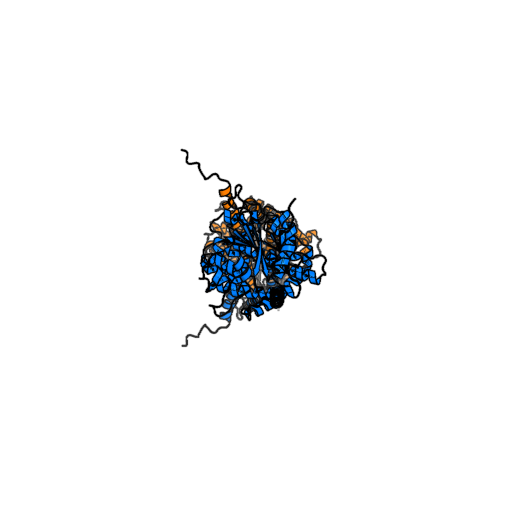34 -37.562 -9.18 1 96.38 241 TYR B N 1
ATOM 5494 C CA . TYR B 1 241 ? 14.797 -37.375 -9.219 1 96.38 241 TYR B CA 1
ATOM 5495 C C . TYR B 1 241 ? 14.07 -38.5 -8.484 1 96.38 241 TYR B C 1
ATOM 5497 O O . TYR B 1 241 ? 13.156 -38.25 -7.699 1 96.38 241 TYR B O 1
ATOM 5505 N N . VAL B 1 242 ? 14.453 -39.719 -8.648 1 94.69 242 VAL B N 1
ATOM 5506 C CA . VAL B 1 242 ? 13.758 -40.875 -8.07 1 94.69 242 VAL B CA 1
ATOM 5507 C C . VAL B 1 242 ? 14.273 -41.125 -6.652 1 94.69 242 VAL B C 1
ATOM 5509 O O . VAL B 1 242 ? 13.672 -41.875 -5.891 1 94.69 242 VAL B O 1
ATOM 5512 N N . ASP B 1 243 ? 15.352 -40.438 -6.289 1 93.94 243 ASP B N 1
ATOM 5513 C CA . ASP B 1 243 ? 15.922 -40.594 -4.957 1 93.94 243 ASP B CA 1
ATOM 5514 C C . ASP B 1 243 ? 16.266 -39.219 -4.363 1 93.94 243 ASP B C 1
ATOM 5516 O O . ASP B 1 243 ? 17.391 -39.031 -3.881 1 93.94 243 ASP B O 1
ATOM 5520 N N . GLU B 1 244 ? 15.312 -38.375 -4.434 1 93.06 244 GLU B N 1
ATOM 5521 C CA . GLU B 1 244 ? 15.586 -37.062 -3.879 1 93.06 244 GLU B CA 1
ATOM 5522 C C . GLU B 1 244 ? 15.68 -37.094 -2.357 1 93.06 244 GLU B C 1
ATOM 5524 O O . GLU B 1 244 ? 14.805 -37.656 -1.693 1 93.06 244 GLU B O 1
ATOM 5529 N N . ARG B 1 245 ? 16.734 -36.5 -1.911 1 90.5 245 ARG B N 1
ATOM 5530 C CA . ARG B 1 245 ? 16.969 -36.375 -0.477 1 90.5 245 ARG B CA 1
ATOM 5531 C C . ARG B 1 245 ? 17.141 -34.906 -0.093 1 90.5 245 ARG B C 1
ATOM 5533 O O . ARG B 1 245 ? 17.438 -34.062 -0.947 1 90.5 245 ARG B O 1
ATOM 5540 N N . PHE B 1 246 ? 16.859 -34.594 1.164 1 89.06 246 PHE B N 1
ATOM 5541 C CA . PHE B 1 246 ? 16.969 -33.219 1.619 1 89.06 246 PHE B CA 1
ATOM 5542 C C . PHE B 1 246 ? 17.609 -33.156 2.996 1 89.06 246 PHE B C 1
ATOM 5544 O O . PHE B 1 246 ? 17.953 -34.188 3.58 1 89.06 246 PHE B O 1
ATOM 5551 N N . LEU B 1 247 ? 17.922 -32.062 3.482 1 87.88 247 LEU B N 1
ATOM 5552 C CA . LEU B 1 247 ? 18.656 -31.844 4.723 1 87.88 247 LEU B CA 1
ATOM 5553 C C . LEU B 1 247 ? 20.031 -32.5 4.641 1 87.88 247 LEU B C 1
ATOM 5555 O O . LEU B 1 247 ? 20.391 -33.312 5.48 1 87.88 247 LEU B O 1
ATOM 5559 N N . TRP B 1 248 ? 20.719 -32.188 3.578 1 88.06 248 TRP B N 1
ATOM 5560 C CA . TRP B 1 248 ? 22.078 -32.656 3.324 1 88.06 248 TRP B CA 1
ATOM 5561 C C . TRP B 1 248 ? 22.109 -34.188 3.227 1 88.06 248 TRP B C 1
ATOM 5563 O O . TRP B 1 248 ? 23.031 -34.812 3.74 1 88.06 248 TRP B O 1
ATOM 5573 N N . GLY B 1 249 ? 21.047 -34.719 2.736 1 86.81 249 GLY B N 1
ATOM 5574 C CA . GLY B 1 249 ? 21 -36.156 2.469 1 86.81 249 GLY B CA 1
ATOM 5575 C C . GLY B 1 249 ? 20.547 -36.969 3.66 1 86.81 249 GLY B C 1
ATOM 5576 O O . GLY B 1 249 ? 20.406 -38.188 3.57 1 86.81 249 GLY B O 1
ATOM 5577 N N . LEU B 1 250 ? 20.156 -36.344 4.734 1 87.94 250 LEU B N 1
ATOM 5578 C CA . LEU B 1 250 ? 19.812 -37.031 5.969 1 87.94 250 LEU B CA 1
ATOM 5579 C C . LEU B 1 250 ? 18.391 -37.562 5.906 1 87.94 250 LEU B C 1
ATOM 5581 O O . LEU B 1 250 ? 18.047 -38.531 6.602 1 87.94 250 LEU B O 1
ATOM 5585 N N . CYS B 1 251 ? 17.578 -36.938 5.055 1 89.44 251 CYS B N 1
ATOM 5586 C CA . CYS B 1 251 ? 16.172 -37.344 4.949 1 89.44 251 CYS B CA 1
ATOM 5587 C C . CYS B 1 251 ? 15.828 -37.719 3.514 1 89.44 251 CYS B C 1
ATOM 5589 O O . CYS B 1 251 ? 16.406 -37.156 2.57 1 89.44 251 CYS B O 1
ATOM 5591 N N . GLY B 1 252 ? 14.828 -38.688 3.357 1 85.44 252 GLY B N 1
ATOM 5592 C CA . GLY B 1 252 ? 14.414 -39.156 2.047 1 85.44 252 GLY B CA 1
ATOM 5593 C C . GLY B 1 252 ? 14.383 -40.688 1.938 1 85.44 252 GLY B C 1
ATOM 5594 O O . GLY B 1 252 ? 14.57 -41.375 2.936 1 85.44 252 GLY B O 1
ATOM 5595 N N . PRO B 1 253 ? 14.117 -41.094 0.757 1 88.75 253 PRO B N 1
ATOM 5596 C CA . PRO B 1 253 ? 13.727 -40.438 -0.491 1 88.75 253 PRO B CA 1
ATOM 5597 C C . PRO B 1 253 ? 12.344 -39.781 -0.416 1 88.75 253 PRO B C 1
ATOM 5599 O O . PRO B 1 253 ? 11.453 -40.312 0.26 1 88.75 253 PRO B O 1
ATOM 5602 N N . LEU B 1 254 ? 12.227 -38.719 -1.154 1 88.88 254 LEU B N 1
ATOM 5603 C CA . LEU B 1 254 ? 10.969 -37.969 -1.204 1 88.88 254 LEU B CA 1
ATOM 5604 C C . LEU B 1 254 ? 10.062 -38.531 -2.305 1 88.88 254 LEU B C 1
ATOM 5606 O O . LEU B 1 254 ? 10.523 -38.781 -3.422 1 88.88 254 LEU B O 1
ATOM 5610 N N . ASN B 1 255 ? 8.773 -38.688 -2.008 1 83.69 255 ASN B N 1
ATOM 5611 C CA . ASN B 1 255 ? 7.781 -39.094 -3.006 1 83.69 255 ASN B CA 1
ATOM 5612 C C . ASN B 1 255 ? 7 -37.875 -3.514 1 83.69 255 ASN B C 1
ATOM 5614 O O . ASN B 1 255 ? 6.52 -37.875 -4.648 1 83.69 255 ASN B O 1
ATOM 5618 N N . THR B 1 256 ? 6.918 -36.906 -2.672 1 86.75 256 THR B N 1
ATOM 5619 C CA . THR B 1 256 ? 6.176 -35.688 -3.01 1 86.75 256 THR B CA 1
ATOM 5620 C C . THR B 1 256 ? 7.117 -34.594 -3.537 1 86.75 256 THR B C 1
ATOM 5622 O O . THR B 1 256 ? 8.32 -34.844 -3.662 1 86.75 256 THR B O 1
ATOM 5625 N N . ASP B 1 257 ? 6.668 -33.594 -4.059 1 91.62 257 ASP B N 1
ATOM 5626 C CA . ASP B 1 257 ? 7.426 -32.406 -4.406 1 91.62 257 ASP B CA 1
ATOM 5627 C C . ASP B 1 257 ? 8.195 -32.594 -5.711 1 91.62 257 ASP B C 1
ATOM 5629 O O . ASP B 1 257 ? 9.297 -32.062 -5.879 1 91.62 257 ASP B O 1
ATOM 5633 N N . ASP B 1 258 ? 7.707 -33.469 -6.523 1 94.62 258 ASP B N 1
ATOM 5634 C CA . ASP B 1 258 ? 8.414 -33.75 -7.773 1 94.62 258 ASP B CA 1
ATOM 5635 C C . ASP B 1 258 ? 8.57 -32.469 -8.594 1 94.62 258 ASP B C 1
ATOM 5637 O O . ASP B 1 258 ? 9.633 -32.219 -9.18 1 94.62 258 ASP B O 1
ATOM 5641 N N . ASP B 1 259 ? 7.555 -31.656 -8.609 1 96.56 259 ASP B N 1
ATOM 5642 C CA . ASP B 1 259 ? 7.59 -30.422 -9.398 1 96.56 259 ASP B CA 1
ATOM 5643 C C . ASP B 1 259 ? 8.57 -29.422 -8.805 1 96.56 259 ASP B C 1
ATOM 5645 O O . ASP B 1 259 ? 9.258 -28.703 -9.539 1 96.56 259 ASP B O 1
ATOM 5649 N N . ASN B 1 260 ? 8.672 -29.359 -7.48 1 97.12 260 ASN B N 1
ATOM 5650 C CA . ASN B 1 260 ? 9.656 -28.484 -6.848 1 97.12 260 ASN B CA 1
ATOM 5651 C C . ASN B 1 260 ? 11.078 -28.891 -7.219 1 97.12 260 ASN B C 1
ATOM 5653 O O . ASN B 1 260 ? 11.922 -28.031 -7.496 1 97.12 260 ASN B O 1
ATOM 5657 N N . PHE B 1 261 ? 11.297 -30.172 -7.199 1 97 261 PHE B N 1
ATOM 5658 C CA . PHE B 1 261 ? 12.609 -30.688 -7.57 1 97 261 PHE B CA 1
ATOM 5659 C C . PHE B 1 261 ? 12.977 -30.266 -8.992 1 97 261 PHE B C 1
ATOM 5661 O O . PHE B 1 261 ? 14.078 -29.781 -9.234 1 97 261 PHE B O 1
ATOM 5668 N N . LEU B 1 262 ? 12.078 -30.438 -9.852 1 98.06 262 LEU B N 1
ATOM 5669 C CA . LEU B 1 262 ? 12.344 -30.141 -11.258 1 98.06 262 LEU B CA 1
ATOM 5670 C C . LEU B 1 262 ? 12.523 -28.641 -11.461 1 98.06 262 LEU B C 1
ATOM 5672 O O . LEU B 1 262 ? 13.367 -28.219 -12.258 1 98.06 262 LEU B O 1
ATOM 5676 N N . THR B 1 263 ? 11.727 -27.844 -10.789 1 98.19 263 THR B N 1
ATOM 5677 C CA . THR B 1 263 ? 11.875 -26.391 -10.859 1 98.19 263 THR B CA 1
ATOM 5678 C C . THR B 1 263 ? 13.273 -25.969 -10.414 1 98.19 263 THR B C 1
ATOM 5680 O O . THR B 1 263 ? 13.938 -25.203 -11.102 1 98.19 263 THR B O 1
ATOM 5683 N N . ARG B 1 264 ? 13.719 -26.531 -9.328 1 97.19 264 ARG B N 1
ATOM 5684 C CA . ARG B 1 264 ? 15.047 -26.203 -8.812 1 97.19 264 ARG B CA 1
ATOM 5685 C C . ARG B 1 264 ? 16.141 -26.703 -9.75 1 97.19 264 ARG B C 1
ATOM 5687 O O . ARG B 1 264 ? 17.172 -26.047 -9.922 1 97.19 264 ARG B O 1
ATOM 5694 N N . ALA B 1 265 ? 15.906 -27.828 -10.375 1 96.88 265 ALA B N 1
ATOM 5695 C CA . ALA B 1 265 ? 16.891 -28.406 -11.289 1 96.88 265 ALA B CA 1
ATOM 5696 C C . ALA B 1 265 ? 17.094 -27.516 -12.508 1 96.88 265 ALA B C 1
ATOM 5698 O O . ALA B 1 265 ? 18.219 -27.375 -12.992 1 96.88 265 ALA B O 1
ATOM 5699 N N . VAL B 1 266 ? 16.031 -26.953 -12.984 1 97.5 266 VAL B N 1
ATOM 5700 C CA . VAL B 1 266 ? 16.109 -26.062 -14.133 1 97.5 266 VAL B CA 1
ATOM 5701 C C . VAL B 1 266 ? 16.969 -24.844 -13.789 1 97.5 266 VAL B C 1
ATOM 5703 O O . VAL B 1 266 ? 17.875 -24.484 -14.547 1 97.5 266 VAL B O 1
ATOM 5706 N N . VAL B 1 267 ? 16.766 -24.281 -12.641 1 96.94 267 VAL B N 1
ATOM 5707 C CA . VAL B 1 267 ? 17.5 -23.094 -12.219 1 96.94 267 VAL B CA 1
ATOM 5708 C C . VAL B 1 267 ? 18.953 -23.453 -11.914 1 96.94 267 VAL B C 1
ATOM 5710 O O . VAL B 1 267 ? 19.875 -22.719 -12.289 1 96.94 267 VAL B O 1
ATOM 5713 N N . ARG B 1 268 ? 19.141 -24.594 -11.312 1 95.31 268 ARG B N 1
ATOM 5714 C CA . ARG B 1 268 ? 20.484 -25.047 -10.953 1 95.31 268 ARG B CA 1
ATOM 5715 C C . ARG B 1 268 ? 21.344 -25.25 -12.188 1 95.31 268 ARG B C 1
ATOM 5717 O O . ARG B 1 268 ? 22.562 -25.062 -12.148 1 95.31 268 ARG B O 1
ATOM 5724 N N . ARG B 1 269 ? 20.766 -25.562 -13.242 1 95.25 269 ARG B N 1
ATOM 5725 C CA . ARG B 1 269 ? 21.484 -25.859 -14.477 1 95.25 269 ARG B CA 1
ATOM 5726 C C . ARG B 1 269 ? 21.688 -24.594 -15.312 1 95.25 269 ARG B C 1
ATOM 5728 O O . ARG B 1 269 ? 22.172 -24.656 -16.438 1 95.25 269 ARG B O 1
ATOM 5735 N N . GLY B 1 270 ? 21.203 -23.469 -14.797 1 95.5 270 GLY B N 1
ATOM 5736 C CA . GLY B 1 270 ? 21.484 -22.188 -15.43 1 95.5 270 GLY B CA 1
ATOM 5737 C C . GLY B 1 270 ? 20.391 -21.734 -16.375 1 95.5 270 GLY B C 1
ATOM 5738 O O . GLY B 1 270 ? 20.516 -20.703 -17.047 1 95.5 270 GLY B O 1
ATOM 5739 N N . PHE B 1 271 ? 19.297 -22.516 -16.453 1 97.88 271 PHE B N 1
ATOM 5740 C CA . PHE B 1 271 ? 18.188 -22.109 -17.297 1 97.88 271 PHE B CA 1
ATOM 5741 C C . PHE B 1 271 ? 17.266 -21.141 -16.547 1 97.88 271 PHE B C 1
ATOM 5743 O O . PHE B 1 271 ? 17.359 -21 -15.336 1 97.88 271 PHE B O 1
ATOM 5750 N N . THR B 1 272 ? 16.438 -20.438 -17.312 1 98.25 272 THR B N 1
ATOM 5751 C CA . THR B 1 272 ? 15.438 -19.547 -16.734 1 98.25 272 THR B CA 1
ATOM 5752 C C . THR B 1 272 ? 14.047 -20.188 -16.781 1 98.25 272 THR B C 1
ATOM 5754 O O . THR B 1 272 ? 13.844 -21.188 -17.469 1 98.25 272 THR B O 1
ATOM 5757 N N . VAL B 1 273 ? 13.164 -19.672 -15.961 1 98.56 273 VAL B N 1
ATOM 5758 C CA . VAL B 1 273 ? 11.781 -20.141 -15.883 1 98.56 273 VAL B CA 1
ATOM 5759 C C . VAL B 1 273 ? 10.836 -19.031 -16.328 1 98.56 273 VAL B C 1
ATOM 5761 O O . VAL B 1 273 ? 11.062 -17.844 -16.031 1 98.56 273 VAL B O 1
ATOM 5764 N N . LYS B 1 274 ? 9.883 -19.391 -17.094 1 98.69 274 LYS B N 1
ATOM 5765 C CA . LYS B 1 274 ? 8.836 -18.438 -17.469 1 98.69 274 LYS B CA 1
ATOM 5766 C C . LYS B 1 274 ? 7.477 -18.875 -16.938 1 98.69 274 LYS B C 1
ATOM 5768 O O . LYS B 1 274 ? 7.121 -20.062 -17.047 1 98.69 274 LYS B O 1
ATOM 5773 N N . PHE B 1 275 ? 6.785 -18 -16.297 1 98.38 275 PHE B N 1
ATOM 5774 C CA . PHE B 1 275 ? 5.387 -18.188 -15.93 1 98.38 275 PHE B CA 1
ATOM 5775 C C . PHE B 1 275 ? 4.469 -17.609 -17 1 98.38 275 PHE B C 1
ATOM 5777 O O . PHE B 1 275 ? 4.398 -16.375 -17.156 1 98.38 275 PHE B O 1
ATOM 5784 N N . GLN B 1 276 ? 3.869 -18.484 -17.719 1 97.44 276 GLN B N 1
ATOM 5785 C CA . GLN B 1 276 ? 3.018 -18.047 -18.812 1 97.44 276 GLN B CA 1
ATOM 5786 C C . GLN B 1 276 ? 1.582 -17.828 -18.344 1 97.44 276 GLN B C 1
ATOM 5788 O O . GLN B 1 276 ? 0.752 -18.734 -18.422 1 97.44 276 GLN B O 1
ATOM 5793 N N . ASN B 1 277 ? 1.309 -16.594 -17.984 1 94.88 277 ASN B N 1
ATOM 5794 C CA . ASN B 1 277 ? -0.018 -16.25 -17.5 1 94.88 277 ASN B CA 1
ATOM 5795 C C . ASN B 1 277 ? -0.879 -15.633 -18.609 1 94.88 277 ASN B C 1
ATOM 5797 O O . ASN B 1 277 ? -0.875 -14.422 -18.797 1 94.88 277 ASN B O 1
ATOM 5801 N N . THR B 1 278 ? -1.589 -16.453 -19.344 1 93.25 278 THR B N 1
ATOM 5802 C CA . THR B 1 278 ? -2.541 -16.078 -20.391 1 93.25 278 THR B CA 1
ATOM 5803 C C . THR B 1 278 ? -3.844 -16.875 -20.234 1 93.25 278 THR B C 1
ATOM 5805 O O . THR B 1 278 ? -3.867 -17.922 -19.594 1 93.25 278 THR B O 1
ATOM 5808 N N . PRO B 1 279 ? -4.914 -16.375 -20.812 1 92.5 279 PRO B N 1
ATOM 5809 C CA . PRO B 1 279 ? -6.18 -17.109 -20.719 1 92.5 279 PRO B CA 1
ATOM 5810 C C . PRO B 1 279 ? -6.105 -18.5 -21.344 1 92.5 279 PRO B C 1
ATOM 5812 O O . PRO B 1 279 ? -6.754 -19.438 -20.844 1 92.5 279 PRO B O 1
ATOM 5815 N N . ASP B 1 280 ? -5.23 -18.609 -22.281 1 96.44 280 ASP B N 1
ATOM 5816 C CA . ASP B 1 280 ? -5.148 -19.891 -22.984 1 96.44 280 ASP B CA 1
ATOM 5817 C C . ASP B 1 280 ? -4.227 -20.859 -22.234 1 96.44 280 ASP B C 1
ATOM 5819 O O . ASP B 1 280 ? -4.27 -22.078 -22.484 1 96.44 280 ASP B O 1
ATOM 5823 N N . ALA B 1 281 ? -3.385 -20.375 -21.406 1 97.25 281 ALA B N 1
ATOM 5824 C CA . ALA B 1 281 ? -2.484 -21.25 -20.656 1 97.25 281 ALA B CA 1
ATOM 5825 C C . ALA B 1 281 ? -3.068 -21.578 -19.281 1 97.25 281 ALA B C 1
ATOM 5827 O O . ALA B 1 281 ? -2.326 -21.859 -18.344 1 97.25 281 ALA B O 1
ATOM 5828 N N . LEU B 1 282 ? -4.34 -21.594 -19.188 1 97.38 282 LEU B N 1
ATOM 5829 C CA . LEU B 1 282 ? -5.055 -21.844 -17.938 1 97.38 282 LEU B CA 1
ATOM 5830 C C . LEU B 1 282 ? -5.312 -23.328 -17.734 1 97.38 282 LEU B C 1
ATOM 5832 O O . LEU B 1 282 ? -5.688 -24.031 -18.688 1 97.38 282 LEU B O 1
ATOM 5836 N N . VAL B 1 283 ? -5.086 -23.766 -16.5 1 98.19 283 VAL B N 1
ATOM 5837 C CA . VAL B 1 283 ? -5.406 -25.141 -16.094 1 98.19 283 VAL B CA 1
ATOM 5838 C C . VAL B 1 283 ? -6.438 -25.125 -14.977 1 98.19 283 VAL B C 1
ATOM 5840 O O . VAL B 1 283 ? -6.336 -24.328 -14.039 1 98.19 283 VAL B O 1
ATOM 5843 N N . LEU B 1 284 ? -7.453 -25.922 -15.086 1 97.69 284 LEU B N 1
ATOM 5844 C CA . LEU B 1 284 ? -8.445 -26.094 -14.031 1 97.69 284 LEU B CA 1
ATOM 5845 C C . LEU B 1 284 ? -8.141 -27.312 -13.18 1 97.69 284 LEU B C 1
ATOM 5847 O O . LEU B 1 284 ? -7.801 -28.375 -13.719 1 97.69 284 LEU B O 1
ATOM 5851 N N . CYS B 1 285 ? -8.188 -27.062 -11.922 1 94.06 285 CYS B N 1
ATOM 5852 C CA . CYS B 1 285 ? -7.918 -28.188 -11.039 1 94.06 285 CYS B CA 1
ATOM 5853 C C . CYS B 1 285 ? -8.898 -28.203 -9.867 1 94.06 285 CYS B C 1
ATOM 5855 O O . CYS B 1 285 ? -9.461 -27.172 -9.508 1 94.06 285 CYS B O 1
ATOM 5857 N N . ASP B 1 286 ? -9.133 -29.312 -9.398 1 88.62 286 ASP B N 1
ATOM 5858 C CA . ASP B 1 286 ? -9.984 -29.484 -8.227 1 88.62 286 ASP B CA 1
ATOM 5859 C C . ASP B 1 286 ? -9.164 -29.469 -6.938 1 88.62 286 ASP B C 1
ATOM 5861 O O . ASP B 1 286 ? -8.227 -30.266 -6.789 1 88.62 286 ASP B O 1
ATOM 5865 N N . VAL B 1 287 ? -9.602 -28.484 -6.164 1 84.38 287 VAL B N 1
ATOM 5866 C CA . VAL B 1 287 ? -8.945 -28.438 -4.863 1 84.38 287 VAL B CA 1
ATOM 5867 C C . VAL B 1 287 ? -9.844 -29.047 -3.797 1 84.38 287 VAL B C 1
ATOM 5869 O O . VAL B 1 287 ? -11.055 -28.828 -3.789 1 84.38 287 VAL B O 1
ATOM 5872 N N . GLY B 1 288 ? -9.406 -29.953 -3.121 1 78.25 288 GLY B N 1
ATOM 5873 C CA . GLY B 1 288 ? -10.172 -30.703 -2.141 1 78.25 288 GLY B CA 1
ATOM 5874 C C . GLY B 1 288 ? -10.914 -29.812 -1.16 1 78.25 288 GLY B C 1
ATOM 5875 O O . GLY B 1 288 ? -10.562 -28.641 -0.981 1 78.25 288 GLY B O 1
ATOM 5876 N N . GLU B 1 289 ? -12.023 -30.375 -0.64 1 82.25 289 GLU B N 1
ATOM 5877 C CA . GLU B 1 289 ? -12.781 -29.734 0.435 1 82.25 289 GLU B CA 1
ATOM 5878 C C . GLU B 1 289 ? -12.375 -30.281 1.798 1 82.25 289 GLU B C 1
ATOM 5880 O O . GLU B 1 289 ? -11.523 -31.172 1.885 1 82.25 289 GLU B O 1
ATOM 5885 N N . TYR B 1 290 ? -12.891 -29.672 2.793 1 85.38 290 TYR B N 1
ATOM 5886 C CA . TYR B 1 290 ? -12.602 -30.188 4.129 1 85.38 290 TYR B CA 1
ATOM 5887 C C . TYR B 1 290 ? -12.93 -31.672 4.223 1 85.38 290 TYR B C 1
ATOM 5889 O O . TYR B 1 290 ? -13.977 -32.125 3.752 1 85.38 290 TYR B O 1
ATOM 5897 N N . PRO B 1 291 ? -11.969 -32.344 4.719 1 89.06 291 PRO B N 1
ATOM 5898 C CA . PRO B 1 291 ? -10.695 -32 5.371 1 89.06 291 PRO B CA 1
ATOM 5899 C C . PRO B 1 291 ? -9.5 -32.125 4.43 1 89.06 291 PRO B C 1
ATOM 5901 O O . PRO B 1 291 ? -8.375 -31.797 4.816 1 89.06 291 PRO B O 1
ATOM 5904 N N . LYS B 1 292 ? -9.758 -32.594 3.285 1 86.44 292 LYS B N 1
ATOM 5905 C CA . LYS B 1 292 ? -8.695 -32.844 2.309 1 86.44 292 LYS B CA 1
ATOM 5906 C C . LYS B 1 292 ? -7.895 -31.578 2.041 1 86.44 292 LYS B C 1
ATOM 5908 O O . LYS B 1 292 ? -6.672 -31.625 1.901 1 86.44 292 LYS B O 1
ATOM 5913 N N . PHE B 1 293 ? -8.586 -30.531 2.062 1 90.81 293 PHE B N 1
ATOM 5914 C CA . PHE B 1 293 ? -7.926 -29.266 1.785 1 90.81 293 PHE B CA 1
ATOM 5915 C C . PHE B 1 293 ? -6.895 -28.938 2.859 1 90.81 293 PHE B C 1
ATOM 5917 O O . PHE B 1 293 ? -5.793 -28.469 2.553 1 90.81 293 PHE B O 1
ATOM 5924 N N . LEU B 1 294 ? -7.188 -29.219 4.102 1 92.25 294 LEU B N 1
ATOM 5925 C CA . LEU B 1 294 ? -6.262 -28.938 5.195 1 92.25 294 LEU B CA 1
ATOM 5926 C C . LEU B 1 294 ? -5.023 -29.828 5.094 1 92.25 294 LEU B C 1
ATOM 5928 O O . LEU B 1 294 ? -3.908 -29.375 5.352 1 92.25 294 LEU B O 1
ATOM 5932 N N . ALA B 1 295 ? -5.273 -31.062 4.723 1 90.56 295 ALA B N 1
ATOM 5933 C CA . ALA B 1 295 ? -4.16 -31.984 4.539 1 90.56 295 ALA B CA 1
ATOM 5934 C C . ALA B 1 295 ? -3.25 -31.531 3.402 1 90.56 295 ALA B C 1
ATOM 5936 O O . ALA B 1 295 ? -2.025 -31.641 3.496 1 90.56 295 ALA B O 1
ATOM 5937 N N . GLN B 1 296 ? -3.834 -31.031 2.42 1 91.12 296 GLN B N 1
ATOM 5938 C CA . GLN B 1 296 ? -3.062 -30.516 1.295 1 91.12 296 GLN B CA 1
ATOM 5939 C C . GLN B 1 296 ? -2.254 -29.281 1.704 1 91.12 296 GLN B C 1
ATOM 5941 O O . GLN B 1 296 ? -1.082 -29.156 1.342 1 91.12 296 GLN B O 1
ATOM 5946 N N . CYS B 1 297 ? -2.895 -28.453 2.445 1 93.75 297 CYS B N 1
ATOM 5947 C CA . CYS B 1 297 ? -2.199 -27.266 2.93 1 93.75 297 CYS B CA 1
ATOM 5948 C C . CYS B 1 297 ? -0.973 -27.641 3.748 1 93.75 297 CYS B C 1
ATOM 5950 O O . CYS B 1 297 ? 0.089 -27.031 3.605 1 93.75 297 CYS B O 1
ATOM 5952 N N . LEU B 1 298 ? -1.167 -28.609 4.57 1 94.06 298 LEU B N 1
ATOM 5953 C CA . LEU B 1 298 ? -0.062 -29.078 5.402 1 94.06 298 LEU B CA 1
ATOM 5954 C C . LEU B 1 298 ? 1.076 -29.625 4.539 1 94.06 298 LEU B C 1
ATOM 5956 O O . LEU B 1 298 ? 2.24 -29.281 4.762 1 94.06 298 LEU B O 1
ATOM 5960 N N . ARG B 1 299 ? 0.735 -30.359 3.588 1 91.94 299 ARG B N 1
ATOM 5961 C CA . ARG B 1 299 ? 1.733 -30.922 2.68 1 91.94 299 ARG B CA 1
ATOM 5962 C C . ARG B 1 299 ? 2.467 -29.812 1.93 1 91.94 299 ARG B C 1
ATOM 5964 O O . ARG B 1 299 ? 3.693 -29.844 1.813 1 91.94 299 ARG B O 1
ATOM 5971 N N . TRP B 1 300 ? 1.758 -28.906 1.435 1 93.5 300 TRP B N 1
ATOM 5972 C CA . TRP B 1 300 ? 2.35 -27.812 0.688 1 93.5 300 TRP B CA 1
ATOM 5973 C C . TRP B 1 300 ? 3.264 -26.969 1.58 1 93.5 300 TRP B C 1
ATOM 5975 O O . TRP B 1 300 ? 4.32 -26.516 1.14 1 93.5 300 TRP B O 1
ATOM 5985 N N . ALA B 1 301 ? 2.791 -26.797 2.773 1 95.38 301 ALA B N 1
ATOM 5986 C CA . ALA B 1 301 ? 3.619 -26.047 3.713 1 95.38 301 ALA B CA 1
ATOM 5987 C C . ALA B 1 301 ? 4.93 -26.781 3.994 1 95.38 301 ALA B C 1
ATOM 5989 O O . ALA B 1 301 ? 5.996 -26.156 4.039 1 95.38 301 ALA B O 1
ATOM 5990 N N . ARG B 1 302 ? 4.852 -28.047 4.18 1 95.12 302 ARG B N 1
ATOM 5991 C CA . ARG B 1 302 ? 6.055 -28.859 4.395 1 95.12 302 ARG B CA 1
ATOM 5992 C C . ARG B 1 302 ? 7 -28.75 3.201 1 95.12 302 ARG B C 1
ATOM 5994 O O . ARG B 1 302 ? 8.211 -28.609 3.375 1 95.12 302 ARG B O 1
ATOM 6001 N N . THR B 1 303 ? 6.379 -28.781 2.064 1 95 303 THR B N 1
ATOM 6002 C CA . THR B 1 303 ? 7.152 -28.672 0.832 1 95 303 THR B CA 1
ATOM 6003 C C . THR B 1 303 ? 7.895 -27.344 0.771 1 95 303 THR B C 1
ATOM 6005 O O . THR B 1 303 ? 9.062 -27.297 0.377 1 95 303 THR B O 1
ATOM 6008 N N . THR B 1 304 ? 7.254 -26.312 1.141 1 95.44 304 THR B N 1
ATOM 6009 C CA . THR B 1 304 ? 7.859 -24.984 1.11 1 95.44 304 THR B CA 1
ATOM 6010 C C . THR B 1 304 ? 9.117 -24.938 1.972 1 95.44 304 THR B C 1
ATOM 6012 O O . THR B 1 304 ? 10.164 -24.453 1.533 1 95.44 304 THR B O 1
ATOM 6015 N N . PHE B 1 305 ? 9.055 -25.5 3.115 1 95.38 305 PHE B N 1
ATOM 6016 C CA . PHE B 1 305 ? 10.203 -25.5 4.016 1 95.38 305 PHE B CA 1
ATOM 6017 C C . PHE B 1 305 ? 11.336 -26.359 3.459 1 95.38 305 PHE B C 1
ATOM 6019 O O . PHE B 1 305 ? 12.492 -25.938 3.463 1 95.38 305 PHE B O 1
ATOM 6026 N N . ARG B 1 306 ? 11.008 -27.469 2.93 1 94.38 306 ARG B N 1
ATOM 6027 C CA . ARG B 1 306 ? 12.016 -28.375 2.41 1 94.38 306 ARG B CA 1
ATOM 6028 C C . ARG B 1 306 ? 12.672 -27.812 1.15 1 94.38 306 ARG B C 1
ATOM 6030 O O . ARG B 1 306 ? 13.898 -27.719 1.07 1 94.38 306 ARG B O 1
ATOM 6037 N N . SER B 1 307 ? 11.805 -27.469 0.237 1 94.81 307 SER B N 1
ATOM 6038 C CA . SER B 1 307 ? 12.273 -27.078 -1.083 1 94.81 307 SER B CA 1
ATOM 6039 C C . SER B 1 307 ? 13.023 -25.75 -1.021 1 94.81 307 SER B C 1
ATOM 6041 O O . SER B 1 307 ? 14.062 -25.578 -1.671 1 94.81 307 SER B O 1
ATOM 6043 N N . ASN B 1 308 ? 12.508 -24.781 -0.262 1 96.06 308 ASN B N 1
ATOM 6044 C CA . ASN B 1 308 ? 13.172 -23.484 -0.174 1 96.06 308 ASN B CA 1
ATOM 6045 C C . ASN B 1 308 ? 14.531 -23.594 0.501 1 96.06 308 ASN B C 1
ATOM 6047 O O . ASN B 1 308 ? 15.477 -22.891 0.126 1 96.06 308 ASN B O 1
ATOM 6051 N N . MET B 1 309 ? 14.641 -24.469 1.438 1 94.25 309 MET B N 1
ATOM 6052 C CA . MET B 1 309 ? 15.93 -24.688 2.092 1 94.25 309 MET B CA 1
ATOM 6053 C C . MET B 1 309 ? 16.938 -25.297 1.124 1 94.25 309 MET B C 1
ATOM 6055 O O . MET B 1 309 ? 18.109 -24.938 1.146 1 94.25 309 MET B O 1
ATOM 6059 N N . CYS B 1 310 ? 16.469 -26.156 0.272 1 94.19 310 CYS B N 1
ATOM 6060 C CA . CYS B 1 310 ? 17.328 -26.719 -0.751 1 94.19 310 CYS B CA 1
ATOM 6061 C C . CYS B 1 310 ? 17.828 -25.641 -1.71 1 94.19 310 CYS B C 1
ATOM 6063 O O . CYS B 1 310 ? 19.016 -25.562 -2.004 1 94.19 310 CYS B O 1
ATOM 6065 N N . SER B 1 311 ? 16.922 -24.812 -2.141 1 94.81 311 SER B N 1
ATOM 6066 C CA . SER B 1 311 ? 17.266 -23.734 -3.066 1 94.81 311 SER B CA 1
ATOM 6067 C C . SER B 1 311 ? 18.281 -22.766 -2.449 1 94.81 311 SER B C 1
ATOM 6069 O O . SER B 1 311 ? 19.219 -22.328 -3.119 1 94.81 311 SER B O 1
ATOM 6071 N N . LEU B 1 312 ? 18.109 -22.531 -1.178 1 95.31 312 LEU B N 1
ATOM 6072 C CA . LEU B 1 312 ? 18.906 -21.5 -0.517 1 95.31 312 LEU B CA 1
ATOM 6073 C C . LEU B 1 312 ? 20.266 -22.062 -0.109 1 95.31 312 LEU B C 1
ATOM 6075 O O . LEU B 1 312 ? 21.25 -21.312 -0.072 1 95.31 312 LEU B O 1
ATOM 6079 N N . PHE B 1 313 ? 20.359 -23.391 0.14 1 93.06 313 PHE B N 1
ATOM 6080 C CA . PHE B 1 313 ? 21.578 -23.812 0.81 1 93.06 313 PHE B CA 1
ATOM 6081 C C . PHE B 1 313 ? 22.219 -25 0.084 1 93.06 313 PHE B C 1
ATOM 6083 O O . PHE B 1 313 ? 23.438 -25.062 -0.068 1 93.06 313 PHE B O 1
ATOM 6090 N N . THR B 1 314 ? 21.406 -25.953 -0.404 1 89.56 314 THR B N 1
ATOM 6091 C CA . THR B 1 314 ? 22 -27.219 -0.788 1 89.56 314 THR B CA 1
ATOM 6092 C C . THR B 1 314 ? 22.094 -27.344 -2.307 1 89.56 314 THR B C 1
ATOM 6094 O O . THR B 1 314 ? 22.844 -28.172 -2.826 1 89.56 314 THR B O 1
ATOM 6097 N N . ASP B 1 315 ? 21.312 -26.562 -3.059 1 90.12 315 ASP B N 1
ATOM 6098 C CA . ASP B 1 315 ? 21.344 -26.641 -4.516 1 90.12 315 ASP B CA 1
ATOM 6099 C C . ASP B 1 315 ? 22.375 -25.672 -5.098 1 90.12 315 ASP B C 1
ATOM 6101 O O . ASP B 1 315 ? 22.109 -25 -6.102 1 90.12 315 ASP B O 1
ATOM 6105 N N . GLY B 1 316 ? 23.531 -25.5 -4.414 1 85.62 316 GLY B N 1
ATOM 6106 C CA . GLY B 1 316 ? 24.594 -24.641 -4.895 1 85.62 316 GLY B CA 1
ATOM 6107 C C . GLY B 1 316 ? 24.328 -23.156 -4.688 1 85.62 316 GLY B C 1
ATOM 6108 O O . GLY B 1 316 ? 25.094 -22.312 -5.125 1 85.62 316 GLY B O 1
ATOM 6109 N N . ALA B 1 317 ? 23.234 -22.797 -4.129 1 86.94 317 ALA B N 1
ATOM 6110 C CA . ALA B 1 317 ? 22.828 -21.422 -3.805 1 86.94 317 ALA B CA 1
ATOM 6111 C C . ALA B 1 317 ? 22.828 -20.547 -5.051 1 86.94 317 ALA B C 1
ATOM 6113 O O . ALA B 1 317 ? 23.203 -19.375 -4.984 1 86.94 317 ALA B O 1
ATOM 6114 N N . VAL B 1 318 ? 22.438 -21.156 -6.152 1 93.31 318 VAL B N 1
ATOM 6115 C CA . VAL B 1 318 ? 22.5 -20.469 -7.441 1 93.31 318 VAL B CA 1
ATOM 6116 C C . VAL B 1 318 ? 21.406 -19.406 -7.512 1 93.31 318 VAL B C 1
ATOM 6118 O O . VAL B 1 318 ? 21.516 -18.438 -8.273 1 93.31 318 VAL B O 1
ATOM 6121 N N . VAL B 1 319 ? 20.406 -19.594 -6.672 1 94.69 319 VAL B N 1
ATOM 6122 C CA . VAL B 1 319 ? 19.234 -18.719 -6.73 1 94.69 319 VAL B CA 1
ATOM 6123 C C . VAL B 1 319 ? 19.625 -17.297 -6.348 1 94.69 319 VAL B C 1
ATOM 6125 O O . VAL B 1 319 ? 18.984 -16.328 -6.777 1 94.69 319 VAL B O 1
ATOM 6128 N N . TYR B 1 320 ? 20.688 -17.141 -5.543 1 96 320 TYR B N 1
ATOM 6129 C CA . TYR B 1 320 ? 21.109 -15.812 -5.105 1 96 320 TYR B CA 1
ATOM 6130 C C . TYR B 1 320 ? 21.578 -14.969 -6.285 1 96 320 TYR B C 1
ATOM 6132 O O . TYR B 1 320 ? 21.406 -13.742 -6.285 1 96 320 TYR B O 1
ATOM 6140 N N . ARG B 1 321 ? 22.094 -15.555 -7.25 1 95.56 321 ARG B N 1
ATOM 6141 C CA . ARG B 1 321 ? 22.562 -14.852 -8.445 1 95.56 321 ARG B CA 1
ATOM 6142 C C . ARG B 1 321 ? 21.5 -14.891 -9.547 1 95.56 321 ARG B C 1
ATOM 6144 O O . ARG B 1 321 ? 21.266 -13.891 -10.227 1 95.56 321 ARG B O 1
ATOM 6151 N N . ALA B 1 322 ? 20.812 -15.992 -9.68 1 96.44 322 ALA B N 1
ATOM 6152 C CA . ALA B 1 322 ? 19.875 -16.203 -10.773 1 96.44 322 ALA B CA 1
ATOM 6153 C C . ALA B 1 322 ? 18.578 -15.422 -10.539 1 96.44 322 ALA B C 1
ATOM 6155 O O . ALA B 1 322 ? 18 -14.883 -11.484 1 96.44 322 ALA B O 1
ATOM 6156 N N . GLN B 1 323 ? 18.156 -15.398 -9.32 1 97.75 323 GLN B N 1
ATOM 6157 C CA . GLN B 1 323 ? 16.875 -14.797 -8.977 1 97.75 323 GLN B CA 1
ATOM 6158 C C . GLN B 1 323 ? 16.938 -14.102 -7.621 1 97.75 323 GLN B C 1
ATOM 6160 O O . GLN B 1 323 ? 16.234 -14.492 -6.684 1 97.75 323 GLN B O 1
ATOM 6165 N N . PRO B 1 324 ? 17.656 -13.023 -7.504 1 97.69 324 PRO B N 1
ATOM 6166 C CA . PRO B 1 324 ? 17.891 -12.391 -6.203 1 97.69 324 PRO B CA 1
ATOM 6167 C C . PRO B 1 324 ? 16.609 -11.867 -5.562 1 97.69 324 PRO B C 1
ATOM 6169 O O . PRO B 1 324 ? 16.438 -11.969 -4.344 1 97.69 324 PRO B O 1
ATOM 6172 N N . TRP B 1 325 ? 15.734 -11.281 -6.324 1 97.88 325 TRP B N 1
ATOM 6173 C CA . TRP B 1 325 ? 14.484 -10.789 -5.754 1 97.88 325 TRP B CA 1
ATOM 6174 C C . TRP B 1 325 ? 13.633 -11.945 -5.223 1 97.88 325 TRP B C 1
ATOM 6176 O O . TRP B 1 325 ? 13.031 -11.836 -4.152 1 97.88 325 TRP B O 1
ATOM 6186 N N . SER B 1 326 ? 13.648 -13.047 -5.945 1 98 326 SER B N 1
ATOM 6187 C CA . SER B 1 326 ? 12.836 -14.195 -5.562 1 98 326 SER B CA 1
ATOM 6188 C C . SER B 1 326 ? 13.383 -14.859 -4.301 1 98 326 SER B C 1
ATOM 6190 O O . SER B 1 326 ? 12.625 -15.477 -3.547 1 98 326 SER B O 1
ATOM 6192 N N . VAL B 1 327 ? 14.703 -14.68 -4.062 1 97.81 327 VAL B N 1
ATOM 6193 C CA . VAL B 1 327 ? 15.25 -15.164 -2.799 1 97.81 327 VAL B CA 1
ATOM 6194 C C . VAL B 1 327 ? 14.547 -14.484 -1.631 1 97.81 327 VAL B C 1
ATOM 6196 O O . VAL B 1 327 ? 14.07 -15.148 -0.707 1 97.81 327 VAL B O 1
ATOM 6199 N N . TYR B 1 328 ? 14.438 -13.211 -1.796 1 97.56 328 TYR B N 1
ATOM 6200 C CA . TYR B 1 328 ? 13.781 -12.438 -0.755 1 97.56 328 TYR B CA 1
ATOM 6201 C C . TYR B 1 328 ? 12.266 -12.641 -0.8 1 97.56 328 TYR B C 1
ATOM 6203 O O . TYR B 1 328 ? 11.656 -12.992 0.208 1 97.56 328 TYR B O 1
ATOM 6211 N N . SER B 1 329 ? 11.664 -12.492 -1.944 1 97.75 329 SER B N 1
ATOM 6212 C CA . SER B 1 329 ? 10.211 -12.359 -2.055 1 97.75 329 SER B CA 1
ATOM 6213 C C . SER B 1 329 ? 9.523 -13.719 -1.971 1 97.75 329 SER B C 1
ATOM 6215 O O . SER B 1 329 ? 8.367 -13.805 -1.559 1 97.75 329 SER B O 1
ATOM 6217 N N . LEU B 1 330 ? 10.219 -14.789 -2.318 1 97.25 330 LEU B N 1
ATOM 6218 C CA . LEU B 1 330 ? 9.594 -16.109 -2.336 1 97.25 330 LEU B CA 1
ATOM 6219 C C . LEU B 1 330 ? 10.289 -17.047 -1.36 1 97.25 330 LEU B C 1
ATOM 6221 O O . LEU B 1 330 ? 9.68 -17.516 -0.391 1 97.25 330 LEU B O 1
ATOM 6225 N N . GLN B 1 331 ? 11.555 -17.219 -1.474 1 96.88 331 GLN B N 1
ATOM 6226 C CA . GLN B 1 331 ? 12.242 -18.234 -0.693 1 96.88 331 GLN B CA 1
ATOM 6227 C C . GLN B 1 331 ? 12.242 -17.891 0.793 1 96.88 331 GLN B C 1
ATOM 6229 O O . GLN B 1 331 ? 11.844 -18.719 1.626 1 96.88 331 GLN B O 1
ATOM 6234 N N . LEU B 1 332 ? 12.586 -16.703 1.116 1 96.88 332 LEU B N 1
ATOM 6235 C CA . LEU B 1 332 ? 12.648 -16.297 2.516 1 96.88 332 LEU B CA 1
ATOM 6236 C C . LEU B 1 332 ? 11.273 -15.914 3.037 1 96.88 332 LEU B C 1
ATOM 6238 O O . LEU B 1 332 ? 10.852 -16.375 4.102 1 96.88 332 LEU B O 1
ATOM 6242 N N . SER B 1 333 ? 10.57 -15.117 2.287 1 96.88 333 SER B N 1
ATOM 6243 C CA . SER B 1 333 ? 9.297 -14.555 2.74 1 96.88 333 SER B CA 1
ATOM 6244 C C . SER B 1 333 ? 8.266 -15.648 2.982 1 96.88 333 SER B C 1
ATOM 6246 O O . SER B 1 333 ? 7.492 -15.578 3.939 1 96.88 333 SER B O 1
ATOM 6248 N N . LEU B 1 334 ? 8.242 -16.703 2.156 1 95.44 334 LEU B N 1
ATOM 6249 C CA . LEU B 1 334 ? 7.25 -17.75 2.301 1 95.44 334 LEU B CA 1
ATOM 6250 C C . LEU B 1 334 ? 7.527 -18.594 3.539 1 95.44 334 LEU B C 1
ATOM 6252 O O . LEU B 1 334 ? 6.617 -19.219 4.09 1 95.44 334 LEU B O 1
ATOM 6256 N N . MET B 1 335 ? 8.711 -18.578 3.953 1 95.56 335 MET B N 1
ATOM 6257 C CA . MET B 1 335 ? 9.055 -19.375 5.129 1 95.56 335 MET B CA 1
ATOM 6258 C C . MET B 1 335 ? 8.75 -18.609 6.414 1 95.56 335 MET B C 1
ATOM 6260 O O . MET B 1 335 ? 8.453 -19.203 7.445 1 95.56 335 MET B O 1
ATOM 6264 N N . VAL B 1 336 ? 8.727 -17.266 6.305 1 94.38 336 VAL B N 1
ATOM 6265 C CA . VAL B 1 336 ? 8.57 -16.5 7.539 1 94.38 336 VAL B CA 1
ATOM 6266 C C . VAL B 1 336 ? 7.164 -15.906 7.602 1 94.38 336 VAL B C 1
ATOM 6268 O O . VAL B 1 336 ? 6.754 -15.375 8.641 1 94.38 336 VAL B O 1
ATOM 6271 N N . ASN B 1 337 ? 6.422 -16.016 6.551 1 91.81 337 ASN B N 1
ATOM 6272 C CA . ASN B 1 337 ? 5.117 -15.375 6.488 1 91.81 337 ASN B CA 1
ATOM 6273 C C . ASN B 1 337 ? 4.059 -16.172 7.246 1 91.81 337 ASN B C 1
ATOM 6275 O O . ASN B 1 337 ? 3.145 -16.734 6.637 1 91.81 337 ASN B O 1
ATOM 6279 N N . PHE B 1 338 ? 4.133 -16.172 8.586 1 95.81 338 PHE B N 1
ATOM 6280 C CA . PHE B 1 338 ? 3.066 -16.609 9.484 1 95.81 338 PHE B CA 1
ATOM 6281 C C . PHE B 1 338 ? 2.16 -15.438 9.852 1 95.81 338 PHE B C 1
ATOM 6283 O O . PHE B 1 338 ? 2.49 -14.648 10.734 1 95.81 338 PHE B O 1
ATOM 6290 N N . ALA B 1 339 ? 1.011 -15.414 9.211 1 95.88 339 ALA B N 1
ATOM 6291 C CA . ALA B 1 339 ? 0.161 -14.234 9.367 1 95.88 339 ALA B CA 1
ATOM 6292 C C . ALA B 1 339 ? -0.131 -13.961 10.836 1 95.88 339 ALA B C 1
ATOM 6294 O O . ALA B 1 339 ? -0.031 -12.82 11.297 1 95.88 339 ALA B O 1
ATOM 6295 N N . LEU B 1 340 ? -0.495 -15.023 11.562 1 96.62 340 LEU B N 1
ATOM 6296 C CA . LEU B 1 340 ? -0.862 -14.875 12.961 1 96.62 340 LEU B CA 1
ATOM 6297 C C . LEU B 1 340 ? 0.29 -14.281 13.766 1 96.62 340 LEU B C 1
ATOM 6299 O O . LEU B 1 340 ? 0.116 -13.281 14.461 1 96.62 340 LEU B O 1
ATOM 6303 N N . PHE B 1 341 ? 1.446 -14.82 13.609 1 96.75 341 PHE B N 1
ATOM 6304 C CA . PHE B 1 341 ? 2.594 -14.422 14.422 1 96.75 341 PHE B CA 1
ATOM 6305 C C . PHE B 1 341 ? 3.207 -13.133 13.883 1 96.75 341 PHE B C 1
ATOM 6307 O O . PHE B 1 341 ? 3.619 -12.266 14.664 1 96.75 341 PHE B O 1
ATOM 6314 N N . TYR B 1 342 ? 3.301 -13.008 12.57 1 97.38 342 TYR B N 1
ATOM 6315 C CA . TYR B 1 342 ? 3.895 -11.812 11.977 1 97.38 342 TYR B CA 1
ATOM 6316 C C . TYR B 1 342 ? 3.064 -10.578 12.289 1 97.38 342 TYR B C 1
ATOM 6318 O O . TYR B 1 342 ? 3.605 -9.547 12.695 1 97.38 342 TYR B O 1
ATOM 6326 N N . ASP B 1 343 ? 1.738 -10.68 12.094 1 97.12 343 ASP B N 1
ATOM 6327 C CA . ASP B 1 343 ? 0.859 -9.547 12.359 1 97.12 343 ASP B CA 1
ATOM 6328 C C . ASP B 1 343 ? 0.827 -9.211 13.844 1 97.12 343 ASP B C 1
ATOM 6330 O O . ASP B 1 343 ? 0.789 -8.031 14.219 1 97.12 343 ASP B O 1
ATOM 6334 N N . ALA B 1 344 ? 0.843 -10.234 14.672 1 96.12 344 ALA B N 1
ATOM 6335 C CA . ALA B 1 344 ? 0.919 -10 16.109 1 96.12 344 ALA B CA 1
ATOM 6336 C C . ALA B 1 344 ? 2.213 -9.273 16.484 1 96.12 344 ALA B C 1
ATOM 6338 O O . ALA B 1 344 ? 2.211 -8.375 17.328 1 96.12 344 ALA B O 1
ATOM 6339 N N . ALA B 1 345 ? 3.297 -9.68 15.852 1 95.94 345 ALA B N 1
ATOM 6340 C CA . ALA B 1 345 ? 4.586 -9.031 16.109 1 95.94 345 ALA B CA 1
ATOM 6341 C C . ALA B 1 345 ? 4.562 -7.57 15.672 1 95.94 345 ALA B C 1
ATOM 6343 O O . ALA B 1 345 ? 5.125 -6.707 16.359 1 95.94 345 ALA B O 1
ATOM 6344 N N . LEU B 1 346 ? 3.939 -7.277 14.578 1 94.5 346 LEU B N 1
ATOM 6345 C CA . LEU B 1 346 ? 3.809 -5.902 14.117 1 94.5 346 LEU B CA 1
ATOM 6346 C C . LEU B 1 346 ? 3.045 -5.055 15.125 1 94.5 346 LEU B C 1
ATOM 6348 O O . LEU B 1 346 ? 3.482 -3.957 15.477 1 94.5 346 LEU B O 1
ATOM 6352 N N . VAL B 1 347 ? 1.94 -5.617 15.602 1 93.19 347 VAL B N 1
ATOM 6353 C CA . VAL B 1 347 ? 1.119 -4.906 16.578 1 93.19 347 VAL B CA 1
ATOM 6354 C C . VAL B 1 347 ? 1.895 -4.738 17.875 1 93.19 347 VAL B C 1
ATOM 6356 O O . VAL B 1 347 ? 1.926 -3.646 18.453 1 93.19 347 VAL B O 1
ATOM 6359 N N . TRP B 1 348 ? 2.545 -5.801 18.25 1 92.88 348 TRP B N 1
ATOM 6360 C CA . TRP B 1 348 ? 3.281 -5.781 19.516 1 92.88 348 TRP B CA 1
ATOM 6361 C C . TRP B 1 348 ? 4.41 -4.762 19.469 1 92.88 348 TRP B C 1
ATOM 6363 O O . TRP B 1 348 ? 4.598 -3.988 20.406 1 92.88 348 TRP B O 1
ATOM 6373 N N . THR B 1 349 ? 5.172 -4.723 18.438 1 91.62 349 THR B N 1
ATOM 6374 C CA . THR B 1 349 ? 6.305 -3.809 18.328 1 91.62 349 THR B CA 1
ATOM 6375 C C . THR B 1 349 ? 5.828 -2.361 18.234 1 91.62 349 THR B C 1
ATOM 6377 O O . THR B 1 349 ? 6.488 -1.453 18.75 1 91.62 349 THR B O 1
ATOM 6380 N N . LEU B 1 350 ? 4.695 -2.152 17.609 1 88.56 350 LEU B N 1
ATOM 6381 C CA . LEU B 1 350 ? 4.141 -0.805 17.578 1 88.56 350 LEU B CA 1
ATOM 6382 C C . LEU B 1 350 ? 3.734 -0.349 18.969 1 88.56 350 LEU B C 1
ATOM 6384 O O . LEU B 1 350 ? 4.016 0.784 19.375 1 88.56 350 LEU B O 1
ATOM 6388 N N . MET B 1 351 ? 3.135 -1.21 19.703 1 86.5 351 MET B N 1
ATOM 6389 C CA . MET B 1 351 ? 2.598 -0.882 21.016 1 86.5 351 MET B CA 1
ATOM 6390 C C . MET B 1 351 ? 3.715 -0.764 22.047 1 86.5 351 MET B C 1
ATOM 6392 O O . MET B 1 351 ? 3.592 -0.019 23.031 1 86.5 351 MET B O 1
ATOM 6396 N N . SER B 1 352 ? 4.801 -1.458 21.812 1 82.62 352 SER B N 1
ATOM 6397 C CA . SER B 1 352 ? 5.875 -1.506 22.797 1 82.62 352 SER B CA 1
ATOM 6398 C C . SER B 1 352 ? 6.914 -0.419 22.531 1 82.62 352 SER B C 1
ATOM 6400 O O . SER B 1 352 ? 7.746 -0.127 23.391 1 82.62 352 SER B O 1
ATOM 6402 N N . GLY B 1 353 ? 7.113 0.015 21.344 1 68.69 353 GLY B N 1
ATOM 6403 C CA . GLY B 1 353 ? 8.141 0.983 21 1 68.69 353 GLY B CA 1
ATOM 6404 C C . GLY B 1 353 ? 7.871 2.365 21.562 1 68.69 353 GLY B C 1
ATOM 6405 O O . GLY B 1 353 ? 8.766 3.211 21.609 1 68.69 353 GLY B O 1
ATOM 6406 N N . ALA B 1 354 ? 6.672 2.799 21.781 1 59.06 354 ALA B N 1
ATOM 6407 C CA . ALA B 1 354 ? 6.316 4.203 21.969 1 59.06 354 ALA B CA 1
ATOM 6408 C C . ALA B 1 354 ? 6.504 4.625 23.422 1 59.06 354 ALA B C 1
ATOM 6410 O O . ALA B 1 354 ? 6.211 3.859 24.328 1 59.06 354 ALA B O 1
ATOM 6411 N N . SER B 1 355 ? 7.512 5.523 23.594 1 57.12 355 SER B N 1
ATOM 6412 C CA . SER B 1 355 ? 7.5 6.227 24.859 1 57.12 355 SER B CA 1
ATOM 6413 C C . SER B 1 355 ? 6.09 6.668 25.234 1 57.12 355 SER B C 1
ATOM 6415 O O . SER B 1 355 ? 5.738 6.715 26.422 1 57.12 355 SER B O 1
ATOM 6417 N N . ALA B 1 356 ? 5.367 7.09 24.203 1 59.25 356 ALA B N 1
ATOM 6418 C CA . ALA B 1 356 ? 3.943 7.355 24.391 1 59.25 356 ALA B CA 1
ATOM 6419 C C . ALA B 1 356 ? 3.094 6.309 23.688 1 59.25 356 ALA B C 1
ATOM 6421 O O . ALA B 1 356 ? 3.369 5.957 22.531 1 59.25 356 ALA B O 1
ATOM 6422 N N . PRO B 1 357 ? 2.275 5.742 24.484 1 60.75 357 PRO B N 1
ATOM 6423 C CA . PRO B 1 357 ? 1.507 4.633 23.922 1 60.75 357 PRO B CA 1
ATOM 6424 C C . PRO B 1 357 ? 0.745 5.035 22.656 1 60.75 357 PRO B C 1
ATOM 6426 O O . PRO B 1 357 ? 0.174 6.125 22.594 1 60.75 357 PRO B O 1
ATOM 6429 N N . PRO B 1 358 ? 0.969 4.223 21.656 1 66.75 358 PRO B N 1
ATOM 6430 C CA . PRO B 1 358 ? 0.114 4.445 20.484 1 66.75 358 PRO B CA 1
ATOM 6431 C C . PRO B 1 358 ? -1.371 4.477 20.844 1 66.75 358 PRO B C 1
ATOM 6433 O O . PRO B 1 358 ? -1.798 3.812 21.797 1 66.75 358 PRO B O 1
ATOM 6436 N N . THR B 1 359 ? -2.025 5.43 20.203 1 77.56 359 THR B N 1
ATOM 6437 C CA . THR B 1 359 ? -3.457 5.598 20.438 1 77.56 359 THR B CA 1
ATOM 6438 C C . THR B 1 359 ? -4.25 4.492 19.75 1 77.56 359 THR B C 1
ATOM 6440 O O . THR B 1 359 ? -3.686 3.68 19.016 1 77.56 359 THR B O 1
ATOM 6443 N N . MET B 1 360 ? -5.438 4.305 20.188 1 81.12 360 MET B N 1
ATOM 6444 C CA . MET B 1 360 ? -6.371 3.381 19.547 1 81.12 360 MET B CA 1
ATOM 6445 C C . MET B 1 360 ? -6.445 3.639 18.047 1 81.12 360 MET B C 1
ATOM 6447 O O . MET B 1 360 ? -6.625 2.705 17.266 1 81.12 360 MET B O 1
ATOM 6451 N N . LEU B 1 361 ? -6.129 4.828 17.719 1 81.56 361 LEU B N 1
ATOM 6452 C CA . LEU B 1 361 ? -6.168 5.188 16.297 1 81.56 361 LEU B CA 1
ATOM 6453 C C . LEU B 1 361 ? -5.035 4.512 15.539 1 81.56 361 LEU B C 1
ATOM 6455 O O . LEU B 1 361 ? -5.242 3.996 14.438 1 81.56 361 LEU B O 1
ATOM 6459 N N . HIS B 1 362 ? -3.863 4.512 16.141 1 85.38 362 HIS B N 1
ATOM 6460 C CA . HIS B 1 362 ? -2.73 3.852 15.508 1 85.38 362 HIS B CA 1
ATOM 6461 C C . HIS B 1 362 ? -3.006 2.365 15.297 1 85.38 362 HIS B C 1
ATOM 6463 O O . HIS B 1 362 ? -2.68 1.812 14.242 1 85.38 362 HIS B O 1
ATOM 6469 N N . LEU B 1 363 ? -3.623 1.824 16.297 1 87.5 363 LEU B N 1
ATOM 6470 C CA . LEU B 1 363 ? -3.924 0.399 16.234 1 87.5 363 LEU B CA 1
ATOM 6471 C C . LEU B 1 363 ? -4.949 0.113 15.141 1 87.5 363 LEU B C 1
ATOM 6473 O O . LEU B 1 363 ? -4.766 -0.806 14.336 1 87.5 363 LEU B O 1
ATOM 6477 N N . VAL B 1 364 ? -5.969 0.912 15.086 1 88.06 364 VAL B N 1
ATOM 6478 C CA . VAL B 1 364 ? -7.023 0.728 14.094 1 88.06 364 VAL B CA 1
ATOM 6479 C C . VAL B 1 364 ? -6.457 0.91 12.695 1 88.06 364 VAL B C 1
ATOM 6481 O O . VAL B 1 364 ? -6.77 0.135 11.781 1 88.06 364 VAL B O 1
ATOM 6484 N N . LEU B 1 365 ? -5.625 1.85 12.547 1 87.44 365 LEU B N 1
ATOM 6485 C CA . LEU B 1 365 ? -5.043 2.121 11.234 1 87.44 365 LEU B CA 1
ATOM 6486 C C . LEU B 1 365 ? -4.109 0.99 10.812 1 87.44 365 LEU B C 1
ATOM 6488 O O . LEU B 1 365 ? -4.098 0.598 9.641 1 87.44 365 LEU B O 1
ATOM 6492 N N . LEU B 1 366 ? -3.344 0.528 11.766 1 92.19 366 LEU B N 1
ATOM 6493 C CA . LEU B 1 366 ? -2.432 -0.564 11.445 1 92.19 366 LEU B CA 1
ATOM 6494 C C . LEU B 1 366 ? -3.201 -1.824 11.062 1 92.19 366 LEU B C 1
ATOM 6496 O O . LEU B 1 366 ? -2.875 -2.482 10.078 1 92.19 366 LEU B O 1
ATOM 6500 N N . VAL B 1 367 ? -4.219 -2.102 11.812 1 92.56 367 VAL B N 1
ATOM 6501 C CA . VAL B 1 367 ? -5.027 -3.287 11.547 1 92.56 367 VAL B CA 1
ATOM 6502 C C . VAL B 1 367 ? -5.719 -3.146 10.195 1 92.56 367 VAL B C 1
ATOM 6504 O O . VAL B 1 367 ? -5.75 -4.094 9.406 1 92.56 367 VAL B O 1
ATOM 6507 N N . ALA B 1 368 ? -6.242 -2.018 9.906 1 89.56 368 ALA B N 1
ATOM 6508 C CA . ALA B 1 368 ? -6.867 -1.766 8.617 1 89.56 368 ALA B CA 1
ATOM 6509 C C . ALA B 1 368 ? -5.871 -1.953 7.477 1 89.56 368 ALA B C 1
ATOM 6511 O O . ALA B 1 368 ? -6.191 -2.57 6.457 1 89.56 368 ALA B O 1
ATOM 6512 N N . TRP B 1 369 ? -4.684 -1.475 7.695 1 90.69 369 TRP B N 1
ATOM 6513 C CA . TRP B 1 369 ? -3.645 -1.614 6.684 1 90.69 369 TRP B CA 1
ATOM 6514 C C . TRP B 1 369 ? -3.307 -3.084 6.449 1 90.69 369 TRP B C 1
ATOM 6516 O O . TRP B 1 369 ? -3.186 -3.523 5.301 1 90.69 369 TRP B O 1
ATOM 6526 N N . ILE B 1 370 ? -3.172 -3.789 7.523 1 94.06 370 ILE B N 1
ATOM 6527 C CA . ILE B 1 370 ? -2.826 -5.203 7.445 1 94.06 370 ILE B CA 1
ATOM 6528 C C . ILE B 1 370 ? -3.895 -5.953 6.652 1 94.06 370 ILE B C 1
ATOM 6530 O O . ILE B 1 370 ? -3.576 -6.727 5.746 1 94.06 370 ILE B O 1
ATOM 6534 N N . LEU B 1 371 ? -5.117 -5.684 6.871 1 91.69 371 LEU B N 1
ATOM 6535 C CA . LEU B 1 371 ? -6.215 -6.402 6.234 1 91.69 371 LEU B CA 1
ATOM 6536 C C . LEU B 1 371 ? -6.395 -5.953 4.789 1 91.69 371 LEU B C 1
ATOM 6538 O O . LEU B 1 371 ? -6.586 -6.781 3.895 1 91.69 371 LEU B O 1
ATOM 6542 N N . LEU B 1 372 ? -6.266 -4.695 4.516 1 88 372 LEU B N 1
ATOM 6543 C CA . LEU B 1 372 ? -6.492 -4.168 3.176 1 88 372 LEU B CA 1
ATOM 6544 C C . LEU B 1 372 ? -5.359 -4.566 2.234 1 88 372 LEU B C 1
ATOM 6546 O O . LEU B 1 372 ? -5.59 -4.793 1.044 1 88 372 LEU B O 1
ATOM 6550 N N . SER B 1 373 ? -4.16 -4.668 2.76 1 90.69 373 SER B N 1
ATOM 6551 C CA . SER B 1 373 ? -3.008 -5.008 1.934 1 90.69 373 SER B CA 1
ATOM 6552 C C . SER B 1 373 ? -3.066 -6.461 1.469 1 90.69 373 SER B C 1
ATOM 6554 O O . SER B 1 373 ? -2.338 -6.855 0.557 1 90.69 373 SER B O 1
ATOM 6556 N N . LYS B 1 374 ? -3.951 -7.215 2.041 1 92.5 374 LYS B N 1
ATOM 6557 C CA . LYS B 1 374 ? -4.09 -8.617 1.662 1 92.5 374 LYS B CA 1
ATOM 6558 C C . LYS B 1 374 ? -5.082 -8.781 0.513 1 92.5 374 LYS B C 1
ATOM 6560 O O . LYS B 1 374 ? -5.152 -9.844 -0.109 1 92.5 374 LYS B O 1
ATOM 6565 N N . LEU B 1 375 ? -5.754 -7.805 0.091 1 89.94 375 LEU B N 1
ATOM 6566 C CA . LEU B 1 375 ? -6.914 -7.918 -0.787 1 89.94 375 LEU B CA 1
ATOM 6567 C C . LEU B 1 375 ? -6.488 -7.934 -2.252 1 89.94 375 LEU B C 1
ATOM 6569 O O . LEU B 1 375 ? -7.059 -8.672 -3.061 1 89.94 375 LEU B O 1
ATOM 6573 N N . PRO B 1 376 ? -5.43 -7.191 -2.609 1 88.31 376 PRO B N 1
ATOM 6574 C CA . PRO B 1 376 ? -5.137 -7.098 -4.043 1 88.31 376 PRO B CA 1
ATOM 6575 C C . PRO B 1 376 ? -4.879 -8.461 -4.68 1 88.31 376 PRO B C 1
ATOM 6577 O O . PRO B 1 376 ? -5.332 -8.719 -5.801 1 88.31 376 PRO B O 1
ATOM 6580 N N . LYS B 1 377 ? -4.262 -9.344 -4.066 1 92.5 377 LYS B N 1
ATOM 6581 C CA . LYS B 1 377 ? -3.945 -10.641 -4.656 1 92.5 377 LYS B CA 1
ATOM 6582 C C . LYS B 1 377 ? -5.199 -11.5 -4.801 1 92.5 377 LYS B C 1
ATOM 6584 O O . LYS B 1 377 ? -5.195 -12.492 -5.531 1 92.5 377 LYS B O 1
ATOM 6589 N N . LEU B 1 378 ? -6.27 -11.141 -4.105 1 94 378 LEU B N 1
ATOM 6590 C CA . LEU B 1 378 ? -7.52 -11.891 -4.129 1 94 378 LEU B CA 1
ATOM 6591 C C . LEU B 1 378 ? -8.492 -11.305 -5.145 1 94 378 LEU B C 1
ATOM 6593 O O . LEU B 1 378 ? -9.469 -11.953 -5.523 1 94 378 LEU B O 1
ATOM 6597 N N . LEU B 1 379 ? -8.219 -10.125 -5.578 1 89.5 379 LEU B N 1
ATOM 6598 C CA . LEU B 1 379 ? -9.188 -9.328 -6.316 1 89.5 379 LEU B CA 1
ATOM 6599 C C . LEU B 1 379 ? -9.547 -9.992 -7.641 1 89.5 379 LEU B C 1
ATOM 6601 O O . LEU B 1 379 ? -10.703 -9.969 -8.055 1 89.5 379 LEU B O 1
ATOM 6605 N N . PRO B 1 380 ? -8.57 -10.648 -8.312 1 90.94 380 PRO B N 1
ATOM 6606 C CA . PRO B 1 380 ? -8.961 -11.305 -9.562 1 90.94 380 PRO B CA 1
ATOM 6607 C C . PRO B 1 380 ? -10.094 -12.312 -9.367 1 90.94 380 PRO B C 1
ATOM 6609 O O . PRO B 1 380 ? -10.992 -12.406 -10.211 1 90.94 380 PRO B O 1
ATOM 6612 N N . HIS B 1 381 ? -10.062 -13.031 -8.312 1 94.31 381 HIS B N 1
ATOM 6613 C CA . HIS B 1 381 ? -11.133 -13.984 -8.031 1 94.31 381 HIS B CA 1
ATOM 6614 C C . HIS B 1 381 ? -12.453 -13.266 -7.777 1 94.31 381 HIS B C 1
ATOM 6616 O O . HIS B 1 381 ? -13.492 -13.641 -8.336 1 94.31 381 HIS B O 1
ATOM 6622 N N . PHE B 1 382 ? -12.453 -12.219 -7.043 1 93.62 382 PHE B N 1
ATOM 6623 C CA . PHE B 1 382 ? -13.68 -11.547 -6.629 1 93.62 382 PHE B CA 1
ATOM 6624 C C . PHE B 1 382 ? -14.266 -10.734 -7.777 1 93.62 382 PHE B C 1
ATOM 6626 O O . PHE B 1 382 ? -15.469 -10.477 -7.809 1 93.62 382 PHE B O 1
ATOM 6633 N N . VAL B 1 383 ? -13.414 -10.297 -8.672 1 90.31 383 VAL B N 1
ATOM 6634 C CA . VAL B 1 383 ? -13.922 -9.625 -9.859 1 90.31 383 VAL B CA 1
ATOM 6635 C C . VAL B 1 383 ? -14.703 -10.617 -10.719 1 90.31 383 VAL B C 1
ATOM 6637 O O . VAL B 1 383 ? -15.766 -10.281 -11.25 1 90.31 383 VAL B O 1
ATOM 6640 N N . ARG B 1 384 ? -14.227 -11.836 -10.797 1 91.69 384 ARG B N 1
ATOM 6641 C CA . ARG B 1 384 ? -14.906 -12.875 -11.562 1 91.69 384 ARG B CA 1
ATOM 6642 C C . ARG B 1 384 ? -16.125 -13.398 -10.82 1 91.69 384 ARG B C 1
ATOM 6644 O O . ARG B 1 384 ? -17.125 -13.75 -11.445 1 91.69 384 ARG B O 1
ATOM 6651 N N . HIS B 1 385 ? -15.984 -13.469 -9.492 1 93.69 385 HIS B N 1
ATOM 6652 C CA . HIS B 1 385 ? -17.062 -14.008 -8.656 1 93.69 385 HIS B CA 1
ATOM 6653 C C . HIS B 1 385 ? -17.344 -13.086 -7.473 1 93.69 385 HIS B C 1
ATOM 6655 O O . HIS B 1 385 ? -17.078 -13.445 -6.324 1 93.69 385 HIS B O 1
ATOM 6661 N N . PRO B 1 386 ? -18.062 -12.023 -7.711 1 93 386 PRO B N 1
ATOM 6662 C CA . PRO B 1 386 ? -18.281 -11.031 -6.66 1 93 386 PRO B CA 1
ATOM 6663 C C . PRO B 1 386 ? -19.125 -11.57 -5.508 1 93 386 PRO B C 1
ATOM 6665 O O . PRO B 1 386 ? -18.969 -11.141 -4.363 1 93 386 PRO B O 1
ATOM 6668 N N . ALA B 1 387 ? -20 -12.555 -5.766 1 93.44 387 ALA B N 1
ATOM 6669 C CA . ALA B 1 387 ? -20.844 -13.125 -4.727 1 93.44 387 ALA B CA 1
ATOM 6670 C C . ALA B 1 387 ? -20.016 -13.82 -3.656 1 93.44 387 ALA B C 1
ATOM 6672 O O . ALA B 1 387 ? -20.469 -13.984 -2.52 1 93.44 387 ALA B O 1
ATOM 6673 N N . ASP B 1 388 ? -18.812 -14.195 -3.996 1 94.88 388 ASP B N 1
ATOM 6674 C CA . ASP B 1 388 ? -17.953 -14.922 -3.07 1 94.88 388 ASP B CA 1
ATOM 6675 C C . ASP B 1 388 ? -17.375 -13.992 -1.998 1 94.88 388 ASP B C 1
ATOM 6677 O O . ASP B 1 388 ? -16.734 -14.453 -1.051 1 94.88 388 ASP B O 1
ATOM 6681 N N . LEU B 1 389 ? -17.703 -12.695 -2.043 1 94.75 389 LEU B N 1
ATOM 6682 C CA . LEU B 1 389 ? -17.234 -11.734 -1.051 1 94.75 389 LEU B CA 1
ATOM 6683 C C . LEU B 1 389 ? -17.797 -12.055 0.328 1 94.75 389 LEU B C 1
ATOM 6685 O O . LEU B 1 389 ? -17.219 -11.68 1.347 1 94.75 389 LEU B O 1
ATOM 6689 N N . VAL B 1 390 ? -18.906 -12.773 0.366 1 95.19 390 VAL B N 1
ATOM 6690 C CA . VAL B 1 390 ? -19.531 -13.148 1.628 1 95.19 390 VAL B CA 1
ATOM 6691 C C . VAL B 1 390 ? -18.594 -14.023 2.439 1 95.19 390 VAL B C 1
ATOM 6693 O O . VAL B 1 390 ? -18.656 -14.055 3.67 1 95.19 390 VAL B O 1
ATOM 6696 N N . PHE B 1 391 ? -17.625 -14.648 1.772 1 95.25 391 PHE B N 1
ATOM 6697 C CA . PHE B 1 391 ? -16.75 -15.594 2.445 1 95.25 391 PHE B CA 1
ATOM 6698 C C . PHE B 1 391 ? -15.453 -14.906 2.891 1 95.25 391 PHE B C 1
ATOM 6700 O O . PHE B 1 391 ? -14.586 -15.539 3.488 1 95.25 391 PHE B O 1
ATOM 6707 N N . LEU B 1 392 ? -15.312 -13.594 2.689 1 96.25 392 LEU B N 1
ATOM 6708 C CA . LEU B 1 392 ? -14.078 -12.867 2.963 1 96.25 392 LEU B CA 1
ATOM 6709 C C . LEU B 1 392 ? -13.742 -12.898 4.449 1 96.25 392 LEU B C 1
ATOM 6711 O O . LEU B 1 392 ? -12.594 -13.148 4.832 1 96.25 392 LEU B O 1
ATOM 6715 N N . PRO B 1 393 ? -14.75 -12.695 5.379 1 96.12 393 PRO B N 1
ATOM 6716 C CA . PRO B 1 393 ? -14.414 -12.797 6.801 1 96.12 393 PRO B CA 1
ATOM 6717 C C . PRO B 1 393 ? -13.875 -14.172 7.184 1 96.12 393 PRO B C 1
ATOM 6719 O O . PRO B 1 393 ? -12.922 -14.273 7.961 1 96.12 393 PRO B O 1
ATOM 6722 N N . GLY B 1 394 ? -14.508 -15.141 6.609 1 96.56 394 GLY B N 1
ATOM 6723 C CA . GLY B 1 394 ? -14.023 -16.484 6.855 1 96.56 394 GLY B CA 1
ATOM 6724 C C . GLY B 1 394 ? -12.625 -16.734 6.332 1 96.56 394 GLY B C 1
ATOM 6725 O O . GLY B 1 394 ? -11.836 -17.438 6.953 1 96.56 394 GLY B O 1
ATOM 6726 N N . TYR B 1 395 ? -12.352 -16.141 5.234 1 96.94 395 TYR B N 1
ATOM 6727 C CA . TYR B 1 395 ? -11.016 -16.234 4.656 1 96.94 395 TYR B CA 1
ATOM 6728 C C . TYR B 1 395 ? -9.969 -15.664 5.605 1 96.94 395 TYR B C 1
ATOM 6730 O O . TYR B 1 395 ? -8.906 -16.266 5.805 1 96.94 395 TYR B O 1
ATOM 6738 N N . TYR B 1 396 ? -10.234 -14.523 6.211 1 96.44 396 TYR B N 1
ATOM 6739 C CA . TYR B 1 396 ? -9.289 -13.906 7.133 1 96.44 396 TYR B CA 1
ATOM 6740 C C . TYR B 1 396 ? -9.039 -14.805 8.344 1 96.44 396 TYR B C 1
ATOM 6742 O O . TYR B 1 396 ? -7.898 -14.984 8.766 1 96.44 396 TYR B O 1
ATOM 6750 N N . VAL B 1 397 ? -10.117 -15.336 8.852 1 96.94 397 VAL B N 1
ATOM 6751 C CA . VAL B 1 397 ? -9.977 -16.219 10 1 96.94 397 VAL B CA 1
ATOM 6752 C C . VAL B 1 397 ? -9.109 -17.422 9.633 1 96.94 397 VAL B C 1
ATOM 6754 O O . VAL B 1 397 ? -8.211 -17.797 10.383 1 96.94 397 VAL B O 1
ATOM 6757 N N . PHE B 1 398 ? -9.359 -17.938 8.469 1 96.31 398 PHE B N 1
ATOM 6758 C CA . PHE B 1 398 ? -8.594 -19.094 8.023 1 96.31 398 PHE B CA 1
ATOM 6759 C C . PHE B 1 398 ? -7.129 -18.719 7.812 1 96.31 398 PHE B C 1
ATOM 6761 O O . PHE B 1 398 ? -6.23 -19.516 8.117 1 96.31 398 PHE B O 1
ATOM 6768 N N . ALA B 1 399 ? -6.926 -17.594 7.234 1 95.31 399 ALA B N 1
ATOM 6769 C CA . ALA B 1 399 ? -5.559 -17.141 6.988 1 95.31 399 ALA B CA 1
ATOM 6770 C C . ALA B 1 399 ? -4.742 -17.125 8.273 1 95.31 399 ALA B C 1
ATOM 6772 O O . ALA B 1 399 ? -3.572 -17.516 8.281 1 95.31 399 ALA B O 1
ATOM 6773 N N . TYR B 1 400 ? -5.312 -16.75 9.352 1 96.88 400 TYR B N 1
ATOM 6774 C CA . TYR B 1 400 ? -4.613 -16.734 10.633 1 96.88 400 TYR B CA 1
ATOM 6775 C C . TYR B 1 400 ? -4.488 -18.141 11.211 1 96.88 400 TYR B C 1
ATOM 6777 O O . TYR B 1 400 ? -3.441 -18.5 11.75 1 96.88 400 TYR B O 1
ATOM 6785 N N . ALA B 1 401 ? -5.523 -18.891 11.031 1 96.5 401 ALA B N 1
ATOM 6786 C CA . ALA B 1 401 ? -5.469 -20.281 11.5 1 96.5 401 ALA B CA 1
ATOM 6787 C C . ALA B 1 401 ? -4.426 -21.078 10.719 1 96.5 401 ALA B C 1
ATOM 6789 O O . ALA B 1 401 ? -3.785 -21.984 11.273 1 96.5 401 ALA B O 1
ATOM 6790 N N . HIS B 1 402 ? -4.312 -20.75 9.461 1 96.56 402 HIS B N 1
ATOM 6791 C CA . HIS B 1 402 ? -3.352 -21.422 8.594 1 96.56 402 HIS B CA 1
ATOM 6792 C C . HIS B 1 402 ? -1.934 -21.297 9.141 1 96.56 402 HIS B C 1
ATOM 6794 O O . HIS B 1 402 ? -1.079 -22.141 8.852 1 96.56 402 HIS B O 1
ATOM 6800 N N . SER B 1 403 ? -1.655 -20.312 9.969 1 97.25 403 SER B N 1
ATOM 6801 C CA . SER B 1 403 ? -0.346 -20.141 10.594 1 97.25 403 SER B CA 1
ATOM 6802 C C . SER B 1 403 ? -0.026 -21.312 11.523 1 97.25 403 SER B C 1
ATOM 6804 O O . SER B 1 403 ? 1.137 -21.703 11.664 1 97.25 403 SER B O 1
ATOM 6806 N N . LEU B 1 404 ? -1.046 -21.844 12.102 1 96.81 404 LEU B N 1
ATOM 6807 C CA . LEU B 1 404 ? -0.838 -22.984 12.984 1 96.81 404 LEU B CA 1
ATOM 6808 C C . LEU B 1 404 ? -0.503 -24.234 12.18 1 96.81 404 LEU B C 1
ATOM 6810 O O . LEU B 1 404 ? 0.311 -25.047 12.609 1 96.81 404 LEU B O 1
ATOM 6814 N N . ILE B 1 405 ? -1.126 -24.328 11 1 95.5 405 ILE B N 1
ATOM 6815 C CA . ILE B 1 405 ? -0.797 -25.422 10.086 1 95.5 405 ILE B CA 1
ATOM 6816 C C . ILE B 1 405 ? 0.656 -25.297 9.633 1 95.5 405 ILE B C 1
ATOM 6818 O O . ILE B 1 405 ? 1.399 -26.281 9.633 1 95.5 405 ILE B O 1
ATOM 6822 N N . LYS B 1 406 ? 0.994 -24.141 9.305 1 96.88 406 LYS B N 1
ATOM 6823 C CA . LYS B 1 406 ? 2.359 -23.891 8.852 1 96.88 406 LYS B CA 1
ATOM 6824 C C . LYS B 1 406 ? 3.365 -24.156 9.969 1 96.88 406 LYS B C 1
ATOM 6826 O O . LYS B 1 406 ? 4.453 -24.672 9.719 1 96.88 406 LYS B O 1
ATOM 6831 N N . LEU B 1 407 ? 3.002 -23.797 11.195 1 96.94 407 LEU B N 1
ATOM 6832 C CA . LEU B 1 407 ? 3.875 -24.078 12.328 1 96.94 407 LEU B CA 1
ATOM 6833 C C . LEU B 1 407 ? 4.078 -25.578 12.5 1 96.94 407 LEU B C 1
ATOM 6835 O O . LEU B 1 407 ? 5.203 -26.031 12.711 1 96.94 407 LEU B O 1
ATOM 6839 N N . TRP B 1 408 ? 3.01 -26.281 12.367 1 95.88 408 TRP B N 1
ATOM 6840 C CA . TRP B 1 408 ? 3.09 -27.734 12.461 1 95.88 408 TRP B CA 1
ATOM 6841 C C . TRP B 1 408 ? 3.938 -28.297 11.328 1 95.88 408 TRP B C 1
ATOM 6843 O O . TRP B 1 408 ? 4.688 -29.266 11.531 1 95.88 408 TRP B O 1
ATOM 6853 N N . ALA B 1 409 ? 3.762 -27.75 10.172 1 96 409 ALA B N 1
ATOM 6854 C CA . ALA B 1 409 ? 4.566 -28.156 9.031 1 96 409 ALA B CA 1
ATOM 6855 C C . ALA B 1 409 ? 6.055 -27.938 9.289 1 96 409 ALA B C 1
ATOM 6857 O O . ALA B 1 409 ? 6.887 -28.781 8.953 1 96 409 ALA B O 1
ATOM 6858 N N . LEU B 1 410 ? 6.41 -26.844 9.875 1 95.38 410 LEU B N 1
ATOM 6859 C CA . LEU B 1 410 ? 7.793 -26.516 10.203 1 95.38 410 LEU B CA 1
ATOM 6860 C C . LEU B 1 410 ? 8.375 -27.531 11.18 1 95.38 410 LEU B C 1
ATOM 6862 O O . LEU B 1 410 ? 9.531 -27.938 11.039 1 95.38 410 LEU B O 1
ATOM 6866 N N . LEU B 1 411 ? 7.539 -27.984 12.07 1 94.31 411 LEU B N 1
ATOM 6867 C CA . LEU B 1 411 ? 7.996 -28.906 13.109 1 94.31 411 LEU B CA 1
ATOM 6868 C C . LEU B 1 411 ? 8.008 -30.344 12.602 1 94.31 411 LEU B C 1
ATOM 6870 O O . LEU B 1 411 ? 8.562 -31.234 13.25 1 94.31 411 LEU B O 1
ATOM 6874 N N . THR B 1 412 ? 7.402 -30.578 11.367 1 92.69 412 THR B N 1
ATOM 6875 C CA . THR B 1 412 ? 7.293 -31.938 10.867 1 92.69 412 THR B CA 1
ATOM 6876 C C . THR B 1 412 ? 7.719 -32.031 9.398 1 92.69 412 THR B C 1
ATOM 6878 O O . THR B 1 412 ? 7.223 -32.844 8.648 1 92.69 412 THR B O 1
ATOM 6881 N N . PHE B 1 413 ? 8.484 -31.172 8.93 1 87.56 413 PHE B N 1
ATOM 6882 C CA . PHE B 1 413 ? 8.797 -31.031 7.516 1 87.56 413 PHE B CA 1
ATOM 6883 C C . PHE B 1 413 ? 9.508 -32.281 7.004 1 87.56 413 PHE B C 1
ATOM 6885 O O . PHE B 1 413 ? 9.594 -32.5 5.793 1 87.56 413 PHE B O 1
ATOM 6892 N N . TRP B 1 414 ? 9.93 -33.219 7.844 1 85 414 TRP B N 1
ATOM 6893 C CA . TRP B 1 414 ? 10.648 -34.438 7.434 1 85 414 TRP B CA 1
ATOM 6894 C C . TRP B 1 414 ? 9.672 -35.562 7.074 1 85 414 TRP B C 1
ATOM 6896 O O . TRP B 1 414 ? 10.062 -36.562 6.496 1 85 414 TRP B O 1
ATOM 6906 N N . ASP B 1 415 ? 8.43 -35.312 7.406 1 82.5 415 ASP B N 1
ATOM 6907 C CA . ASP B 1 415 ? 7.398 -36.281 7.023 1 82.5 415 ASP B CA 1
ATOM 6908 C C . ASP B 1 415 ? 7.125 -36.219 5.523 1 82.5 415 ASP B C 1
ATOM 6910 O O . ASP B 1 415 ? 6.641 -35.219 5.012 1 82.5 415 ASP B O 1
ATOM 6914 N N . THR B 1 416 ? 7.43 -37.281 4.809 1 74.81 416 THR B N 1
ATOM 6915 C CA . THR B 1 416 ? 7.383 -37.281 3.352 1 74.81 416 THR B CA 1
ATOM 6916 C C . THR B 1 416 ? 6.145 -38.031 2.852 1 74.81 416 THR B C 1
ATOM 6918 O O . THR B 1 416 ? 6.012 -38.281 1.653 1 74.81 416 THR B O 1
ATOM 6921 N N . ARG B 1 417 ? 5.281 -38.344 3.793 1 67.56 417 ARG B N 1
ATOM 6922 C CA . ARG B 1 417 ? 4.055 -39.062 3.416 1 67.56 417 ARG B CA 1
ATOM 6923 C C . ARG B 1 417 ? 3.133 -38.156 2.613 1 67.56 417 ARG B C 1
ATOM 6925 O O . ARG B 1 417 ? 3.039 -36.938 2.889 1 67.56 417 ARG B O 1
ATOM 6932 N N . TRP B 1 418 ? 2.68 -38.688 1.422 1 71.12 418 TRP B N 1
ATOM 6933 C CA . TRP B 1 418 ? 1.714 -37.906 0.636 1 71.12 418 TRP B CA 1
ATOM 6934 C C . TRP B 1 418 ? 0.355 -37.875 1.326 1 71.12 418 TRP B C 1
ATOM 6936 O O . TRP B 1 418 ? -0.474 -38.781 1.12 1 71.12 418 TRP B O 1
ATOM 6946 N N . SER B 1 419 ? 0.053 -36.844 1.988 1 59.31 419 SER B N 1
ATOM 6947 C CA . SER B 1 419 ? -1.191 -36.719 2.74 1 59.31 419 SER B CA 1
ATOM 6948 C C . SER B 1 419 ? -2.387 -36.562 1.811 1 59.31 419 SER B C 1
ATOM 6950 O O . SER B 1 419 ? -2.297 -35.844 0.811 1 59.31 419 SER B O 1
ATOM 6952 N N . GLY B 1 420 ? -3.428 -37.406 1.908 1 56.28 420 GLY B N 1
ATOM 6953 C CA . GLY B 1 420 ? -4.66 -37.312 1.145 1 56.28 420 GLY B CA 1
ATOM 6954 C C . GLY B 1 420 ? -4.797 -38.344 0.069 1 56.28 420 GLY B C 1
ATOM 6955 O O . GLY B 1 420 ? -5.816 -38.406 -0.624 1 56.28 420 GLY B O 1
ATOM 6956 N N . ARG B 1 421 ? -3.678 -39.125 -0.114 1 66.56 421 ARG B N 1
ATOM 6957 C CA . ARG B 1 421 ? -3.74 -40.188 -1.122 1 66.56 421 ARG B CA 1
ATOM 6958 C C . ARG B 1 421 ? -3.525 -41.562 -0.494 1 66.56 421 ARG B C 1
ATOM 6960 O O . ARG B 1 421 ? -2.697 -41.719 0.406 1 66.56 421 ARG B O 1
ATOM 6967 N N . ASP B 1 422 ? -4.332 -42.531 -0.908 1 66.06 422 ASP B N 1
ATOM 6968 C CA . ASP B 1 422 ? -4.195 -43.906 -0.436 1 66.06 422 ASP B CA 1
ATOM 6969 C C . ASP B 1 422 ? -3.287 -44.719 -1.359 1 66.06 422 ASP B C 1
ATOM 6971 O O . ASP B 1 422 ? -3.744 -45.656 -2.031 1 66.06 422 ASP B O 1
ATOM 6975 N N . LEU B 1 423 ? -2.004 -44.562 -1.323 1 72.56 423 LEU B N 1
ATOM 6976 C CA . LEU B 1 423 ? -1.057 -45.188 -2.229 1 72.56 423 LEU B CA 1
ATOM 6977 C C . LEU B 1 423 ? -0.841 -46.656 -1.844 1 72.56 423 LEU B C 1
ATOM 6979 O O . LEU B 1 423 ? -0.645 -47.5 -2.713 1 72.56 423 LEU B O 1
ATOM 6983 N N . GLU B 1 424 ? -0.926 -46.938 -0.604 1 67.12 424 GLU B N 1
ATOM 6984 C CA . GLU B 1 424 ? -0.778 -48.344 -0.15 1 67.12 424 GLU B CA 1
ATOM 6985 C C . GLU B 1 424 ? -1.901 -49.219 -0.69 1 67.12 424 GLU B C 1
ATOM 6987 O O . GLU B 1 424 ? -1.665 -50.344 -1.08 1 67.12 424 GLU B O 1
ATOM 6992 N N . GLY B 1 425 ? -3.084 -48.594 -0.684 1 68.25 425 GLY B N 1
ATOM 6993 C CA . GLY B 1 425 ? -4.207 -49.344 -1.252 1 68.25 425 GLY B CA 1
ATOM 6994 C C . GLY B 1 425 ? -4.047 -49.625 -2.734 1 68.25 425 GLY B C 1
ATOM 6995 O O . GLY B 1 425 ? -4.336 -50.719 -3.193 1 68.25 425 GLY B O 1
ATOM 6996 N N . VAL B 1 426 ? -3.49 -48.75 -3.449 1 75.75 426 VAL B N 1
ATOM 6997 C CA . VAL B 1 426 ? -3.264 -48.906 -4.883 1 75.75 426 VAL B CA 1
ATOM 6998 C C . VAL B 1 426 ? -2.211 -50 -5.125 1 75.75 426 VAL B C 1
ATOM 7000 O O . VAL B 1 426 ? -2.375 -50.844 -6.004 1 75.75 426 VAL B O 1
ATOM 7003 N N . ASN B 1 427 ? -1.209 -50 -4.332 1 76.25 427 ASN B N 1
ATOM 7004 C CA . ASN B 1 427 ? -0.135 -50.969 -4.477 1 76.25 427 ASN B CA 1
ATOM 7005 C C . ASN B 1 427 ? -0.621 -52.406 -4.176 1 76.25 427 ASN B C 1
ATOM 7007 O O . ASN B 1 427 ? -0.187 -53.344 -4.816 1 76.25 427 ASN B O 1
ATOM 7011 N N . ARG B 1 428 ? -1.535 -52.438 -3.289 1 67.19 428 ARG B N 1
ATOM 7012 C CA . ARG B 1 428 ? -2.094 -53.719 -2.936 1 67.19 428 ARG B CA 1
ATOM 7013 C C . ARG B 1 428 ? -2.896 -54.312 -4.094 1 67.19 428 ARG B C 1
ATOM 7015 O O . ARG B 1 428 ? -2.754 -55.5 -4.426 1 67.19 428 ARG B O 1
ATOM 7022 N N . VAL B 1 429 ? -3.621 -53.562 -4.68 1 68.56 429 VAL B N 1
ATOM 7023 C CA . VAL B 1 429 ? -4.457 -54 -5.789 1 68.56 429 VAL B CA 1
ATOM 7024 C C . VAL B 1 429 ? -3.582 -54.344 -6.988 1 68.56 429 VAL B C 1
ATOM 7026 O O . VAL B 1 429 ? -3.84 -55.344 -7.68 1 68.56 429 VAL B O 1
ATOM 7029 N N . ALA B 1 430 ? -2.561 -53.688 -7.234 1 72.56 430 ALA B N 1
ATOM 7030 C CA . ALA B 1 430 ? -1.64 -53.938 -8.344 1 72.56 430 ALA B CA 1
ATOM 7031 C C . ALA B 1 430 ? -0.884 -55.25 -8.148 1 72.56 430 ALA B C 1
ATOM 7033 O O . ALA B 1 430 ? -0.649 -55.969 -9.117 1 72.56 430 ALA B O 1
ATOM 7034 N N . ALA B 1 431 ? -0.568 -55.531 -6.996 1 67.56 431 ALA B N 1
ATOM 7035 C CA . ALA B 1 431 ? 0.159 -56.781 -6.68 1 67.56 431 ALA B CA 1
ATOM 7036 C C . ALA B 1 431 ? -0.742 -58 -6.824 1 67.56 431 ALA B C 1
ATOM 7038 O O . ALA B 1 431 ? -0.29 -59.062 -7.254 1 67.56 431 ALA B O 1
ATOM 7039 N N . GLU B 1 432 ? -1.976 -57.812 -6.508 1 62.69 432 GLU B N 1
ATOM 7040 C CA . GLU B 1 432 ? -2.934 -58.906 -6.59 1 62.69 432 GLU B CA 1
ATOM 7041 C C . GLU B 1 432 ? -3.275 -59.25 -8.039 1 62.69 432 GLU B C 1
ATOM 7043 O O . GLU B 1 432 ? -3.502 -60.406 -8.383 1 62.69 432 GLU B O 1
ATOM 7048 N N . GLY B 1 433 ? -3.328 -58.281 -8.938 1 54.66 433 GLY B N 1
ATOM 7049 C CA . GLY B 1 433 ? -3.592 -58.5 -10.352 1 54.66 433 GLY B CA 1
ATOM 7050 C C . GLY B 1 433 ? -2.473 -59.25 -11.047 1 54.66 433 GLY B C 1
ATOM 7051 O O . GLY B 1 433 ? -2.695 -59.906 -12.078 1 54.66 433 GLY B O 1
ATOM 7052 N N . VAL B 1 434 ? -1.228 -59.25 -10.711 1 54 434 VAL B N 1
ATOM 7053 C CA . VAL B 1 434 ? -0.096 -59.969 -11.266 1 54 434 VAL B CA 1
ATOM 7054 C C . VAL B 1 434 ? -0.219 -61.438 -10.906 1 54 434 VAL B C 1
ATOM 7056 O O . VAL B 1 434 ? 0.121 -62.312 -11.719 1 54 434 VAL B O 1
ATOM 7059 N N . THR B 1 435 ? -0.771 -61.812 -9.82 1 46.91 435 THR B N 1
ATOM 7060 C CA . THR B 1 435 ? -0.854 -63.219 -9.422 1 46.91 435 THR B CA 1
ATOM 7061 C C . THR B 1 435 ? -1.867 -63.969 -10.281 1 46.91 435 THR B C 1
ATOM 7063 O O . THR B 1 435 ? -1.721 -65.188 -10.523 1 46.91 435 THR B O 1
ATOM 7066 N N . ASP B 1 436 ? -2.814 -63.312 -10.898 1 41.22 436 ASP B N 1
ATOM 7067 C CA . ASP B 1 436 ? -3.834 -64.062 -11.633 1 41.22 436 ASP B CA 1
ATOM 7068 C C . ASP B 1 436 ? -3.357 -64.375 -13.047 1 41.22 436 ASP B C 1
ATOM 7070 O O . ASP B 1 436 ? -3.922 -65.25 -13.711 1 41.22 436 ASP B O 1
ATOM 7074 N N . THR B 1 437 ? -2.447 -63.625 -13.664 1 40.66 437 THR B N 1
ATOM 7075 C CA . THR B 1 437 ? -2.088 -63.906 -15.055 1 40.66 437 THR B CA 1
ATOM 7076 C C . THR B 1 437 ? -1.092 -65.062 -15.133 1 40.66 437 THR B C 1
ATOM 7078 O O . THR B 1 437 ? -0.798 -65.562 -16.219 1 40.66 437 THR B O 1
ATOM 7081 N N . ASP B 1 438 ? -0.398 -65.5 -14.148 1 37.94 438 ASP B N 1
ATOM 7082 C CA . ASP B 1 438 ? 0.593 -66.562 -14.367 1 37.94 438 ASP B CA 1
ATOM 7083 C C . ASP B 1 438 ? -0.079 -67.875 -14.586 1 37.94 438 ASP B C 1
ATOM 7085 O O . ASP B 1 438 ? 0.595 -68.875 -14.859 1 37.94 438 ASP B O 1
ATOM 7089 N N . THR B 1 439 ? -1.343 -68.062 -14.203 1 36.47 439 THR B N 1
ATOM 7090 C CA . THR B 1 439 ? -1.692 -69.5 -14.258 1 36.47 439 THR B CA 1
ATOM 7091 C C . THR B 1 439 ? -2.018 -69.938 -15.68 1 36.47 439 THR B C 1
ATOM 7093 O O . THR B 1 439 ? -1.677 -71 -16.094 1 36.47 439 THR B O 1
ATOM 7096 N N . ASP B 1 440 ? -2.943 -69.25 -16.531 1 32.78 440 ASP B N 1
ATOM 7097 C CA . ASP B 1 440 ? -3.65 -70.062 -17.531 1 32.78 440 ASP B CA 1
ATOM 7098 C C . ASP B 1 440 ? -2.979 -69.938 -18.891 1 32.78 440 ASP B C 1
ATOM 7100 O O . ASP B 1 440 ? -3.598 -70.188 -19.922 1 32.78 440 ASP B O 1
ATOM 7104 N N . THR B 1 441 ? -1.876 -69.312 -19.156 1 31.62 441 THR B N 1
ATOM 7105 C CA . THR B 1 441 ? -1.419 -69.25 -20.531 1 31.62 441 THR B CA 1
ATOM 7106 C C . THR B 1 441 ? -0.965 -70.625 -21.016 1 31.62 441 THR B C 1
ATOM 7108 O O . THR B 1 441 ? 0.158 -71.062 -20.734 1 31.62 441 THR B O 1
ATOM 7111 N N . ASP B 1 442 ? -1.924 -71.688 -21.156 1 30.3 442 ASP B N 1
ATOM 7112 C CA . ASP B 1 442 ? -1.662 -72.938 -21.906 1 30.3 442 ASP B CA 1
ATOM 7113 C C . ASP B 1 442 ? -1.471 -72.625 -23.406 1 30.3 442 ASP B C 1
ATOM 7115 O O . ASP B 1 442 ? -2.326 -72 -24.031 1 30.3 442 ASP B O 1
ATOM 7119 N N . THR B 1 443 ? -0.368 -72.562 -24.047 1 29.61 443 THR B N 1
ATOM 7120 C CA . THR B 1 443 ? 0.122 -72.438 -25.422 1 29.61 443 THR B CA 1
ATOM 7121 C C . THR B 1 443 ? -0.463 -73.562 -26.297 1 29.61 443 THR B C 1
ATOM 7123 O O . THR B 1 443 ? -0.087 -74.75 -26.156 1 29.61 443 THR B O 1
ATOM 7126 N N . ASP B 1 444 ? -1.83 -73.688 -26.641 1 28.2 444 ASP B N 1
ATOM 7127 C CA . ASP B 1 444 ? -2.354 -74.625 -27.625 1 28.2 444 ASP B CA 1
ATOM 7128 C C . ASP B 1 444 ? -1.798 -74.312 -29.016 1 28.2 444 ASP B C 1
ATOM 7130 O O . ASP B 1 444 ? -1.976 -73.25 -29.547 1 28.2 444 ASP B O 1
ATOM 7134 N N . THR B 1 445 ? -0.803 -75 -29.547 1 28.11 445 THR B N 1
ATOM 7135 C CA . THR B 1 445 ? -0.115 -75 -30.828 1 28.11 445 THR B CA 1
ATOM 7136 C C . THR B 1 445 ? -1.018 -75.625 -31.906 1 28.11 445 THR B C 1
ATOM 7138 O O . THR B 1 445 ? -1.348 -76.812 -31.844 1 28.11 445 THR B O 1
ATOM 7141 N N . VAL B 1 446 ? -2.01 -75 -32.562 1 32.09 446 VAL B N 1
ATOM 7142 C CA . VAL B 1 446 ? -2.867 -75.5 -33.625 1 32.09 446 VAL B CA 1
ATOM 7143 C C . VAL B 1 446 ? -2.035 -75.812 -34.875 1 32.09 446 VAL B C 1
ATOM 7145 O O . VAL B 1 446 ? -1.257 -74.938 -35.312 1 32.09 446 VAL B O 1
ATOM 7148 N N . PRO B 1 447 ? -2.051 -77 -35.469 1 30.72 447 PRO B N 1
ATOM 7149 C CA . PRO B 1 447 ? -1.302 -77.5 -36.594 1 30.72 447 PRO B CA 1
ATOM 7150 C C . PRO B 1 447 ? -1.845 -77 -37.938 1 30.72 447 PRO B C 1
ATOM 7152 O O . PRO B 1 447 ? -3.006 -77.25 -38.281 1 30.72 447 PRO B O 1
ATOM 7155 N N . VAL B 1 448 ? -1.714 -75.875 -38.469 1 28.7 448 VAL B N 1
ATOM 7156 C CA . VAL B 1 448 ? -2.293 -75.375 -39.75 1 28.7 448 VAL B CA 1
ATOM 7157 C C . VAL B 1 448 ? -1.604 -76.062 -40.906 1 28.7 448 VAL B C 1
ATOM 7159 O O . VAL B 1 448 ? -0.428 -75.812 -41.188 1 28.7 448 VAL B O 1
ATOM 7162 N N . THR B 1 449 ? -1.853 -77.312 -41.125 1 26.64 449 THR B N 1
ATOM 7163 C CA . THR B 1 449 ? -1.237 -78 -42.281 1 26.64 449 THR B CA 1
ATOM 7164 C C . THR B 1 449 ? -1.862 -77.5 -43.594 1 26.64 449 THR B C 1
ATOM 7166 O O . THR B 1 449 ? -3.078 -77.312 -43.656 1 26.64 449 THR B O 1
ATOM 7169 N N . ALA B 1 450 ? -1.056 -77.062 -44.656 1 27.08 450 ALA B N 1
ATOM 7170 C CA . ALA B 1 450 ? -1.021 -76.5 -46 1 27.08 450 ALA B CA 1
ATOM 7171 C C . ALA B 1 450 ? -1.951 -77.312 -46.938 1 27.08 450 ALA B C 1
ATOM 7173 O O . ALA B 1 450 ? -2.389 -78.438 -46.594 1 27.08 450 ALA B O 1
ATOM 7174 N N . THR B 1 451 ? -1.644 -77.562 -48.312 1 26.56 451 THR B N 1
ATOM 7175 C CA . THR B 1 451 ? -1.743 -76.938 -49.625 1 26.56 451 THR B CA 1
ATOM 7176 C C . THR B 1 451 ? -2.492 -77.812 -50.594 1 26.56 451 THR B C 1
ATOM 7178 O O . THR B 1 451 ? -2.955 -77.312 -51.656 1 26.56 451 THR B O 1
ATOM 7181 N N . GLY B 1 452 ? -2.613 -79.125 -50.75 1 25.22 452 GLY B N 1
ATOM 7182 C CA . GLY B 1 452 ? -2.361 -79.5 -52.125 1 25.22 452 GLY B CA 1
ATOM 7183 C C . GLY B 1 452 ? -3.566 -79.312 -53.031 1 25.22 452 GLY B C 1
ATOM 7184 O O . GLY B 1 452 ? -3.451 -79.438 -54.25 1 25.22 452 GLY B O 1
ATOM 7185 N N . ASP B 1 453 ? -4.715 -79.438 -52.562 1 24.97 453 ASP B N 1
ATOM 7186 C CA . ASP B 1 453 ? -5.5 -80.125 -53.594 1 24.97 453 ASP B CA 1
ATOM 7187 C C . ASP B 1 453 ? -5.789 -79.188 -54.75 1 24.97 453 ASP B C 1
ATOM 7189 O O . ASP B 1 453 ? -5.766 -77.938 -54.594 1 24.97 453 ASP B O 1
ATOM 7193 N N . THR B 1 454 ? -6.414 -79.75 -55.844 1 23.33 454 THR B N 1
ATOM 7194 C CA . THR B 1 454 ? -6.824 -79.75 -57.25 1 23.33 454 THR B CA 1
ATOM 7195 C C . THR B 1 454 ? -7.797 -78.625 -57.562 1 23.33 454 THR B C 1
ATOM 7197 O O . THR B 1 454 ? -8.547 -78.188 -56.688 1 23.33 454 THR B O 1
ATOM 7200 N N . LYS B 1 455 ? -8.016 -78 -58.844 1 17.48 455 LYS B N 1
ATOM 7201 C CA . LYS B 1 455 ? -8.391 -76.75 -59.438 1 17.48 455 LYS B CA 1
ATOM 7202 C C . LYS B 1 455 ? -9.703 -76.188 -58.875 1 17.48 455 LYS B C 1
ATOM 7204 O O . LYS B 1 455 ? -10.625 -77 -58.594 1 17.48 455 LYS B O 1
#

Foldseek 3Di:
DDPPDPPPDCLVCLVVLVVVLVCLVCLPVVLLVLLVVLLVVFDFQDQDPDFPDALQLEEEEEEDLCLPDPLLLQAVVQQVLLPYQEYEYEYAFPVVQVSNCVSCVVVCVVRVNYHYHYYYDQAPFPLVRVLVCLQPDDGQKYKFAYSRKHQPASRQRGRQCSVCRVDVLAFKEAFAEAEDADVPDDPQQNLQSLLVRLVSLLQLSLQSRLCSPQQDHQWRDSNIMMGGSVLSNPPVLSVCLQWPAFPQRPFDDFRPCSRLSVSLSSVLVRGGYYYRYDPNNYMYGHQDHPPSNLLVLLLVLLSLVGSLCCCCPVSPNSCCVRRVVCNSNPSPCSLPPQPQVSLVSSLVSQQPSDPDGDDPVVVVVSVVCSLVSVCPSSVVVCVVPVVCVVSSVVSVVVSNVSSVSSVVSVVVSSDNDDGPDDRVVSSVVSVVVVVVVPPDPPVPPPDPPPDDDDD/DDPPPPVPDCLVCLVVLVVVLVCLVCLPVVLLVLLVVLLVVFDFQDQDPDFPDALQLEEEEEEDLCLPDPLLLQAVVQQVLLPYQEYEYEYAFPVVQVSNCVSCVVVCVVRVNYHYHYYYDQAPFPLVRVLVCLQPDDGQKYKFAYSRKHQPASRQRGRQCSVCRVDVLAFKEAFAEAEDADPPDDPQQNLQSLLVRLVSLLQLSLQSRLCSPQQDHQWRDSNIMMGGSVLVNPPVLSVCLQWPAFPQRPFDDFRPCSRLSSSLSSVLVPGGYYYRYDPNNYMYGHQDHPPLNLLVLLLVLLSLVGSLCCCCPVSPNSCCVRRVVCNSNPSPCSLPPQPQVSLVSSLVSQQSSDPDGDDPVVVVVSVVCSLVSVCPSSVVVCVVPVVCVVSSVVSVVVSNVSSVSSVVSVVVSSDNDNGPDDRVVSSVVSVVVVVVPPPDPPPPPDDPDDDDDDD

Radius of gyration: 38.07 Å; Cα contacts (8 Å, |Δi|>4): 1482; chains: 2; bounding box: 63×162×118 Å

Nearest PDB structures (foldseek):
  8k3t-assembly1_B  TM=5.237E-01  e=1.976E-08  Saccharomyces cerevisiae
  2z86-assembly2_C  TM=5.756E-01  e=2.917E-07  Escherichia coli
  8k3w-assembly1_B  TM=5.193E-01  e=2.497E-07  Saccharomyces cerevisiae
  8k3x-assembly1_A  TM=5.386E-01  e=1.064E-06  Saccharomyces cerevisiae
  7xs7-assembly1_A  TM=5.318E-01  e=1.010E-06  Saccharomyces cerevisiae